Protein AF-0000000084908743 (afdb_homodimer)

Secondary structure (DSSP, 8-state):
----------THHHHHHHHHS----PPB-STT-SSB-HHHHTTS-GGGS-GGGGTTPPPPPP-----TTSHHHHTTS---TTT-EE--HHHH----HHHHHHHHHHHHHHHHSHHIIIIIIHHHHHHHHHHHHHHHTT--GGGEEEES-HHHHHHHHHHHHHTT--TT-EEEEETTS-HHHHHHHHHHHHHH--EEEEEPP-SSBSSTHHHHHHHHHHHHHS-GGGS-SEEEEESB-TTT--B--HHHHHHHHHHH-TT-EEEEEETTTBTTB---HHHHHHHT--EEEEESSSTT-PSS--EEEEE-SHHHHHT---SS--TTTTS-HHHHHH-SSS---HHHHTHHHHHHHHHHH-HHHHHHHHHHHHHHHHHHHHHHHT---SB----HHHHHHH-SSEEEEEPPTTB-HHHHHHHHHHHHHHHTT--------------------------------HHHHHHHHHS-HHHHHHHHHHHTTEE--EEEETTEEEEEEE--TT--GGGGHHHHHHHHTSPBP-/----------THHHHHHHHHS----PPB-STT-SSB-HHHHTTS-GGGS-GGGGTTPPPPPP-----TTSHHHHTTS---TTT-EE--HHHH----HHHHHHHHHHHHHHHHSHHIIIIIIHHHHHHHHHHHHHHHTT--GGGEEEES-HHHHHHHHHHHHHTT--TT-EEEEETTS-HHHHHHHHHHHHHH--EEEEEPP-SSBSSTHHHHHHHHHHHHHS-GGGS-SEEEEESB-TTT--B--HHHHHHHHHHH-TT-EEEEEETTTBTTB---HHHHHHHT--EEEEESSSTT-PSS--EEEEE-SHHHHHT---SS--TTTTS-HHHHHH-SSS---HHHHTHHHHHHHHHHH-HHHHHHHHHHHHHHHHHHHHHHHT---SB----HHHHHHH-SSEEEEEPPTTB-HHHHHHHHHHHHHHHTT--------------------------------HHHHHHHHHS-HHHHHHHHHHHTTEE--EEEETTEEEEEEE--TT--GGGGHHHHHHHHTSPBP-

Sequence (1052 aa):
MKWLVGVARTGSDSAREEEETSRRRLRSGFGSFATPSVEDLVRVPPSEWPAELTKGAPVPPDVCMCVPGSDGMRDQFMIDFERWAFLNHGAFGASLRCVLKHAQAWREKQEEQPLRFFDRQLLPELVRTIHRMASFMQAQPTDMVFVPNATSALNTVLQSMARRFTPRDSILTLDIAYGSVKKMVDHVAQRTGATHVSLRVPLPLSSPADILDLVRNHLSQCAADQLPTLAVFDHITSNTALQLPLTELAELVAQHSPGTRVLVDGAHGLVQAHVDMSELQAAGVHYYAANCHKWMCSAKSVGVLWAGRDEDKAAIEPMIISHGHGQGFTSDFVWDGCRDYAPTLSLCTALDFWDVQGVGRMRAYSRGLLADAAAFLRDAWGTGGIVASKDPASHLALHGCMALVALPAHKDVSHAALAATRRHVLDGSTGTGDGGDEGHEGGRGDGAVDGGRDQSTDKPSQQQQQQQQQEGAGPRVQNWLYSNGIEVPVKTINGELYVRISAHIYNRIEDYRPLADIINALPDRKMKWLVGVARTGSDSAREEEETSRRRLRSGFGSFATPSVEDLVRVPPSEWPAELTKGAPVPPDVCMCVPGSDGMRDQFMIDFERWAFLNHGAFGASLRCVLKHAQAWREKQEEQPLRFFDRQLLPELVRTIHRMASFMQAQPTDMVFVPNATSALNTVLQSMARRFTPRDSILTLDIAYGSVKKMVDHVAQRTGATHVSLRVPLPLSSPADILDLVRNHLSQCAADQLPTLAVFDHITSNTALQLPLTELAELVAQHSPGTRVLVDGAHGLVQAHVDMSELQAAGVHYYAANCHKWMCSAKSVGVLWAGRDEDKAAIEPMIISHGHGQGFTSDFVWDGCRDYAPTLSLCTALDFWDVQGVGRMRAYSRGLLADAAAFLRDAWGTGGIVASKDPASHLALHGCMALVALPAHKDVSHAALAATRRHVLDGSTGTGDGGDEGHEGGRGDGAVDGGRDQSTDKPSQQQQQQQQQEGAGPRVQNWLYSNGIEVPVKTINGELYVRISAHIYNRIEDYRPLADIINALPDRK

InterPro domains:
  IPR000192 Aminotransferase class V domain [PF00266] (132-322)
  IPR015421 Pyridoxal phosphate-dependent transferase, major domain [G3DSA:3.40.640.10] (104-355)
  IPR015424 Pyridoxal phosphate-dependent transferase [SSF53383] (71-522)

Structure (mmCIF, N/CA/C/O backbone):
data_AF-0000000084908743-model_v1
#
loop_
_entity.id
_entity.type
_entity.pdbx_description
1 polymer 'Isopenicillin N-epimerase'
#
loop_
_atom_site.group_PDB
_atom_site.id
_atom_site.type_symbol
_atom_site.label_atom_id
_atom_site.label_alt_id
_atom_site.label_comp_id
_atom_site.label_asym_id
_atom_site.label_entity_id
_atom_site.label_seq_id
_atom_site.pdbx_PDB_ins_code
_atom_site.Cartn_x
_atom_site.Cartn_y
_atom_site.Cartn_z
_atom_site.occupancy
_atom_site.B_iso_or_equiv
_atom_site.auth_seq_id
_atom_site.auth_comp_id
_atom_site.auth_asym_id
_atom_site.auth_atom_id
_atom_site.pdbx_PDB_model_num
ATOM 1 N N . MET A 1 1 ? 49.312 -27.594 60.156 1 23.17 1 MET A N 1
ATOM 2 C CA . MET A 1 1 ? 49.125 -26.281 59.531 1 23.17 1 MET A CA 1
ATOM 3 C C . MET A 1 1 ? 48.281 -26.391 58.281 1 23.17 1 MET A C 1
ATOM 5 O O . MET A 1 1 ? 48.75 -26.828 57.25 1 23.17 1 MET A O 1
ATOM 9 N N . LYS A 1 2 ? 46.969 -26.766 58.5 1 24.67 2 LYS A N 1
ATOM 10 C CA . LYS A 1 2 ? 45.844 -27.172 57.656 1 24.67 2 LYS A CA 1
ATOM 11 C C . LYS A 1 2 ? 45.344 -26.016 56.781 1 24.67 2 LYS A C 1
ATOM 13 O O . LYS A 1 2 ? 45 -24.953 57.281 1 24.67 2 LYS A O 1
ATOM 18 N N . TRP A 1 3 ? 46.031 -25.938 55.562 1 24.58 3 TRP A N 1
ATOM 19 C CA . TRP A 1 3 ? 45.875 -24.875 54.562 1 24.58 3 TRP A CA 1
ATOM 20 C C . TRP A 1 3 ? 44.406 -24.75 54.125 1 24.58 3 TRP A C 1
ATOM 22 O O . TRP A 1 3 ? 43.75 -25.766 53.875 1 24.58 3 TRP A O 1
ATOM 32 N N . LEU A 1 4 ? 43.656 -23.797 54.688 1 26.61 4 LEU A N 1
ATOM 33 C CA . LEU A 1 4 ? 42.281 -23.344 54.438 1 26.61 4 LEU A CA 1
ATOM 34 C C . LEU A 1 4 ? 42.094 -23.062 52.938 1 26.61 4 LEU A C 1
ATOM 36 O O . LEU A 1 4 ? 42.781 -22.203 52.375 1 26.61 4 LEU A O 1
ATOM 40 N N . VAL A 1 5 ? 41.906 -24.125 52.156 1 27.91 5 VAL A N 1
ATOM 41 C CA . VAL A 1 5 ? 41.625 -24.047 50.719 1 27.91 5 VAL A CA 1
ATOM 42 C C . VAL A 1 5 ? 40.406 -23.172 50.469 1 27.91 5 VAL A C 1
ATOM 44 O O . VAL A 1 5 ? 39.312 -23.484 50.938 1 27.91 5 VAL A O 1
ATOM 47 N N . GLY A 1 6 ? 40.594 -21.828 50.469 1 27.77 6 GLY A N 1
ATOM 48 C CA . GLY A 1 6 ? 39.562 -20.844 50.125 1 27.77 6 GLY A CA 1
ATOM 49 C C . GLY A 1 6 ? 38.875 -21.156 48.812 1 27.77 6 GLY A C 1
ATOM 50 O O . GLY A 1 6 ? 39.5 -21.422 47.812 1 27.77 6 GLY A O 1
ATOM 51 N N . VAL A 1 7 ? 37.656 -21.719 48.938 1 30.06 7 VAL A N 1
ATOM 52 C CA . VAL A 1 7 ? 36.719 -22.047 47.844 1 30.06 7 VAL A CA 1
ATOM 53 C C . VAL A 1 7 ? 36.5 -20.812 46.969 1 30.06 7 VAL A C 1
ATOM 55 O O . VAL A 1 7 ? 36 -19.797 47.469 1 30.06 7 VAL A O 1
ATOM 58 N N . ALA A 1 8 ? 37.25 -20.641 45.906 1 28.67 8 ALA A N 1
ATOM 59 C CA . ALA A 1 8 ? 37.094 -19.625 44.844 1 28.67 8 ALA A CA 1
ATOM 60 C C . ALA A 1 8 ? 35.656 -19.688 44.281 1 28.67 8 ALA A C 1
ATOM 62 O O . ALA A 1 8 ? 35.25 -20.719 43.75 1 28.67 8 ALA A O 1
ATOM 63 N N . ARG A 1 9 ? 34.781 -18.922 44.875 1 29.92 9 ARG A N 1
ATOM 64 C CA . ARG A 1 9 ? 33.5 -18.656 44.281 1 29.92 9 ARG A CA 1
ATOM 65 C C . ARG A 1 9 ? 33.625 -18.312 42.812 1 29.92 9 ARG A C 1
ATOM 67 O O . ARG A 1 9 ? 34.344 -17.375 42.438 1 29.92 9 ARG A O 1
ATOM 74 N N . THR A 1 10 ? 33.688 -19.344 41.969 1 31.02 10 THR A N 1
ATOM 75 C CA . THR A 1 10 ? 33.875 -19.203 40.531 1 31.02 10 THR A CA 1
ATOM 76 C C . THR A 1 10 ? 32.875 -18.203 39.938 1 31.02 10 THR A C 1
ATOM 78 O O . THR A 1 10 ? 31.781 -18.016 40.5 1 31.02 10 THR A O 1
ATOM 81 N N . GLY A 1 11 ? 33.375 -17.203 39.125 1 34.09 11 GLY A N 1
ATOM 82 C CA . GLY A 1 11 ? 32.875 -16.141 38.281 1 34.09 11 GLY A CA 1
ATOM 83 C C . GLY A 1 11 ? 31.672 -16.531 37.469 1 34.09 11 GLY A C 1
ATOM 84 O O . GLY A 1 11 ? 31.203 -15.766 36.625 1 34.09 11 GLY A O 1
ATOM 85 N N . SER A 1 12 ? 31.312 -17.828 37.562 1 37.69 12 SER A N 1
ATOM 86 C CA . SER A 1 12 ? 30.234 -18.266 36.688 1 37.69 12 SER A CA 1
ATOM 87 C C . SER A 1 12 ? 28.875 -17.719 37.125 1 37.69 12 SER A C 1
ATOM 89 O O . SER A 1 12 ? 27.938 -17.609 36.344 1 37.69 12 SER A O 1
ATOM 91 N N . ASP A 1 13 ? 28.719 -17.469 38.469 1 37.56 13 ASP A N 1
ATOM 92 C CA . ASP A 1 13 ? 27.391 -17.078 38.906 1 37.56 13 ASP A CA 1
ATOM 93 C C . ASP A 1 13 ? 27.078 -15.648 38.469 1 37.56 13 ASP A C 1
ATOM 95 O O . ASP A 1 13 ? 25.906 -15.266 38.375 1 37.56 13 ASP A O 1
ATOM 99 N N . SER A 1 14 ? 28.172 -14.836 38.469 1 34.06 14 SER A N 1
ATOM 100 C CA . SER A 1 14 ? 27.891 -13.453 38.094 1 34.06 14 SER A CA 1
ATOM 101 C C . SER A 1 14 ? 27.516 -13.344 36.625 1 34.06 14 SER A C 1
ATOM 103 O O . SER A 1 14 ? 26.875 -12.375 36.188 1 34.06 14 SER A O 1
ATOM 105 N N . ALA A 1 15 ? 28.125 -14.195 35.781 1 35.62 15 ALA A N 1
ATOM 106 C CA . ALA A 1 15 ? 27.734 -14.133 34.375 1 35.62 15 ALA A CA 1
ATOM 107 C C . ALA A 1 15 ? 26.281 -14.562 34.188 1 35.62 15 ALA A C 1
ATOM 109 O O . ALA A 1 15 ? 25.562 -14.008 33.344 1 35.62 15 ALA A O 1
ATOM 110 N N . ARG A 1 16 ? 25.844 -15.602 34.969 1 34.84 16 ARG A N 1
ATOM 111 C CA . ARG A 1 16 ? 24.453 -16.016 34.844 1 34.84 16 ARG A CA 1
ATOM 112 C C . ARG A 1 16 ? 23.516 -14.953 35.406 1 34.84 16 ARG A C 1
ATOM 114 O O . ARG A 1 16 ? 22.391 -14.781 34.938 1 34.84 16 ARG A O 1
ATOM 121 N N . GLU A 1 17 ? 23.875 -14.445 36.594 1 32.38 17 GLU A N 1
ATOM 122 C CA . GLU A 1 17 ? 23.016 -13.406 37.156 1 32.38 17 GLU A CA 1
ATOM 123 C C . GLU A 1 17 ? 22.969 -12.18 36.25 1 32.38 17 GLU A C 1
ATOM 125 O O . GLU A 1 17 ? 21.953 -11.508 36.125 1 32.38 17 GLU A O 1
ATOM 130 N N . GLU A 1 18 ? 24.156 -11.781 35.719 1 33.38 18 GLU A N 1
ATOM 131 C CA . GLU A 1 18 ? 24.172 -10.695 34.719 1 33.38 18 GLU A CA 1
ATOM 132 C C . GLU A 1 18 ? 23.438 -11.094 33.438 1 33.38 18 GLU A C 1
ATOM 134 O O . GLU A 1 18 ? 22.953 -10.234 32.719 1 33.38 18 GLU A O 1
ATOM 139 N N . GLU A 1 19 ? 23.516 -12.383 33 1 33.41 19 GLU A N 1
ATOM 140 C CA . GLU A 1 19 ? 22.719 -12.852 31.891 1 33.41 19 GLU A CA 1
ATOM 141 C C . GLU A 1 19 ? 21.234 -12.859 32.219 1 33.41 19 GLU A C 1
ATOM 143 O O . GLU A 1 19 ? 20.391 -12.703 31.328 1 33.41 19 GLU A O 1
ATOM 148 N N . GLU A 1 20 ? 20.797 -13.375 33.406 1 33.62 20 GLU A N 1
ATOM 149 C CA . GLU A 1 20 ? 19.391 -13.555 33.781 1 33.62 20 GLU A CA 1
ATOM 150 C C . GLU A 1 20 ? 18.641 -12.227 33.75 1 33.62 20 GLU A C 1
ATOM 152 O O . GLU A 1 20 ? 17.484 -12.164 33.312 1 33.62 20 GLU A O 1
ATOM 157 N N . THR A 1 21 ? 19.062 -11.305 34.625 1 33.28 21 THR A N 1
ATOM 158 C CA . THR A 1 21 ? 18.344 -10.055 34.812 1 33.28 21 THR A CA 1
ATOM 159 C C . THR A 1 21 ? 18.5 -9.172 33.562 1 33.28 21 THR A C 1
ATOM 161 O O . THR A 1 21 ? 18.344 -7.953 33.625 1 33.28 21 THR A O 1
ATOM 164 N N . SER A 1 22 ? 19.297 -9.508 32.625 1 32.72 22 SER A N 1
ATOM 165 C CA . SER A 1 22 ? 19.453 -8.883 31.312 1 32.72 22 SER A CA 1
ATOM 166 C C . SER A 1 22 ? 18.109 -8.742 30.594 1 32.72 22 SER A C 1
ATOM 168 O O . SER A 1 22 ? 17.766 -9.555 29.734 1 32.72 22 SER A O 1
ATOM 170 N N . ARG A 1 23 ? 17.094 -8.836 31.312 1 35.97 23 ARG A N 1
ATOM 171 C CA . ARG A 1 23 ? 15.906 -8.367 30.609 1 35.97 23 ARG A CA 1
ATOM 172 C C . ARG A 1 23 ? 16.234 -7.16 29.734 1 35.97 23 ARG A C 1
ATOM 174 O O . ARG A 1 23 ? 16.547 -6.082 30.25 1 35.97 23 ARG A O 1
ATOM 181 N N . ARG A 1 24 ? 16.703 -7.398 28.531 1 43.94 24 ARG A N 1
ATOM 182 C CA . ARG A 1 24 ? 17.219 -6.559 27.453 1 43.94 24 ARG A CA 1
ATOM 183 C C . ARG A 1 24 ? 16.406 -5.277 27.328 1 43.94 24 ARG A C 1
ATOM 185 O O . ARG A 1 24 ? 15.188 -5.328 27.125 1 43.94 24 ARG A O 1
ATOM 192 N N . ARG A 1 25 ? 16.719 -4.215 27.891 1 50.72 25 ARG A N 1
ATOM 193 C CA . ARG A 1 25 ? 16.219 -2.852 27.766 1 50.72 25 ARG A CA 1
ATOM 194 C C . ARG A 1 25 ? 15.805 -2.555 26.328 1 50.72 25 ARG A C 1
ATOM 196 O O . ARG A 1 25 ? 16.625 -2.633 25.406 1 50.72 25 ARG A O 1
ATOM 203 N N . LEU A 1 26 ? 14.359 -2.73 26.156 1 60.72 26 LEU A N 1
ATOM 204 C CA . LEU A 1 26 ? 13.906 -2.336 24.828 1 60.72 26 LEU A CA 1
ATOM 205 C C . LEU A 1 26 ? 14.164 -0.854 24.578 1 60.72 26 LEU A C 1
ATOM 207 O O . LEU A 1 26 ? 13.781 -0.008 25.391 1 60.72 26 LEU A O 1
ATOM 211 N N . ARG A 1 27 ? 14.883 -0.508 23.641 1 65.62 27 ARG A N 1
ATOM 212 C CA . ARG A 1 27 ? 15.18 0.868 23.25 1 65.62 27 ARG A CA 1
ATOM 213 C C . ARG A 1 27 ? 13.93 1.569 22.734 1 65.62 27 ARG A C 1
ATOM 215 O O . ARG A 1 27 ? 12.93 0.918 22.422 1 65.62 27 ARG A O 1
ATOM 222 N N . SER A 1 28 ? 14.055 2.854 22.734 1 74.38 28 SER A N 1
ATOM 223 C CA . SER A 1 28 ? 12.977 3.637 22.141 1 74.38 28 SER A CA 1
ATOM 224 C C . SER A 1 28 ? 12.922 3.449 20.625 1 74.38 28 SER A C 1
ATOM 226 O O . SER A 1 28 ? 13.945 3.209 19.984 1 74.38 28 SER A O 1
ATOM 228 N N . GLY A 1 29 ? 11.703 3.465 20.109 1 76.06 29 GLY A N 1
ATOM 229 C CA . GLY A 1 29 ? 11.469 3.312 18.688 1 76.06 29 GLY A CA 1
ATOM 230 C C . GLY A 1 29 ? 11.805 4.559 17.891 1 76.06 29 GLY A C 1
ATOM 231 O O . GLY A 1 29 ? 12.328 5.531 18.438 1 76.06 29 GLY A O 1
ATOM 232 N N . PHE A 1 30 ? 11.609 4.492 16.625 1 74.19 30 PHE A N 1
ATOM 233 C CA . PHE A 1 30 ? 11.859 5.613 15.727 1 74.19 30 PHE A CA 1
ATOM 234 C C . PHE A 1 30 ? 10.648 6.539 15.672 1 74.19 30 PHE A C 1
ATOM 236 O O . PHE A 1 30 ? 9.547 6.148 16.062 1 74.19 30 PHE A O 1
ATOM 243 N N . GLY A 1 31 ? 10.961 7.746 15.234 1 72 31 GLY A N 1
ATOM 244 C CA . GLY A 1 31 ? 9.859 8.688 15.062 1 72 31 GLY A CA 1
ATOM 245 C C . GLY A 1 31 ? 9.211 9.094 16.375 1 72 31 GLY A C 1
ATOM 246 O O . GLY A 1 31 ? 9.883 9.172 17.406 1 72 31 GLY A O 1
ATOM 247 N N . SER A 1 32 ? 7.918 9.414 16.234 1 72.81 32 SER A N 1
ATOM 248 C CA . SER A 1 32 ? 7.184 9.875 17.406 1 72.81 32 SER A CA 1
ATOM 249 C C . SER A 1 32 ? 6.301 8.773 17.984 1 72.81 32 SER A C 1
ATOM 251 O O . SER A 1 32 ? 5.348 9.047 18.719 1 72.81 32 SER A O 1
ATOM 253 N N . PHE A 1 33 ? 6.66 7.574 17.594 1 79.75 33 PHE A N 1
ATOM 254 C CA . PHE A 1 33 ? 5.852 6.465 18.094 1 79.75 33 PHE A CA 1
ATOM 255 C C . PHE A 1 33 ? 6.141 6.195 19.562 1 79.75 33 PHE A C 1
ATOM 257 O O . PHE A 1 33 ? 7.293 6.266 20 1 79.75 33 PHE A O 1
ATOM 264 N N . ALA A 1 34 ? 5.109 5.785 20.25 1 80.56 34 ALA A N 1
ATOM 265 C CA . ALA A 1 34 ? 5.23 5.496 21.688 1 80.56 34 ALA A CA 1
ATOM 266 C C . ALA A 1 34 ? 5.395 3.998 21.922 1 80.56 34 ALA A C 1
ATOM 268 O O . ALA A 1 34 ? 4.676 3.41 22.734 1 80.56 34 ALA A O 1
ATOM 269 N N . THR A 1 35 ? 6.285 3.377 21.172 1 84.5 35 THR A N 1
ATOM 270 C CA . THR A 1 35 ? 6.586 1.956 21.297 1 84.5 35 THR A CA 1
ATOM 271 C C . THR A 1 35 ? 8.094 1.722 21.328 1 84.5 35 THR A C 1
ATOM 273 O O . THR A 1 35 ? 8.867 2.582 20.922 1 84.5 35 THR A O 1
ATOM 276 N N . PRO A 1 36 ? 8.461 0.558 21.891 1 85.69 36 PRO A N 1
ATOM 277 C CA . PRO A 1 36 ? 9.883 0.206 21.812 1 85.69 36 PRO A CA 1
ATOM 278 C C . PRO A 1 36 ? 10.367 -0.012 20.391 1 85.69 36 PRO A C 1
ATOM 280 O O . PRO A 1 36 ? 9.555 -0.08 19.469 1 85.69 36 PRO A O 1
ATOM 283 N N . SER A 1 37 ? 11.633 -0.092 20.312 1 91.12 37 SER A N 1
ATOM 284 C CA . SER A 1 37 ? 12.258 -0.337 19.016 1 91.12 37 SER A CA 1
ATOM 285 C C . SER A 1 37 ? 11.789 -1.66 18.422 1 91.12 37 SER A C 1
ATOM 287 O O . SER A 1 37 ? 11.891 -2.707 19.062 1 91.12 37 SER A O 1
ATOM 289 N N . VAL A 1 38 ? 11.391 -1.633 17.219 1 95 38 VAL A N 1
ATOM 290 C CA . VAL A 1 38 ? 10.945 -2.846 16.531 1 95 38 VAL A CA 1
ATOM 291 C C . VAL A 1 38 ? 12.133 -3.771 16.297 1 95 38 VAL A C 1
ATOM 293 O O . VAL A 1 38 ? 11.969 -4.988 16.172 1 95 38 VAL A O 1
ATOM 296 N N . GLU A 1 39 ? 13.352 -3.158 16.188 1 95.12 39 GLU A N 1
ATOM 297 C CA . GLU A 1 39 ? 14.562 -3.959 16.031 1 95.12 39 GLU A CA 1
ATOM 298 C C . GLU A 1 39 ? 14.812 -4.832 17.25 1 95.12 39 GLU A C 1
ATOM 300 O O . GLU A 1 39 ? 15.383 -5.918 17.141 1 95.12 39 GLU A O 1
ATOM 305 N N . ASP A 1 40 ? 14.383 -4.324 18.375 1 93.88 40 ASP A N 1
ATOM 306 C CA . ASP A 1 40 ? 14.523 -5.102 19.609 1 93.88 40 ASP A CA 1
ATOM 307 C C . ASP A 1 40 ? 13.414 -6.145 19.734 1 93.88 40 ASP A C 1
ATOM 309 O O . ASP A 1 40 ? 13.672 -7.297 20.078 1 93.88 40 ASP A O 1
ATOM 313 N N . LEU A 1 41 ? 12.266 -5.711 19.422 1 94.69 41 LEU A N 1
ATOM 314 C CA . LEU A 1 41 ? 11.102 -6.578 19.578 1 94.69 41 LEU A CA 1
ATOM 315 C C . LEU A 1 41 ? 11.211 -7.797 18.656 1 94.69 41 LEU A C 1
ATOM 317 O O . LEU A 1 41 ? 10.789 -8.898 19.031 1 94.69 41 LEU A O 1
ATOM 321 N N . VAL A 1 42 ? 11.773 -7.648 17.484 1 97.12 42 VAL A N 1
ATOM 322 C CA . VAL A 1 42 ? 11.812 -8.727 16.5 1 97.12 42 VAL A CA 1
ATOM 323 C C . VAL A 1 42 ? 12.844 -9.773 16.922 1 97.12 42 VAL A C 1
ATOM 325 O O . VAL A 1 42 ? 12.797 -10.914 16.469 1 97.12 42 VAL A O 1
ATOM 328 N N . ARG A 1 43 ? 13.711 -9.445 17.844 1 96.12 43 ARG A N 1
ATOM 329 C CA . ARG A 1 43 ? 14.789 -10.336 18.281 1 96.12 43 ARG A CA 1
ATOM 330 C C . ARG A 1 43 ? 14.391 -11.125 19.516 1 96.12 43 ARG A C 1
ATOM 332 O O . ARG A 1 43 ? 15.031 -12.117 19.859 1 96.12 43 ARG A O 1
ATOM 339 N N . VAL A 1 44 ? 13.258 -10.648 20.172 1 94.06 44 VAL A N 1
ATOM 340 C CA . VAL A 1 44 ? 12.812 -11.258 21.422 1 94.06 44 VAL A CA 1
ATOM 341 C C . VAL A 1 44 ? 11.422 -11.859 21.234 1 94.06 44 VAL A C 1
ATOM 343 O O . VAL A 1 44 ? 10.516 -11.188 20.734 1 94.06 44 VAL A O 1
ATOM 346 N N . PRO A 1 45 ? 11.328 -13.086 21.656 1 93.88 45 PRO A N 1
ATOM 347 C CA . PRO A 1 45 ? 10 -13.68 21.516 1 93.88 45 PRO A CA 1
ATOM 348 C C . PRO A 1 45 ? 8.914 -12.891 22.25 1 93.88 45 PRO A C 1
ATOM 350 O O . PRO A 1 45 ? 9.148 -12.375 23.344 1 93.88 45 PRO A O 1
ATOM 353 N N . PRO A 1 46 ? 7.754 -12.836 21.656 1 92 46 PRO A N 1
ATOM 354 C CA . PRO A 1 46 ? 6.676 -12.031 22.25 1 92 46 PRO A CA 1
ATOM 355 C C . PRO A 1 46 ? 6.344 -12.445 23.672 1 92 46 PRO A C 1
ATOM 357 O O . PRO A 1 46 ? 5.859 -11.625 24.469 1 92 46 PRO A O 1
ATOM 360 N N . SER A 1 47 ? 6.547 -13.695 24.047 1 91.12 47 SER A N 1
ATOM 361 C CA . SER A 1 47 ? 6.273 -14.172 25.391 1 91.12 47 SER A CA 1
ATOM 362 C C . SER A 1 47 ? 7.109 -13.422 26.422 1 91.12 47 SER A C 1
ATOM 364 O O . SER A 1 47 ? 6.785 -13.422 27.609 1 91.12 47 SER A O 1
ATOM 366 N N . GLU A 1 48 ? 8.117 -12.727 25.969 1 91.12 48 GLU A N 1
ATOM 367 C CA . GLU A 1 48 ? 9.039 -12.031 26.859 1 91.12 48 GLU A CA 1
ATOM 368 C C . GLU A 1 48 ? 8.805 -10.523 26.828 1 91.12 48 GLU A C 1
ATOM 370 O O . GLU A 1 48 ? 9.484 -9.773 27.531 1 91.12 48 GLU A O 1
ATOM 375 N N . TRP A 1 49 ? 7.793 -10.164 26.016 1 89.94 49 TRP A N 1
ATOM 376 C CA . TRP A 1 49 ? 7.496 -8.734 25.922 1 89.94 49 TRP A CA 1
ATOM 377 C C . TRP A 1 49 ? 6.758 -8.266 27.172 1 89.94 49 TRP A C 1
ATOM 379 O O . TRP A 1 49 ? 6.094 -9.055 27.844 1 89.94 49 TRP A O 1
ATOM 389 N N . PRO A 1 50 ? 6.879 -6.961 27.5 1 83.69 50 PRO A N 1
ATOM 390 C CA . PRO A 1 50 ? 5.941 -6.43 28.5 1 83.69 50 PRO A CA 1
ATOM 391 C C . PRO A 1 50 ? 4.48 -6.684 28.125 1 83.69 50 PRO A C 1
ATOM 393 O O . PRO A 1 50 ? 4.105 -6.559 26.953 1 83.69 50 PRO A O 1
ATOM 396 N N . ALA A 1 51 ? 3.682 -7.055 29.062 1 75.88 51 ALA A N 1
ATOM 397 C CA . ALA A 1 51 ? 2.293 -7.449 28.844 1 75.88 51 ALA A CA 1
ATOM 398 C C . ALA A 1 51 ? 1.498 -6.32 28.188 1 75.88 51 ALA A C 1
ATOM 400 O O . ALA A 1 51 ? 0.544 -6.57 27.453 1 75.88 51 ALA A O 1
ATOM 401 N N . GLU A 1 52 ? 1.899 -5.121 28.391 1 79.31 52 GLU A N 1
ATOM 402 C CA . GLU A 1 52 ? 1.163 -3.957 27.906 1 79.31 52 GLU A CA 1
ATOM 403 C C . GLU A 1 52 ? 1.221 -3.863 26.375 1 79.31 52 GLU A C 1
ATOM 405 O O . GLU A 1 52 ? 0.365 -3.23 25.75 1 79.31 52 GLU A O 1
ATOM 410 N N . LEU A 1 53 ? 2.139 -4.523 25.828 1 80.69 53 LEU A N 1
ATOM 411 C CA . LEU A 1 53 ? 2.316 -4.41 24.375 1 80.69 53 LEU A CA 1
ATOM 412 C C . LEU A 1 53 ? 1.312 -5.289 23.641 1 80.69 53 LEU A C 1
ATOM 414 O O . LEU A 1 53 ? 1.11 -5.125 22.438 1 80.69 53 LEU A O 1
ATOM 418 N N . THR A 1 54 ? 0.62 -6.047 24.375 1 72.56 54 THR A N 1
ATOM 419 C CA . THR A 1 54 ? -0.276 -6.973 23.688 1 72.56 54 THR A CA 1
ATOM 420 C C . THR A 1 54 ? -1.716 -6.777 24.156 1 72.56 54 THR A C 1
ATOM 422 O O . THR A 1 54 ? -2.602 -7.555 23.797 1 72.56 54 THR A O 1
ATOM 425 N N . LYS A 1 55 ? -1.861 -5.77 24.828 1 78.75 55 LYS A N 1
ATOM 426 C CA . LYS A 1 55 ? -3.205 -5.535 25.359 1 78.75 55 LYS A CA 1
ATOM 427 C C . LYS A 1 55 ? -4.059 -4.773 24.344 1 78.75 55 LYS A C 1
ATOM 429 O O . LYS A 1 55 ? -3.551 -3.936 23.594 1 78.75 55 LYS A O 1
ATOM 434 N N . GLY A 1 56 ? -5.273 -5.164 24.25 1 83 56 GLY A N 1
ATOM 435 C CA . GLY A 1 56 ? -6.25 -4.352 23.547 1 83 56 GLY A CA 1
ATOM 436 C C . GLY A 1 56 ? -6.496 -4.824 22.125 1 83 56 GLY A C 1
ATOM 437 O O . GLY A 1 56 ? -7.312 -4.242 21.406 1 83 56 GLY A O 1
ATOM 438 N N . ALA A 1 57 ? -5.793 -5.832 21.703 1 89.44 57 ALA A N 1
ATOM 439 C CA . ALA A 1 57 ? -6.055 -6.371 20.375 1 89.44 57 ALA A CA 1
ATOM 440 C C . ALA A 1 57 ? -7.434 -7.02 20.297 1 89.44 57 ALA A C 1
ATOM 442 O O . ALA A 1 57 ? -7.898 -7.617 21.281 1 89.44 57 ALA A O 1
ATOM 443 N N . PRO A 1 58 ? -8.094 -6.848 19.109 1 93.75 58 PRO A N 1
ATOM 444 C CA . PRO A 1 58 ? -9.359 -7.578 18.984 1 93.75 58 PRO A CA 1
ATOM 445 C C . PRO A 1 58 ? -9.18 -9.094 19.078 1 93.75 58 PRO A C 1
ATOM 447 O O . PRO A 1 58 ? -8.172 -9.625 18.609 1 93.75 58 PRO A O 1
ATOM 450 N N . VAL A 1 59 ? -10.133 -9.703 19.609 1 90.81 59 VAL A N 1
ATOM 451 C CA . VAL A 1 59 ? -10.109 -11.156 19.734 1 90.81 59 VAL A CA 1
ATOM 452 C C . VAL A 1 59 ? -10.297 -11.789 18.359 1 90.81 59 VAL A C 1
ATOM 454 O O . VAL A 1 59 ? -11.281 -11.5 17.672 1 90.81 59 VAL A O 1
ATOM 457 N N . PRO A 1 60 ? -9.414 -12.617 17.984 1 93.31 60 PRO A N 1
ATOM 458 C CA . PRO A 1 60 ? -9.617 -13.312 16.703 1 93.31 60 PRO A CA 1
ATOM 459 C C . PRO A 1 60 ? -10.812 -14.258 16.734 1 93.31 60 PRO A C 1
ATOM 461 O O . PRO A 1 60 ? -11.117 -14.844 17.781 1 93.31 60 PRO A O 1
ATOM 464 N N . PRO A 1 61 ? -11.453 -14.344 15.57 1 93.94 61 PRO A N 1
ATOM 465 C CA . PRO A 1 61 ? -12.547 -15.32 15.516 1 93.94 61 PRO A CA 1
ATOM 466 C C . PRO A 1 61 ? -12.07 -16.766 15.703 1 93.94 61 PRO A C 1
ATOM 468 O O . PRO A 1 61 ? -10.914 -17.062 15.414 1 93.94 61 PRO A O 1
ATOM 471 N N . ASP A 1 62 ? -13 -17.562 16.031 1 91.44 62 ASP A N 1
ATOM 472 C CA . ASP A 1 62 ? -12.688 -18.969 16.172 1 91.44 62 ASP A CA 1
ATOM 473 C C . ASP A 1 62 ? -12.562 -19.641 14.797 1 91.44 62 ASP A C 1
ATOM 475 O O . ASP A 1 62 ? -13.242 -19.234 13.844 1 91.44 62 ASP A O 1
ATOM 479 N N . VAL A 1 63 ? -11.656 -20.578 14.766 1 94.5 63 VAL A N 1
ATOM 480 C CA . VAL A 1 63 ? -11.453 -21.391 13.562 1 94.5 63 VAL A CA 1
ATOM 481 C C . VAL A 1 63 ? -11.773 -22.844 13.867 1 94.5 63 VAL A C 1
ATOM 483 O O . VAL A 1 63 ? -11.43 -23.359 14.938 1 94.5 63 VAL A O 1
ATOM 486 N N . CYS A 1 64 ? -12.531 -23.469 13.008 1 93.25 64 CYS A N 1
ATOM 487 C CA . CYS A 1 64 ? -12.891 -24.859 13.211 1 93.25 64 CYS A CA 1
ATOM 488 C C . CYS A 1 64 ? -12.305 -25.75 12.125 1 93.25 64 CYS A C 1
ATOM 490 O O . CYS A 1 64 ? -12.016 -25.281 11.023 1 93.25 64 CYS A O 1
ATOM 492 N N . MET A 1 65 ? -12.109 -27.016 12.492 1 95.56 65 MET A N 1
ATOM 493 C CA . MET A 1 65 ? -11.664 -27.984 11.5 1 95.56 65 MET A CA 1
ATOM 494 C C . MET A 1 65 ? -12.789 -28.344 10.531 1 95.56 65 MET A C 1
ATOM 496 O O . MET A 1 65 ? -13.938 -28.516 10.945 1 95.56 65 MET A O 1
ATOM 500 N N . CYS A 1 66 ? -12.398 -28.406 9.258 1 96.44 66 CYS A N 1
ATOM 501 C CA . CYS A 1 66 ? -13.359 -28.734 8.211 1 96.44 66 CYS A CA 1
ATOM 502 C C . CYS A 1 66 ? -12.805 -29.812 7.285 1 96.44 66 CYS A C 1
ATOM 504 O O . CYS A 1 66 ? -11.586 -29.906 7.09 1 96.44 66 CYS A O 1
ATOM 506 N N . VAL A 1 67 ? -13.734 -30.625 6.766 1 97.88 67 VAL A N 1
ATOM 507 C CA . VAL A 1 67 ? -13.359 -31.578 5.734 1 97.88 67 VAL A CA 1
ATOM 508 C C . VAL A 1 67 ? -13.18 -30.859 4.398 1 97.88 67 VAL A C 1
ATOM 510 O O . VAL A 1 67 ? -14.078 -30.141 3.947 1 97.88 67 VAL A O 1
ATOM 513 N N . PRO A 1 68 ? -12.023 -31 3.77 1 98.31 68 PRO A N 1
ATOM 514 C CA . PRO A 1 68 ? -11.859 -30.344 2.465 1 98.31 68 PRO A CA 1
ATOM 515 C C . PRO A 1 68 ? -12.898 -30.812 1.444 1 98.31 68 PRO A C 1
ATOM 517 O O . PRO A 1 68 ? -13.297 -31.984 1.458 1 98.31 68 PRO A O 1
ATOM 520 N N . GLY A 1 69 ? -13.32 -29.922 0.589 1 98.12 69 GLY A N 1
ATOM 521 C CA . GLY A 1 69 ? -14.297 -30.219 -0.44 1 98.12 69 GLY A CA 1
ATOM 522 C C . GLY A 1 69 ? -15.719 -30.297 0.091 1 98.12 69 GLY A C 1
ATOM 523 O O . GLY A 1 69 ? -16.656 -30.5 -0.674 1 98.12 69 GLY A O 1
ATOM 524 N N . SER A 1 70 ? -15.906 -30.094 1.399 1 98.19 70 SER A N 1
ATOM 525 C CA . SER A 1 70 ? -17.234 -30.156 2.012 1 98.19 70 SER A CA 1
ATOM 526 C C . SER A 1 70 ? -17.953 -28.812 1.926 1 98.19 70 SER A C 1
ATOM 528 O O . SER A 1 70 ? -17.344 -27.797 1.606 1 98.19 70 SER A O 1
ATOM 530 N N . ASP A 1 71 ? -19.188 -28.875 2.232 1 97.75 71 ASP A N 1
ATOM 531 C CA . ASP A 1 71 ? -19.969 -27.625 2.322 1 97.75 71 ASP A CA 1
ATOM 532 C C . ASP A 1 71 ? -19.484 -26.766 3.479 1 97.75 71 ASP A C 1
ATOM 534 O O . ASP A 1 71 ? -19.484 -25.531 3.385 1 97.75 71 ASP A O 1
ATOM 538 N N . GLY A 1 72 ? -19.109 -27.422 4.508 1 97.75 72 GLY A N 1
ATOM 539 C CA . GLY A 1 72 ? -18.547 -26.688 5.629 1 97.75 72 GLY A CA 1
ATOM 540 C C . GLY A 1 72 ? -17.297 -25.906 5.262 1 97.75 72 GLY A C 1
ATOM 541 O O . GLY A 1 72 ? -17.094 -24.781 5.73 1 97.75 72 GLY A O 1
ATOM 542 N N . MET A 1 73 ? -16.453 -26.516 4.457 1 98.38 73 MET A N 1
ATOM 543 C CA . MET A 1 73 ? -15.25 -25.828 3.996 1 98.38 73 MET A CA 1
ATOM 544 C C . MET A 1 73 ? -15.609 -24.672 3.072 1 98.38 73 MET A C 1
ATOM 546 O O . MET A 1 73 ? -15.031 -23.578 3.168 1 98.38 73 MET A O 1
ATOM 550 N N . ARG A 1 74 ? -16.562 -24.891 2.193 1 98.38 74 ARG A N 1
ATOM 551 C CA . ARG A 1 74 ? -17.016 -23.844 1.279 1 98.38 74 ARG A CA 1
ATOM 552 C C . ARG A 1 74 ? -17.562 -22.656 2.045 1 98.38 74 ARG A C 1
ATOM 554 O O . ARG A 1 74 ? -17.375 -21.5 1.633 1 98.38 74 ARG A O 1
ATOM 561 N N . ASP A 1 75 ? -18.156 -22.875 3.229 1 97.69 75 ASP A N 1
ATOM 562 C CA . ASP A 1 75 ? -18.766 -21.828 4.051 1 97.69 75 ASP A CA 1
ATOM 563 C C . ASP A 1 75 ? -17.703 -20.922 4.668 1 97.69 75 ASP A C 1
ATOM 565 O O . ASP A 1 75 ? -18 -19.859 5.195 1 97.69 75 ASP A O 1
ATOM 569 N N . GLN A 1 76 ? -16.484 -21.375 4.59 1 98.31 76 GLN A N 1
ATOM 570 C CA . GLN A 1 76 ? -15.406 -20.547 5.125 1 98.31 76 GLN A CA 1
ATOM 571 C C . GLN A 1 76 ? -15.031 -19.438 4.152 1 98.31 76 GLN A C 1
ATOM 573 O O . GLN A 1 76 ? -14.273 -18.531 4.504 1 98.31 76 GLN A O 1
ATOM 578 N N . PHE A 1 77 ? -15.539 -19.484 2.943 1 98.44 77 PHE A N 1
ATOM 579 C CA . PHE A 1 77 ? -15.273 -18.5 1.903 1 98.44 77 PHE A CA 1
ATOM 580 C C . PHE A 1 77 ? -16.562 -17.766 1.514 1 98.44 77 PHE A C 1
ATOM 582 O O . PHE A 1 77 ? -17.656 -18.156 1.917 1 98.44 77 PHE A O 1
ATOM 589 N N . MET A 1 78 ? -16.375 -16.656 0.771 1 98.06 78 MET A N 1
ATOM 590 C CA . MET A 1 78 ? -17.547 -15.867 0.35 1 98.06 78 MET A CA 1
ATOM 591 C C . MET A 1 78 ? -17.844 -16.109 -1.124 1 98.06 78 MET A C 1
ATOM 593 O O . MET A 1 78 ? -18.812 -15.547 -1.658 1 98.06 78 MET A O 1
ATOM 597 N N . ILE A 1 79 ? -17.094 -16.938 -1.774 1 98.56 79 ILE A N 1
ATOM 598 C CA . ILE A 1 79 ? -17.266 -17.219 -3.195 1 98.56 79 ILE A CA 1
ATOM 599 C C . ILE A 1 79 ? -18.688 -17.719 -3.451 1 98.56 79 ILE A C 1
ATOM 601 O O . ILE A 1 79 ? -19.219 -18.516 -2.68 1 98.56 79 ILE A O 1
ATOM 605 N N . ASP A 1 80 ? -19.281 -17.266 -4.5 1 98.31 80 ASP A N 1
ATOM 606 C CA . ASP A 1 80 ? -20.609 -17.719 -4.93 1 98.31 80 ASP A CA 1
ATOM 607 C C . ASP A 1 80 ? -20.5 -19.047 -5.691 1 98.31 80 ASP A C 1
ATOM 609 O O . ASP A 1 80 ? -20.547 -19.062 -6.926 1 98.31 80 ASP A O 1
ATOM 613 N N . PHE A 1 81 ? -20.547 -20.109 -4.953 1 97.88 81 PHE A N 1
ATOM 614 C CA . PHE A 1 81 ? -20.344 -21.422 -5.543 1 97.88 81 PHE A CA 1
ATOM 615 C C . PHE A 1 81 ? -21.594 -21.891 -6.273 1 97.88 81 PHE A C 1
ATOM 617 O O . PHE A 1 81 ? -21.547 -22.859 -7.035 1 97.88 81 PHE A O 1
ATOM 624 N N . GLU A 1 82 ? -22.672 -21.234 -6.059 1 97 82 GLU A N 1
ATOM 625 C CA . GLU A 1 82 ? -23.906 -21.578 -6.758 1 97 82 GLU A CA 1
ATOM 626 C C . GLU A 1 82 ? -23.875 -21.109 -8.211 1 97 82 GLU A C 1
ATOM 628 O O . GLU A 1 82 ? -24.359 -21.797 -9.109 1 97 82 GLU A O 1
ATOM 633 N N . ARG A 1 83 ? -23.234 -20.047 -8.336 1 96.94 83 ARG A N 1
ATOM 634 C CA . ARG A 1 83 ? -23.234 -19.438 -9.672 1 96.94 83 ARG A CA 1
ATOM 635 C C . ARG A 1 83 ? -21.984 -19.844 -10.445 1 96.94 83 ARG A C 1
ATOM 637 O O . ARG A 1 83 ? -22 -19.906 -11.68 1 96.94 83 ARG A O 1
ATOM 644 N N . TRP A 1 84 ? -20.953 -20.188 -9.742 1 98.19 84 TRP A N 1
ATOM 645 C CA . TRP A 1 84 ? -19.672 -20.281 -10.445 1 98.19 84 TRP A CA 1
ATOM 646 C C . TRP A 1 84 ? -19.016 -21.625 -10.211 1 98.19 84 TRP A C 1
ATOM 648 O O . TRP A 1 84 ? -18.844 -22.047 -9.062 1 98.19 84 TRP A O 1
ATOM 658 N N . ALA A 1 85 ? -18.625 -22.266 -11.312 1 98.56 85 ALA A N 1
ATOM 659 C CA . ALA A 1 85 ? -17.484 -23.188 -11.234 1 98.56 85 ALA A CA 1
ATOM 660 C C . ALA A 1 85 ? -16.172 -22.406 -11.133 1 98.56 85 ALA A C 1
ATOM 662 O O . ALA A 1 85 ? -15.609 -21.984 -12.148 1 98.56 85 ALA A O 1
ATOM 663 N N . PHE A 1 86 ? -15.75 -22.234 -9.891 1 98.62 86 PHE A N 1
ATOM 664 C CA . PHE A 1 86 ? -14.594 -21.375 -9.648 1 98.62 86 PHE A CA 1
ATOM 665 C C . PHE A 1 86 ? -13.305 -22.188 -9.664 1 98.62 86 PHE A C 1
ATOM 667 O O . PHE A 1 86 ? -12.906 -22.766 -8.648 1 98.62 86 PHE A O 1
ATOM 674 N N . LEU A 1 87 ? -12.562 -22.109 -10.766 1 98.75 87 LEU A N 1
ATOM 675 C CA . LEU A 1 87 ? -11.383 -22.922 -11 1 98.75 87 LEU A CA 1
ATOM 676 C C . LEU A 1 87 ? -10.148 -22.047 -11.219 1 98.75 87 LEU A C 1
ATOM 678 O O . LEU A 1 87 ? -9.219 -22.438 -11.922 1 98.75 87 LEU A O 1
ATOM 682 N N . ASN A 1 88 ? -10.164 -20.844 -10.672 1 98.38 88 ASN A N 1
ATOM 683 C CA . ASN A 1 88 ? -9.117 -19.859 -10.914 1 98.38 88 ASN A CA 1
ATOM 684 C C . ASN A 1 88 ? -8.586 -19.281 -9.609 1 98.38 88 ASN A C 1
ATOM 686 O O . ASN A 1 88 ? -8.344 -18.078 -9.523 1 98.38 88 ASN A O 1
ATOM 690 N N . HIS A 1 89 ? -8.484 -20.141 -8.57 1 98.38 89 HIS A N 1
ATOM 691 C CA . HIS A 1 89 ? -7.953 -19.672 -7.297 1 98.38 89 HIS A CA 1
ATOM 692 C C . HIS A 1 89 ? -6.57 -19.062 -7.469 1 98.38 89 HIS A C 1
ATOM 694 O O . HIS A 1 89 ? -6.188 -18.156 -6.715 1 98.38 89 HIS A O 1
ATOM 700 N N . GLY A 1 90 ? -5.777 -19.5 -8.406 1 97.69 90 GLY A N 1
ATOM 701 C CA . GLY A 1 90 ? -4.402 -19.078 -8.617 1 97.69 90 GLY A CA 1
ATOM 702 C C . GLY A 1 90 ? -4.273 -17.594 -8.961 1 97.69 90 GLY A C 1
ATOM 703 O O . GLY A 1 90 ? -3.219 -17 -8.75 1 97.69 90 GLY A O 1
ATOM 704 N N . ALA A 1 91 ? -5.305 -17.016 -9.508 1 96.5 91 ALA A N 1
ATOM 705 C CA . ALA A 1 91 ? -5.219 -15.625 -9.93 1 96.5 91 ALA A CA 1
ATOM 706 C C . ALA A 1 91 ? -5.121 -14.688 -8.727 1 96.5 91 ALA A C 1
ATOM 708 O O . ALA A 1 91 ? -4.047 -14.164 -8.43 1 96.5 91 ALA A O 1
ATOM 709 N N . PHE A 1 92 ? -6.172 -14.555 -7.906 1 96.94 92 PHE A N 1
ATOM 710 C CA . PHE A 1 92 ? -6.18 -13.594 -6.809 1 96.94 92 PHE A CA 1
ATOM 711 C C . PHE A 1 92 ? -6.516 -14.281 -5.492 1 96.94 92 PHE A C 1
ATOM 713 O O . PHE A 1 92 ? -6.562 -13.641 -4.441 1 96.94 92 PHE A O 1
ATOM 720 N N . GLY A 1 93 ? -6.703 -15.539 -5.57 1 97.06 93 GLY A N 1
ATOM 721 C CA . GLY A 1 93 ? -7.094 -16.266 -4.371 1 97.06 93 GLY A CA 1
ATOM 722 C C . GLY A 1 93 ? -8.484 -15.906 -3.883 1 97.06 93 GLY A C 1
ATOM 723 O O . GLY A 1 93 ? -9.336 -15.484 -4.668 1 97.06 93 GLY A O 1
ATOM 724 N N . ALA A 1 94 ? -8.781 -16.297 -2.695 1 98 94 ALA A N 1
ATOM 725 C CA . ALA A 1 94 ? -9.977 -15.969 -1.924 1 98 94 ALA A CA 1
ATOM 726 C C . ALA A 1 94 ? -9.656 -15.859 -0.435 1 98 94 ALA A C 1
ATOM 728 O O . ALA A 1 94 ? -8.859 -16.641 0.093 1 98 94 ALA A O 1
ATOM 729 N N . SER A 1 95 ? -10.266 -14.891 0.182 1 98.44 95 SER A N 1
ATOM 730 C CA . SER A 1 95 ? -10 -14.68 1.603 1 98.44 95 SER A CA 1
ATOM 731 C C . SER A 1 95 ? -10.953 -15.5 2.467 1 98.44 95 SER A C 1
ATOM 733 O O . SER A 1 95 ? -12.117 -15.695 2.105 1 98.44 95 SER A O 1
ATOM 735 N N . LEU A 1 96 ? -10.477 -15.938 3.6 1 98.56 96 LEU A N 1
ATOM 736 C CA . LEU A 1 96 ? -11.32 -16.625 4.582 1 98.56 96 LEU A CA 1
ATOM 737 C C . LEU A 1 96 ? -12.25 -15.633 5.277 1 98.56 96 LEU A C 1
ATOM 739 O O . LEU A 1 96 ? -11.844 -14.516 5.605 1 98.56 96 LEU A O 1
ATOM 743 N N . ARG A 1 97 ? -13.445 -16.062 5.578 1 98.06 97 ARG A N 1
ATOM 744 C CA . ARG A 1 97 ? -14.422 -15.234 6.277 1 98.06 97 ARG A CA 1
ATOM 745 C C . ARG A 1 97 ? -13.906 -14.82 7.648 1 98.06 97 ARG A C 1
ATOM 747 O O . ARG A 1 97 ? -14.102 -13.672 8.07 1 98.06 97 ARG A O 1
ATOM 754 N N . CYS A 1 98 ? -13.32 -15.742 8.344 1 98.31 98 CYS A N 1
ATOM 755 C CA . CYS A 1 98 ? -12.828 -15.438 9.688 1 98.31 98 CYS A CA 1
ATOM 756 C C . CYS A 1 98 ? -11.727 -14.383 9.641 1 98.31 98 CYS A C 1
ATOM 758 O O . CYS A 1 98 ? -11.641 -13.539 10.531 1 98.31 98 CYS A O 1
ATOM 760 N N . VAL A 1 99 ? -10.898 -14.438 8.648 1 98.56 99 VAL A N 1
ATOM 761 C CA . VAL A 1 99 ? -9.828 -13.453 8.484 1 98.56 99 VAL A CA 1
ATOM 762 C C . VAL A 1 99 ? -10.43 -12.078 8.203 1 98.56 99 VAL A C 1
ATOM 764 O O . VAL A 1 99 ? -9.992 -11.078 8.773 1 98.56 99 VAL A O 1
ATOM 767 N N . LEU A 1 100 ? -11.422 -12.008 7.316 1 98.25 100 LEU A N 1
ATOM 768 C CA . LEU A 1 100 ? -12.07 -10.75 6.973 1 98.25 100 LEU A CA 1
ATOM 769 C C . LEU A 1 100 ? -12.773 -10.148 8.188 1 98.25 100 LEU A C 1
ATOM 771 O O . LEU A 1 100 ? -12.758 -8.93 8.375 1 98.25 100 LEU A O 1
ATOM 775 N N . LYS A 1 101 ? -13.359 -10.992 8.953 1 98 101 LYS A N 1
ATOM 776 C CA . LYS A 1 101 ? -14.008 -10.539 10.18 1 98 101 LYS A CA 1
ATOM 777 C C . LYS A 1 101 ? -12.984 -9.922 11.141 1 98 101 LYS A C 1
ATOM 779 O O . LYS A 1 101 ? -13.25 -8.883 11.75 1 98 101 LYS A O 1
ATOM 784 N N . HIS A 1 102 ? -11.914 -10.586 11.305 1 98.5 102 HIS A N 1
ATOM 785 C CA . HIS A 1 102 ? -10.859 -10.078 12.18 1 98.5 102 HIS A CA 1
ATOM 786 C C . HIS A 1 102 ? -10.305 -8.758 11.656 1 98.5 102 HIS A C 1
ATOM 788 O O . HIS A 1 102 ? -10.047 -7.832 12.43 1 98.5 102 HIS A O 1
ATOM 794 N N . ALA A 1 103 ? -10.055 -8.672 10.352 1 98.44 103 ALA A N 1
ATOM 795 C CA . ALA A 1 103 ? -9.578 -7.434 9.742 1 98.44 103 ALA A CA 1
ATOM 796 C C . ALA A 1 103 ? -10.547 -6.285 10.016 1 98.44 103 ALA A C 1
ATOM 798 O O . ALA A 1 103 ? -10.125 -5.176 10.344 1 98.44 103 ALA A O 1
ATOM 799 N N . GLN A 1 104 ? -11.805 -6.547 9.883 1 97.56 104 GLN A N 1
ATOM 800 C CA . GLN A 1 104 ? -12.812 -5.523 10.148 1 97.56 104 GLN A CA 1
ATOM 801 C C . GLN A 1 104 ? -12.781 -5.086 11.609 1 97.56 104 GLN A C 1
ATOM 803 O O . GLN A 1 104 ? -12.938 -3.9 11.906 1 97.56 104 GLN A O 1
ATOM 808 N N . ALA A 1 105 ? -12.594 -6 12.477 1 97.88 105 ALA A N 1
ATOM 809 C CA . ALA A 1 105 ? -12.5 -5.668 13.898 1 97.88 105 ALA A CA 1
ATOM 810 C C . ALA A 1 105 ? -11.328 -4.73 14.164 1 97.88 105 ALA A C 1
ATOM 812 O O . ALA A 1 105 ? -11.438 -3.801 14.969 1 97.88 105 ALA A O 1
ATOM 813 N N . TRP A 1 106 ? -10.234 -4.984 13.547 1 97.69 106 TRP A N 1
ATOM 814 C CA . TRP A 1 106 ? -9.07 -4.109 13.68 1 97.69 106 TRP A CA 1
ATOM 815 C C . TRP A 1 106 ? -9.383 -2.709 13.164 1 97.69 106 TRP A C 1
ATOM 817 O O . TRP A 1 106 ? -8.969 -1.713 13.766 1 97.69 106 TRP A O 1
ATOM 827 N N . ARG A 1 107 ? -10.055 -2.582 12.016 1 97.75 107 ARG A N 1
ATOM 828 C CA . ARG A 1 107 ? -10.375 -1.284 11.43 1 97.75 107 ARG A CA 1
ATOM 829 C C . ARG A 1 107 ? -11.273 -0.475 12.359 1 97.75 107 ARG A C 1
ATOM 831 O O . ARG A 1 107 ? -11.094 0.736 12.508 1 97.75 107 ARG A O 1
ATOM 838 N N . GLU A 1 108 ? -12.203 -1.146 12.938 1 96.88 108 GLU A N 1
ATOM 839 C CA . GLU A 1 108 ? -13.102 -0.475 13.875 1 96.88 108 GLU A CA 1
ATOM 840 C C . GLU A 1 108 ? -12.352 -0.015 15.125 1 96.88 108 GLU A C 1
ATOM 842 O O . GLU A 1 108 ? -12.539 1.11 15.594 1 96.88 108 GLU A O 1
ATOM 847 N N . LYS A 1 109 ? -11.523 -0.891 15.617 1 96 109 LYS A N 1
ATOM 848 C CA . LYS A 1 109 ? -10.711 -0.539 16.781 1 96 109 LYS A CA 1
ATOM 849 C C . LYS A 1 109 ? -9.836 0.675 16.484 1 96 109 LYS A C 1
ATOM 851 O O . LYS A 1 109 ? -9.711 1.574 17.312 1 96 109 LYS A O 1
ATOM 856 N N . GLN A 1 110 ? -9.242 0.651 15.367 1 97.19 110 GLN A N 1
ATOM 857 C CA . GLN A 1 110 ? -8.391 1.755 14.922 1 97.19 110 GLN A CA 1
ATOM 858 C C . GLN A 1 110 ? -9.148 3.078 14.961 1 97.19 110 GLN A C 1
ATOM 860 O O . GLN A 1 110 ? -8.625 4.086 15.438 1 97.19 110 GLN A O 1
ATOM 865 N N . GLU A 1 111 ? -10.391 3.09 14.531 1 97.62 111 GLU A N 1
ATOM 866 C CA . GLU A 1 111 ? -11.125 4.34 14.352 1 97.62 111 GLU A CA 1
ATOM 867 C C . GLU A 1 111 ? -11.711 4.824 15.672 1 97.62 111 GLU A C 1
ATOM 869 O O . GLU A 1 111 ? -12.062 6 15.812 1 97.62 111 GLU A O 1
ATOM 874 N N . GLU A 1 112 ? -11.781 3.939 16.688 1 97.25 112 GLU A N 1
ATOM 875 C CA . GLU A 1 112 ? -12.219 4.363 18.016 1 97.25 112 GLU A CA 1
ATOM 876 C C . GLU A 1 112 ? -11.242 5.371 18.609 1 97.25 112 GLU A C 1
ATOM 878 O O . GLU A 1 112 ? -11.648 6.258 19.375 1 97.25 112 GLU A O 1
ATOM 883 N N . GLN A 1 113 ? -10.047 5.148 18.391 1 97.19 113 GLN A N 1
ATOM 884 C CA . GLN A 1 113 ? -8.969 6.031 18.812 1 97.19 113 GLN A CA 1
ATOM 885 C C . GLN A 1 113 ? -7.734 5.844 17.938 1 97.19 113 GLN A C 1
ATOM 887 O O . GLN A 1 113 ? -6.816 5.102 18.297 1 97.19 113 GLN A O 1
ATOM 892 N N . PRO A 1 114 ? -7.641 6.582 16.828 1 96.94 114 PRO A N 1
ATOM 893 C CA . PRO A 1 114 ? -6.621 6.352 15.805 1 96.94 114 PRO A CA 1
ATOM 894 C C . PRO A 1 114 ? -5.199 6.438 16.359 1 96.94 114 PRO A C 1
ATOM 896 O O . PRO A 1 114 ? -4.336 5.645 15.969 1 96.94 114 PRO A O 1
ATOM 899 N N . LEU A 1 115 ? -4.879 7.305 17.266 1 95.94 115 LEU A N 1
ATOM 900 C CA . LEU A 1 115 ? -3.523 7.469 17.781 1 95.94 115 LEU A CA 1
ATOM 901 C C . LEU A 1 115 ? -3.146 6.316 18.703 1 95.94 115 LEU A C 1
ATOM 903 O O . LEU A 1 115 ? -1.989 5.895 18.734 1 95.94 115 LEU A O 1
ATOM 907 N N . ARG A 1 116 ? -4.09 5.855 19.5 1 95 116 ARG A N 1
ATOM 908 C CA . ARG A 1 116 ? -3.816 4.648 20.266 1 95 116 ARG A CA 1
ATOM 909 C C . ARG A 1 116 ? -3.363 3.51 19.359 1 95 116 ARG A C 1
ATOM 911 O O . ARG A 1 116 ? -2.383 2.824 19.656 1 95 116 ARG A O 1
ATOM 918 N N . PHE A 1 117 ? -4.07 3.355 18.375 1 96.06 117 PHE A N 1
ATOM 919 C CA . PHE A 1 117 ? -3.773 2.271 17.438 1 96.06 117 PHE A CA 1
ATOM 920 C C . PHE A 1 117 ? -2.428 2.496 16.766 1 96.06 117 PHE A C 1
ATOM 922 O O . PHE A 1 117 ? -1.521 1.668 16.875 1 96.06 117 PHE A O 1
ATOM 929 N N . PHE A 1 118 ? -2.242 3.613 16.078 1 96.06 118 PHE A N 1
ATOM 930 C CA . PHE A 1 118 ? -1.08 3.82 15.227 1 96.06 118 PHE A CA 1
ATOM 931 C C . PHE A 1 118 ? 0.172 4.062 16.062 1 96.06 118 PHE A C 1
ATOM 933 O O . PHE A 1 118 ? 1.253 3.574 15.727 1 96.06 118 PHE A O 1
ATOM 940 N N . ASP A 1 119 ? 0.051 4.766 17.109 1 93 119 ASP A N 1
ATOM 941 C CA . ASP A 1 119 ? 1.229 5.223 17.828 1 93 119 ASP A CA 1
ATOM 942 C C . ASP A 1 119 ? 1.638 4.215 18.906 1 93 119 ASP A C 1
ATOM 944 O O . ASP A 1 119 ? 2.812 4.133 19.266 1 93 119 ASP A O 1
ATOM 948 N N . ARG A 1 120 ? 0.688 3.445 19.375 1 92.06 120 ARG A N 1
ATOM 949 C CA . ARG A 1 120 ? 0.993 2.727 20.594 1 92.06 120 ARG A CA 1
ATOM 950 C C . ARG A 1 120 ? 0.793 1.225 20.422 1 92.06 120 ARG A C 1
ATOM 952 O O . ARG A 1 120 ? 1.381 0.425 21.156 1 92.06 120 ARG A O 1
ATOM 959 N N . GLN A 1 121 ? 0.017 0.814 19.453 1 94.5 121 GLN A N 1
ATOM 960 C CA . GLN A 1 121 ? -0.362 -0.593 19.375 1 94.5 121 GLN A CA 1
ATOM 961 C C . GLN A 1 121 ? 0.177 -1.233 18.109 1 94.5 121 GLN A C 1
ATOM 963 O O . GLN A 1 121 ? 0.562 -2.404 18.109 1 94.5 121 GLN A O 1
ATOM 968 N N . LEU A 1 122 ? 0.259 -0.574 17.047 1 96 122 LEU A N 1
ATOM 969 C CA . LEU A 1 122 ? 0.431 -1.114 15.703 1 96 122 LEU A CA 1
ATOM 970 C C . LEU A 1 122 ? 1.775 -1.821 15.57 1 96 122 LEU A C 1
ATOM 972 O O . LEU A 1 122 ? 1.833 -2.98 15.156 1 96 122 LEU A O 1
ATOM 976 N N . LEU A 1 123 ? 2.854 -1.13 15.906 1 95.62 123 LEU A N 1
ATOM 977 C CA . LEU A 1 123 ? 4.184 -1.641 15.594 1 95.62 123 LEU A CA 1
ATOM 978 C C . LEU A 1 123 ? 4.457 -2.941 16.344 1 95.62 123 LEU A C 1
ATOM 980 O O . LEU A 1 123 ? 4.879 -3.93 15.742 1 95.62 123 LEU A O 1
ATOM 984 N N . PRO A 1 124 ? 4.133 -3.012 17.656 1 94.81 124 PRO A N 1
ATOM 985 C CA . PRO A 1 124 ? 4.293 -4.305 18.328 1 94.81 124 PRO A CA 1
ATOM 986 C C . PRO A 1 124 ? 3.432 -5.402 17.719 1 94.81 124 PRO A C 1
ATOM 988 O O . PRO A 1 124 ? 3.877 -6.543 17.594 1 94.81 124 PRO A O 1
ATOM 991 N N . GLU A 1 125 ? 2.25 -5.094 17.359 1 96.31 125 GLU A N 1
ATOM 992 C CA . GLU A 1 125 ? 1.354 -6.078 16.75 1 96.31 125 GLU A CA 1
ATOM 993 C C . GLU A 1 125 ? 1.889 -6.566 15.406 1 96.31 125 GLU A C 1
ATOM 995 O O . GLU A 1 125 ? 1.753 -7.742 15.07 1 96.31 125 GLU A O 1
ATOM 1000 N N . LEU A 1 126 ? 2.443 -5.672 14.641 1 97.31 126 LEU A N 1
ATOM 1001 C CA . LEU A 1 126 ? 3.061 -6.062 13.375 1 97.31 126 LEU A CA 1
ATOM 1002 C C . LEU A 1 126 ? 4.23 -7.012 13.609 1 97.31 126 LEU A C 1
ATOM 1004 O O . LEU A 1 126 ? 4.379 -8.008 12.906 1 97.31 126 LEU A O 1
ATOM 1008 N N . VAL A 1 127 ? 5.051 -6.68 14.594 1 97.38 127 VAL A N 1
ATOM 1009 C CA . VAL A 1 127 ? 6.215 -7.512 14.891 1 97.38 127 VAL A CA 1
ATOM 1010 C C . VAL A 1 127 ? 5.758 -8.875 15.398 1 97.38 127 VAL A C 1
ATOM 1012 O O . VAL A 1 127 ? 6.355 -9.906 15.062 1 97.38 127 VAL A O 1
ATOM 1015 N N . ARG A 1 128 ? 4.715 -8.852 16.203 1 96.56 128 ARG A N 1
ATOM 1016 C CA . ARG A 1 128 ? 4.148 -10.117 16.656 1 96.56 128 ARG A CA 1
ATOM 1017 C C . ARG A 1 128 ? 3.721 -10.977 15.469 1 96.56 128 ARG A C 1
ATOM 1019 O O . ARG A 1 128 ? 3.949 -12.188 15.453 1 96.56 128 ARG A O 1
ATOM 1026 N N . THR A 1 129 ? 3.121 -10.367 14.516 1 97.62 129 THR A N 1
ATOM 1027 C CA . THR A 1 129 ? 2.699 -11.062 13.305 1 97.62 129 THR A CA 1
ATOM 1028 C C . THR A 1 129 ? 3.908 -11.578 12.531 1 97.62 129 THR A C 1
ATOM 1030 O O . THR A 1 129 ? 3.861 -12.656 11.938 1 97.62 129 THR A O 1
ATOM 1033 N N . ILE A 1 130 ? 5.004 -10.82 12.508 1 98.62 130 ILE A N 1
ATOM 1034 C CA . ILE A 1 130 ? 6.242 -11.25 11.867 1 98.62 130 ILE A CA 1
ATOM 1035 C C . ILE A 1 130 ? 6.734 -12.547 12.516 1 98.62 130 ILE A C 1
ATOM 1037 O O . ILE A 1 130 ? 7.113 -13.492 11.828 1 98.62 130 ILE A O 1
ATOM 1041 N N . HIS A 1 131 ? 6.688 -12.57 13.844 1 98.25 131 HIS A N 1
ATOM 1042 C CA . HIS A 1 131 ? 7.117 -13.773 14.555 1 98.25 131 HIS A CA 1
ATOM 1043 C C . HIS A 1 131 ? 6.309 -14.992 14.125 1 98.25 131 HIS A C 1
ATOM 1045 O O . HIS A 1 131 ? 6.867 -16.062 13.875 1 98.25 131 HIS A O 1
ATOM 1051 N N . ARG A 1 132 ? 5.035 -14.828 13.992 1 97.94 132 ARG A N 1
ATOM 1052 C CA . ARG A 1 132 ? 4.16 -15.93 13.617 1 97.94 132 ARG A CA 1
ATOM 1053 C C . ARG A 1 132 ? 4.426 -16.375 12.188 1 97.94 132 ARG A C 1
ATOM 1055 O O . ARG A 1 132 ? 4.512 -17.578 11.906 1 97.94 132 ARG A O 1
ATOM 1062 N N . MET A 1 133 ? 4.559 -15.438 11.32 1 98.5 133 MET A N 1
ATOM 1063 C CA . MET A 1 133 ? 4.793 -15.75 9.914 1 98.5 133 MET A CA 1
ATOM 1064 C C . MET A 1 133 ? 6.16 -16.406 9.719 1 98.5 133 MET A C 1
ATOM 1066 O O . MET A 1 133 ? 6.309 -17.312 8.906 1 98.5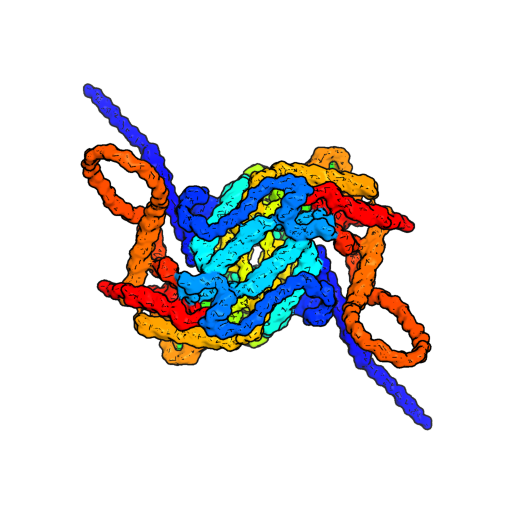 133 MET A O 1
ATOM 1070 N N . ALA A 1 134 ? 7.137 -15.859 10.422 1 98.44 134 ALA A N 1
ATOM 1071 C CA . ALA A 1 134 ? 8.477 -16.438 10.352 1 98.44 134 ALA A CA 1
ATOM 1072 C C . ALA A 1 134 ? 8.453 -17.906 10.758 1 98.44 134 ALA A C 1
ATOM 1074 O O . ALA A 1 134 ? 9.086 -18.75 10.109 1 98.44 134 ALA A O 1
ATOM 1075 N N . SER A 1 135 ? 7.742 -18.188 11.781 1 97.88 135 SER A N 1
ATOM 1076 C CA . SER A 1 135 ? 7.613 -19.562 12.219 1 97.88 135 SER A CA 1
ATOM 1077 C C . SER A 1 135 ? 6.969 -20.422 11.133 1 97.88 135 SER A C 1
ATOM 1079 O O . SER A 1 135 ? 7.426 -21.547 10.867 1 97.88 135 SER A O 1
ATOM 1081 N N . PHE A 1 136 ? 5.992 -19.953 10.516 1 98.06 136 PHE A N 1
ATOM 1082 C CA . PHE A 1 136 ? 5.293 -20.672 9.453 1 98.06 136 PHE A CA 1
ATOM 1083 C C . PHE A 1 136 ? 6.238 -20.984 8.297 1 98.06 136 PHE A C 1
ATOM 1085 O O . PHE A 1 136 ? 6.156 -22.047 7.688 1 98.06 136 PHE A O 1
ATOM 1092 N N . MET A 1 137 ? 7.16 -20.062 8 1 98.19 137 MET A N 1
ATOM 1093 C CA . MET A 1 137 ? 8.07 -20.203 6.863 1 98.19 137 MET A CA 1
ATOM 1094 C C . MET A 1 137 ? 9.375 -20.844 7.289 1 98.19 137 MET A C 1
ATOM 1096 O O . MET A 1 137 ? 10.305 -20.969 6.488 1 98.19 137 MET A O 1
ATOM 1100 N N . GLN A 1 138 ? 9.508 -21.203 8.625 1 97.75 138 GLN A N 1
ATOM 1101 C CA . GLN A 1 138 ? 10.742 -21.734 9.172 1 97.75 138 GLN A CA 1
ATOM 1102 C C . GLN A 1 138 ? 11.914 -20.797 8.93 1 97.75 138 GLN A C 1
ATOM 1104 O O . GLN A 1 138 ? 12.961 -21.203 8.438 1 97.75 138 GLN A O 1
ATOM 1109 N N . ALA A 1 139 ? 11.656 -19.547 9.234 1 97.94 139 ALA A N 1
ATOM 1110 C CA . ALA A 1 139 ? 12.633 -18.453 9.117 1 97.94 139 ALA A CA 1
ATOM 1111 C C . ALA A 1 139 ? 12.836 -17.766 10.461 1 97.94 139 ALA A C 1
ATOM 1113 O O . ALA A 1 139 ? 12.125 -18.031 11.422 1 97.94 139 ALA A O 1
ATOM 1114 N N . GLN A 1 140 ? 13.844 -16.953 10.555 1 97.88 140 GLN A N 1
ATOM 1115 C CA . GLN A 1 140 ? 14 -16.047 11.688 1 97.88 140 GLN A CA 1
ATOM 1116 C C . GLN A 1 140 ? 13.172 -14.781 11.5 1 97.88 140 GLN A C 1
ATOM 1118 O O . GLN A 1 140 ? 13.078 -14.258 10.391 1 97.88 140 GLN A O 1
ATOM 1123 N N . PRO A 1 141 ? 12.57 -14.359 12.586 1 98.12 141 PRO A N 1
ATOM 1124 C CA . PRO A 1 141 ? 11.773 -13.141 12.453 1 98.12 141 PRO A CA 1
ATOM 1125 C C . PRO A 1 141 ? 12.578 -11.961 11.906 1 98.12 141 PRO A C 1
ATOM 1127 O O . PRO A 1 141 ? 12.047 -11.125 11.18 1 98.12 141 PRO A O 1
ATOM 1130 N N . THR A 1 142 ? 13.852 -11.898 12.18 1 98 142 THR A N 1
ATOM 1131 C CA . THR A 1 142 ? 14.711 -10.797 11.773 1 98 142 THR A CA 1
ATOM 1132 C C . THR A 1 142 ? 14.953 -10.828 10.266 1 98 142 THR A C 1
ATOM 1134 O O . THR A 1 142 ? 15.461 -9.867 9.688 1 98 142 THR A O 1
ATOM 1137 N N . ASP A 1 143 ? 14.438 -11.969 9.578 1 97.69 143 ASP A N 1
ATOM 1138 C CA . ASP A 1 143 ? 14.805 -12.188 8.18 1 97.69 143 ASP A CA 1
ATOM 1139 C C . ASP A 1 143 ? 13.656 -11.82 7.25 1 97.69 143 ASP A C 1
ATOM 1141 O O . ASP A 1 143 ? 13.727 -12.047 6.039 1 97.69 143 ASP A O 1
ATOM 1145 N N . MET A 1 144 ? 12.609 -11.328 7.789 1 97.56 144 MET A N 1
ATOM 1146 C CA . MET A 1 144 ? 11.484 -11.102 6.887 1 97.56 144 MET A CA 1
ATOM 1147 C C . MET A 1 144 ? 10.742 -9.82 7.258 1 97.56 144 MET A C 1
ATOM 1149 O O . MET A 1 144 ? 10.797 -9.375 8.406 1 97.56 144 MET A O 1
ATOM 1153 N N . VAL A 1 145 ? 10.117 -9.203 6.293 1 98.62 145 VAL A N 1
ATOM 1154 C CA . VAL A 1 145 ? 9.289 -8.016 6.441 1 98.62 145 VAL A CA 1
ATOM 1155 C C . VAL A 1 145 ? 8.008 -8.172 5.621 1 98.62 145 VAL A C 1
ATOM 1157 O O . VAL A 1 145 ? 7.969 -8.961 4.672 1 98.62 145 VAL A O 1
ATOM 1160 N N . PHE A 1 146 ? 6.992 -7.484 6.07 1 98.56 146 PHE A N 1
ATOM 1161 C CA . PHE A 1 146 ? 5.762 -7.441 5.289 1 98.56 146 PHE A CA 1
ATOM 1162 C C . PHE A 1 146 ? 5.824 -6.336 4.242 1 98.56 146 PHE A C 1
ATOM 1164 O O . PHE A 1 146 ? 6.402 -5.277 4.488 1 98.56 146 PHE A O 1
ATOM 1171 N N . VAL A 1 147 ? 5.32 -6.602 3.09 1 98.12 147 VAL A N 1
ATOM 1172 C CA . VAL A 1 147 ? 5.121 -5.688 1.97 1 98.12 147 VAL A CA 1
ATOM 1173 C C . VAL A 1 147 ? 3.707 -5.855 1.414 1 98.12 147 VAL A C 1
ATOM 1175 O O . VAL A 1 147 ? 2.994 -6.789 1.783 1 98.12 147 VAL A O 1
ATOM 1178 N N . PRO A 1 148 ? 3.27 -5.004 0.571 1 97.12 148 PRO A N 1
ATOM 1179 C CA . PRO A 1 148 ? 1.89 -5.09 0.088 1 97.12 148 PRO A CA 1
ATOM 1180 C C . PRO A 1 148 ? 1.613 -6.383 -0.678 1 97.12 148 PRO A C 1
ATOM 1182 O O . PRO A 1 148 ? 0.513 -6.934 -0.591 1 97.12 148 PRO A O 1
ATOM 1185 N N . ASN A 1 149 ? 2.537 -6.844 -1.441 1 98.06 149 ASN A N 1
ATOM 1186 C CA . ASN A 1 149 ? 2.4 -8.023 -2.283 1 98.06 149 ASN A CA 1
ATOM 1187 C C . ASN A 1 149 ? 3.744 -8.461 -2.857 1 98.06 149 ASN A C 1
ATOM 1189 O O . ASN A 1 149 ? 4.762 -7.801 -2.646 1 98.06 149 ASN A O 1
ATOM 1193 N N . ALA A 1 150 ? 3.736 -9.539 -3.574 1 98.38 150 ALA A N 1
ATOM 1194 C CA . ALA A 1 150 ? 4.965 -10.078 -4.156 1 98.38 150 ALA A CA 1
ATOM 1195 C C . ALA A 1 150 ? 5.551 -9.117 -5.184 1 98.38 150 ALA A C 1
ATOM 1197 O O . ALA A 1 150 ? 6.77 -9.016 -5.324 1 98.38 150 ALA A O 1
ATOM 1198 N N . THR A 1 151 ? 4.684 -8.438 -5.926 1 97.94 151 THR A N 1
ATOM 1199 C CA . THR A 1 151 ? 5.148 -7.461 -6.91 1 97.94 151 THR A CA 1
ATOM 1200 C C . THR A 1 151 ? 5.992 -6.379 -6.242 1 97.94 151 THR A C 1
ATOM 1202 O O . THR A 1 151 ? 7.055 -6.012 -6.75 1 97.94 151 THR A O 1
ATOM 1205 N N . SER A 1 152 ? 5.559 -5.902 -5.117 1 98.06 152 SER A N 1
ATOM 1206 C CA . SER A 1 152 ? 6.316 -4.906 -4.363 1 98.06 152 SER A CA 1
ATOM 1207 C C . SER A 1 152 ? 7.641 -5.477 -3.871 1 98.06 152 SER A C 1
ATOM 1209 O O . SER A 1 152 ? 8.664 -4.789 -3.898 1 98.06 152 SER A O 1
ATOM 1211 N N . ALA A 1 153 ? 7.621 -6.68 -3.42 1 98.69 153 ALA A N 1
ATOM 1212 C CA . ALA A 1 153 ? 8.836 -7.328 -2.932 1 98.69 153 ALA A CA 1
ATOM 1213 C C . ALA A 1 153 ? 9.859 -7.484 -4.051 1 98.69 153 ALA A C 1
ATOM 1215 O O . ALA A 1 153 ? 11.039 -7.18 -3.865 1 98.69 153 ALA A O 1
ATOM 1216 N N . LEU A 1 154 ? 9.391 -7.945 -5.168 1 98.75 154 LEU A N 1
ATOM 1217 C CA . LEU A 1 154 ? 10.273 -8.164 -6.312 1 98.75 154 LEU A CA 1
ATOM 1218 C C . LEU A 1 154 ? 10.859 -6.844 -6.801 1 98.75 154 LEU A C 1
ATOM 1220 O O . LEU A 1 154 ? 12.062 -6.762 -7.082 1 98.75 154 LEU A O 1
ATOM 1224 N N . ASN A 1 155 ? 10.023 -5.812 -6.855 1 98.44 155 ASN A N 1
ATOM 1225 C CA . ASN A 1 155 ? 10.523 -4.488 -7.219 1 98.44 155 ASN A CA 1
ATOM 1226 C C . ASN A 1 155 ? 11.57 -3.994 -6.227 1 98.44 155 ASN A C 1
ATOM 1228 O O . ASN A 1 155 ? 12.562 -3.381 -6.621 1 98.44 155 ASN A O 1
ATOM 1232 N N . THR A 1 156 ? 11.328 -4.215 -4.945 1 98.38 156 THR A N 1
ATOM 1233 C CA . THR A 1 156 ? 12.25 -3.785 -3.904 1 98.38 156 THR A CA 1
ATOM 1234 C C . THR A 1 156 ? 13.648 -4.348 -4.156 1 98.38 156 THR A C 1
ATOM 1236 O O . THR A 1 156 ? 14.633 -3.605 -4.148 1 98.38 156 THR A O 1
ATOM 1239 N N . VAL A 1 157 ? 13.734 -5.613 -4.418 1 98.69 157 VAL A N 1
ATOM 1240 C CA . VAL A 1 157 ? 15.031 -6.262 -4.617 1 98.69 157 VAL A CA 1
ATOM 1241 C C . VAL A 1 157 ? 15.641 -5.785 -5.934 1 98.69 157 VAL A C 1
ATOM 1243 O O . VAL A 1 157 ? 16.797 -5.363 -5.965 1 98.69 157 VAL A O 1
ATOM 1246 N N . LEU A 1 158 ? 14.891 -5.781 -7.012 1 98.44 158 LEU A N 1
ATOM 1247 C CA . LEU A 1 158 ? 15.398 -5.445 -8.336 1 98.44 158 LEU A CA 1
ATOM 1248 C C . LEU A 1 158 ? 15.875 -4 -8.391 1 98.44 158 LEU A C 1
ATOM 1250 O O . LEU A 1 158 ? 16.953 -3.717 -8.898 1 98.44 158 LEU A O 1
ATOM 1254 N N . GLN A 1 159 ? 15.109 -3.092 -7.824 1 96.44 159 GLN A N 1
ATOM 1255 C CA . GLN A 1 159 ? 15.477 -1.68 -7.871 1 96.44 159 GLN A CA 1
ATOM 1256 C C . GLN A 1 159 ? 16.656 -1.389 -6.957 1 96.44 159 GLN A C 1
ATOM 1258 O O . GLN A 1 159 ? 17.484 -0.521 -7.258 1 96.44 159 GLN A O 1
ATOM 1263 N N . SER A 1 160 ? 16.734 -2.064 -5.832 1 96.88 160 SER A N 1
ATOM 1264 C CA . SER A 1 160 ? 17.891 -1.912 -4.957 1 96.88 160 SER A CA 1
ATOM 1265 C C . SER A 1 160 ? 19.172 -2.381 -5.645 1 96.88 160 SER A C 1
ATOM 1267 O O . SER A 1 160 ? 20.203 -1.713 -5.566 1 96.88 160 SER A O 1
ATOM 1269 N N . MET A 1 161 ? 19.078 -3.465 -6.324 1 95.94 161 MET A N 1
ATOM 1270 C CA . MET A 1 161 ? 20.25 -4 -7.016 1 95.94 161 MET A CA 1
ATOM 1271 C C . MET A 1 161 ? 20.625 -3.127 -8.203 1 95.94 161 MET A C 1
ATOM 1273 O O . MET A 1 161 ? 21.797 -2.967 -8.516 1 95.94 161 MET A O 1
ATOM 1277 N N . ALA A 1 162 ? 19.641 -2.584 -8.836 1 95.31 162 ALA A N 1
ATOM 1278 C CA . ALA A 1 162 ? 19.844 -1.762 -10.031 1 95.31 162 ALA A CA 1
ATOM 1279 C C . ALA A 1 162 ? 20.781 -0.587 -9.734 1 95.31 162 ALA A C 1
ATOM 1281 O O . ALA A 1 162 ? 21.469 -0.099 -10.625 1 95.31 162 ALA A O 1
ATOM 1282 N N . ARG A 1 163 ? 20.812 -0.169 -8.516 1 91.38 163 ARG A N 1
ATOM 1283 C CA . ARG A 1 163 ? 21.641 0.973 -8.133 1 91.38 163 ARG A CA 1
ATOM 1284 C C . ARG A 1 163 ? 23.125 0.669 -8.32 1 91.38 163 ARG A C 1
ATOM 1286 O O . ARG A 1 163 ? 23.938 1.585 -8.445 1 91.38 163 ARG A O 1
ATOM 1293 N N . ARG A 1 164 ? 23.422 -0.581 -8.391 1 93.25 164 ARG A N 1
ATOM 1294 C CA . ARG A 1 164 ? 24.828 -0.965 -8.492 1 93.25 164 ARG A CA 1
ATOM 1295 C C . ARG A 1 164 ? 25.125 -1.635 -9.828 1 93.25 164 ARG A C 1
ATOM 1297 O O . ARG A 1 164 ? 26.266 -2.039 -10.094 1 93.25 164 ARG A O 1
ATOM 1304 N N . PHE A 1 165 ? 24.156 -1.838 -10.617 1 96.69 165 PHE A N 1
ATOM 1305 C CA . PHE A 1 165 ? 24.328 -2.527 -11.891 1 96.69 165 PHE A CA 1
ATOM 1306 C C . PHE A 1 165 ? 25.109 -1.663 -12.875 1 96.69 165 PHE A C 1
ATOM 1308 O O . PHE A 1 165 ? 24.984 -0.437 -12.867 1 96.69 165 PHE A O 1
ATOM 1315 N N . THR A 1 166 ? 25.969 -2.225 -13.633 1 96.31 166 THR A N 1
ATOM 1316 C CA . THR A 1 166 ? 26.672 -1.659 -14.773 1 96.31 166 THR A CA 1
ATOM 1317 C C . THR A 1 166 ? 26.328 -2.42 -16.062 1 96.31 166 THR A C 1
ATOM 1319 O O . THR A 1 166 ? 25.672 -3.455 -16.016 1 96.31 166 THR A O 1
ATOM 1322 N N . PRO A 1 167 ? 26.75 -1.911 -17.125 1 96.81 167 PRO A N 1
ATOM 1323 C CA . PRO A 1 167 ? 26.5 -2.613 -18.391 1 96.81 167 PRO A CA 1
ATOM 1324 C C . PRO A 1 167 ? 27.141 -3.998 -18.438 1 96.81 167 PRO A C 1
ATOM 1326 O O . PRO A 1 167 ? 26.844 -4.793 -19.328 1 96.81 167 PRO A O 1
ATOM 1329 N N . ARG A 1 168 ? 27.953 -4.336 -17.516 1 96.75 168 ARG A N 1
ATOM 1330 C CA . ARG A 1 168 ? 28.594 -5.645 -17.469 1 96.75 168 ARG A CA 1
ATOM 1331 C C . ARG A 1 168 ? 27.719 -6.656 -16.734 1 96.75 168 ARG A C 1
ATOM 1333 O O . ARG A 1 168 ? 27.969 -7.863 -16.797 1 96.75 168 ARG A O 1
ATOM 1340 N N . ASP A 1 169 ? 26.703 -6.172 -16.078 1 97.75 169 ASP A N 1
ATOM 1341 C CA . ASP A 1 169 ? 25.844 -7.035 -15.281 1 97.75 169 ASP A CA 1
ATOM 1342 C C . ASP A 1 169 ? 24.719 -7.629 -16.125 1 97.75 169 ASP A C 1
ATOM 1344 O O . ASP A 1 169 ? 24.359 -7.07 -17.172 1 97.75 169 ASP A O 1
ATOM 1348 N N . SER A 1 170 ? 24.234 -8.781 -15.719 1 98.19 170 SER A N 1
ATOM 1349 C CA . SER A 1 170 ? 23.109 -9.398 -16.406 1 98.19 170 SER A CA 1
ATOM 1350 C C . SER A 1 170 ? 22.156 -10.047 -15.406 1 98.19 170 SER A C 1
ATOM 1352 O O . SER A 1 170 ? 22.547 -10.414 -14.305 1 98.19 170 SER A O 1
ATOM 1354 N N . ILE A 1 171 ? 20.891 -10.102 -15.781 1 98.69 171 ILE A N 1
ATOM 1355 C CA . ILE A 1 171 ? 19.844 -10.758 -15.016 1 98.69 171 ILE A CA 1
ATOM 1356 C C . ILE A 1 171 ? 19.312 -11.961 -15.797 1 98.69 171 ILE A C 1
ATOM 1358 O O . ILE A 1 171 ? 18.844 -11.812 -16.922 1 98.69 171 ILE A O 1
ATOM 1362 N N . LEU A 1 172 ? 19.359 -13.141 -15.172 1 98.75 172 LEU A N 1
ATOM 1363 C CA . LEU A 1 172 ? 18.906 -14.383 -15.773 1 98.75 172 LEU A CA 1
ATOM 1364 C C . LEU A 1 172 ? 17.469 -14.688 -15.359 1 98.75 172 LEU A C 1
ATOM 1366 O O . LEU A 1 172 ? 17.141 -14.648 -14.18 1 98.75 172 LEU A O 1
ATOM 1370 N N . THR A 1 173 ? 16.594 -14.914 -16.328 1 98.69 173 THR A N 1
ATOM 1371 C CA . THR A 1 173 ? 15.234 -15.391 -16.094 1 98.69 173 THR A CA 1
ATOM 1372 C C . THR A 1 173 ? 14.898 -16.531 -17.047 1 98.69 173 THR A C 1
ATOM 1374 O O . THR A 1 173 ? 15.703 -16.906 -17.906 1 98.69 173 THR A O 1
ATOM 1377 N N . LEU A 1 174 ? 13.781 -17.172 -16.812 1 98.69 174 LEU A N 1
ATOM 1378 C CA . LEU A 1 174 ? 13.156 -18.078 -17.766 1 98.69 174 LEU A CA 1
ATOM 1379 C C . LEU A 1 174 ? 12.016 -17.375 -18.5 1 98.69 174 LEU A C 1
ATOM 1381 O O . LEU A 1 174 ? 11.359 -16.5 -17.953 1 98.69 174 LEU A O 1
ATOM 1385 N N . ASP A 1 175 ? 11.75 -17.734 -19.766 1 97.75 175 ASP A N 1
ATOM 1386 C CA . ASP A 1 175 ? 10.766 -17.016 -20.562 1 97.75 175 ASP A CA 1
ATOM 1387 C C . ASP A 1 175 ? 9.352 -17.312 -20.078 1 97.75 175 ASP A C 1
ATOM 1389 O O . ASP A 1 175 ? 8.398 -16.625 -20.484 1 97.75 175 ASP A O 1
ATOM 1393 N N . ILE A 1 176 ? 9.195 -18.219 -19.188 1 97.31 176 ILE A N 1
ATOM 1394 C CA . ILE A 1 176 ? 7.875 -18.547 -18.656 1 97.31 176 ILE A CA 1
ATOM 1395 C C . ILE A 1 176 ? 7.617 -17.75 -17.375 1 97.31 176 ILE A C 1
ATOM 1397 O O . ILE A 1 176 ? 6.59 -17.922 -16.719 1 97.31 176 ILE A O 1
ATOM 1401 N N . ALA A 1 177 ? 8.539 -16.859 -17.047 1 97.5 177 ALA A N 1
ATOM 1402 C CA . ALA A 1 177 ? 8.375 -16 -15.875 1 97.5 177 ALA A CA 1
ATOM 1403 C C . ALA A 1 177 ? 7.125 -15.133 -16 1 97.5 177 ALA A C 1
ATOM 1405 O O . ALA A 1 177 ? 6.645 -14.883 -17.109 1 97.5 177 ALA A O 1
ATOM 1406 N N . TYR A 1 178 ? 6.59 -14.773 -14.875 1 95.5 178 TYR A N 1
ATOM 1407 C CA . TYR A 1 178 ? 5.41 -13.906 -14.82 1 95.5 178 TYR A CA 1
ATOM 1408 C C . TYR A 1 178 ? 5.633 -12.625 -15.617 1 95.5 178 TYR A C 1
ATOM 1410 O O . TYR A 1 178 ? 6.73 -12.07 -15.609 1 95.5 178 TYR A O 1
ATOM 1418 N N . GLY A 1 179 ? 4.617 -12.164 -16.297 1 92.06 179 GLY A N 1
ATOM 1419 C CA . GLY A 1 179 ? 4.711 -11.023 -17.203 1 92.06 179 GLY A CA 1
ATOM 1420 C C . GLY A 1 179 ? 5.219 -9.773 -16.516 1 92.06 179 GLY A C 1
ATOM 1421 O O . GLY A 1 179 ? 6.07 -9.062 -17.062 1 92.06 179 GLY A O 1
ATOM 1422 N N . SER A 1 180 ? 4.719 -9.477 -15.406 1 92.94 180 SER A N 1
ATOM 1423 C CA . SER A 1 180 ? 5.129 -8.266 -14.703 1 92.94 180 SER A CA 1
ATOM 1424 C C . SER A 1 180 ? 6.586 -8.352 -14.258 1 92.94 180 SER A C 1
ATOM 1426 O O . SER A 1 180 ? 7.273 -7.336 -14.172 1 92.94 180 SER A O 1
ATOM 1428 N N . VAL A 1 181 ? 7.074 -9.539 -13.961 1 96.88 181 VAL A N 1
ATOM 1429 C CA . VAL A 1 181 ? 8.469 -9.719 -13.586 1 96.88 181 VAL A CA 1
ATOM 1430 C C . VAL A 1 181 ? 9.375 -9.43 -14.781 1 96.88 181 VAL A C 1
ATOM 1432 O O . VAL A 1 181 ? 10.391 -8.742 -14.648 1 96.88 181 VAL A O 1
ATOM 1435 N N . LYS A 1 182 ? 8.969 -9.938 -15.898 1 95.75 182 LYS A N 1
ATOM 1436 C CA . LYS A 1 182 ? 9.734 -9.641 -17.109 1 95.75 182 LYS A CA 1
ATOM 1437 C C . LYS A 1 182 ? 9.797 -8.141 -17.375 1 95.75 182 LYS A C 1
ATOM 1439 O O . LYS A 1 182 ? 10.852 -7.613 -17.734 1 95.75 182 LYS A O 1
ATOM 1444 N N . LYS A 1 183 ? 8.703 -7.523 -17.156 1 94.44 183 LYS A N 1
ATOM 1445 C CA . LYS A 1 183 ? 8.664 -6.078 -17.359 1 94.44 183 LYS A CA 1
ATOM 1446 C C . LYS A 1 183 ? 9.586 -5.359 -16.375 1 94.44 183 LYS A C 1
ATOM 1448 O O . LYS A 1 183 ? 10.273 -4.402 -16.734 1 94.44 183 LYS A O 1
ATOM 1453 N N . MET A 1 184 ? 9.609 -5.746 -15.172 1 96.94 184 MET A N 1
ATOM 1454 C CA . MET A 1 184 ? 10.484 -5.176 -14.156 1 96.94 184 MET A CA 1
ATOM 1455 C C . MET A 1 184 ? 11.953 -5.344 -14.539 1 96.94 184 MET A C 1
ATOM 1457 O O . MET A 1 184 ? 12.742 -4.406 -14.414 1 96.94 184 MET A O 1
ATOM 1461 N N . VAL A 1 185 ? 12.258 -6.551 -14.938 1 98.06 185 VAL A N 1
ATOM 1462 C CA . VAL A 1 185 ? 13.633 -6.867 -15.297 1 98.06 185 VAL A CA 1
ATOM 1463 C C . VAL A 1 185 ?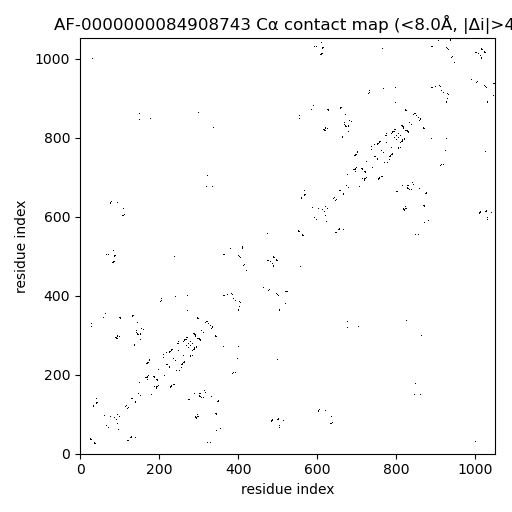 14.047 -6.051 -16.516 1 98.06 185 VAL A C 1
ATOM 1465 O O . VAL A 1 185 ? 15.156 -5.504 -16.562 1 98.06 185 VAL A O 1
ATOM 1468 N N . ASP A 1 186 ? 13.164 -5.957 -17.5 1 97.44 186 ASP A N 1
ATOM 1469 C CA . ASP A 1 186 ? 13.438 -5.152 -18.688 1 97.44 186 ASP A CA 1
ATOM 1470 C C . ASP A 1 186 ? 13.641 -3.686 -18.328 1 97.44 186 ASP A C 1
ATOM 1472 O O . ASP A 1 186 ? 14.523 -3.02 -18.875 1 97.44 186 ASP A O 1
ATOM 1476 N N . HIS A 1 187 ? 12.812 -3.221 -17.453 1 96.31 187 HIS A N 1
ATOM 1477 C CA . HIS A 1 187 ? 12.922 -1.843 -17 1 96.31 187 HIS A CA 1
ATOM 1478 C C . HIS A 1 187 ? 14.289 -1.583 -16.359 1 96.31 187 HIS A C 1
ATOM 1480 O O . HIS A 1 187 ? 14.938 -0.581 -16.672 1 96.31 187 HIS A O 1
ATOM 1486 N N . VAL A 1 188 ? 14.719 -2.443 -15.508 1 97.06 188 VAL A N 1
ATOM 1487 C CA . VAL A 1 188 ? 16 -2.324 -14.828 1 97.06 188 VAL A CA 1
ATOM 1488 C C . VAL A 1 188 ? 17.141 -2.408 -15.844 1 97.06 188 VAL A C 1
ATOM 1490 O O . VAL A 1 188 ? 18.094 -1.632 -15.789 1 97.06 188 VAL A O 1
ATOM 1493 N N . ALA A 1 189 ? 17.016 -3.357 -16.766 1 97.62 189 ALA A N 1
ATOM 1494 C CA . ALA A 1 189 ? 18.047 -3.521 -17.797 1 97.62 189 ALA A CA 1
ATOM 1495 C C . ALA A 1 189 ? 18.172 -2.26 -18.641 1 97.62 189 ALA A C 1
ATOM 1497 O O . ALA A 1 189 ? 19.281 -1.796 -18.906 1 97.62 189 ALA A O 1
ATOM 1498 N N . GLN A 1 190 ? 17.078 -1.735 -19 1 95.75 190 GLN A N 1
ATOM 1499 C CA . GLN A 1 190 ? 17.078 -0.532 -19.828 1 95.75 190 GLN A CA 1
ATOM 1500 C C . GLN A 1 190 ? 17.688 0.65 -19.078 1 95.75 190 GLN A C 1
ATOM 1502 O O . GLN A 1 190 ? 18.469 1.412 -19.656 1 95.75 190 GLN A O 1
ATOM 1507 N N . ARG A 1 191 ? 17.375 0.792 -17.922 1 93.44 191 ARG A N 1
ATOM 1508 C CA . ARG A 1 191 ? 17.797 1.931 -17.109 1 93.44 191 ARG A CA 1
ATOM 1509 C C . ARG A 1 191 ? 19.281 1.859 -16.797 1 93.44 191 ARG A C 1
ATOM 1511 O O . ARG A 1 191 ? 19.953 2.889 -16.719 1 93.44 191 ARG A O 1
ATOM 1518 N N . THR A 1 192 ? 19.797 0.712 -16.625 1 96 192 THR A N 1
ATOM 1519 C CA . THR A 1 192 ? 21.156 0.564 -16.109 1 96 192 THR A CA 1
ATOM 1520 C C . THR A 1 192 ? 22.125 0.187 -17.234 1 96 192 THR A C 1
ATOM 1522 O O . THR A 1 192 ? 23.344 0.278 -17.062 1 96 192 THR A O 1
ATOM 1525 N N . GLY A 1 193 ? 21.562 -0.311 -18.359 1 97.31 193 GLY A N 1
ATOM 1526 C CA . GLY A 1 193 ? 22.391 -0.86 -19.422 1 97.31 193 GLY A CA 1
ATOM 1527 C C . GLY A 1 193 ? 22.703 -2.332 -19.234 1 97.31 193 GLY A C 1
ATOM 1528 O O . GLY A 1 193 ? 23.344 -2.949 -20.094 1 97.31 193 GLY A O 1
ATOM 1529 N N . ALA A 1 194 ? 22.281 -2.961 -18.109 1 98.06 194 ALA A N 1
ATOM 1530 C CA . ALA A 1 194 ? 22.469 -4.391 -17.875 1 98.06 194 ALA A CA 1
ATOM 1531 C C . ALA A 1 194 ? 21.734 -5.211 -18.938 1 98.06 194 ALA A C 1
ATOM 1533 O O . ALA A 1 194 ? 20.922 -4.676 -19.688 1 98.06 194 ALA A O 1
ATOM 1534 N N . THR A 1 195 ? 22.047 -6.488 -18.969 1 98 195 THR A N 1
ATOM 1535 C CA . THR A 1 195 ? 21.422 -7.355 -19.969 1 98 195 THR A CA 1
ATOM 1536 C C . THR A 1 195 ? 20.406 -8.281 -19.328 1 98 195 THR A C 1
ATOM 1538 O O . THR A 1 195 ? 20.672 -8.883 -18.281 1 98 195 THR A O 1
ATOM 1541 N N . HIS A 1 196 ? 19.281 -8.336 -19.906 1 98.31 196 HIS A N 1
ATOM 1542 C CA . HIS A 1 196 ? 18.297 -9.344 -19.547 1 98.31 196 HIS A CA 1
ATOM 1543 C C . HIS A 1 196 ? 18.484 -10.617 -20.359 1 98.31 196 HIS A C 1
ATOM 1545 O O . HIS A 1 196 ? 18.266 -10.625 -21.578 1 98.31 196 HIS A O 1
ATOM 1551 N N . VAL A 1 197 ? 18.922 -11.672 -19.703 1 98.25 197 VAL A N 1
ATOM 1552 C CA . VAL A 1 197 ? 19.094 -12.977 -20.344 1 98.25 197 VAL A CA 1
ATOM 1553 C C . VAL A 1 197 ? 17.891 -13.867 -20.016 1 98.25 197 VAL A C 1
ATOM 1555 O O . VAL A 1 197 ? 17.75 -14.336 -18.875 1 98.25 197 VAL A O 1
ATOM 1558 N N . SER A 1 198 ? 17.109 -14.133 -20.984 1 98.38 198 SER A N 1
ATOM 1559 C CA . SER A 1 198 ? 15.922 -14.977 -20.812 1 98.38 198 SER A CA 1
ATOM 1560 C C . SER A 1 198 ? 16.078 -16.312 -21.547 1 98.38 198 SER A C 1
ATOM 1562 O O . SER A 1 198 ? 16.188 -16.344 -22.766 1 98.38 198 SER A O 1
ATOM 1564 N N . LEU A 1 199 ? 16.062 -17.406 -20.812 1 98.56 199 LEU A N 1
ATOM 1565 C CA . LEU A 1 199 ? 16.219 -18.719 -21.406 1 98.56 199 LEU A CA 1
ATOM 1566 C C . LEU A 1 199 ? 14.875 -19.281 -21.844 1 98.56 199 LEU A C 1
ATOM 1568 O O . LEU A 1 199 ? 13.906 -19.234 -21.094 1 98.56 199 LEU A O 1
ATOM 1572 N N . ARG A 1 200 ? 14.82 -19.828 -23.016 1 97.81 200 ARG A N 1
ATOM 1573 C CA . ARG A 1 200 ? 13.602 -20.422 -23.547 1 97.81 200 ARG A CA 1
ATOM 1574 C C . ARG A 1 200 ? 13.398 -21.828 -22.984 1 97.81 200 ARG A C 1
ATOM 1576 O O . ARG A 1 200 ? 14.219 -22.719 -23.219 1 97.81 200 ARG A O 1
ATOM 1583 N N . VAL A 1 201 ? 12.344 -22.047 -22.312 1 97.75 201 VAL A N 1
ATOM 1584 C CA . VAL A 1 201 ? 12.023 -23.344 -21.75 1 97.75 201 VAL A CA 1
ATOM 1585 C C . VAL A 1 201 ? 11.422 -24.25 -22.828 1 97.75 201 VAL A C 1
ATOM 1587 O O . VAL A 1 201 ? 10.484 -23.859 -23.531 1 97.75 201 VAL A O 1
ATOM 1590 N N . PRO A 1 202 ? 11.914 -25.422 -22.953 1 94.38 202 PRO A N 1
ATOM 1591 C CA . PRO A 1 202 ? 11.453 -26.328 -24 1 94.38 202 PRO A CA 1
ATOM 1592 C C . PRO A 1 202 ? 10.156 -27.047 -23.641 1 94.38 202 PRO A C 1
ATOM 1594 O O . PRO A 1 202 ? 10.18 -28.219 -23.297 1 94.38 202 PRO A O 1
ATOM 1597 N N . LEU A 1 203 ? 9.047 -26.469 -23.891 1 94.19 203 LEU A N 1
ATOM 1598 C CA . LEU A 1 203 ? 7.758 -27.062 -23.578 1 94.19 203 LEU A CA 1
ATOM 1599 C C . LEU A 1 203 ? 7.285 -27.953 -24.719 1 94.19 203 LEU A C 1
ATOM 1601 O O . LEU A 1 203 ? 7.52 -27.656 -25.891 1 94.19 203 LEU A O 1
ATOM 1605 N N . PRO A 1 204 ? 6.574 -29.062 -24.453 1 93.56 204 PRO A N 1
ATOM 1606 C CA . PRO A 1 204 ? 6.266 -29.594 -23.125 1 93.56 204 PRO A CA 1
ATOM 1607 C C . PRO A 1 204 ? 7.48 -30.219 -22.438 1 93.56 204 PRO A C 1
ATOM 1609 O O . PRO A 1 204 ? 8.398 -30.688 -23.125 1 93.56 204 PRO A O 1
ATOM 1612 N N . LEU A 1 205 ? 7.445 -30.297 -21.156 1 95.19 205 LEU A N 1
ATOM 1613 C CA . LEU A 1 205 ? 8.547 -30.844 -20.375 1 95.19 205 LEU A CA 1
ATOM 1614 C C . LEU A 1 205 ? 8.375 -32.344 -20.172 1 95.19 205 LEU A C 1
ATOM 1616 O O . LEU A 1 205 ? 7.25 -32.844 -20.047 1 95.19 205 LEU A O 1
ATOM 1620 N N . SER A 1 206 ? 9.492 -33.031 -20.094 1 92.81 206 SER A N 1
ATOM 1621 C CA . SER A 1 206 ? 9.477 -34.469 -19.766 1 92.81 206 SER A CA 1
ATOM 1622 C C . SER A 1 206 ? 9.703 -34.688 -18.266 1 92.81 206 SER A C 1
ATOM 1624 O O . SER A 1 206 ? 9.195 -35.656 -17.703 1 92.81 206 SER A O 1
ATOM 1626 N N . SER A 1 207 ? 10.5 -33.875 -17.688 1 93.94 207 SER A N 1
ATOM 1627 C CA . SER A 1 207 ? 10.852 -33.938 -16.281 1 93.94 207 SER A CA 1
ATOM 1628 C C . SER A 1 207 ? 11.43 -32.625 -15.781 1 93.94 207 SER A C 1
ATOM 1630 O O . SER A 1 207 ? 11.758 -31.75 -16.578 1 93.94 207 SER A O 1
ATOM 1632 N N . PRO A 1 208 ? 11.602 -32.531 -14.438 1 94.88 208 PRO A N 1
ATOM 1633 C CA . PRO A 1 208 ? 12.273 -31.344 -13.906 1 94.88 208 PRO A CA 1
ATOM 1634 C C . PRO A 1 208 ? 13.695 -31.172 -14.438 1 94.88 208 PRO A C 1
ATOM 1636 O O . PRO A 1 208 ? 14.211 -30.047 -14.5 1 94.88 208 PRO A O 1
ATOM 1639 N N . ALA A 1 209 ? 14.336 -32.219 -14.82 1 95.62 209 ALA A N 1
ATOM 1640 C CA . ALA A 1 209 ? 15.711 -32.219 -15.312 1 95.62 209 ALA A CA 1
ATOM 1641 C C . ALA A 1 209 ? 15.844 -31.344 -16.547 1 95.62 209 ALA A C 1
ATOM 1643 O O . ALA A 1 209 ? 16.906 -30.75 -16.797 1 95.62 209 ALA A O 1
ATOM 1644 N N . ASP A 1 210 ? 14.75 -31.219 -17.312 1 96.81 210 ASP A N 1
ATOM 1645 C CA . ASP A 1 210 ? 14.781 -30.391 -18.516 1 96.81 210 ASP A CA 1
ATOM 1646 C C . ASP A 1 210 ? 15.125 -28.938 -18.172 1 96.81 210 ASP A C 1
ATOM 1648 O O . ASP A 1 210 ? 15.883 -28.297 -18.906 1 96.81 210 ASP A O 1
ATOM 1652 N N . ILE A 1 211 ? 14.57 -28.469 -17.125 1 97.62 211 ILE A N 1
ATOM 1653 C CA . ILE A 1 211 ? 14.82 -27.094 -16.672 1 97.62 211 ILE A CA 1
ATOM 1654 C C . ILE A 1 211 ? 16.234 -26.984 -16.109 1 97.62 211 ILE A C 1
ATOM 1656 O O . ILE A 1 211 ? 16.953 -26.031 -16.406 1 97.62 211 ILE A O 1
ATOM 1660 N N . LEU A 1 212 ? 16.656 -27.953 -15.312 1 98.19 212 LEU A N 1
ATOM 1661 C CA . LEU A 1 212 ? 18 -27.969 -14.719 1 98.19 212 LEU A CA 1
ATOM 1662 C C . LEU A 1 212 ? 19.062 -27.984 -15.797 1 98.19 212 LEU A C 1
ATOM 1664 O O . LEU A 1 212 ? 20.047 -27.25 -15.719 1 98.19 212 LEU A O 1
ATOM 1668 N N . ASP A 1 213 ? 18.844 -28.828 -16.766 1 98.25 213 ASP A N 1
ATOM 1669 C CA . ASP A 1 213 ? 19.812 -28.953 -17.859 1 98.25 213 ASP A CA 1
ATOM 1670 C C . ASP A 1 213 ? 19.906 -27.656 -18.656 1 98.25 213 ASP A C 1
ATOM 1672 O O . ASP A 1 213 ? 21 -27.25 -19.062 1 98.25 213 ASP A O 1
ATOM 1676 N N . LEU A 1 214 ? 18.797 -27.062 -18.859 1 98.44 214 LEU A N 1
ATOM 1677 C CA . LEU A 1 214 ? 18.766 -25.781 -19.578 1 98.44 214 LEU A CA 1
ATOM 1678 C C . LEU A 1 214 ? 19.641 -24.75 -18.875 1 98.44 214 LEU A C 1
ATOM 1680 O O . LEU A 1 214 ? 20.469 -24.109 -19.516 1 98.44 214 LEU A O 1
ATOM 1684 N N . VAL A 1 215 ? 19.484 -24.578 -17.578 1 98.62 215 VAL A N 1
ATOM 1685 C CA . VAL A 1 215 ? 20.219 -23.578 -16.797 1 98.62 215 VAL A CA 1
ATOM 1686 C C . VAL A 1 215 ? 21.672 -23.984 -16.688 1 98.62 215 VAL A C 1
ATOM 1688 O O . VAL A 1 215 ? 22.578 -23.156 -16.844 1 98.62 215 VAL A O 1
ATOM 1691 N N . ARG A 1 216 ? 21.922 -25.266 -16.438 1 98.25 216 ARG A N 1
ATOM 1692 C CA . ARG A 1 216 ? 23.297 -25.781 -16.344 1 98.25 216 ARG A CA 1
ATOM 1693 C C . ARG A 1 216 ? 24.062 -25.5 -17.625 1 98.25 216 ARG A C 1
ATOM 1695 O O . ARG A 1 216 ? 25.203 -25.031 -17.578 1 98.25 216 ARG A O 1
ATOM 1702 N N . ASN A 1 217 ? 23.469 -25.875 -18.719 1 98.06 217 ASN A N 1
ATOM 1703 C CA . ASN A 1 217 ? 24.125 -25.688 -20.016 1 98.06 217 ASN A CA 1
ATOM 1704 C C . ASN A 1 217 ? 24.453 -24.219 -20.25 1 98.06 217 ASN A C 1
ATOM 1706 O O . ASN A 1 217 ? 25.547 -23.891 -20.734 1 98.06 217 ASN A O 1
ATOM 1710 N N . HIS A 1 218 ? 23.531 -23.359 -19.906 1 98 218 HIS A N 1
ATOM 1711 C CA . HIS A 1 218 ? 23.766 -21.938 -20.094 1 98 218 HIS A CA 1
ATOM 1712 C C . HIS A 1 218 ? 24.938 -21.453 -19.234 1 98 218 HIS A C 1
ATOM 1714 O O . HIS A 1 218 ? 25.859 -20.797 -19.734 1 98 218 HIS A O 1
ATOM 1720 N N . LEU A 1 219 ? 24.922 -21.781 -17.969 1 98 219 LEU A N 1
ATOM 1721 C CA . LEU A 1 219 ? 25.953 -21.312 -17.031 1 98 219 LEU A CA 1
ATOM 1722 C C . LEU A 1 219 ? 27.312 -21.891 -17.391 1 98 219 LEU A C 1
ATOM 1724 O O . LEU A 1 219 ? 28.328 -21.203 -17.25 1 98 219 LEU A O 1
ATOM 1728 N N . SER A 1 220 ? 27.312 -23.109 -17.859 1 96.44 220 SER A N 1
ATOM 1729 C CA . SER A 1 220 ? 28.562 -23.781 -18.203 1 96.44 220 SER A CA 1
ATOM 1730 C C . SER A 1 220 ? 29.203 -23.141 -19.438 1 96.44 220 SER A C 1
ATOM 1732 O O . SER A 1 220 ? 30.422 -23.219 -19.625 1 96.44 220 SER A O 1
ATOM 1734 N N . GLN A 1 221 ? 28.438 -22.547 -20.203 1 95.94 221 GLN A N 1
ATOM 1735 C CA . GLN A 1 221 ? 28.922 -21.953 -21.438 1 95.94 221 GLN A CA 1
ATOM 1736 C C . GLN A 1 221 ? 29.359 -20.5 -21.219 1 95.94 221 GLN A C 1
ATOM 1738 O O . GLN A 1 221 ? 30.047 -19.922 -22.062 1 95.94 221 GLN A O 1
ATOM 1743 N N . CYS A 1 222 ? 29 -19.969 -20.141 1 95.12 222 CYS A N 1
ATOM 1744 C CA . CYS A 1 222 ? 29.344 -18.594 -19.828 1 95.12 222 CYS A CA 1
ATOM 1745 C C . CYS A 1 222 ? 30.797 -18.484 -19.375 1 95.12 222 CYS A C 1
ATOM 1747 O O . CYS A 1 222 ? 31.266 -19.297 -18.578 1 95.12 222 CYS A O 1
ATOM 1749 N N . ALA A 1 223 ? 31.453 -17.484 -19.922 1 93.06 223 ALA A N 1
ATOM 1750 C CA . ALA A 1 223 ? 32.719 -17.109 -19.312 1 93.06 223 ALA A CA 1
ATOM 1751 C C . ALA A 1 223 ? 32.531 -16.5 -17.938 1 93.06 223 ALA A C 1
ATOM 1753 O O . ALA A 1 223 ? 31.406 -16.109 -17.578 1 93.06 223 ALA A O 1
ATOM 1754 N N . ALA A 1 224 ? 33.625 -16.391 -17.234 1 89.75 224 ALA A N 1
ATOM 1755 C CA . ALA A 1 224 ? 33.531 -15.922 -15.852 1 89.75 224 ALA A CA 1
ATOM 1756 C C . ALA A 1 224 ? 32.938 -14.523 -15.781 1 89.75 224 ALA A C 1
ATOM 1758 O O . ALA A 1 224 ? 32.188 -14.203 -14.859 1 89.75 224 ALA A O 1
ATOM 1759 N N . ASP A 1 225 ? 33.219 -13.734 -16.719 1 91.06 225 ASP A N 1
ATOM 1760 C CA . ASP A 1 225 ? 32.75 -12.352 -16.703 1 91.06 225 ASP A CA 1
ATOM 1761 C C . ASP A 1 225 ? 31.391 -12.211 -17.359 1 91.06 225 ASP A C 1
ATOM 1763 O O . ASP A 1 225 ? 30.844 -11.109 -17.453 1 91.06 225 ASP A O 1
ATOM 1767 N N . GLN A 1 226 ? 30.781 -13.367 -17.734 1 93.69 226 GLN A N 1
ATOM 1768 C CA . GLN A 1 226 ? 29.484 -13.352 -18.391 1 93.69 226 GLN A CA 1
ATOM 1769 C C . GLN A 1 226 ? 28.406 -14 -17.531 1 93.69 226 GLN A C 1
ATOM 1771 O O . GLN A 1 226 ? 27.234 -14.031 -17.891 1 93.69 226 GLN A O 1
ATOM 1776 N N . LEU A 1 227 ? 28.906 -14.438 -16.391 1 96.75 227 LEU A N 1
ATOM 1777 C CA . LEU A 1 227 ? 27.953 -15.039 -15.469 1 96.75 227 LEU A CA 1
ATOM 1778 C C . LEU A 1 227 ? 26.969 -14.008 -14.961 1 96.75 227 LEU A C 1
ATOM 1780 O O . LEU A 1 227 ? 27.328 -12.852 -14.727 1 96.75 227 LEU A O 1
ATOM 1784 N N . PRO A 1 228 ? 25.703 -14.414 -14.773 1 98.31 228 PRO A N 1
ATOM 1785 C CA . PRO A 1 228 ? 24.703 -13.445 -14.32 1 98.31 228 PRO A CA 1
ATOM 1786 C C . PRO A 1 228 ? 24.984 -12.922 -12.914 1 98.31 228 PRO A C 1
ATOM 1788 O O . PRO A 1 228 ? 25.516 -13.648 -12.078 1 98.31 228 PRO A O 1
ATOM 1791 N N . THR A 1 229 ? 24.609 -11.664 -12.703 1 98.19 229 THR A N 1
ATOM 1792 C CA . THR A 1 229 ? 24.688 -11.062 -11.383 1 98.19 229 THR A CA 1
ATOM 1793 C C . THR A 1 229 ? 23.484 -11.453 -10.531 1 98.19 229 THR A C 1
ATOM 1795 O O . THR A 1 229 ? 23.609 -11.578 -9.312 1 98.19 229 THR A O 1
ATOM 1798 N N . LEU A 1 230 ? 22.375 -11.633 -11.156 1 98.62 230 LEU A N 1
ATOM 1799 C CA . LEU A 1 230 ? 21.109 -11.984 -10.516 1 98.62 230 LEU A CA 1
ATOM 1800 C C . LEU A 1 230 ? 20.344 -13.023 -11.336 1 98.62 230 LEU A C 1
ATOM 1802 O O . LEU A 1 230 ? 20.297 -12.93 -12.562 1 98.62 230 LEU A O 1
ATOM 1806 N N . ALA A 1 231 ? 19.875 -14.055 -10.672 1 98.88 231 ALA A N 1
ATOM 1807 C CA . ALA A 1 231 ? 18.938 -15.023 -11.266 1 98.88 231 ALA A CA 1
ATOM 1808 C C . ALA A 1 231 ? 17.578 -14.945 -10.602 1 98.88 231 ALA A C 1
ATOM 1810 O O . ALA A 1 231 ? 17.469 -15.008 -9.375 1 98.88 231 ALA A O 1
ATOM 1811 N N . VAL A 1 232 ? 16.547 -14.75 -11.414 1 98.88 232 VAL A N 1
ATOM 1812 C CA . VAL A 1 232 ? 15.18 -14.688 -10.93 1 98.88 232 VAL A CA 1
ATOM 1813 C C . VAL A 1 232 ? 14.414 -15.93 -11.367 1 98.88 232 VAL A C 1
ATOM 1815 O O . VAL A 1 232 ? 14.273 -16.188 -12.562 1 98.88 232 VAL A O 1
ATOM 1818 N N . PHE A 1 233 ? 13.93 -16.734 -10.391 1 98.81 233 PHE A N 1
ATOM 1819 C CA . PHE A 1 233 ? 13.164 -17.953 -10.672 1 98.81 233 PHE A CA 1
ATOM 1820 C C . PHE A 1 233 ? 11.805 -17.906 -9.992 1 98.81 233 PHE A C 1
ATOM 1822 O O . PHE A 1 233 ? 11.68 -17.375 -8.875 1 98.81 233 PHE A O 1
ATOM 1829 N N . ASP A 1 234 ? 10.812 -18.422 -10.695 1 98.5 234 ASP A N 1
ATOM 1830 C CA . ASP A 1 234 ? 9.539 -18.688 -10.031 1 98.5 234 ASP A CA 1
ATOM 1831 C C . ASP A 1 234 ? 9.617 -19.922 -9.156 1 98.5 234 ASP A C 1
ATOM 1833 O O . ASP A 1 234 ? 10.305 -20.891 -9.5 1 98.5 234 ASP A O 1
ATOM 1837 N N . HIS A 1 235 ? 8.922 -19.875 -8.047 1 98.69 235 HIS A N 1
ATOM 1838 C CA . HIS A 1 235 ? 8.656 -21.125 -7.359 1 98.69 235 HIS A CA 1
ATOM 1839 C C . HIS A 1 235 ? 7.625 -21.953 -8.109 1 98.69 235 HIS A C 1
ATOM 1841 O O . HIS A 1 235 ? 7.852 -23.141 -8.391 1 98.69 235 HIS A O 1
ATOM 1847 N N . ILE A 1 236 ? 6.57 -21.359 -8.391 1 98.62 236 ILE A N 1
ATOM 1848 C CA . ILE A 1 236 ? 5.516 -21.875 -9.258 1 98.62 236 ILE A CA 1
ATOM 1849 C C . ILE A 1 236 ? 5.121 -20.797 -10.273 1 98.62 236 ILE A C 1
ATOM 1851 O O . ILE A 1 236 ? 4.766 -19.688 -9.898 1 98.62 236 ILE A O 1
ATOM 1855 N N . THR A 1 237 ? 5.211 -21.109 -11.539 1 98.25 237 THR A N 1
ATOM 1856 C CA . THR A 1 237 ? 4.945 -20.125 -12.586 1 98.25 237 THR A CA 1
ATOM 1857 C C . THR A 1 237 ? 3.449 -19.844 -12.695 1 98.25 237 THR A C 1
ATOM 1859 O O . THR A 1 237 ? 2.629 -20.75 -12.539 1 98.25 237 THR A O 1
ATOM 1862 N N . SER A 1 238 ? 3.125 -18.609 -12.977 1 96.88 238 SER A N 1
ATOM 1863 C CA . SER A 1 238 ? 1.734 -18.172 -13.008 1 96.88 238 SER A CA 1
ATOM 1864 C C . SER A 1 238 ? 1.022 -18.672 -14.258 1 96.88 238 SER A C 1
ATOM 1866 O O . SER A 1 238 ? -0.055 -19.266 -14.172 1 96.88 238 SER A O 1
ATOM 1868 N N . ASN A 1 239 ? 1.581 -18.547 -15.43 1 95.56 239 ASN A N 1
ATOM 1869 C CA . ASN A 1 239 ? 0.898 -18.844 -16.688 1 95.56 239 ASN A CA 1
ATOM 1870 C C . ASN A 1 239 ? 0.968 -20.328 -17.031 1 95.56 239 ASN A C 1
ATOM 1872 O O . ASN A 1 239 ? -0.015 -20.906 -17.5 1 95.56 239 ASN A O 1
ATOM 1876 N N . THR A 1 240 ? 2.086 -20.938 -16.734 1 97.06 240 THR A N 1
ATOM 1877 C CA . THR A 1 240 ? 2.275 -22.328 -17.141 1 97.06 240 THR A CA 1
ATOM 1878 C C . THR A 1 240 ? 2.002 -23.281 -15.984 1 97.06 240 THR A C 1
ATOM 1880 O O . THR A 1 240 ? 1.93 -24.5 -16.172 1 97.06 240 THR A O 1
ATOM 1883 N N . ALA A 1 241 ? 1.895 -22.766 -14.82 1 97.62 241 ALA A N 1
ATOM 1884 C CA . ALA A 1 241 ? 1.523 -23.531 -13.633 1 97.62 241 ALA A CA 1
ATOM 1885 C C . ALA A 1 241 ? 2.541 -24.641 -13.359 1 97.62 241 ALA A C 1
ATOM 1887 O O . ALA A 1 241 ? 2.174 -25.75 -12.961 1 97.62 241 ALA A O 1
ATOM 1888 N N . LEU A 1 242 ? 3.807 -24.375 -13.562 1 97.56 242 LEU A N 1
ATOM 1889 C CA . LEU A 1 242 ? 4.863 -25.344 -13.305 1 97.56 242 LEU A CA 1
ATOM 1890 C C . LEU A 1 242 ? 5.543 -25.062 -11.969 1 97.56 242 LEU A C 1
ATOM 1892 O O . LEU A 1 242 ? 5.93 -23.938 -11.688 1 97.56 242 LEU A O 1
ATOM 1896 N N . GLN A 1 243 ? 5.566 -26.031 -11.156 1 97.62 243 GLN A N 1
ATOM 1897 C CA . GLN A 1 243 ? 6.441 -25.969 -9.992 1 97.62 243 GLN A CA 1
ATOM 1898 C C . GLN A 1 243 ? 7.895 -26.234 -10.375 1 97.62 243 GLN A C 1
ATOM 1900 O O . GLN A 1 243 ? 8.242 -27.359 -10.734 1 97.62 243 GLN A O 1
ATOM 1905 N N . LEU A 1 244 ? 8.742 -25.281 -10.266 1 98.06 244 LEU A N 1
ATOM 1906 C CA . LEU A 1 244 ? 10.133 -25.422 -10.664 1 98.06 244 LEU A CA 1
ATOM 1907 C C . LEU A 1 244 ? 10.945 -26.109 -9.578 1 98.06 244 LEU A C 1
ATOM 1909 O O . LEU A 1 244 ? 10.617 -26.016 -8.391 1 98.06 244 LEU A O 1
ATOM 1913 N N . PRO A 1 245 ? 11.945 -26.906 -10.008 1 97.56 245 PRO A N 1
ATOM 1914 C CA . PRO A 1 245 ? 12.828 -27.516 -9.016 1 97.56 245 PRO A CA 1
ATOM 1915 C C . PRO A 1 245 ? 13.75 -26.5 -8.352 1 97.56 245 PRO A C 1
ATOM 1917 O O . PRO A 1 245 ? 14.969 -26.547 -8.539 1 97.56 245 PRO A O 1
ATOM 1920 N N . LEU A 1 246 ? 13.203 -25.703 -7.488 1 98.12 246 LEU A N 1
ATOM 1921 C CA . LEU A 1 246 ? 13.812 -24.484 -6.961 1 98.12 246 LEU A CA 1
ATOM 1922 C C . LEU A 1 246 ? 15.07 -24.797 -6.16 1 98.12 246 LEU A C 1
ATOM 1924 O O . LEU A 1 246 ? 16.094 -24.125 -6.301 1 98.12 246 LEU A O 1
ATOM 1928 N N . THR A 1 247 ? 15 -25.797 -5.258 1 98.06 247 THR A N 1
ATOM 1929 C CA . THR A 1 247 ? 16.156 -26.172 -4.449 1 98.06 247 THR A CA 1
ATOM 1930 C C . THR A 1 247 ? 17.328 -26.562 -5.34 1 98.06 247 THR A C 1
ATOM 1932 O O . THR A 1 247 ? 18.453 -26.062 -5.156 1 98.06 247 THR A O 1
ATOM 1935 N N . GLU A 1 248 ? 17.062 -27.406 -6.301 1 98.31 248 GLU A N 1
ATOM 1936 C CA . GLU A 1 248 ? 18.109 -27.859 -7.211 1 98.31 248 GLU A CA 1
ATOM 1937 C C . GLU A 1 248 ? 18.625 -26.734 -8.094 1 98.31 248 GLU A C 1
ATOM 1939 O O . GLU A 1 248 ? 19.812 -26.656 -8.406 1 98.31 248 GLU A O 1
ATOM 1944 N N . LEU A 1 249 ? 17.719 -25.859 -8.523 1 98.62 249 LEU A N 1
ATOM 1945 C CA . LEU A 1 249 ? 18.109 -24.703 -9.32 1 98.62 249 LEU A CA 1
ATOM 1946 C C . LEU A 1 249 ? 19.062 -23.812 -8.531 1 98.62 249 LEU A C 1
ATOM 1948 O O . LEU A 1 249 ? 20.078 -23.344 -9.062 1 98.62 249 LEU A O 1
ATOM 1952 N N . ALA A 1 250 ? 18.719 -23.516 -7.305 1 98.62 250 ALA A N 1
ATOM 1953 C CA . ALA A 1 250 ? 19.547 -22.656 -6.449 1 98.62 250 ALA A CA 1
ATOM 1954 C C . ALA A 1 250 ? 20.922 -23.281 -6.219 1 98.62 250 ALA A C 1
ATOM 1956 O O . ALA A 1 250 ? 21.938 -22.594 -6.262 1 98.62 250 ALA A O 1
ATOM 1957 N N . GLU A 1 251 ? 20.969 -24.578 -5.98 1 98.56 251 GLU A N 1
ATOM 1958 C CA . GLU A 1 251 ? 22.234 -25.281 -5.805 1 98.56 251 GLU A CA 1
ATOM 1959 C C . GLU A 1 251 ? 23.078 -25.219 -7.066 1 98.56 251 GLU A C 1
ATOM 1961 O O . GLU A 1 251 ? 24.297 -25.031 -6.984 1 98.56 251 GLU A O 1
ATOM 1966 N N . LEU A 1 252 ? 22.406 -25.406 -8.125 1 98.31 252 LEU A N 1
ATOM 1967 C CA . LEU A 1 252 ? 23.094 -25.359 -9.414 1 98.31 252 LEU A CA 1
ATOM 1968 C C . LEU A 1 252 ? 23.734 -24 -9.633 1 98.31 252 LEU A C 1
ATOM 1970 O O . LEU A 1 252 ? 24.891 -23.906 -10.062 1 98.31 252 LEU A O 1
ATOM 1974 N N . VAL A 1 253 ? 23 -22.922 -9.375 1 98.56 253 VAL A N 1
ATOM 1975 C CA . VAL A 1 253 ? 23.531 -21.578 -9.531 1 98.56 253 VAL A CA 1
ATOM 1976 C C . VAL A 1 253 ? 24.703 -21.359 -8.562 1 98.56 253 VAL A C 1
ATOM 1978 O O . VAL A 1 253 ? 25.734 -20.828 -8.945 1 98.56 253 VAL A O 1
ATOM 1981 N N . ALA A 1 254 ? 24.578 -21.781 -7.336 1 97.62 254 ALA A N 1
ATOM 1982 C CA . ALA A 1 254 ? 25.625 -21.625 -6.328 1 97.62 254 ALA A CA 1
ATOM 1983 C C . ALA A 1 254 ? 26.906 -22.344 -6.758 1 97.62 254 ALA A C 1
ATOM 1985 O O . ALA A 1 254 ? 28.016 -21.875 -6.473 1 97.62 254 ALA A O 1
ATOM 1986 N N . GLN A 1 255 ? 26.734 -23.438 -7.41 1 97 255 GLN A N 1
ATOM 1987 C CA . GLN A 1 255 ? 27.875 -24.25 -7.824 1 97 255 GLN A CA 1
ATOM 1988 C C . GLN A 1 255 ? 28.562 -23.656 -9.047 1 97 255 GLN A C 1
ATOM 1990 O O . GLN A 1 255 ? 29.797 -23.594 -9.102 1 97 255 GLN A O 1
ATOM 1995 N N . HIS A 1 256 ? 27.812 -23.219 -10 1 96.69 256 HIS A N 1
ATOM 1996 C CA . HIS A 1 256 ? 28.359 -22.859 -11.305 1 96.69 256 HIS A CA 1
ATOM 1997 C C . HIS A 1 256 ? 28.578 -21.344 -11.414 1 96.69 256 HIS A C 1
ATOM 1999 O O . HIS A 1 256 ? 29.297 -20.875 -12.289 1 96.69 256 HIS A O 1
ATOM 2005 N N . SER A 1 257 ? 27.953 -20.578 -10.547 1 95.94 257 SER A N 1
ATOM 2006 C CA . SER A 1 257 ? 28.016 -19.125 -10.523 1 95.94 257 SER A CA 1
ATOM 2007 C C . SER A 1 257 ? 27.922 -18.594 -9.094 1 95.94 257 SER A C 1
ATOM 2009 O O . SER A 1 257 ? 26.969 -17.906 -8.742 1 95.94 257 SER A O 1
ATOM 2011 N N . PRO A 1 258 ? 28.953 -18.766 -8.305 1 94.19 258 PRO A N 1
ATOM 2012 C CA . PRO A 1 258 ? 28.875 -18.453 -6.875 1 94.19 258 PRO A CA 1
ATOM 2013 C C . PRO A 1 258 ? 28.625 -16.969 -6.598 1 94.19 258 PRO A C 1
ATOM 2015 O O . PRO A 1 258 ? 28.156 -16.609 -5.52 1 94.19 258 PRO A O 1
ATOM 2018 N N . GLY A 1 259 ? 28.828 -16.125 -7.43 1 95.5 259 GLY A N 1
ATOM 2019 C CA . GLY A 1 259 ? 28.594 -14.711 -7.234 1 95.5 259 GLY A CA 1
ATOM 2020 C C . GLY A 1 259 ? 27.188 -14.273 -7.574 1 95.5 259 GLY A C 1
ATOM 2021 O O . GLY A 1 259 ? 26.781 -13.156 -7.25 1 95.5 259 GLY A O 1
ATOM 2022 N N . THR A 1 260 ? 26.438 -15.156 -8.195 1 98 260 THR A N 1
ATOM 2023 C CA . THR A 1 260 ? 25.078 -14.844 -8.625 1 98 260 THR A CA 1
ATOM 2024 C C . THR A 1 260 ? 24.109 -14.883 -7.449 1 98 260 THR A C 1
ATOM 2026 O O . THR A 1 260 ? 24.078 -15.859 -6.707 1 98 260 THR A O 1
ATOM 2029 N N . ARG A 1 261 ? 23.359 -13.812 -7.203 1 98.25 261 ARG A N 1
ATOM 2030 C CA . ARG A 1 261 ? 22.266 -13.828 -6.23 1 98.25 261 ARG A CA 1
ATOM 2031 C C . ARG A 1 261 ? 21.016 -14.445 -6.832 1 98.25 261 ARG A C 1
ATOM 2033 O O . ARG A 1 261 ? 20.734 -14.266 -8.016 1 98.25 261 ARG A O 1
ATOM 2040 N N . VAL A 1 262 ? 20.25 -15.164 -6.012 1 98.88 262 VAL A N 1
ATOM 2041 C CA . VAL A 1 262 ? 19.031 -15.82 -6.465 1 98.88 262 VAL A CA 1
ATOM 2042 C C . VAL A 1 262 ? 17.812 -15.172 -5.812 1 98.88 262 VAL A C 1
ATOM 2044 O O . VAL A 1 262 ? 17.703 -15.141 -4.586 1 98.88 262 VAL A O 1
ATOM 2047 N N . LEU A 1 263 ? 16.969 -14.578 -6.617 1 98.94 263 LEU A N 1
ATOM 2048 C CA . LEU A 1 263 ? 15.672 -14.016 -6.234 1 98.94 263 LEU A CA 1
ATOM 2049 C C . LEU A 1 263 ? 14.531 -14.922 -6.676 1 98.94 263 LEU A C 1
ATOM 2051 O O . LEU A 1 263 ? 14.406 -15.234 -7.863 1 98.94 263 LEU A O 1
ATOM 2055 N N . VAL A 1 264 ? 13.664 -15.297 -5.719 1 98.94 264 VAL A N 1
ATOM 2056 C CA . VAL A 1 264 ? 12.586 -16.219 -6.027 1 98.94 264 VAL A CA 1
ATOM 2057 C C . VAL A 1 264 ? 11.25 -15.484 -6.012 1 98.94 264 VAL A C 1
ATOM 2059 O O . VAL A 1 264 ? 10.906 -14.828 -5.023 1 98.94 264 VAL A O 1
ATOM 2062 N N . ASP A 1 265 ? 10.555 -15.547 -7.148 1 98.88 265 ASP A N 1
ATOM 2063 C CA . ASP A 1 265 ? 9.133 -15.203 -7.168 1 98.88 265 ASP A CA 1
ATOM 2064 C C . ASP A 1 265 ? 8.289 -16.344 -6.578 1 98.88 265 ASP A C 1
ATOM 2066 O O . ASP A 1 265 ? 7.918 -17.281 -7.289 1 98.88 265 ASP A O 1
ATOM 2070 N N . GLY A 1 266 ? 7.992 -16.188 -5.328 1 98.88 266 GLY A N 1
ATOM 2071 C CA . GLY A 1 266 ? 7.203 -17.188 -4.613 1 98.88 266 GLY A CA 1
ATOM 2072 C C . GLY A 1 266 ? 5.75 -16.797 -4.449 1 98.88 266 GLY A C 1
ATOM 2073 O O . GLY A 1 266 ? 5.105 -17.172 -3.467 1 98.88 266 GLY A O 1
ATOM 2074 N N . ALA A 1 267 ? 5.191 -16.016 -5.391 1 98.62 267 ALA A N 1
ATOM 2075 C CA . ALA A 1 267 ? 3.826 -15.5 -5.289 1 98.62 267 ALA A CA 1
ATOM 2076 C C . ALA A 1 267 ? 2.83 -16.641 -5.078 1 98.62 267 ALA A C 1
ATOM 2078 O O . ALA A 1 267 ? 1.806 -16.453 -4.414 1 98.62 267 ALA A O 1
ATOM 2079 N N . HIS A 1 268 ? 3.129 -17.812 -5.621 1 98.62 268 HIS A N 1
ATOM 2080 C CA . HIS A 1 268 ? 2.244 -18.969 -5.516 1 98.62 268 HIS A CA 1
ATOM 2081 C C . HIS A 1 268 ? 2.783 -19.984 -4.516 1 98.62 268 HIS A C 1
ATOM 2083 O O . HIS A 1 268 ? 2.248 -21.094 -4.398 1 98.62 268 HIS A O 1
ATOM 2089 N N . GLY A 1 269 ? 3.805 -19.734 -3.773 1 98.5 269 GLY A N 1
ATOM 2090 C CA . GLY A 1 269 ? 4.539 -20.734 -3.027 1 98.5 269 GLY A CA 1
ATOM 2091 C C . GLY A 1 269 ? 3.889 -21.094 -1.705 1 98.5 269 GLY A C 1
ATOM 2092 O O . GLY A 1 269 ? 3.758 -22.281 -1.369 1 98.5 269 GLY A O 1
ATOM 2093 N N . LEU A 1 270 ? 3.402 -20.109 -0.936 1 98.31 270 LEU A N 1
ATOM 2094 C CA . LEU A 1 270 ? 2.887 -20.344 0.408 1 98.31 270 LEU A CA 1
ATOM 2095 C C . LEU A 1 270 ? 1.653 -21.25 0.366 1 98.31 270 LEU A C 1
ATOM 2097 O O . LEU A 1 270 ? 0.702 -20.969 -0.367 1 98.31 270 LEU A O 1
ATOM 2101 N N . VAL A 1 271 ? 1.636 -22.328 1.099 1 97.94 271 VAL A N 1
ATOM 2102 C CA . VAL A 1 271 ? 0.584 -23.328 1.25 1 97.94 271 VAL A CA 1
ATOM 2103 C C . VAL A 1 271 ? 0.576 -24.266 0.038 1 97.94 271 VAL A C 1
ATOM 2105 O O . VAL A 1 271 ? 0.449 -25.484 0.183 1 97.94 271 VAL A O 1
ATOM 2108 N N . GLN A 1 272 ? 0.775 -23.734 -1.188 1 97.94 272 GLN A N 1
ATOM 2109 C CA . GLN A 1 272 ? 0.757 -24.562 -2.393 1 97.94 272 GLN A CA 1
ATOM 2110 C C . GLN A 1 272 ? 1.988 -25.453 -2.465 1 97.94 272 GLN A C 1
ATOM 2112 O O . GLN A 1 272 ? 1.908 -26.594 -2.938 1 97.94 272 GLN A O 1
ATOM 2117 N N . ALA A 1 273 ? 3.104 -24.922 -2.039 1 96.25 273 ALA A N 1
ATOM 2118 C CA . ALA A 1 273 ? 4.352 -25.672 -1.927 1 96.25 273 ALA A CA 1
ATOM 2119 C C . ALA A 1 273 ? 4.867 -25.672 -0.491 1 96.25 273 ALA A C 1
ATOM 2121 O O . ALA A 1 273 ? 4.367 -24.922 0.353 1 96.25 273 ALA A O 1
ATOM 2122 N N . HIS A 1 274 ? 5.734 -26.609 -0.261 1 92.62 274 HIS A N 1
ATOM 2123 C CA . HIS A 1 274 ? 6.449 -26.562 1.009 1 92.62 274 HIS A CA 1
ATOM 2124 C C . HIS A 1 274 ? 7.523 -25.484 1.006 1 92.62 274 HIS A C 1
ATOM 2126 O O . HIS A 1 274 ? 8.461 -25.531 0.206 1 92.62 274 HIS A O 1
ATOM 2132 N N . VAL A 1 275 ? 7.363 -24.5 1.865 1 97.25 275 VAL A N 1
ATOM 2133 C CA . VAL A 1 275 ? 8.312 -23.391 1.936 1 97.25 275 VAL A CA 1
ATOM 2134 C C . VAL A 1 275 ? 9.055 -23.438 3.268 1 97.25 275 VAL A C 1
ATOM 2136 O O . VAL A 1 275 ? 8.469 -23.172 4.32 1 97.25 275 VAL A O 1
ATOM 2139 N N . ASP A 1 276 ? 10.258 -23.828 3.225 1 98 276 ASP A N 1
ATOM 2140 C CA . ASP A 1 276 ? 11.211 -23.812 4.328 1 98 276 ASP A CA 1
ATOM 2141 C C . ASP A 1 276 ? 12.414 -22.938 4.016 1 98 276 ASP A C 1
ATOM 2143 O O . ASP A 1 276 ? 13.312 -23.344 3.281 1 98 276 ASP A O 1
ATOM 2147 N N . MET A 1 277 ? 12.438 -21.781 4.672 1 98.31 277 MET A N 1
ATOM 2148 C CA . MET A 1 277 ? 13.438 -20.781 4.289 1 98.31 277 MET A CA 1
ATOM 2149 C C . MET A 1 277 ? 14.828 -21.203 4.742 1 98.31 277 MET A C 1
ATOM 2151 O O . MET A 1 277 ? 15.828 -20.828 4.129 1 98.31 277 MET A O 1
ATOM 2155 N N . SER A 1 278 ? 14.93 -22 5.781 1 97.69 278 SER A N 1
ATOM 2156 C CA . SER A 1 278 ? 16.234 -22.531 6.191 1 97.69 278 SER A CA 1
ATOM 2157 C C . SER A 1 278 ? 16.828 -23.422 5.113 1 97.69 278 SER A C 1
ATOM 2159 O O . SER A 1 278 ? 18.016 -23.312 4.793 1 97.69 278 SER A O 1
ATOM 2161 N N . GLU A 1 279 ? 16.016 -24.281 4.57 1 97.94 279 GLU A N 1
ATOM 2162 C CA . GLU A 1 279 ? 16.453 -25.172 3.508 1 97.94 279 GLU A CA 1
ATOM 2163 C C . GLU A 1 279 ? 16.781 -24.406 2.232 1 97.94 279 GLU A C 1
ATOM 2165 O O . GLU A 1 279 ? 17.781 -24.672 1.577 1 97.94 279 GLU A O 1
ATOM 2170 N N . LEU A 1 280 ? 15.945 -23.484 1.889 1 98.5 280 LEU A N 1
ATOM 2171 C CA . LEU A 1 280 ? 16.141 -22.719 0.662 1 98.5 280 LEU A CA 1
ATOM 2172 C C . LEU A 1 280 ? 17.375 -21.828 0.766 1 98.5 280 LEU A C 1
ATOM 2174 O O . LEU A 1 280 ? 18.109 -21.656 -0.216 1 98.5 280 LEU A O 1
ATOM 2178 N N . GLN A 1 281 ? 17.547 -21.297 1.968 1 98.31 281 GLN A N 1
ATOM 2179 C CA . GLN A 1 281 ? 18.766 -20.531 2.18 1 98.31 281 GLN A CA 1
ATOM 2180 C C . GLN A 1 281 ? 20.016 -21.391 1.994 1 98.31 281 GLN A C 1
ATOM 2182 O O . GLN A 1 281 ? 20.984 -20.969 1.35 1 98.31 281 GLN A O 1
ATOM 2187 N N . ALA A 1 282 ? 20 -22.547 2.598 1 98.06 282 ALA A N 1
ATOM 2188 C CA . ALA A 1 282 ? 21.125 -23.484 2.486 1 98.06 282 ALA A CA 1
ATOM 2189 C C . ALA A 1 282 ? 21.391 -23.859 1.031 1 98.06 282 ALA A C 1
ATOM 2191 O O . ALA A 1 282 ? 22.531 -24.062 0.632 1 98.06 282 ALA A O 1
ATOM 2192 N N . ALA A 1 283 ? 20.344 -23.891 0.244 1 98.31 283 ALA A N 1
ATOM 2193 C CA . ALA A 1 283 ? 20.453 -24.266 -1.163 1 98.31 283 ALA A CA 1
ATOM 2194 C C . ALA A 1 283 ? 21 -23.125 -1.999 1 98.31 283 ALA A C 1
ATOM 2196 O O . ALA A 1 283 ? 21.453 -23.328 -3.131 1 98.31 283 ALA A O 1
ATOM 2197 N N . GLY A 1 284 ? 20.891 -21.938 -1.517 1 98.31 284 GLY A N 1
ATOM 2198 C CA . GLY A 1 284 ? 21.5 -20.828 -2.242 1 98.31 284 GLY A CA 1
ATOM 2199 C C . GLY A 1 284 ? 20.531 -19.734 -2.582 1 98.31 284 GLY A C 1
ATOM 2200 O O . GLY A 1 284 ? 20.844 -18.828 -3.367 1 98.31 284 GLY A O 1
ATOM 2201 N N . VAL A 1 285 ? 19.359 -19.734 -1.979 1 98.75 285 VAL A N 1
ATOM 2202 C CA . VAL A 1 285 ? 18.375 -18.672 -2.201 1 98.75 285 VAL A CA 1
ATOM 2203 C C . VAL A 1 285 ? 18.766 -17.438 -1.373 1 98.75 285 VAL A C 1
ATOM 2205 O O . VAL A 1 285 ? 19.125 -17.562 -0.2 1 98.75 285 VAL A O 1
ATOM 2208 N N . HIS A 1 286 ? 18.688 -16.25 -1.986 1 98.81 286 HIS A N 1
ATOM 2209 C CA . HIS A 1 286 ? 19.078 -15.008 -1.315 1 98.81 286 HIS A CA 1
ATOM 2210 C C . HIS A 1 286 ? 17.844 -14.195 -0.912 1 98.81 286 HIS A C 1
ATOM 2212 O O . HIS A 1 286 ? 17.844 -13.562 0.143 1 98.81 286 HIS A O 1
ATOM 2218 N N . TYR A 1 287 ? 16.844 -14.148 -1.764 1 98.94 287 TYR A N 1
ATOM 2219 C CA . TYR A 1 287 ? 15.609 -13.414 -1.54 1 98.94 287 TYR A CA 1
ATOM 2220 C C . TYR A 1 287 ? 14.398 -14.258 -1.934 1 98.94 287 TYR A C 1
ATOM 2222 O O . TYR A 1 287 ? 14.453 -15.016 -2.906 1 98.94 287 TYR A O 1
ATOM 2230 N N . TYR A 1 288 ? 13.297 -14.156 -1.207 1 98.94 288 TYR A N 1
ATOM 2231 C CA . TYR A 1 288 ? 12.039 -14.828 -1.497 1 98.94 288 TYR A CA 1
ATOM 2232 C C . TYR A 1 288 ? 10.859 -13.883 -1.321 1 98.94 288 TYR A C 1
ATOM 2234 O O . TYR A 1 288 ? 10.664 -13.32 -0.241 1 98.94 288 TYR A O 1
ATOM 2242 N N . ALA A 1 289 ? 10.125 -13.648 -2.406 1 98.88 289 ALA A N 1
ATOM 2243 C CA . ALA A 1 289 ? 8.906 -12.844 -2.406 1 98.88 289 ALA A CA 1
ATOM 2244 C C . ALA A 1 289 ? 7.668 -13.734 -2.41 1 98.88 289 ALA A C 1
ATOM 2246 O O . ALA A 1 289 ? 7.566 -14.664 -3.211 1 98.88 289 ALA A O 1
ATOM 2247 N N . ALA A 1 290 ? 6.688 -13.422 -1.555 1 98.62 290 ALA A N 1
ATOM 2248 C CA . ALA A 1 290 ? 5.508 -14.289 -1.498 1 98.62 290 ALA A CA 1
ATOM 2249 C C . ALA A 1 290 ? 4.238 -13.469 -1.287 1 98.62 290 ALA A C 1
ATOM 2251 O O . ALA A 1 290 ? 4.305 -12.297 -0.896 1 98.62 290 ALA A O 1
ATOM 2252 N N . ASN A 1 291 ? 3.102 -14.055 -1.627 1 98.69 291 ASN A N 1
ATOM 2253 C CA . ASN A 1 291 ? 1.778 -13.523 -1.312 1 98.69 291 ASN A CA 1
ATOM 2254 C C . ASN A 1 291 ? 1.085 -14.359 -0.237 1 98.69 291 ASN A C 1
ATOM 2256 O O . ASN A 1 291 ? 0.957 -15.57 -0.375 1 98.69 291 ASN A O 1
ATOM 2260 N N . CYS A 1 292 ? 0.591 -13.648 0.733 1 98.75 292 CYS A N 1
ATOM 2261 C CA . CYS A 1 292 ? -0.231 -14.336 1.725 1 98.75 292 CYS A CA 1
ATOM 2262 C C . CYS A 1 292 ? -1.687 -14.398 1.276 1 98.75 292 CYS A C 1
ATOM 2264 O O . CYS A 1 292 ? -2.438 -15.273 1.713 1 98.75 292 CYS A O 1
ATOM 2266 N N . HIS A 1 293 ? -2.086 -13.523 0.374 1 98.38 293 HIS A N 1
ATOM 2267 C CA . HIS A 1 293 ? -3.492 -13.359 0.023 1 98.38 293 HIS A CA 1
ATOM 2268 C C . HIS A 1 293 ? -3.898 -14.312 -1.094 1 98.38 293 HIS A C 1
ATOM 2270 O O . HIS A 1 293 ? -5.043 -14.297 -1.55 1 98.38 293 HIS A O 1
ATOM 2276 N N . LYS A 1 294 ? -3.018 -15.117 -1.613 1 97.88 294 LYS A N 1
ATOM 2277 C CA . LYS A 1 294 ? -3.387 -16.125 -2.611 1 97.88 294 LYS A CA 1
ATOM 2278 C C . LYS A 1 294 ? -3.762 -17.438 -1.95 1 97.88 294 LYS A C 1
ATOM 2280 O O . LYS A 1 294 ? -4.828 -17.562 -1.344 1 97.88 294 LYS A O 1
ATOM 2285 N N . TRP A 1 295 ? -2.855 -18.406 -1.848 1 98.56 295 TRP A N 1
ATOM 2286 C CA . TRP A 1 295 ? -3.172 -19.766 -1.425 1 98.56 295 TRP A CA 1
ATOM 2287 C C . TRP A 1 295 ? -3.324 -19.844 0.091 1 98.56 295 TRP A C 1
ATOM 2289 O O . TRP A 1 295 ? -3.975 -20.766 0.61 1 98.56 295 TRP A O 1
ATOM 2299 N N . MET A 1 296 ? -2.768 -18.875 0.801 1 98.31 296 MET A N 1
ATOM 2300 C CA . MET A 1 296 ? -2.91 -18.828 2.254 1 98.31 296 MET A CA 1
ATOM 2301 C C . MET A 1 296 ? -4.219 -18.156 2.652 1 98.31 296 MET A C 1
ATOM 2303 O O . MET A 1 296 ? -4.656 -18.266 3.797 1 98.31 296 MET A O 1
ATOM 2307 N N . CYS A 1 297 ? -4.84 -17.453 1.82 1 98.62 297 CYS A N 1
ATOM 2308 C CA . CYS A 1 297 ? -6.203 -16.938 1.948 1 98.62 297 CYS A CA 1
ATOM 2309 C C . CYS A 1 297 ? -6.281 -15.859 3.021 1 98.62 297 CYS A C 1
ATOM 2311 O O . CYS A 1 297 ? -7.262 -15.781 3.762 1 98.62 297 CYS A O 1
ATOM 2313 N N . SER A 1 298 ? -5.254 -15.078 3.189 1 98.62 298 SER A N 1
ATOM 2314 C CA . SER A 1 298 ? -5.332 -13.891 4.039 1 98.62 298 SER A CA 1
ATOM 2315 C C . SER A 1 298 ? -6.207 -12.812 3.41 1 98.62 298 SER A C 1
ATOM 2317 O O . SER A 1 298 ? -6.684 -12.977 2.283 1 98.62 298 SER A O 1
ATOM 2319 N N . ALA A 1 299 ? -6.477 -11.789 4.215 1 98.31 299 ALA A N 1
ATOM 2320 C CA . ALA A 1 299 ? -7.109 -10.609 3.629 1 98.31 299 ALA A CA 1
ATOM 2321 C C . ALA A 1 299 ? -6.203 -9.969 2.58 1 98.31 299 ALA A C 1
ATOM 2323 O O . ALA A 1 299 ? -4.977 -10.062 2.668 1 98.31 299 ALA A O 1
ATOM 2324 N N . LYS A 1 300 ? -6.82 -9.328 1.564 1 97.31 300 LYS A N 1
ATOM 2325 C CA . LYS A 1 300 ? -6.039 -8.664 0.526 1 97.31 300 LYS A CA 1
ATOM 2326 C C . LYS A 1 300 ? -5.617 -7.27 0.967 1 97.31 300 LYS A C 1
ATOM 2328 O O . LYS A 1 300 ? -6.422 -6.516 1.517 1 97.31 300 LYS A O 1
ATOM 2333 N N . SER A 1 301 ? -4.32 -6.82 0.944 1 95 301 SER A N 1
ATOM 2334 C CA . SER A 1 301 ? -3.336 -7.848 0.62 1 95 301 SER A CA 1
ATOM 2335 C C . SER A 1 301 ? -2.145 -7.789 1.57 1 95 301 SER A C 1
ATOM 2337 O O . SER A 1 301 ? -1.968 -6.805 2.293 1 95 301 SER A O 1
ATOM 2339 N N . VAL A 1 302 ? -1.544 -8.852 1.648 1 97.5 302 VAL A N 1
ATOM 2340 C CA . VAL A 1 302 ? -0.303 -8.961 2.408 1 97.5 302 VAL A CA 1
ATOM 2341 C C . VAL A 1 302 ? 0.709 -9.797 1.625 1 97.5 302 VAL A C 1
ATOM 2343 O O . VAL A 1 302 ? 0.374 -10.859 1.104 1 97.5 302 VAL A O 1
ATOM 2346 N N . GLY A 1 303 ? 1.921 -9.266 1.49 1 98.31 303 GLY A N 1
ATOM 2347 C CA . GLY A 1 303 ? 3.061 -10 0.966 1 98.31 303 GLY A CA 1
ATOM 2348 C C . GLY A 1 303 ? 4.223 -10.07 1.938 1 98.31 303 GLY A C 1
ATOM 2349 O O . GLY A 1 303 ? 4.199 -9.43 2.99 1 98.31 303 GLY A O 1
ATOM 2350 N N . VAL A 1 304 ? 5.164 -10.914 1.611 1 98.62 304 VAL A N 1
ATOM 2351 C CA . VAL A 1 304 ? 6.363 -11.102 2.424 1 98.62 304 VAL A CA 1
ATOM 2352 C C . VAL A 1 304 ? 7.605 -10.953 1.55 1 98.62 304 VAL A C 1
ATOM 2354 O O . VAL A 1 304 ? 7.629 -11.414 0.407 1 98.62 304 VAL A O 1
ATOM 2357 N N . LEU A 1 305 ? 8.562 -10.266 2.043 1 98.88 305 LEU A N 1
ATOM 2358 C CA . LEU A 1 305 ? 9.93 -10.281 1.517 1 98.88 305 LEU A CA 1
ATOM 2359 C C . LEU A 1 305 ? 10.891 -10.891 2.529 1 98.88 305 LEU A C 1
ATOM 2361 O O . LEU A 1 305 ? 11 -10.406 3.66 1 98.88 305 LEU A O 1
ATOM 2365 N N . TRP A 1 306 ? 11.531 -11.969 2.186 1 98.88 306 TRP A N 1
ATOM 2366 C CA . TRP A 1 306 ? 12.508 -12.641 3.037 1 98.88 306 TRP A CA 1
ATOM 2367 C C . TRP A 1 306 ? 13.922 -12.43 2.516 1 98.88 306 TRP A C 1
ATOM 2369 O O . TRP A 1 306 ? 14.164 -12.5 1.308 1 98.88 306 TRP A O 1
ATOM 2379 N N . ALA A 1 307 ? 14.852 -12.125 3.32 1 98.62 307 ALA A N 1
ATOM 2380 C CA . ALA A 1 307 ? 16.297 -12.07 3.111 1 98.62 307 ALA A CA 1
ATOM 2381 C C . ALA A 1 307 ? 17.047 -12.602 4.328 1 98.62 307 ALA A C 1
ATOM 2383 O O . ALA A 1 307 ? 17.078 -11.961 5.379 1 98.62 307 ALA A O 1
ATOM 2384 N N . GLY A 1 308 ? 17.797 -13.68 4.215 1 95.44 308 GLY A N 1
ATOM 2385 C CA . GLY A 1 308 ? 18.312 -14.391 5.375 1 95.44 308 GLY A CA 1
ATOM 2386 C C . GLY A 1 308 ? 19.672 -13.906 5.812 1 95.44 308 GLY A C 1
ATOM 2387 O O . GLY A 1 308 ? 20 -13.922 7.004 1 95.44 308 GLY A O 1
ATOM 2388 N N . ARG A 1 309 ? 20.516 -13.477 4.938 1 96.5 309 ARG A N 1
ATOM 2389 C CA . ARG A 1 309 ? 21.891 -13.086 5.266 1 96.5 309 ARG A CA 1
ATOM 2390 C C . ARG A 1 309 ? 21.984 -11.578 5.508 1 96.5 309 ARG A C 1
ATOM 2392 O O . ARG A 1 309 ? 21.297 -10.797 4.852 1 96.5 309 ARG A O 1
ATOM 2399 N N . ASP A 1 310 ? 22.812 -11.18 6.395 1 96.69 310 ASP A N 1
ATOM 2400 C CA . ASP A 1 310 ? 22.984 -9.773 6.734 1 96.69 310 ASP A CA 1
ATOM 2401 C C . ASP A 1 310 ? 23.422 -8.961 5.512 1 96.69 310 ASP A C 1
ATOM 2403 O O . ASP A 1 310 ? 22.969 -7.824 5.332 1 96.69 310 ASP A O 1
ATOM 2407 N N . GLU A 1 311 ? 24.219 -9.555 4.746 1 96.81 311 GLU A N 1
ATOM 2408 C CA . GLU A 1 311 ? 24.688 -8.844 3.557 1 96.81 311 GLU A CA 1
ATOM 2409 C C . GLU A 1 311 ? 23.547 -8.633 2.564 1 96.81 311 GLU A C 1
ATOM 2411 O O . GLU A 1 311 ? 23.516 -7.617 1.86 1 96.81 311 GLU A O 1
ATOM 2416 N N . ASP A 1 312 ? 22.625 -9.641 2.447 1 97.44 312 ASP A N 1
ATOM 2417 C CA . ASP A 1 312 ? 21.469 -9.5 1.572 1 97.44 312 ASP A CA 1
ATOM 2418 C C . ASP A 1 312 ? 20.516 -8.43 2.098 1 97.44 312 ASP A C 1
ATOM 2420 O O . ASP A 1 312 ? 19.969 -7.633 1.323 1 97.44 312 ASP A O 1
ATOM 2424 N N . LYS A 1 313 ? 20.297 -8.391 3.396 1 97.81 313 LYS A N 1
ATOM 2425 C CA . LYS A 1 313 ? 19.453 -7.383 4.023 1 97.81 313 LYS A CA 1
ATOM 2426 C C . LYS A 1 313 ? 20.016 -5.98 3.816 1 97.81 313 LYS A C 1
ATOM 2428 O O . LYS A 1 313 ? 19.281 -5.043 3.52 1 97.81 313 LYS A O 1
ATOM 2433 N N . ALA A 1 314 ? 21.328 -5.848 3.924 1 96.19 314 ALA A N 1
ATOM 2434 C CA . ALA A 1 314 ? 22 -4.555 3.779 1 96.19 314 ALA A CA 1
ATOM 2435 C C . ALA A 1 314 ? 21.938 -4.066 2.334 1 96.19 314 ALA A C 1
ATOM 2437 O O . ALA A 1 314 ? 22.062 -2.867 2.072 1 96.19 314 ALA A O 1
ATOM 2438 N N . ALA A 1 315 ? 21.688 -5.031 1.41 1 95.81 315 ALA A N 1
ATOM 2439 C CA . ALA A 1 315 ? 21.75 -4.711 -0.014 1 95.81 315 ALA A CA 1
ATOM 2440 C C . ALA A 1 315 ? 20.406 -4.207 -0.521 1 95.81 315 ALA A C 1
ATOM 2442 O O . ALA A 1 315 ? 20.297 -3.719 -1.649 1 95.81 315 ALA A O 1
ATOM 2443 N N . ILE A 1 316 ? 19.359 -4.262 0.324 1 96.12 316 ILE A N 1
ATOM 2444 C CA . ILE A 1 316 ? 18.062 -3.85 -0.18 1 96.12 316 ILE A CA 1
ATOM 2445 C C . ILE A 1 316 ? 17.484 -2.748 0.708 1 96.12 316 ILE A C 1
ATOM 2447 O O . ILE A 1 316 ? 17.797 -2.682 1.9 1 96.12 316 ILE A O 1
ATOM 2451 N N . GLU A 1 317 ? 16.734 -1.899 0.122 1 95.06 317 GLU A N 1
ATOM 2452 C CA . GLU A 1 317 ? 16.016 -0.808 0.774 1 95.06 317 GLU A CA 1
ATOM 2453 C C . GLU A 1 317 ? 14.578 -0.726 0.283 1 95.06 317 GLU A C 1
ATOM 2455 O O . GLU A 1 317 ? 14.297 -1.015 -0.881 1 95.06 317 GLU A O 1
ATOM 2460 N N . PRO A 1 318 ? 13.703 -0.324 1.171 1 96.5 318 PRO A N 1
ATOM 2461 C CA . PRO A 1 318 ? 12.32 -0.179 0.724 1 96.5 318 PRO A CA 1
ATOM 2462 C C . PRO A 1 318 ? 12.156 0.88 -0.364 1 96.5 318 PRO A C 1
ATOM 2464 O O . PRO A 1 318 ? 12.945 1.827 -0.431 1 96.5 318 PRO A O 1
ATOM 2467 N N . MET A 1 319 ? 11.078 0.696 -1.115 1 93.81 319 MET A N 1
ATOM 2468 C CA . MET A 1 319 ? 10.758 1.652 -2.172 1 93.81 319 MET A CA 1
ATOM 2469 C C . MET A 1 319 ? 10.297 2.982 -1.581 1 93.81 319 MET A C 1
ATOM 2471 O O . MET A 1 319 ? 10.414 4.023 -2.227 1 93.81 319 MET A O 1
ATOM 2475 N N . ILE A 1 320 ? 9.773 2.918 -0.415 1 95.94 320 ILE A N 1
ATOM 2476 C CA . ILE A 1 320 ? 9.297 4.102 0.294 1 95.94 320 ILE A CA 1
ATOM 2477 C C . ILE A 1 320 ? 10.219 4.402 1.473 1 95.94 320 ILE A C 1
ATOM 2479 O O . ILE A 1 320 ? 10.312 3.611 2.412 1 95.94 320 ILE A O 1
ATOM 2483 N N . ILE A 1 321 ? 10.898 5.48 1.39 1 95.19 321 ILE A N 1
ATOM 2484 C CA . ILE A 1 321 ? 11.727 5.973 2.486 1 95.19 321 ILE A CA 1
ATOM 2485 C C . ILE A 1 321 ? 10.867 6.762 3.469 1 95.19 321 ILE A C 1
ATOM 2487 O O . ILE A 1 321 ? 10.18 7.707 3.082 1 95.19 321 ILE A O 1
ATOM 2491 N N . SER A 1 322 ? 10.859 6.328 4.676 1 94.69 322 SER A N 1
ATOM 2492 C CA . SER A 1 322 ? 10.055 6.961 5.719 1 94.69 322 SER A CA 1
ATOM 2493 C C . SER A 1 322 ? 10.812 7.012 7.043 1 94.69 322 SER A C 1
ATOM 2495 O O . SER A 1 322 ? 12.039 6.996 7.062 1 94.69 322 SER A O 1
ATOM 2497 N N . HIS A 1 323 ? 10.141 7.098 8.156 1 91.25 323 HIS A N 1
ATOM 2498 C CA . HIS A 1 323 ? 10.711 7.422 9.453 1 91.25 323 HIS A CA 1
ATOM 2499 C C . HIS A 1 323 ? 11.703 6.348 9.906 1 91.25 323 HIS A C 1
ATOM 2501 O O . HIS A 1 323 ? 12.688 6.648 10.586 1 91.25 323 HIS A O 1
ATOM 2507 N N . GLY A 1 324 ? 11.547 5.152 9.555 1 91.88 324 GLY A N 1
ATOM 2508 C CA . GLY A 1 324 ? 12.367 4.059 10.047 1 91.88 324 GLY A CA 1
ATOM 2509 C C . GLY A 1 324 ? 13.672 3.895 9.281 1 91.88 324 GLY A C 1
ATOM 2510 O O . GLY A 1 324 ? 14.523 3.084 9.648 1 91.88 324 GLY A O 1
ATOM 2511 N N . HIS A 1 325 ? 13.859 4.723 8.305 1 92.69 325 HIS A N 1
ATOM 2512 C CA . HIS A 1 325 ? 15 4.555 7.41 1 92.69 325 HIS A CA 1
ATOM 2513 C C . HIS A 1 325 ? 16.328 4.664 8.172 1 92.69 325 HIS A C 1
ATOM 2515 O O . HIS A 1 325 ? 16.531 5.625 8.914 1 92.69 325 HIS A O 1
ATOM 2521 N N . GLY A 1 326 ? 17.141 3.721 7.996 1 91.12 326 GLY A N 1
ATOM 2522 C CA . GLY A 1 326 ? 18.469 3.756 8.562 1 91.12 326 GLY A CA 1
ATOM 2523 C C . GLY A 1 326 ? 18.547 3.166 9.961 1 91.12 326 GLY A C 1
ATOM 2524 O O . GLY A 1 326 ? 19.625 3.109 10.555 1 91.12 326 GLY A O 1
ATOM 2525 N N . GLN A 1 327 ? 17.453 2.66 10.438 1 92.88 327 GLN A N 1
ATOM 2526 C CA . GLN A 1 327 ? 17.438 2.193 11.82 1 92.88 327 GLN A CA 1
ATOM 2527 C C . GLN A 1 327 ? 17.469 0.669 11.883 1 92.88 327 GLN A C 1
ATOM 2529 O O . GLN A 1 327 ? 17.375 0.087 12.969 1 92.88 327 GLN A O 1
ATOM 2534 N N . GLY A 1 328 ? 17.594 0.023 10.766 1 95 328 GLY A N 1
ATOM 2535 C CA . GLY A 1 328 ? 17.609 -1.428 10.672 1 95 328 GLY A CA 1
ATOM 2536 C C . GLY A 1 328 ? 16.625 -1.969 9.656 1 95 328 GLY A C 1
ATOM 2537 O O . GLY A 1 328 ? 15.766 -1.23 9.164 1 95 328 GLY A O 1
ATOM 2538 N N . PHE A 1 329 ? 16.734 -3.297 9.398 1 97.25 329 PHE A N 1
ATOM 2539 C CA . PHE A 1 329 ? 15.969 -3.945 8.352 1 97.25 329 PHE A CA 1
ATOM 2540 C C . PHE A 1 329 ? 14.477 -3.873 8.648 1 97.25 329 PHE A C 1
ATOM 2542 O O . PHE A 1 329 ? 13.68 -3.463 7.801 1 97.25 329 PHE A O 1
ATOM 2549 N N . THR A 1 330 ? 14.07 -4.293 9.844 1 96.81 330 THR A N 1
ATOM 2550 C CA . THR A 1 330 ? 12.664 -4.273 10.234 1 96.81 330 THR A CA 1
ATOM 2551 C C . THR A 1 330 ? 12.133 -2.846 10.242 1 96.81 330 THR A C 1
ATOM 2553 O O . THR A 1 330 ? 11.047 -2.578 9.719 1 96.81 330 THR A O 1
ATOM 2556 N N . SER A 1 331 ? 12.891 -1.881 10.766 1 96.31 331 SER A N 1
ATOM 2557 C CA . SER A 1 331 ? 12.5 -0.481 10.891 1 96.31 331 SER A CA 1
ATOM 2558 C C . SER A 1 331 ? 12.312 0.16 9.516 1 96.31 331 SER A C 1
ATOM 2560 O O . SER A 1 331 ? 11.422 0.992 9.336 1 96.31 331 SER A O 1
ATOM 2562 N N . ASP A 1 332 ? 13.086 -0.255 8.57 1 96.31 332 ASP A N 1
ATOM 2563 C CA . ASP A 1 332 ? 13.031 0.322 7.227 1 96.31 332 ASP A CA 1
ATOM 2564 C C . ASP A 1 332 ? 11.695 0.008 6.551 1 96.31 332 ASP A C 1
ATOM 2566 O O . ASP A 1 332 ? 11.195 0.811 5.762 1 96.31 332 ASP A O 1
ATOM 2570 N N . PHE A 1 333 ? 11.164 -1.143 6.898 1 97.56 333 PHE A N 1
ATOM 2571 C CA . PHE A 1 333 ? 10.047 -1.64 6.098 1 97.56 333 PHE A CA 1
ATOM 2572 C C . PHE A 1 333 ? 8.742 -1.54 6.867 1 97.56 333 PHE A C 1
ATOM 2574 O O . PHE A 1 333 ? 7.66 -1.577 6.273 1 97.56 333 PHE A O 1
ATOM 2581 N N . VAL A 1 334 ? 8.766 -1.434 8.156 1 96.69 334 VAL A N 1
ATOM 2582 C CA . VAL A 1 334 ? 7.586 -1.68 8.984 1 96.69 334 VAL A CA 1
ATOM 2583 C C . VAL A 1 334 ? 6.609 -0.515 8.844 1 96.69 334 VAL A C 1
ATOM 2585 O O . VAL A 1 334 ? 5.398 -0.688 9.016 1 96.69 334 VAL A O 1
ATOM 2588 N N . TRP A 1 335 ? 7.121 0.683 8.453 1 95.44 335 TRP A N 1
ATOM 2589 C CA . TRP A 1 335 ? 6.281 1.876 8.367 1 95.44 335 TRP A CA 1
ATOM 2590 C C . TRP A 1 335 ? 6.57 2.658 7.094 1 95.44 335 TRP A C 1
ATOM 2592 O O . TRP A 1 335 ? 7.684 3.152 6.898 1 95.44 335 TRP A O 1
ATOM 2602 N N . ASP A 1 336 ? 5.598 2.727 6.305 1 94.25 336 ASP A N 1
ATOM 2603 C CA . ASP A 1 336 ? 5.734 3.527 5.094 1 94.25 336 ASP A CA 1
ATOM 2604 C C . ASP A 1 336 ? 4.613 4.559 4.984 1 94.25 336 ASP A C 1
ATOM 2606 O O . ASP A 1 336 ? 4.203 4.926 3.883 1 94.25 336 ASP A O 1
ATOM 2610 N N . GLY A 1 337 ? 4.086 4.988 6.176 1 95.06 337 GLY A N 1
ATOM 2611 C CA . GLY A 1 337 ? 2.996 5.949 6.223 1 95.06 337 GLY A CA 1
ATOM 2612 C C . GLY A 1 337 ? 1.673 5.336 6.641 1 95.06 337 GLY A C 1
ATOM 2613 O O . GLY A 1 337 ? 1.562 4.113 6.766 1 95.06 337 GLY A O 1
ATOM 2614 N N . CYS A 1 338 ? 0.727 6.219 6.918 1 95.94 338 CYS A N 1
ATOM 2615 C CA . CYS A 1 338 ? -0.612 5.766 7.273 1 95.94 338 CYS A CA 1
ATOM 2616 C C . CYS A 1 338 ? -1.227 4.941 6.148 1 95.94 338 CYS A C 1
ATOM 2618 O O . CYS A 1 338 ? -1.274 5.387 5.004 1 95.94 338 CYS A O 1
ATOM 2620 N N . ARG A 1 339 ? -1.619 3.732 6.453 1 95.69 339 ARG A N 1
ATOM 2621 C CA . ARG A 1 339 ? -2.379 2.885 5.543 1 95.69 339 ARG A CA 1
ATOM 2622 C C . ARG A 1 339 ? -3.201 1.854 6.309 1 95.69 339 ARG A C 1
ATOM 2624 O O . ARG A 1 339 ? -3.266 1.894 7.539 1 95.69 339 ARG A O 1
ATOM 2631 N N . ASP A 1 340 ? -3.951 1.087 5.621 1 97.31 340 ASP A N 1
ATOM 2632 C CA . ASP A 1 340 ? -4.73 0.03 6.258 1 97.31 340 ASP A CA 1
ATOM 2633 C C . ASP A 1 340 ? -3.854 -1.177 6.586 1 97.31 340 ASP A C 1
ATOM 2635 O O . ASP A 1 340 ? -3.457 -1.924 5.688 1 97.31 340 ASP A O 1
ATOM 2639 N N . TYR A 1 341 ? -3.625 -1.442 7.871 1 97.88 341 TYR A N 1
ATOM 2640 C CA . TYR A 1 341 ? -2.748 -2.529 8.289 1 97.88 341 TYR A CA 1
ATOM 2641 C C . TYR A 1 341 ? -3.557 -3.748 8.719 1 97.88 341 TYR A C 1
ATOM 2643 O O . TYR A 1 341 ? -2.988 -4.77 9.117 1 97.88 341 TYR A O 1
ATOM 2651 N N . ALA A 1 342 ? -4.852 -3.645 8.586 1 98.25 342 ALA A N 1
ATOM 2652 C CA . ALA A 1 342 ? -5.742 -4.695 9.078 1 98.25 342 ALA A CA 1
ATOM 2653 C C . ALA A 1 342 ? -5.461 -6.02 8.375 1 98.25 342 ALA A C 1
ATOM 2655 O O . ALA A 1 342 ? -5.5 -7.082 9.008 1 98.25 342 ALA A O 1
ATOM 2656 N N . PRO A 1 343 ? -5.145 -5.984 7.047 1 98.44 343 PRO A N 1
ATOM 2657 C CA . PRO A 1 343 ? -4.832 -7.266 6.414 1 98.44 343 PRO A CA 1
ATOM 2658 C C . PRO A 1 343 ? -3.619 -7.953 7.035 1 98.44 343 PRO A C 1
ATOM 2660 O O . PRO A 1 343 ? -3.635 -9.164 7.25 1 98.44 343 PRO A O 1
ATOM 2663 N N . THR A 1 344 ? -2.619 -7.211 7.359 1 98.5 344 THR A N 1
ATOM 2664 C CA . THR A 1 344 ? -1.426 -7.789 7.965 1 98.5 344 THR A CA 1
ATOM 2665 C C . THR A 1 344 ? -1.726 -8.289 9.375 1 98.5 344 THR A C 1
ATOM 2667 O O . THR A 1 344 ? -1.301 -9.391 9.75 1 98.5 344 THR A O 1
ATOM 2670 N N . LEU A 1 345 ? -2.502 -7.512 10.102 1 98.06 345 LEU A N 1
ATOM 2671 C CA . LEU A 1 345 ? -2.768 -7.852 11.5 1 98.06 345 LEU A CA 1
ATOM 2672 C C . LEU A 1 345 ? -3.688 -9.062 11.602 1 98.06 345 LEU A C 1
ATOM 2674 O O . LEU A 1 345 ? -3.594 -9.844 12.555 1 98.06 345 LEU A O 1
ATOM 2678 N N . SER A 1 346 ? -4.535 -9.242 10.625 1 98.5 346 SER A N 1
ATOM 2679 C CA . SER A 1 346 ? -5.465 -10.359 10.648 1 98.5 346 SER A CA 1
ATOM 2680 C C . SER A 1 346 ? -4.812 -11.633 10.102 1 98.5 346 SER A C 1
ATOM 2682 O O . SER A 1 346 ? -5.426 -12.703 10.109 1 98.5 346 SER A O 1
ATOM 2684 N N . LEU A 1 347 ? -3.596 -11.539 9.625 1 98.44 347 LEU A N 1
ATOM 2685 C CA . LEU A 1 347 ? -2.863 -12.695 9.109 1 98.44 347 LEU A CA 1
ATOM 2686 C C . LEU A 1 347 ? -2.744 -13.781 10.172 1 98.44 347 LEU A C 1
ATOM 2688 O O . LEU A 1 347 ? -2.713 -14.969 9.852 1 98.44 347 LEU A O 1
ATOM 2692 N N . CYS A 1 348 ? -2.684 -13.398 11.445 1 97 348 CYS A N 1
ATOM 2693 C CA . CYS A 1 348 ? -2.586 -14.375 12.523 1 97 348 CYS A CA 1
ATOM 2694 C C . CYS A 1 348 ? -3.775 -15.328 12.508 1 97 348 CYS A C 1
ATOM 2696 O O . CYS A 1 348 ? -3.635 -16.5 12.828 1 97 348 CYS A O 1
ATOM 2698 N N . THR A 1 349 ? -4.938 -14.828 12.109 1 98.38 349 THR A N 1
ATOM 2699 C CA . THR A 1 349 ? -6.129 -15.664 12.023 1 98.38 349 THR A CA 1
ATOM 2700 C C . THR A 1 349 ? -6.012 -16.656 10.867 1 98.38 349 THR A C 1
ATOM 2702 O O . THR A 1 349 ? -6.457 -17.797 10.977 1 98.38 349 THR A O 1
ATOM 2705 N N . ALA A 1 350 ? -5.43 -16.234 9.742 1 98.5 350 ALA A N 1
ATOM 2706 C CA . ALA A 1 350 ? -5.16 -17.172 8.641 1 98.5 350 ALA A CA 1
ATOM 2707 C C . ALA A 1 350 ? -4.207 -18.281 9.086 1 98.5 350 ALA A C 1
ATOM 2709 O O . ALA A 1 350 ? -4.426 -19.453 8.773 1 98.5 350 ALA A O 1
ATOM 2710 N N . LEU A 1 351 ? -3.182 -17.828 9.781 1 98.31 351 LEU A N 1
ATOM 2711 C CA . LEU A 1 351 ? -2.203 -18.797 10.273 1 98.31 351 LEU A CA 1
ATOM 2712 C C . LEU A 1 351 ? -2.85 -19.781 11.242 1 98.31 351 LEU A C 1
ATOM 2714 O O . LEU A 1 351 ? -2.568 -20.984 11.203 1 98.31 351 LEU A O 1
ATOM 2718 N N . ASP A 1 352 ? -3.74 -19.281 12.109 1 98.19 352 ASP A N 1
ATOM 2719 C CA . ASP A 1 352 ? -4.492 -20.156 13.008 1 98.19 352 ASP A CA 1
ATOM 2720 C C . ASP A 1 352 ? -5.328 -21.156 12.219 1 98.19 352 ASP A C 1
ATOM 2722 O O . ASP A 1 352 ? -5.387 -22.344 12.578 1 98.19 352 ASP A O 1
ATOM 2726 N N . PHE A 1 353 ? -5.973 -20.703 11.188 1 98.56 353 PHE A N 1
ATOM 2727 C CA . PHE A 1 353 ? -6.785 -21.578 10.344 1 98.56 353 PHE A CA 1
ATOM 2728 C C . PHE A 1 353 ? -5.949 -22.719 9.781 1 98.56 353 PHE A C 1
ATOM 2730 O O . PHE A 1 353 ? -6.34 -23.875 9.867 1 98.56 353 PHE A O 1
ATOM 2737 N N . TRP A 1 354 ? -4.805 -22.422 9.258 1 98.31 354 TRP A N 1
ATOM 2738 C CA . TRP A 1 354 ? -3.965 -23.422 8.617 1 98.31 354 TRP A CA 1
ATOM 2739 C C . TRP A 1 354 ? -3.344 -24.359 9.656 1 98.31 354 TRP A C 1
ATOM 2741 O O . TRP A 1 354 ? -3.143 -25.547 9.391 1 98.31 354 TRP A O 1
ATOM 2751 N N . ASP A 1 355 ? -3.088 -23.797 10.836 1 97 355 ASP A N 1
ATOM 2752 C CA . ASP A 1 355 ? -2.607 -24.641 11.922 1 97 355 ASP A CA 1
ATOM 2753 C C . ASP A 1 355 ? -3.654 -25.688 12.305 1 97 355 ASP A C 1
ATOM 2755 O O . ASP A 1 355 ? -3.33 -26.859 12.492 1 97 355 ASP A O 1
ATOM 2759 N N . VAL A 1 356 ? -4.863 -25.25 12.367 1 97.69 356 VAL A N 1
ATOM 2760 C CA . VAL A 1 356 ? -5.965 -26.109 12.773 1 97.69 356 VAL A CA 1
ATOM 2761 C C . VAL A 1 356 ? -6.254 -27.141 11.672 1 97.69 356 VAL A C 1
ATOM 2763 O O . VAL A 1 356 ? -6.473 -28.312 11.953 1 97.69 356 VAL A O 1
ATOM 2766 N N . GLN A 1 357 ? -6.238 -26.734 10.438 1 97.75 357 GLN A N 1
ATOM 2767 C CA . GLN A 1 357 ? -6.574 -27.609 9.328 1 97.75 357 GLN A CA 1
ATOM 2768 C C . GLN A 1 357 ? -5.441 -28.594 9.039 1 97.75 357 GLN A C 1
ATOM 2770 O O . GLN A 1 357 ? -5.68 -29.703 8.555 1 97.75 357 GLN A O 1
ATOM 2775 N N . GLY A 1 358 ? -4.223 -28.203 9.344 1 97.69 358 GLY A N 1
ATOM 2776 C CA . GLY A 1 358 ? -3.055 -28.938 8.891 1 97.69 358 GLY A CA 1
ATOM 2777 C C . GLY A 1 358 ? -2.67 -28.625 7.453 1 97.69 358 GLY A C 1
ATOM 2778 O O . GLY A 1 358 ? -3.264 -29.172 6.516 1 97.69 358 GLY A O 1
ATOM 2779 N N . VAL A 1 359 ? -1.599 -27.969 7.273 1 97.38 359 VAL A N 1
ATOM 2780 C CA . VAL A 1 359 ? -1.187 -27.484 5.961 1 97.38 359 VAL A CA 1
ATOM 2781 C C . VAL A 1 359 ? -0.86 -28.656 5.051 1 97.38 359 VAL A C 1
ATOM 2783 O O . VAL A 1 359 ? -1.262 -28.688 3.883 1 97.38 359 VAL A O 1
ATOM 2786 N N . GLY A 1 360 ? -0.167 -29.625 5.555 1 96.88 360 GLY A N 1
ATOM 2787 C CA . GLY A 1 360 ? 0.212 -30.781 4.77 1 96.88 360 GLY A CA 1
ATOM 2788 C C . GLY A 1 360 ? -0.979 -31.578 4.277 1 96.88 360 GLY A C 1
ATOM 2789 O O . GLY A 1 360 ? -1.025 -31.984 3.113 1 96.88 360 GLY A O 1
ATOM 2790 N N . ARG A 1 361 ? -1.915 -31.766 5.141 1 96.94 361 ARG A N 1
ATOM 2791 C CA . ARG A 1 361 ? -3.125 -32.5 4.809 1 96.94 361 ARG A CA 1
ATOM 2792 C C . ARG A 1 361 ? -3.928 -31.797 3.727 1 96.94 361 ARG A C 1
ATOM 2794 O O . ARG A 1 361 ? -4.395 -32.438 2.775 1 96.94 361 ARG A O 1
ATOM 2801 N N . MET A 1 362 ? -4.09 -30.594 3.896 1 98.12 362 MET A N 1
ATOM 2802 C CA . MET A 1 362 ? -4.871 -29.797 2.959 1 98.12 362 MET A CA 1
ATOM 2803 C C . MET A 1 362 ? -4.172 -29.703 1.606 1 98.12 362 MET A C 1
ATOM 2805 O O . MET A 1 362 ? -4.824 -29.75 0.562 1 98.12 362 MET A O 1
ATOM 2809 N N . ARG A 1 363 ? -2.904 -29.547 1.644 1 97.44 363 ARG A N 1
ATOM 2810 C CA . ARG A 1 363 ? -2.133 -29.516 0.405 1 97.44 363 ARG A CA 1
ATOM 2811 C C . ARG A 1 363 ? -2.25 -30.844 -0.336 1 97.44 363 ARG A C 1
ATOM 2813 O O . ARG A 1 363 ? -2.404 -30.875 -1.559 1 97.44 363 ARG A O 1
ATOM 2820 N N . ALA A 1 364 ? -2.15 -31.922 0.375 1 97.12 364 ALA A N 1
ATOM 2821 C CA . ALA A 1 364 ? -2.291 -33.25 -0.228 1 97.12 364 ALA A CA 1
ATOM 2822 C C . ALA A 1 364 ? -3.654 -33.406 -0.896 1 97.12 364 ALA A C 1
ATOM 2824 O O . ALA A 1 364 ? -3.756 -33.969 -1.988 1 97.12 364 ALA A O 1
ATOM 2825 N N . TYR A 1 365 ? -4.66 -32.938 -0.227 1 98.38 365 TYR A N 1
ATOM 2826 C CA . TYR A 1 365 ? -5.992 -32.969 -0.812 1 98.38 365 TYR A CA 1
ATOM 2827 C C . TYR A 1 365 ? -6.047 -32.219 -2.121 1 98.38 365 TYR A C 1
ATOM 2829 O O . TYR A 1 365 ? -6.523 -32.719 -3.137 1 98.38 365 TYR A O 1
ATOM 2837 N N . SER A 1 366 ? -5.578 -30.984 -2.082 1 98.31 366 SER A N 1
ATOM 2838 C CA . SER A 1 366 ? -5.641 -30.125 -3.254 1 98.31 366 SER A CA 1
ATOM 2839 C C . SER A 1 366 ? -4.844 -30.703 -4.414 1 98.31 366 SER A C 1
ATOM 2841 O O . SER A 1 366 ? -5.293 -30.656 -5.562 1 98.31 366 SER A O 1
ATOM 2843 N N . ARG A 1 367 ? -3.711 -31.203 -4.125 1 97.19 367 ARG A N 1
ATOM 2844 C CA . ARG A 1 367 ? -2.869 -31.797 -5.156 1 97.19 367 ARG A CA 1
ATOM 2845 C C . ARG A 1 367 ? -3.514 -33.062 -5.734 1 97.19 367 ARG A C 1
ATOM 2847 O O . ARG A 1 367 ? -3.457 -33.281 -6.941 1 97.19 367 ARG A O 1
ATOM 2854 N N . GLY A 1 368 ? -4.02 -33.844 -4.859 1 97.12 368 GLY A N 1
ATOM 2855 C CA . GLY A 1 368 ? -4.738 -35.031 -5.328 1 97.12 368 GLY A CA 1
ATOM 2856 C C . GLY A 1 368 ? -5.93 -34.688 -6.203 1 97.12 368 GLY A C 1
ATOM 2857 O O . GLY A 1 368 ? -6.125 -35.281 -7.258 1 97.12 368 GLY A O 1
ATOM 2858 N N . LEU A 1 369 ? -6.688 -33.719 -5.754 1 98.25 369 LEU A N 1
ATOM 2859 C CA . LEU A 1 369 ? -7.84 -33.281 -6.527 1 98.25 369 LEU A CA 1
ATOM 2860 C C . LEU A 1 369 ? -7.41 -32.719 -7.883 1 98.25 369 LEU A C 1
ATOM 2862 O O . LEU A 1 369 ? -8.07 -32.969 -8.898 1 98.25 369 LEU A O 1
ATOM 2866 N N . LEU A 1 370 ? -6.336 -31.984 -7.891 1 97.69 370 LEU A N 1
ATOM 2867 C CA . LEU A 1 370 ? -5.828 -31.422 -9.141 1 97.69 370 LEU A CA 1
ATOM 2868 C C . LEU A 1 370 ? -5.488 -32.531 -10.125 1 97.69 370 LEU A C 1
ATOM 2870 O O . LEU A 1 370 ? -5.809 -32.438 -11.312 1 97.69 370 LEU A O 1
ATOM 2874 N N . ALA A 1 371 ? -4.785 -33.531 -9.656 1 95.5 371 ALA A N 1
ATOM 2875 C CA . ALA A 1 371 ? -4.41 -34.656 -10.508 1 95.5 371 ALA A CA 1
ATOM 2876 C C . ALA A 1 371 ? -5.645 -35.344 -11.094 1 95.5 371 ALA A C 1
ATOM 2878 O O . ALA A 1 371 ? -5.691 -35.625 -12.289 1 95.5 371 ALA A O 1
ATOM 2879 N N . ASP A 1 372 ? -6.621 -35.562 -10.25 1 97 372 ASP A N 1
ATOM 2880 C CA . ASP A 1 372 ? -7.863 -36.188 -10.68 1 97 372 ASP A CA 1
ATOM 2881 C C . ASP A 1 372 ? -8.594 -35.344 -11.703 1 97 372 ASP A C 1
ATOM 2883 O O . ASP A 1 372 ? -9.078 -35.844 -12.719 1 97 372 ASP A O 1
ATOM 2887 N N . ALA A 1 373 ? -8.688 -34.062 -11.391 1 97.94 373 ALA A N 1
ATOM 2888 C CA . ALA A 1 373 ? -9.406 -33.125 -12.25 1 97.94 373 ALA A CA 1
ATOM 2889 C C . ALA A 1 373 ? -8.727 -33 -13.602 1 97.94 373 ALA A C 1
ATOM 2891 O O . ALA A 1 373 ? -9.391 -32.969 -14.641 1 97.94 373 ALA A O 1
ATOM 2892 N N . ALA A 1 374 ? -7.418 -32.844 -13.617 1 96.5 374 ALA A N 1
ATOM 2893 C CA . ALA A 1 374 ? -6.668 -32.75 -14.875 1 96.5 374 ALA A CA 1
ATOM 2894 C C . ALA A 1 374 ? -6.852 -34.031 -15.711 1 96.5 374 ALA A C 1
ATOM 2896 O O . ALA A 1 374 ? -7.055 -33.938 -16.922 1 96.5 374 ALA A O 1
ATOM 2897 N N . ALA A 1 375 ? -6.766 -35.156 -15.086 1 94.81 375 ALA A N 1
ATOM 2898 C CA . ALA A 1 375 ? -6.977 -36.406 -15.781 1 94.81 375 ALA A CA 1
ATOM 2899 C C . ALA A 1 375 ? -8.391 -36.5 -16.359 1 94.81 375 ALA A C 1
ATOM 2901 O O . ALA A 1 375 ? -8.578 -36.938 -17.5 1 94.81 375 ALA A O 1
ATOM 2902 N N . PHE A 1 376 ? -9.32 -36.156 -15.562 1 97.44 376 PHE A N 1
ATOM 2903 C CA . PHE A 1 376 ? -10.719 -36.156 -15.961 1 97.44 376 PHE A CA 1
ATOM 2904 C C . PHE A 1 376 ? -10.93 -35.312 -17.219 1 97.44 376 PHE A C 1
ATOM 2906 O O . PHE A 1 376 ? -11.562 -35.75 -18.172 1 97.44 376 PHE A O 1
ATOM 2913 N N . LEU A 1 377 ? -10.398 -34.094 -17.266 1 97.69 377 LEU A N 1
ATOM 2914 C CA . LEU A 1 377 ? -10.555 -33.188 -18.391 1 97.69 377 LEU A CA 1
ATOM 2915 C C . LEU A 1 377 ? -9.789 -33.688 -19.609 1 97.69 377 LEU A C 1
ATOM 2917 O O . LEU A 1 377 ? -10.289 -33.625 -20.734 1 97.69 377 LEU A O 1
ATOM 2921 N N . ARG A 1 378 ? -8.594 -34.188 -19.406 1 95.38 378 ARG A N 1
ATOM 2922 C CA . ARG A 1 378 ? -7.812 -34.75 -20.516 1 95.38 378 ARG A CA 1
ATOM 2923 C C . ARG A 1 378 ? -8.547 -35.906 -21.172 1 95.38 378 ARG A C 1
ATOM 2925 O O . ARG A 1 378 ? -8.555 -36.031 -22.391 1 95.38 378 ARG A O 1
ATOM 2932 N N . ASP A 1 379 ? -9.102 -36.688 -20.375 1 96 379 ASP A N 1
ATOM 2933 C CA . ASP A 1 379 ? -9.859 -37.844 -20.891 1 96 379 ASP A CA 1
ATOM 2934 C C . ASP A 1 379 ? -11.109 -37.375 -21.641 1 96 379 ASP A C 1
ATOM 2936 O O . ASP A 1 379 ? -11.422 -37.906 -22.703 1 96 379 ASP A O 1
ATOM 2940 N N . ALA A 1 380 ? -11.758 -36.5 -21.078 1 96.31 380 ALA A N 1
ATOM 2941 C CA . ALA A 1 380 ? -12.992 -35.969 -21.672 1 96.31 380 ALA A CA 1
ATOM 2942 C C . ALA A 1 380 ? -12.711 -35.344 -23.031 1 96.31 380 ALA A C 1
ATOM 2944 O O . ALA A 1 380 ? -13.547 -35.406 -23.938 1 96.31 380 ALA A O 1
ATOM 2945 N N . TRP A 1 381 ? -11.516 -34.719 -23.188 1 95.56 381 TRP A N 1
ATOM 2946 C CA . TRP A 1 381 ? -11.234 -33.906 -24.375 1 95.56 381 TRP A CA 1
ATOM 2947 C C . TRP A 1 381 ? -10.281 -34.656 -25.312 1 95.56 381 TRP A C 1
ATOM 2949 O O . TRP A 1 381 ? -10.117 -34.25 -26.469 1 95.56 381 TRP A O 1
ATOM 2959 N N . GLY A 1 382 ? -9.68 -35.719 -24.812 1 93.5 382 GLY A N 1
ATOM 2960 C CA . GLY A 1 382 ? -8.664 -36.406 -25.594 1 93.5 382 GLY A CA 1
ATOM 2961 C C . GLY A 1 382 ? -7.418 -35.594 -25.828 1 93.5 382 GLY A C 1
ATOM 2962 O O . GLY A 1 382 ? -6.879 -35.562 -26.938 1 93.5 382 GLY A O 1
ATOM 2963 N N . THR A 1 383 ? -7.02 -34.844 -24.812 1 93.38 383 THR A N 1
ATOM 2964 C CA . THR A 1 383 ? -5.887 -33.938 -24.969 1 93.38 383 THR A CA 1
ATOM 2965 C C . THR A 1 383 ? -4.855 -34.188 -23.859 1 93.38 383 THR A C 1
ATOM 2967 O O . THR A 1 383 ? -4.922 -35.188 -23.141 1 93.38 383 THR A O 1
ATOM 2970 N N . GLY A 1 384 ? -3.83 -33.344 -23.812 1 90.31 384 GLY A N 1
ATOM 2971 C CA . GLY A 1 384 ? -2.773 -33.438 -22.828 1 90.31 384 GLY A CA 1
ATOM 2972 C C . GLY A 1 384 ? -2.502 -32.125 -22.125 1 90.31 384 GLY A C 1
ATOM 2973 O O . GLY A 1 384 ? -3.361 -31.234 -22.094 1 90.31 384 GLY A O 1
ATOM 2974 N N . GLY A 1 385 ? -1.366 -32.188 -21.484 1 90.81 385 GLY A N 1
ATOM 2975 C CA . GLY A 1 385 ? -0.88 -30.984 -20.828 1 90.81 385 GLY A CA 1
ATOM 2976 C C . GLY A 1 385 ? 0.501 -30.562 -21.297 1 90.81 385 GLY A C 1
ATOM 2977 O O . GLY A 1 385 ? 0.94 -30.953 -22.375 1 90.81 385 GLY A O 1
ATOM 2978 N N . ILE A 1 386 ? 1.112 -29.641 -20.484 1 89.94 386 ILE A N 1
ATOM 2979 C CA . ILE A 1 386 ? 2.414 -29.109 -20.875 1 89.94 386 ILE A CA 1
ATOM 2980 C C . ILE A 1 386 ? 3.523 -29.969 -20.266 1 89.94 386 ILE A C 1
ATOM 2982 O O . ILE A 1 386 ? 4.707 -29.656 -20.406 1 89.94 386 ILE A O 1
ATOM 2986 N N . VAL A 1 387 ? 3.137 -31 -19.562 1 87.62 387 VAL A N 1
ATOM 2987 C CA . VAL A 1 387 ? 4.039 -32.062 -19.125 1 87.62 387 VAL A CA 1
ATOM 2988 C C . VAL A 1 387 ? 3.76 -33.344 -19.906 1 87.62 387 VAL A C 1
ATOM 2990 O O . VAL A 1 387 ? 2.691 -33.938 -19.75 1 87.62 387 VAL A O 1
ATOM 2993 N N . ALA A 1 388 ? 4.691 -33.75 -20.672 1 82.19 388 ALA A N 1
ATOM 2994 C CA . ALA A 1 388 ? 4.492 -34.844 -21.625 1 82.19 388 ALA A CA 1
ATOM 2995 C C . ALA A 1 388 ? 4.832 -36.188 -20.984 1 82.19 388 ALA A C 1
ATOM 2997 O O . ALA A 1 388 ? 4.457 -37.25 -21.516 1 82.19 388 ALA A O 1
ATOM 2998 N N . SER A 1 389 ? 5.395 -36.156 -19.875 1 80.81 389 SER A N 1
ATOM 2999 C CA . SER A 1 389 ? 5.859 -37.375 -19.266 1 80.81 389 SER A CA 1
ATOM 3000 C C . SER A 1 389 ? 4.691 -38.281 -18.859 1 80.81 389 SER A C 1
ATOM 3002 O O . SER A 1 389 ? 3.621 -37.781 -18.5 1 80.81 389 SER A O 1
ATOM 3004 N N . LYS A 1 390 ? 4.945 -39.5 -19.047 1 79.12 390 LYS A N 1
ATOM 3005 C CA . LYS A 1 390 ? 3.977 -40.469 -18.547 1 79.12 390 LYS A CA 1
ATOM 3006 C C . LYS A 1 390 ? 4.32 -40.938 -17.125 1 79.12 390 LYS A C 1
ATOM 3008 O O . LYS A 1 390 ? 3.545 -41.656 -16.484 1 79.12 390 LYS A O 1
ATOM 3013 N N . ASP A 1 391 ? 5.414 -40.406 -16.641 1 82.31 391 ASP A N 1
ATOM 3014 C CA . ASP A 1 391 ? 5.855 -40.719 -15.281 1 82.31 391 ASP A CA 1
ATOM 3015 C C . ASP A 1 391 ? 5.074 -39.906 -14.25 1 82.31 391 ASP A C 1
ATOM 3017 O O . ASP A 1 391 ? 5.168 -38.688 -14.203 1 82.31 391 ASP A O 1
ATOM 3021 N N . PRO A 1 392 ? 4.363 -40.625 -13.406 1 79.25 392 PRO A N 1
ATOM 3022 C CA . PRO A 1 392 ? 3.586 -39.906 -12.375 1 79.25 392 PRO A CA 1
ATOM 3023 C C . PRO A 1 392 ? 4.453 -39.062 -11.461 1 79.25 392 PRO A C 1
ATOM 3025 O O . PRO A 1 392 ? 4.008 -38 -10.992 1 79.25 392 PRO A O 1
ATOM 3028 N N . ALA A 1 393 ? 5.605 -39.5 -11.258 1 80 393 ALA A N 1
ATOM 3029 C CA . ALA A 1 393 ? 6.512 -38.75 -10.398 1 80 393 ALA A CA 1
ATOM 3030 C C . ALA A 1 393 ? 6.844 -37.375 -10.992 1 80 393 ALA A C 1
ATOM 3032 O O . ALA A 1 393 ? 6.957 -36.375 -10.273 1 80 393 ALA A O 1
ATOM 3033 N N . SER A 1 394 ? 7.02 -37.375 -12.234 1 80.5 394 SER A N 1
ATOM 3034 C CA . SER A 1 394 ? 7.309 -36.125 -12.914 1 80.5 394 SER A CA 1
ATOM 3035 C C . SER A 1 394 ? 6.117 -35.156 -12.844 1 80.5 394 SER A C 1
ATOM 3037 O O . SER A 1 394 ? 6.289 -33.969 -12.648 1 80.5 394 SER A O 1
ATOM 3039 N N . HIS A 1 395 ? 4.996 -35.688 -13.078 1 82.88 395 HIS A N 1
ATOM 3040 C CA . HIS A 1 395 ? 3.791 -34.875 -12.977 1 82.88 395 HIS A CA 1
ATOM 3041 C C . HIS A 1 395 ? 3.643 -34.281 -11.586 1 82.88 395 HIS A C 1
ATOM 3043 O O . HIS A 1 395 ? 3.326 -33.094 -11.438 1 82.88 395 HIS A O 1
ATOM 3049 N N . LEU A 1 396 ? 3.918 -35.094 -10.672 1 80.81 396 LEU A N 1
ATOM 3050 C CA . LEU A 1 396 ? 3.82 -34.688 -9.281 1 80.81 396 LEU A CA 1
ATOM 3051 C C . LEU A 1 396 ? 4.859 -33.594 -8.969 1 80.81 396 LEU A C 1
ATOM 3053 O O . LEU A 1 396 ? 4.594 -32.688 -8.203 1 80.81 396 LEU A O 1
ATOM 3057 N N . ALA A 1 397 ? 5.965 -33.781 -9.531 1 83.62 397 ALA A N 1
ATOM 3058 C CA . ALA A 1 397 ? 7.066 -32.875 -9.234 1 83.62 397 ALA A CA 1
ATOM 3059 C C . ALA A 1 397 ? 6.859 -31.516 -9.914 1 83.62 397 ALA A C 1
ATOM 3061 O O . ALA A 1 397 ? 7.297 -30.484 -9.406 1 83.62 397 ALA A O 1
ATOM 3062 N N . LEU A 1 398 ? 6.168 -31.531 -10.969 1 91.69 398 LEU A N 1
ATOM 3063 C CA . LEU A 1 398 ? 6.102 -30.328 -11.797 1 91.69 398 LEU A CA 1
ATOM 3064 C C . LEU A 1 398 ? 4.789 -29.594 -11.562 1 91.69 398 LEU A C 1
ATOM 3066 O O . LEU A 1 398 ? 4.578 -28.516 -12.125 1 91.69 398 LEU A O 1
ATOM 3070 N N . HIS A 1 399 ? 3.965 -30.172 -10.727 1 93.56 399 HIS A N 1
ATOM 3071 C CA . HIS A 1 399 ? 2.691 -29.5 -10.484 1 93.56 399 HIS A CA 1
ATOM 3072 C C . HIS A 1 399 ? 2.453 -29.297 -8.992 1 93.56 399 HIS A C 1
ATOM 3074 O O . HIS A 1 399 ? 2.773 -30.172 -8.18 1 93.56 399 HIS A O 1
ATOM 3080 N N . GLY A 1 400 ? 1.98 -28.062 -8.656 1 96.12 400 GLY A N 1
ATOM 3081 C CA . GLY A 1 400 ? 1.382 -27.828 -7.355 1 96.12 400 GLY A CA 1
ATOM 3082 C C . GLY A 1 400 ? -0.121 -28.031 -7.344 1 96.12 400 GLY A C 1
ATOM 3083 O O . GLY A 1 400 ? -0.603 -29.141 -7.602 1 96.12 400 GLY A O 1
ATOM 3084 N N . CYS A 1 401 ? -0.842 -26.938 -7.223 1 98.25 401 CYS A N 1
ATOM 3085 C CA . CYS A 1 401 ? -2.299 -27 -7.172 1 98.25 401 CYS A CA 1
ATOM 3086 C C . CYS A 1 401 ? -2.914 -26.359 -8.414 1 98.25 401 CYS A C 1
ATOM 3088 O O . CYS A 1 401 ? -4.098 -26.016 -8.414 1 98.25 401 CYS A O 1
ATOM 3090 N N . MET A 1 402 ? -2.072 -26.156 -9.438 1 98.31 402 MET A N 1
ATOM 3091 C CA . MET A 1 402 ? -2.5 -25.672 -10.75 1 98.31 402 MET A CA 1
ATOM 3092 C C . MET A 1 402 ? -1.96 -26.562 -11.867 1 98.31 402 MET A C 1
ATOM 3094 O O . MET A 1 402 ? -0.911 -27.188 -11.711 1 98.31 402 MET A O 1
ATOM 3098 N N . ALA A 1 403 ? -2.695 -26.578 -12.977 1 97.31 403 ALA A N 1
ATOM 3099 C CA . ALA A 1 403 ? -2.229 -27.328 -14.141 1 97.31 403 ALA A CA 1
ATOM 3100 C C . ALA A 1 403 ? -2.85 -26.781 -15.422 1 97.31 403 ALA A C 1
ATOM 3102 O O . ALA A 1 403 ? -3.959 -26.25 -15.406 1 97.31 403 ALA A O 1
ATOM 3103 N N . LEU A 1 404 ? -2.121 -26.906 -16.484 1 97.38 404 LEU A N 1
ATOM 3104 C CA . LEU A 1 404 ? -2.648 -26.625 -17.812 1 97.38 404 LEU A CA 1
ATOM 3105 C C . LEU A 1 404 ? -3.248 -27.875 -18.438 1 97.38 404 LEU A C 1
ATOM 3107 O O . LEU A 1 404 ? -2.65 -28.953 -18.375 1 97.38 404 LEU A O 1
ATOM 3111 N N . VAL A 1 405 ? -4.395 -27.75 -18.984 1 97.19 405 VAL A N 1
ATOM 3112 C CA . VAL A 1 405 ? -5.027 -28.781 -19.797 1 97.19 405 VAL A CA 1
ATOM 3113 C C . VAL A 1 405 ? -5.383 -28.219 -21.156 1 97.19 405 VAL A C 1
ATOM 3115 O O . VAL A 1 405 ? -6.07 -27.203 -21.266 1 97.19 405 VAL A O 1
ATOM 3118 N N . ALA A 1 406 ? -4.918 -28.844 -22.203 1 96.56 406 ALA A N 1
ATOM 3119 C CA . ALA A 1 406 ? -5.137 -28.359 -23.547 1 96.56 406 ALA A CA 1
ATOM 3120 C C . ALA A 1 406 ? -6.609 -28.438 -23.938 1 96.56 406 ALA A C 1
ATOM 3122 O O . ALA A 1 406 ? -7.285 -29.422 -23.625 1 96.56 406 ALA A O 1
ATOM 3123 N N . LEU A 1 407 ? -7.074 -27.391 -24.562 1 95.69 407 LEU A N 1
ATOM 3124 C CA . LEU A 1 407 ? -8.391 -27.438 -25.188 1 95.69 407 LEU A CA 1
ATOM 3125 C C . LEU A 1 407 ? -8.344 -28.25 -26.484 1 95.69 407 LEU A C 1
ATOM 3127 O O . LEU A 1 407 ? -7.332 -28.234 -27.188 1 95.69 407 LEU A O 1
ATOM 3131 N N . PRO A 1 408 ? -9.422 -28.938 -26.75 1 92.94 408 PRO A N 1
ATOM 3132 C CA . PRO A 1 408 ? -9.383 -29.75 -27.969 1 92.94 408 PRO A CA 1
ATOM 3133 C C . PRO A 1 408 ? -9.367 -28.906 -29.234 1 92.94 408 PRO A C 1
ATOM 3135 O O . PRO A 1 408 ? -10.242 -28.078 -29.438 1 92.94 408 PRO A O 1
ATOM 3138 N N . ALA A 1 409 ? -8.445 -29.203 -30.078 1 86.38 409 ALA A N 1
ATOM 3139 C CA . ALA A 1 409 ? -8.25 -28.438 -31.312 1 86.38 409 ALA A CA 1
ATOM 3140 C C . ALA A 1 409 ? -9.383 -28.703 -32.312 1 86.38 409 ALA A C 1
ATOM 3142 O O . ALA A 1 409 ? -9.664 -27.875 -33.156 1 86.38 409 ALA A O 1
ATOM 3143 N N . HIS A 1 410 ? -9.984 -29.844 -32.219 1 83.5 410 HIS A N 1
ATOM 3144 C CA . HIS A 1 410 ? -11 -30.25 -33.188 1 83.5 410 HIS A CA 1
ATOM 3145 C C . HIS A 1 410 ? -12.336 -29.578 -32.875 1 83.5 410 HIS A C 1
ATOM 3147 O O . HIS A 1 410 ? -13.25 -29.609 -33.719 1 83.5 410 HIS A O 1
ATOM 3153 N N . LYS A 1 411 ? -12.461 -29 -31.734 1 84.25 411 LYS A N 1
ATOM 3154 C CA . LYS A 1 411 ? -13.68 -28.281 -31.375 1 84.25 411 LYS A CA 1
ATOM 3155 C C . LYS A 1 411 ? -13.617 -26.828 -31.797 1 84.25 411 LYS A C 1
ATOM 3157 O O . LYS A 1 411 ? -12.547 -26.203 -31.766 1 84.25 411 LYS A O 1
ATOM 3162 N N . ASP A 1 412 ? -14.695 -26.266 -32.156 1 81.94 412 ASP A N 1
ATOM 3163 C CA . ASP A 1 412 ? -14.766 -24.875 -32.562 1 81.94 412 ASP A CA 1
ATOM 3164 C C . ASP A 1 412 ? -14.898 -23.922 -31.375 1 81.94 412 ASP A C 1
ATOM 3166 O O . ASP A 1 412 ? -15.828 -23.125 -31.312 1 81.94 412 ASP A O 1
ATOM 3170 N N . VAL A 1 413 ? -13.961 -24.016 -30.656 1 77.19 413 VAL A N 1
ATOM 3171 C CA . VAL A 1 413 ? -14.016 -23.297 -29.391 1 77.19 413 VAL A CA 1
ATOM 3172 C C . VAL A 1 413 ? -13.992 -21.781 -29.641 1 77.19 413 VAL A C 1
ATOM 3174 O O . VAL A 1 413 ? -14.766 -21.031 -29.047 1 77.19 413 VAL A O 1
ATOM 3177 N N . SER A 1 414 ? -13.203 -21.328 -30.484 1 75.5 414 SER A N 1
ATOM 3178 C CA . SER A 1 414 ? -13.039 -19.906 -30.766 1 75.5 414 SER A CA 1
ATOM 3179 C C . SER A 1 414 ? -14.281 -19.344 -31.453 1 75.5 414 SER A C 1
ATOM 3181 O O . SER A 1 414 ? -14.688 -18.219 -31.172 1 75.5 414 SER A O 1
ATOM 3183 N N . HIS A 1 415 ? -14.836 -20.156 -32.281 1 74.56 415 HIS A N 1
ATOM 3184 C CA . HIS A 1 415 ? -16.031 -19.703 -33 1 74.56 415 HIS A CA 1
ATOM 3185 C C . HIS A 1 415 ? -17.219 -19.562 -32.062 1 74.56 415 HIS A C 1
ATOM 3187 O O . HIS A 1 415 ? -18.016 -18.641 -32.188 1 74.56 415 HIS A O 1
ATOM 3193 N N . ALA A 1 416 ? -17.297 -20.516 -31.219 1 70.81 416 ALA A N 1
ATOM 3194 C CA . ALA A 1 416 ? -18.359 -20.453 -30.219 1 70.81 416 ALA A CA 1
ATOM 3195 C C . ALA A 1 416 ? -18.219 -19.203 -29.344 1 70.81 416 ALA A C 1
ATOM 3197 O O . ALA A 1 416 ? -19.219 -18.531 -29.047 1 70.81 416 ALA A O 1
ATOM 3198 N N . ALA A 1 417 ? -17.078 -18.922 -29.031 1 74.25 417 ALA A N 1
ATOM 3199 C CA . ALA A 1 417 ? -16.797 -17.734 -28.234 1 74.25 417 ALA A CA 1
ATOM 3200 C C . ALA A 1 417 ? -17.156 -16.453 -28.984 1 74.25 417 ALA A C 1
ATOM 3202 O O . ALA A 1 417 ? -17.672 -15.516 -28.391 1 74.25 417 ALA A O 1
ATOM 3203 N N . LEU A 1 418 ? -16.906 -16.5 -30.172 1 68 418 LEU A N 1
ATOM 3204 C CA . LEU A 1 418 ? -17.234 -15.344 -31 1 68 418 LEU A CA 1
ATOM 3205 C C . LEU A 1 418 ? -18.75 -15.141 -31.094 1 68 418 LEU A C 1
ATOM 3207 O O . LEU A 1 418 ? -19.234 -14.008 -31.031 1 68 418 LEU A O 1
ATOM 3211 N N . ALA A 1 419 ? -19.391 -16.203 -31.172 1 69.38 419 ALA A N 1
ATOM 3212 C CA . ALA A 1 419 ? -20.844 -16.156 -31.281 1 69.38 419 ALA A CA 1
ATOM 3213 C C . ALA A 1 419 ? -21.469 -15.617 -30 1 69.38 419 ALA A C 1
ATOM 3215 O O . ALA A 1 419 ? -22.438 -14.852 -30.047 1 69.38 419 ALA A O 1
ATOM 3216 N N . ALA A 1 420 ? -20.891 -15.953 -28.969 1 65.69 420 ALA A N 1
ATOM 3217 C CA . ALA A 1 420 ? -21.406 -15.516 -27.672 1 65.69 420 ALA A CA 1
ATOM 3218 C C . ALA A 1 420 ? -21.156 -14.023 -27.469 1 65.69 420 ALA A C 1
ATOM 3220 O O . ALA A 1 420 ? -22.031 -13.32 -26.938 1 65.69 420 ALA A O 1
ATOM 3221 N N . THR A 1 421 ? -20.062 -13.625 -27.75 1 62.19 421 THR A N 1
ATOM 3222 C CA . THR A 1 421 ? -19.703 -12.219 -27.625 1 62.19 421 THR A CA 1
ATOM 3223 C C . THR A 1 421 ? -20.641 -11.344 -28.453 1 62.19 421 THR A C 1
ATOM 3225 O O . THR A 1 421 ? -21.078 -10.281 -28 1 62.19 421 THR A O 1
ATOM 3228 N N . ARG A 1 422 ? -21.031 -11.883 -29.547 1 54.91 422 ARG A N 1
ATOM 3229 C CA . ARG A 1 422 ? -21.938 -11.164 -30.422 1 54.91 422 ARG A CA 1
ATOM 3230 C C . ARG A 1 422 ? -23.328 -11.062 -29.812 1 54.91 422 ARG A C 1
ATOM 3232 O O . ARG A 1 422 ? -24 -10.031 -29.938 1 54.91 422 ARG A O 1
ATOM 3239 N N . ARG A 1 423 ? -23.703 -12.039 -29.141 1 50.25 423 ARG A N 1
ATOM 3240 C CA . ARG A 1 423 ? -25.016 -12.047 -28.516 1 50.25 423 ARG A CA 1
ATOM 3241 C C . ARG A 1 423 ? -25.078 -11.047 -27.359 1 50.25 423 ARG A C 1
ATOM 3243 O O . ARG A 1 423 ? -26.094 -10.367 -27.172 1 50.25 423 ARG A O 1
ATOM 3250 N N . HIS A 1 424 ? -24.062 -10.961 -26.609 1 52.34 424 HIS A N 1
ATOM 3251 C CA . HIS A 1 424 ? -24.031 -10.062 -25.453 1 52.34 424 HIS A CA 1
ATOM 3252 C C . HIS A 1 424 ? -24.094 -8.602 -25.906 1 52.34 424 HIS A C 1
ATOM 3254 O O . HIS A 1 424 ? -24.719 -7.773 -25.25 1 52.34 424 HIS A O 1
ATOM 3260 N N . VAL A 1 425 ? -23.484 -8.32 -26.828 1 45.84 425 VAL A N 1
ATOM 3261 C CA . VAL A 1 425 ? -23.516 -6.977 -27.406 1 45.84 425 VAL A CA 1
ATOM 3262 C C . VAL A 1 425 ? -24.922 -6.664 -27.906 1 45.84 425 VAL A C 1
ATOM 3264 O O . VAL A 1 425 ? -25.422 -5.551 -27.719 1 45.84 425 VAL A O 1
ATOM 3267 N N . LEU A 1 426 ? -25.578 -7.672 -28.422 1 41.16 426 LEU A N 1
ATOM 3268 C CA . LEU A 1 426 ? -26.938 -7.496 -28.938 1 41.16 426 LEU A CA 1
ATOM 3269 C C . LEU A 1 426 ? -27.938 -7.391 -27.797 1 41.16 426 LEU A C 1
ATOM 3271 O O . LEU A 1 426 ? -28.875 -6.586 -27.859 1 41.16 426 LEU A O 1
ATOM 3275 N N . ASP A 1 427 ? -27.812 -8.227 -26.828 1 42.22 427 ASP A N 1
ATOM 3276 C CA . ASP A 1 427 ? -28.75 -8.227 -25.719 1 42.22 427 ASP A CA 1
ATOM 3277 C C . ASP A 1 427 ? -28.578 -6.98 -24.844 1 42.22 427 ASP A C 1
ATOM 3279 O O . ASP A 1 427 ? -29.5 -6.562 -24.156 1 42.22 427 ASP A O 1
ATOM 3283 N N . GLY A 1 428 ? -27.484 -6.539 -24.703 1 38.53 428 GLY A N 1
ATOM 3284 C CA . GLY A 1 428 ? -27.281 -5.316 -23.938 1 38.53 428 GLY A CA 1
ATOM 3285 C C . GLY A 1 428 ? -27.953 -4.109 -24.562 1 38.53 428 GLY A C 1
ATOM 3286 O O . GLY A 1 428 ? -28.016 -3.039 -23.953 1 38.53 428 GLY A O 1
ATOM 3287 N N . SER A 1 429 ? -28.281 -4.18 -25.797 1 33.97 429 SER A N 1
ATOM 3288 C CA . SER A 1 429 ? -29.031 -3.109 -26.469 1 33.97 429 SER A CA 1
ATOM 3289 C C . SER A 1 429 ? -30.516 -3.197 -26.156 1 33.97 429 SER A C 1
ATOM 3291 O O . SER A 1 429 ? -31.266 -2.254 -26.422 1 33.97 429 SER A O 1
ATOM 3293 N N . THR A 1 430 ? -30.938 -4.418 -25.844 1 32.66 430 THR A N 1
ATOM 3294 C CA . THR A 1 430 ? -32.375 -4.539 -25.844 1 32.66 430 THR A CA 1
ATOM 3295 C C . THR A 1 430 ? -32.938 -4.23 -24.453 1 32.66 430 THR A C 1
ATOM 3297 O O . THR A 1 430 ? -34.156 -4.402 -24.219 1 32.66 430 THR A O 1
ATOM 3300 N N . GLY A 1 431 ? -32.125 -3.939 -23.438 1 29.41 431 GLY A N 1
ATOM 3301 C CA . GLY A 1 431 ? -32.812 -3.867 -22.156 1 29.41 431 GLY A CA 1
ATOM 3302 C C . GLY A 1 431 ? -33.75 -2.693 -22.047 1 29.41 431 GLY A C 1
ATOM 3303 O O . GLY A 1 431 ? -33.438 -1.688 -21.406 1 29.41 431 GLY A O 1
ATOM 3304 N N . THR A 1 432 ? -34.344 -2.299 -23.062 1 28.33 432 THR A N 1
ATOM 3305 C CA . THR A 1 432 ? -35.406 -1.322 -22.828 1 28.33 432 THR A CA 1
ATOM 3306 C C . THR A 1 432 ? -36.406 -1.864 -21.844 1 28.33 432 THR A C 1
ATOM 3308 O O . THR A 1 432 ? -36.875 -3.006 -21.953 1 28.33 432 THR A O 1
ATOM 3311 N N . GLY A 1 433 ? -36.25 -1.608 -20.562 1 24.11 433 GLY A N 1
ATOM 3312 C CA . GLY A 1 433 ? -37.219 -1.822 -19.516 1 24.11 433 GLY A CA 1
ATOM 3313 C C . GLY A 1 433 ? -38.656 -1.603 -19.969 1 24.11 433 GLY A C 1
ATOM 3314 O O . GLY A 1 433 ? -38.938 -0.604 -20.625 1 24.11 433 GLY A O 1
ATOM 3315 N N . ASP A 1 434 ? -39.312 -2.668 -20.109 1 25.12 434 ASP A N 1
ATOM 3316 C CA . ASP A 1 434 ? -40.75 -2.77 -20.375 1 25.12 434 ASP A CA 1
ATOM 3317 C C . ASP A 1 434 ? -41.562 -2.043 -19.297 1 25.12 434 ASP A C 1
ATOM 3319 O O . ASP A 1 434 ? -41.594 -2.469 -18.141 1 25.12 434 ASP A O 1
ATOM 3323 N N . GLY A 1 435 ? -41.219 -0.762 -18.969 1 23.42 435 GLY A N 1
ATOM 3324 C CA . GLY A 1 435 ? -42.219 -0.11 -18.109 1 23.42 435 GLY A CA 1
ATOM 3325 C C . GLY A 1 435 ? -43.656 -0.364 -18.547 1 23.42 435 GLY A C 1
ATOM 3326 O O . GLY A 1 435 ? -44 -0.056 -19.688 1 23.42 435 GLY A O 1
ATOM 3327 N N . GLY A 1 436 ? -44.156 -1.493 -18.047 1 22.61 436 GLY A N 1
ATOM 3328 C CA . GLY A 1 436 ? -45.562 -1.928 -18.203 1 22.61 436 GLY A CA 1
ATOM 3329 C C . GLY A 1 436 ? -46.562 -0.838 -17.891 1 22.61 436 GLY A C 1
ATOM 3330 O O . GLY A 1 436 ? -46.875 -0.597 -16.719 1 22.61 436 GLY A O 1
ATOM 3331 N N . ASP A 1 437 ? -46.344 0.423 -18.406 1 22.33 437 ASP A N 1
ATOM 3332 C CA . ASP A 1 437 ? -47.469 1.321 -18.172 1 22.33 437 ASP A CA 1
ATOM 3333 C C . ASP A 1 437 ? -48.75 0.724 -18.703 1 22.33 437 ASP A C 1
ATOM 3335 O O . ASP A 1 437 ? -48.844 0.375 -19.875 1 22.33 437 ASP 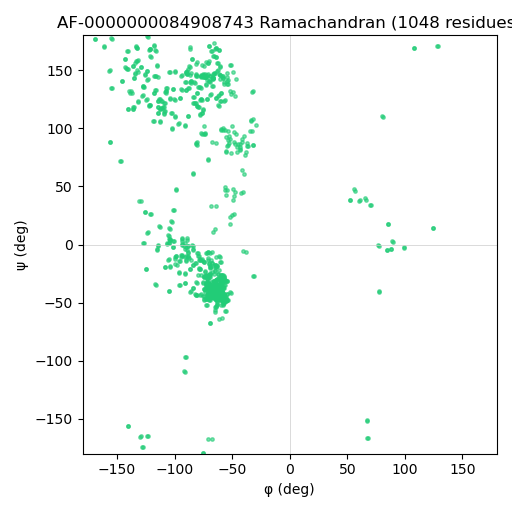A O 1
ATOM 3339 N N . GLU A 1 438 ? -49.375 -0.111 -17.859 1 22.38 438 GLU A N 1
ATOM 3340 C CA . GLU A 1 438 ? -50.719 -0.672 -18.094 1 22.38 438 GLU A CA 1
ATOM 3341 C C . GLU A 1 438 ? -51.719 0.415 -18.5 1 22.38 438 GLU A C 1
ATOM 3343 O O . GLU A 1 438 ? -52.188 1.156 -17.641 1 22.38 438 GLU A O 1
ATOM 3348 N N . GLY A 1 439 ? -51.344 1.398 -19.375 1 20.2 439 GLY A N 1
ATOM 3349 C CA . GLY A 1 439 ? -52.375 2.348 -19.719 1 20.2 439 GLY A CA 1
ATOM 3350 C C . GLY A 1 439 ? -53.625 1.682 -20.25 1 20.2 439 GLY A C 1
ATOM 3351 O O . GLY A 1 439 ? -53.594 0.522 -20.672 1 20.2 439 GLY A O 1
ATOM 3352 N N . HIS A 1 440 ? -54.844 2.363 -19.844 1 22.42 440 HIS A N 1
ATOM 3353 C CA . HIS A 1 440 ? -56.25 2.174 -20.125 1 22.42 440 HIS A CA 1
ATOM 3354 C C . HIS A 1 440 ? -56.5 1.962 -21.609 1 22.42 440 HIS A C 1
ATOM 3356 O O . HIS A 1 440 ? -55.719 2.406 -22.438 1 22.42 440 HIS A O 1
ATOM 3362 N N . GLU A 1 441 ? -57.531 1.004 -21.953 1 20.83 441 GLU A N 1
ATOM 3363 C CA . GLU A 1 441 ? -58.031 0.229 -23.078 1 20.83 441 GLU A CA 1
ATOM 3364 C C . GLU A 1 441 ? -58.594 1.142 -24.172 1 20.83 441 GLU A C 1
ATOM 3366 O O . GLU A 1 441 ? -59.188 0.667 -25.141 1 20.83 441 GLU A O 1
ATOM 3371 N N . GLY A 1 442 ? -58.344 2.539 -24.172 1 20.41 442 GLY A N 1
ATOM 3372 C CA . GLY A 1 442 ? -59.344 3.051 -25.109 1 20.41 442 GLY A CA 1
ATOM 3373 C C . GLY A 1 442 ? -59.188 2.479 -26.5 1 20.41 442 GLY A C 1
ATOM 3374 O O . GLY A 1 442 ? -58.125 1.985 -26.875 1 20.41 442 GLY A O 1
ATOM 3375 N N . GLY A 1 443 ? -60.344 2.188 -27.234 1 19.69 443 GLY A N 1
ATOM 3376 C CA . GLY A 1 443 ? -60.812 1.408 -28.375 1 19.69 443 GLY A CA 1
ATOM 3377 C C . GLY A 1 443 ? -60.188 1.85 -29.688 1 19.69 443 GLY A C 1
ATOM 3378 O O . GLY A 1 443 ? -60.5 1.277 -30.734 1 19.69 443 GLY A O 1
ATOM 3379 N N . ARG A 1 444 ? -59.469 2.992 -29.766 1 18.48 444 ARG A N 1
ATOM 3380 C CA . ARG A 1 444 ? -59.719 3.475 -31.125 1 18.48 444 ARG A CA 1
ATOM 3381 C C . ARG A 1 444 ? -59.156 2.5 -32.156 1 18.48 444 ARG A C 1
ATOM 3383 O O . ARG A 1 444 ? -58.281 1.69 -31.844 1 18.48 444 ARG A O 1
ATOM 3390 N N . GLY A 1 445 ? -59.562 2.725 -33.438 1 18.94 445 GLY A N 1
ATOM 3391 C CA . GLY A 1 445 ? -59.781 2.066 -34.719 1 18.94 445 GLY A CA 1
ATOM 3392 C C . GLY A 1 445 ? -58.469 1.602 -35.344 1 18.94 445 GLY A C 1
ATOM 3393 O O . GLY A 1 445 ? -57.375 1.977 -34.906 1 18.94 445 GLY A O 1
ATOM 3394 N N . ASP A 1 446 ? -58.562 1.224 -36.688 1 19.11 446 ASP A N 1
ATOM 3395 C CA . ASP A 1 446 ? -58.219 0.161 -37.625 1 19.11 446 ASP A CA 1
ATOM 3396 C C . ASP A 1 446 ? -56.812 0.347 -38.188 1 19.11 446 ASP A C 1
ATOM 3398 O O . ASP A 1 446 ? -56.25 -0.579 -38.75 1 19.11 446 ASP A O 1
ATOM 3402 N N . GLY A 1 447 ? -56.438 1.557 -38.5 1 19.58 447 GLY A N 1
ATOM 3403 C CA . GLY A 1 447 ? -55.75 1.507 -39.781 1 19.58 447 GLY A CA 1
ATOM 3404 C C . GLY A 1 447 ? -54.375 0.908 -39.688 1 19.58 447 GLY A C 1
ATOM 3405 O O . GLY A 1 447 ? -53.594 1.294 -38.844 1 19.58 447 GLY A O 1
ATOM 3406 N N . ALA A 1 448 ? -54.312 -0.336 -39.969 1 20.27 448 ALA A N 1
ATOM 3407 C CA . ALA A 1 448 ? -53.156 -1.24 -39.938 1 20.27 448 ALA A CA 1
ATOM 3408 C C . ALA A 1 448 ? -52.031 -0.71 -40.812 1 20.27 448 ALA A C 1
ATOM 3410 O O . ALA A 1 448 ? -52.094 -0.766 -42.031 1 20.27 448 ALA A O 1
ATOM 3411 N N . VAL A 1 449 ? -51.656 0.616 -40.719 1 21.36 449 VAL A N 1
ATOM 3412 C CA . VAL A 1 449 ? -50.594 0.84 -41.719 1 21.36 449 VAL A CA 1
ATOM 3413 C C . VAL A 1 449 ? -49.438 -0.121 -41.438 1 21.36 449 VAL A C 1
ATOM 3415 O O . VAL A 1 449 ? -49 -0.287 -40.312 1 21.36 449 VAL A O 1
ATOM 3418 N N . ASP A 1 450 ? -49.406 -1.175 -42.188 1 21.17 450 ASP A N 1
ATOM 3419 C CA . ASP A 1 450 ? -48.438 -2.262 -42.344 1 21.17 450 ASP A CA 1
ATOM 3420 C C . ASP A 1 450 ? -47 -1.719 -42.5 1 21.17 450 ASP A C 1
ATOM 3422 O O . ASP A 1 450 ? -46.625 -1.281 -43.562 1 21.17 450 ASP A O 1
ATOM 3426 N N . GLY A 1 451 ? -46.719 -0.491 -41.938 1 23.09 451 GLY A N 1
ATOM 3427 C CA . GLY A 1 451 ? -45.375 -0.154 -42.344 1 23.09 451 GLY A CA 1
ATOM 3428 C C . GLY A 1 451 ? -44.344 -1.17 -41.875 1 23.09 451 GLY A C 1
ATOM 3429 O O . GLY A 1 451 ? -44.375 -1.602 -40.719 1 23.09 451 GLY A O 1
ATOM 3430 N N . GLY A 1 452 ? -43.969 -2.039 -42.781 1 22.34 452 GLY A N 1
ATOM 3431 C CA . GLY A 1 452 ? -42.875 -2.994 -42.688 1 22.34 452 GLY A CA 1
ATOM 3432 C C . GLY A 1 452 ? -41.656 -2.439 -42 1 22.34 452 GLY A C 1
ATOM 3433 O O . GLY A 1 452 ? -41.062 -1.43 -42.406 1 22.34 452 GLY A O 1
ATOM 3434 N N . ARG A 1 453 ? -41.75 -2.367 -40.656 1 25.59 453 ARG A N 1
ATOM 3435 C CA . ARG A 1 453 ? -40.531 -2.074 -39.906 1 25.59 453 ARG A CA 1
ATOM 3436 C C . ARG A 1 453 ? -39.375 -2.949 -40.344 1 25.59 453 ARG A C 1
ATOM 3438 O O . ARG A 1 453 ? -39.469 -4.176 -40.375 1 25.59 453 ARG A O 1
ATOM 3445 N N . ASP A 1 454 ? -38.688 -2.436 -41.344 1 25.75 454 ASP A N 1
ATOM 3446 C CA . ASP A 1 454 ? -37.375 -3 -41.719 1 25.75 454 ASP A CA 1
ATOM 3447 C C . ASP A 1 454 ? -36.594 -3.426 -40.5 1 25.75 454 ASP A C 1
ATOM 3449 O O . ASP A 1 454 ? -36.406 -2.637 -39.562 1 25.75 454 ASP A O 1
ATOM 3453 N N . GLN A 1 455 ? -36.812 -4.672 -40.062 1 27.16 455 GLN A N 1
ATOM 3454 C CA . GLN A 1 455 ? -35.969 -5.387 -39.094 1 27.16 455 GLN A CA 1
ATOM 3455 C C . GLN A 1 455 ? -34.5 -5.148 -39.406 1 27.16 455 GLN A C 1
ATOM 3457 O O . GLN A 1 455 ? -33.906 -5.879 -40.188 1 27.16 455 GLN A O 1
ATOM 3462 N N . SER A 1 456 ? -34.125 -3.914 -39.688 1 28.81 456 SER A N 1
ATOM 3463 C CA . SER A 1 456 ? -32.656 -3.793 -39.719 1 28.81 456 SER A CA 1
ATOM 3464 C C . SER A 1 456 ? -32.031 -4.543 -38.562 1 28.81 456 SER A C 1
ATOM 3466 O O . SER A 1 456 ? -32.312 -4.258 -37.375 1 28.81 456 SER A O 1
ATOM 3468 N N . THR A 1 457 ? -31.891 -5.859 -38.75 1 33.19 457 THR A N 1
ATOM 3469 C CA . THR A 1 457 ? -31.016 -6.676 -37.906 1 33.19 457 THR A CA 1
ATOM 3470 C C . THR A 1 457 ? -29.812 -5.855 -37.438 1 33.19 457 THR A C 1
ATOM 3472 O O . THR A 1 457 ? -29.078 -5.293 -38.25 1 33.19 457 THR A O 1
ATOM 3475 N N . ASP A 1 458 ? -30.031 -5.238 -36.469 1 34.41 458 ASP A N 1
ATOM 3476 C CA . ASP A 1 458 ? -29.031 -4.426 -35.75 1 34.41 458 ASP A CA 1
ATOM 3477 C C . ASP A 1 458 ? -27.688 -5.133 -35.719 1 34.41 458 ASP A C 1
ATOM 3479 O O . ASP A 1 458 ? -27.5 -6.086 -34.969 1 34.41 458 ASP A O 1
ATOM 3483 N N . LYS A 1 459 ? -27.078 -5.414 -36.875 1 36.62 459 LYS A N 1
ATOM 3484 C CA . LYS A 1 459 ? -25.672 -5.805 -37.031 1 36.62 459 LYS A CA 1
ATOM 3485 C C . LYS A 1 459 ? -24.812 -5.141 -35.969 1 36.62 459 LYS A C 1
ATOM 3487 O O . LYS A 1 459 ? -24.891 -3.93 -35.75 1 36.62 459 LYS A O 1
ATOM 3492 N N . PRO A 1 460 ? -24.406 -6.078 -35.031 1 39.72 460 PRO A N 1
ATOM 3493 C CA . PRO A 1 460 ? -23.438 -5.41 -34.156 1 39.72 460 PRO A CA 1
ATOM 3494 C C . PRO A 1 460 ? -22.609 -4.355 -34.906 1 39.72 460 PRO A C 1
ATOM 3496 O O . PRO A 1 460 ? -22.391 -4.477 -36.094 1 39.72 460 PRO A O 1
ATOM 3499 N N . SER A 1 461 ? -22.531 -3.246 -34.344 1 38.81 461 SER A N 1
ATOM 3500 C CA . SER A 1 461 ? -21.781 -2.201 -35.031 1 38.81 461 SER A CA 1
ATOM 3501 C C . SER A 1 461 ? -20.391 -2.699 -35.438 1 38.81 461 SER A C 1
ATOM 3503 O O . SER A 1 461 ? -19.875 -3.65 -34.875 1 38.81 461 SER A O 1
ATOM 3505 N N . GLN A 1 462 ? -19.984 -2.477 -36.688 1 38.12 462 GLN A N 1
ATOM 3506 C CA . GLN A 1 462 ? -18.641 -2.748 -37.188 1 38.12 462 GLN A CA 1
ATOM 3507 C C . GLN A 1 462 ? -17.594 -2.564 -36.094 1 38.12 462 GLN A C 1
ATOM 3509 O O . GLN A 1 462 ? -16.547 -3.209 -36.094 1 38.12 462 GLN A O 1
ATOM 3514 N N . GLN A 1 463 ? -17.922 -1.726 -35.156 1 38.47 463 GLN A N 1
ATOM 3515 C CA . GLN A 1 463 ? -17 -1.419 -34.062 1 38.47 463 GLN A CA 1
ATOM 3516 C C . GLN A 1 463 ? -16.891 -2.584 -33.094 1 38.47 463 GLN A C 1
ATOM 3518 O O . GLN A 1 463 ? -15.797 -2.934 -32.625 1 38.47 463 GLN A O 1
ATOM 3523 N N . GLN A 1 464 ? -18 -3.123 -32.719 1 42.28 464 GLN A N 1
ATOM 3524 C CA . GLN A 1 464 ? -17.984 -4.289 -31.828 1 42.28 464 GLN A CA 1
ATOM 3525 C C . GLN A 1 464 ? -17.328 -5.484 -32.531 1 42.28 464 GLN A C 1
ATOM 3527 O O . GLN A 1 464 ? -16.625 -6.266 -31.875 1 42.28 464 GLN A O 1
ATOM 3532 N N . GLN A 1 465 ? -17.625 -5.582 -33.781 1 41.78 465 GLN A N 1
ATOM 3533 C CA . GLN A 1 465 ? -17.016 -6.648 -34.562 1 41.78 465 GLN A CA 1
ATOM 3534 C C . GLN A 1 465 ? -15.5 -6.48 -34.625 1 41.78 465 GLN A C 1
ATOM 3536 O O . GLN A 1 465 ? -14.758 -7.461 -34.562 1 41.78 465 GLN A O 1
ATOM 3541 N N . GLN A 1 466 ? -15 -5.324 -34.812 1 41.12 466 GLN A N 1
ATOM 3542 C CA . GLN A 1 466 ? -13.57 -5.066 -34.906 1 41.12 466 GLN A CA 1
ATOM 3543 C C . GLN A 1 466 ? -12.891 -5.23 -33.562 1 41.12 466 GLN A C 1
ATOM 3545 O O . GLN A 1 466 ? -11.742 -5.676 -33.469 1 41.12 466 GLN A O 1
ATOM 3550 N N . GLN A 1 467 ? -13.469 -4.781 -32.469 1 44.47 467 GLN A N 1
ATOM 3551 C CA . GLN A 1 467 ? -12.906 -5.004 -31.141 1 44.47 467 GLN A CA 1
ATOM 3552 C C . GLN A 1 467 ? -12.781 -6.492 -30.844 1 44.47 467 GLN A C 1
ATOM 3554 O O . GLN A 1 467 ? -11.805 -6.922 -30.219 1 44.47 467 GLN A O 1
ATOM 3559 N N . GLN A 1 468 ? -13.766 -7.262 -31.219 1 44.91 468 GLN A N 1
ATOM 3560 C CA . GLN A 1 468 ? -13.742 -8.711 -31.094 1 44.91 468 GLN A CA 1
ATOM 3561 C C . GLN A 1 468 ? -12.633 -9.32 -31.953 1 44.91 468 GLN A C 1
ATOM 3563 O O . GLN A 1 468 ? -12.023 -10.32 -31.578 1 44.91 468 GLN A O 1
ATOM 3568 N N . GLN A 1 469 ? -12.492 -8.82 -33.094 1 44.69 469 GLN A N 1
ATOM 3569 C CA . GLN A 1 469 ? -11.461 -9.336 -34 1 44.69 469 GLN A CA 1
ATOM 3570 C C . GLN A 1 469 ? -10.062 -9.078 -33.438 1 44.69 469 GLN A C 1
ATOM 3572 O O . GLN A 1 469 ? -9.117 -9.805 -33.75 1 44.69 469 GLN A O 1
ATOM 3577 N N . GLN A 1 470 ? -9.922 -8.102 -32.531 1 48.62 470 GLN A N 1
ATOM 3578 C CA . GLN A 1 470 ? -8.578 -7.777 -32.062 1 48.62 470 GLN A CA 1
ATOM 3579 C C . GLN A 1 470 ? -8.25 -8.531 -30.781 1 48.62 470 GLN A C 1
ATOM 3581 O O . GLN A 1 470 ? -7.086 -8.609 -30.375 1 48.62 470 GLN A O 1
ATOM 3586 N N . GLU A 1 471 ? -9.32 -9.156 -30.266 1 61.06 471 GLU A N 1
ATOM 3587 C CA . GLU A 1 471 ? -9.047 -9.945 -29.062 1 61.06 471 GLU A CA 1
ATOM 3588 C C . GLU A 1 471 ? -8.469 -11.312 -29.422 1 61.06 471 GLU A C 1
ATOM 3590 O O . GLU A 1 471 ? -8.953 -11.977 -30.344 1 61.06 471 GLU A O 1
ATOM 3595 N N . GLY A 1 472 ? -7.344 -11.641 -28.969 1 72.12 472 GLY A N 1
ATOM 3596 C CA . GLY A 1 472 ? -6.766 -12.953 -29.188 1 72.12 472 GLY A CA 1
ATOM 3597 C C . GLY A 1 472 ? -7.699 -14.094 -28.812 1 72.12 472 GLY A C 1
ATOM 3598 O O . GLY A 1 472 ? -8.711 -13.867 -28.141 1 72.12 472 GLY A O 1
ATOM 3599 N N . ALA A 1 473 ? -7.602 -15.266 -29.344 1 80.38 473 ALA A N 1
ATOM 3600 C CA . ALA A 1 473 ? -8.43 -16.438 -29.109 1 80.38 473 ALA A CA 1
ATOM 3601 C C . ALA A 1 473 ? -8.547 -16.75 -27.609 1 80.38 473 ALA A C 1
ATOM 3603 O O . ALA A 1 473 ? -9.625 -17.094 -27.125 1 80.38 473 ALA A O 1
ATOM 3604 N N . GLY A 1 474 ? -7.477 -16.641 -26.844 1 88 474 GLY A N 1
ATOM 3605 C CA . GLY A 1 474 ? -7.457 -16.922 -25.422 1 88 474 GLY A CA 1
ATOM 3606 C C . GLY A 1 474 ? -8.477 -16.125 -24.641 1 88 474 GLY A C 1
ATOM 3607 O O . GLY A 1 474 ? -9.406 -16.703 -24.047 1 88 474 GLY A O 1
ATOM 3608 N N . PRO A 1 475 ? -8.391 -14.836 -24.75 1 87.88 475 PRO A N 1
ATOM 3609 C CA . PRO A 1 475 ? -9.344 -13.984 -24.031 1 87.88 475 PRO A CA 1
ATOM 3610 C C . PRO A 1 475 ? -10.781 -14.203 -24.5 1 87.88 475 PRO A C 1
ATOM 3612 O O . PRO A 1 475 ? -11.711 -14.133 -23.688 1 87.88 475 PRO A O 1
ATOM 3615 N N . ARG A 1 476 ? -11 -14.477 -25.734 1 87.69 476 ARG A N 1
ATOM 3616 C CA . ARG A 1 476 ? -12.344 -14.711 -26.25 1 87.69 476 ARG A CA 1
ATOM 3617 C C . ARG A 1 476 ? -12.969 -15.953 -25.625 1 87.69 476 ARG A C 1
ATOM 3619 O O . ARG A 1 476 ? -14.133 -15.922 -25.203 1 87.69 476 ARG A O 1
ATOM 3626 N N . VAL A 1 477 ? -12.211 -17 -25.609 1 92.25 477 VAL A N 1
ATOM 3627 C CA . VAL A 1 477 ? -12.695 -18.234 -25.016 1 92.25 477 VAL A CA 1
ATOM 3628 C C . VAL A 1 477 ? -12.93 -18.047 -23.516 1 92.25 477 VAL A C 1
ATOM 3630 O O . VAL A 1 477 ? -13.938 -18.516 -22.984 1 92.25 477 VAL A O 1
ATOM 3633 N N . GLN A 1 478 ? -12.008 -17.406 -22.859 1 94 478 GLN A N 1
ATOM 3634 C CA . GLN A 1 478 ? -12.141 -17.156 -21.422 1 94 478 GLN A CA 1
ATOM 3635 C C . GLN A 1 478 ? -13.414 -16.375 -21.125 1 94 478 GLN A C 1
ATOM 3637 O O . GLN A 1 478 ? -14.117 -16.672 -20.156 1 94 478 GLN A O 1
ATOM 3642 N N . ASN A 1 479 ? -13.68 -15.352 -21.891 1 91.19 479 ASN A N 1
ATOM 3643 C CA . ASN A 1 479 ? -14.875 -14.539 -21.703 1 91.19 479 ASN A CA 1
ATOM 3644 C C . ASN A 1 479 ? -16.141 -15.352 -21.922 1 91.19 479 ASN A C 1
ATOM 3646 O O . ASN A 1 479 ? -17.141 -15.164 -21.219 1 91.19 479 ASN A O 1
ATOM 3650 N N . TRP A 1 480 ? -16.094 -16.172 -22.969 1 92.12 480 TRP A N 1
ATOM 3651 C CA . TRP A 1 480 ? -17.234 -17.047 -23.234 1 92.12 480 TRP A CA 1
ATOM 3652 C C . TRP A 1 480 ? -17.484 -17.984 -22.047 1 92.12 480 TRP A C 1
ATOM 3654 O O . TRP A 1 480 ? -18.625 -18.141 -21.625 1 92.12 480 TRP A O 1
ATOM 3664 N N . LEU A 1 481 ? -16.484 -18.594 -21.516 1 96.12 481 LEU A N 1
ATOM 3665 C CA . LEU A 1 481 ? -16.609 -19.453 -20.344 1 96.12 481 LEU A CA 1
ATOM 3666 C C . LEU A 1 481 ? -17.172 -18.672 -19.156 1 96.12 481 LEU A C 1
ATOM 3668 O O . LEU A 1 481 ? -18.062 -19.141 -18.453 1 96.12 481 LEU A O 1
ATOM 3672 N N . TYR A 1 482 ? -16.625 -17.469 -18.938 1 94.75 482 TYR A N 1
ATOM 3673 C CA . TYR A 1 482 ? -17.078 -16.594 -17.875 1 94.75 482 TYR A CA 1
ATOM 3674 C C . TYR A 1 482 ? -18.578 -16.328 -17.984 1 94.75 482 TYR A C 1
ATOM 3676 O O . TYR A 1 482 ? -19.312 -16.391 -17 1 94.75 482 TYR A O 1
ATOM 3684 N N . SER A 1 483 ? -19.047 -16.031 -19.156 1 93.06 483 SER A N 1
ATOM 3685 C CA . SER A 1 483 ? -20.453 -15.727 -19.391 1 93.06 483 SER A CA 1
ATOM 3686 C C . SER A 1 483 ? -21.344 -16.938 -19.125 1 93.06 483 SER A C 1
ATOM 3688 O O . SER A 1 483 ? -22.547 -16.797 -18.938 1 93.06 483 SER A O 1
ATOM 3690 N N . ASN A 1 484 ? -20.734 -18.094 -19.094 1 95.94 484 ASN A N 1
ATOM 3691 C CA . ASN A 1 484 ? -21.469 -19.328 -18.828 1 95.94 484 ASN A CA 1
ATOM 3692 C C . ASN A 1 484 ? -21.234 -19.828 -17.406 1 95.94 484 ASN A C 1
ATOM 3694 O O . ASN A 1 484 ? -21.469 -21 -17.109 1 95.94 484 ASN A O 1
ATOM 3698 N N . GLY A 1 485 ? -20.672 -19.031 -16.516 1 97.12 485 GLY A N 1
ATOM 3699 C CA . GLY A 1 485 ? -20.547 -19.328 -15.102 1 97.12 485 GLY A CA 1
ATOM 3700 C C . GLY A 1 485 ? -19.312 -20.156 -14.773 1 97.12 485 GLY A C 1
ATOM 3701 O O . GLY A 1 485 ? -19.25 -20.812 -13.727 1 97.12 485 GLY A O 1
ATOM 3702 N N . ILE A 1 486 ? -18.359 -20.203 -15.664 1 98.25 486 ILE A N 1
ATOM 3703 C CA . ILE A 1 486 ? -17.109 -20.938 -15.453 1 98.25 486 ILE A CA 1
ATOM 3704 C C . ILE A 1 486 ? -15.938 -19.969 -15.383 1 98.25 486 ILE A C 1
ATOM 3706 O O . ILE A 1 486 ? -15.617 -19.312 -16.375 1 98.25 486 ILE A O 1
ATOM 3710 N N . GLU A 1 487 ? -15.375 -19.906 -14.203 1 98.19 487 GLU A N 1
ATOM 3711 C CA . GLU A 1 487 ? -14.211 -19.047 -14.008 1 98.19 487 GLU A CA 1
ATOM 3712 C C . GLU A 1 487 ? -12.914 -19.844 -14.125 1 98.19 487 GLU A C 1
ATOM 3714 O O . GLU A 1 487 ? -12.516 -20.531 -13.188 1 98.19 487 GLU A O 1
ATOM 3719 N N . VAL A 1 488 ? -12.25 -19.703 -15.219 1 98.31 488 VAL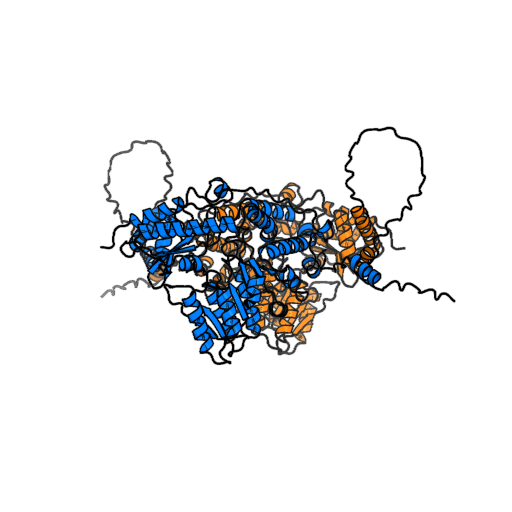 A N 1
ATOM 3720 C CA . VAL A 1 488 ? -10.992 -20.391 -15.5 1 98.31 488 VAL A CA 1
ATOM 3721 C C . VAL A 1 488 ? -10.18 -19.578 -16.516 1 98.31 488 VAL A C 1
ATOM 3723 O O . VAL A 1 488 ? -10.734 -19.016 -17.453 1 98.31 488 VAL A O 1
ATOM 3726 N N . PRO A 1 489 ? -8.906 -19.406 -16.266 1 97.12 489 PRO A N 1
ATOM 3727 C CA . PRO A 1 489 ? -8.109 -18.672 -17.266 1 97.12 489 PRO A CA 1
ATOM 3728 C C . PRO A 1 489 ? -7.766 -19.531 -18.484 1 97.12 489 PRO A C 1
ATOM 3730 O O . PRO A 1 489 ? -7.578 -20.75 -18.359 1 97.12 489 PRO A O 1
ATOM 3733 N N . VAL A 1 490 ? -7.723 -18.922 -19.609 1 95.81 490 VAL A N 1
ATOM 3734 C CA . VAL A 1 490 ? -7.289 -19.547 -20.844 1 95.81 490 VAL A CA 1
ATOM 3735 C C . VAL A 1 490 ? -5.957 -18.953 -21.297 1 95.81 490 VAL A C 1
ATOM 3737 O O . VAL A 1 490 ? -5.824 -17.734 -21.422 1 95.81 490 VAL A O 1
ATOM 3740 N N . LYS A 1 491 ? -5.008 -19.797 -21.469 1 95.06 491 LYS A N 1
ATOM 3741 C CA . LYS A 1 491 ? -3.654 -19.406 -21.844 1 95.06 491 LYS A CA 1
ATOM 3742 C C . LYS A 1 491 ? -3.285 -19.922 -23.219 1 95.06 491 LYS A C 1
ATOM 3744 O O . LYS A 1 491 ? -3.732 -21 -23.625 1 95.06 491 LYS A O 1
ATOM 3749 N N . THR A 1 492 ? -2.523 -19.125 -23.938 1 92.69 492 THR A N 1
ATOM 3750 C CA . THR A 1 492 ? -1.956 -19.547 -25.219 1 92.69 492 THR A CA 1
ATOM 3751 C C . THR A 1 492 ? -0.478 -19.891 -25.047 1 92.69 492 THR A C 1
ATOM 3753 O O . THR A 1 492 ? 0.337 -19.031 -24.734 1 92.69 492 THR A O 1
ATOM 3756 N N . ILE A 1 493 ? -0.188 -21.141 -25.219 1 93.25 493 ILE A N 1
ATOM 3757 C CA . ILE A 1 493 ? 1.188 -21.609 -25.141 1 93.25 493 ILE A CA 1
ATOM 3758 C C . ILE A 1 493 ? 1.572 -22.297 -26.453 1 93.25 493 ILE A C 1
ATOM 3760 O O . ILE A 1 493 ? 0.941 -23.281 -26.844 1 93.25 493 ILE A O 1
ATOM 3764 N N . ASN A 1 494 ? 2.568 -21.766 -27.094 1 90.75 494 ASN A N 1
ATOM 3765 C CA . ASN A 1 494 ? 3.027 -22.312 -28.375 1 90.75 494 ASN A CA 1
ATOM 3766 C C . ASN A 1 494 ? 1.878 -22.453 -29.359 1 90.75 494 ASN A C 1
ATOM 3768 O O . ASN A 1 494 ? 1.737 -23.484 -30.016 1 90.75 494 ASN A O 1
ATOM 3772 N N . GLY A 1 495 ? 1.002 -21.5 -29.344 1 88.38 495 GLY A N 1
ATOM 3773 C CA . GLY A 1 495 ? -0.071 -21.438 -30.328 1 88.38 495 GLY A CA 1
ATOM 3774 C C . GLY A 1 495 ? -1.276 -22.281 -29.953 1 88.38 495 GLY A C 1
ATOM 3775 O O . GLY A 1 495 ? -2.283 -22.281 -30.656 1 88.38 495 GLY A O 1
ATOM 3776 N N . GLU A 1 496 ? -1.183 -22.984 -28.922 1 91.75 496 GLU A N 1
ATOM 3777 C CA . GLU A 1 496 ? -2.281 -23.828 -28.469 1 91.75 496 GLU A CA 1
ATOM 3778 C C . GLU A 1 496 ? -2.982 -23.203 -27.25 1 91.75 496 GLU A C 1
ATOM 3780 O O . GLU A 1 496 ? -2.35 -22.531 -26.453 1 91.75 496 GLU A O 1
ATOM 3785 N N . LEU A 1 497 ? -4.281 -23.5 -27.203 1 94.19 497 LEU A N 1
ATOM 3786 C CA . LEU A 1 497 ? -5.062 -22.953 -26.094 1 94.19 497 LEU A CA 1
ATOM 3787 C C . LEU A 1 497 ? -5.145 -23.969 -24.938 1 94.19 497 LEU A C 1
ATOM 3789 O O . LEU A 1 497 ? -5.348 -25.156 -25.172 1 94.19 497 LEU A O 1
ATOM 3793 N N . TYR A 1 498 ? -4.926 -23.516 -23.781 1 96.62 498 TYR A N 1
ATOM 3794 C CA . TYR A 1 498 ? -5.039 -24.297 -22.562 1 96.62 498 TYR A CA 1
ATOM 3795 C C . TYR A 1 498 ? -5.961 -23.625 -21.562 1 96.62 498 TYR A C 1
ATOM 3797 O O . TYR A 1 498 ? -6.031 -22.391 -21.516 1 96.62 498 TYR A O 1
ATOM 3805 N N . VAL A 1 499 ? -6.656 -24.406 -20.812 1 97.69 499 VAL A N 1
ATOM 3806 C CA . VAL A 1 499 ? -7.172 -23.875 -19.547 1 97.69 499 VAL A CA 1
ATOM 3807 C C . VAL A 1 499 ? -6.16 -24.125 -18.438 1 97.69 499 VAL A C 1
ATOM 3809 O O . VAL A 1 499 ? -5.484 -25.156 -18.406 1 97.69 499 VAL A O 1
ATOM 3812 N N . ARG A 1 500 ? -5.973 -23.188 -17.562 1 98.12 500 ARG A N 1
ATOM 3813 C CA . ARG A 1 500 ? -5.191 -23.359 -16.344 1 98.12 500 ARG A CA 1
ATOM 3814 C C . ARG A 1 500 ? -6.102 -23.547 -15.141 1 98.12 500 ARG A C 1
ATOM 3816 O O . ARG A 1 500 ? -6.543 -22.562 -14.539 1 98.12 500 ARG A O 1
ATOM 3823 N N . ILE A 1 501 ? -6.297 -24.75 -14.719 1 98.5 501 ILE A N 1
ATOM 3824 C CA . ILE A 1 501 ? -7.219 -25.016 -13.625 1 98.5 501 ILE A CA 1
ATOM 3825 C C . ILE A 1 501 ? -6.477 -24.922 -12.297 1 98.5 501 ILE A C 1
ATOM 3827 O O . ILE A 1 501 ? -5.27 -25.156 -12.234 1 98.5 501 ILE A O 1
ATOM 3831 N N . SER A 1 502 ? -7.195 -24.562 -11.305 1 98.75 502 SER A N 1
ATOM 3832 C CA . SER A 1 502 ? -6.746 -24.562 -9.922 1 98.75 502 SER A CA 1
ATOM 3833 C C . SER A 1 502 ? -7.59 -25.516 -9.07 1 98.75 502 SER A C 1
ATOM 3835 O O . SER A 1 502 ? -8.781 -25.688 -9.328 1 98.75 502 SER A O 1
ATOM 3837 N N . ALA A 1 503 ? -7.004 -26.172 -8.102 1 98.75 503 ALA A N 1
ATOM 3838 C CA . ALA A 1 503 ? -7.691 -26.953 -7.082 1 98.75 503 ALA A CA 1
ATOM 3839 C C . ALA A 1 503 ? -7.352 -26.438 -5.684 1 98.75 503 ALA A C 1
ATOM 3841 O O . ALA A 1 503 ? -6.18 -26.422 -5.293 1 98.75 503 ALA A O 1
ATOM 3842 N N . HIS A 1 504 ? -8.336 -26.016 -4.965 1 98.75 504 HIS A N 1
ATOM 3843 C CA . HIS A 1 504 ? -8.164 -25.562 -3.59 1 98.75 504 HIS A CA 1
ATOM 3844 C C . HIS A 1 504 ? -9.062 -26.344 -2.635 1 98.75 504 HIS A C 1
ATOM 3846 O O . HIS A 1 504 ? -9.797 -27.234 -3.059 1 98.75 504 HIS A O 1
ATOM 3852 N N . ILE A 1 505 ? -9.031 -26.078 -1.415 1 98.75 505 ILE A N 1
ATOM 3853 C CA . ILE A 1 505 ? -9.602 -26.891 -0.34 1 98.75 505 ILE A CA 1
ATOM 3854 C C . ILE A 1 505 ? -11.125 -26.844 -0.404 1 98.75 505 ILE A C 1
ATOM 3856 O O . ILE A 1 505 ? -11.805 -27.672 0.202 1 98.75 505 ILE A O 1
ATOM 3860 N N . TYR A 1 506 ? -11.711 -25.859 -1.135 1 98.69 506 TYR A N 1
ATOM 3861 C CA . TYR A 1 506 ? -13.164 -25.797 -1.252 1 98.69 506 TYR A CA 1
ATOM 3862 C C . TYR A 1 506 ? -13.641 -26.516 -2.504 1 98.69 506 TYR A C 1
ATOM 3864 O O . TYR A 1 506 ? -14.844 -26.734 -2.684 1 98.69 506 TYR A O 1
ATOM 3872 N N . ASN A 1 507 ? -12.758 -26.922 -3.412 1 98.81 507 ASN A N 1
ATOM 3873 C CA . ASN A 1 507 ? -13.133 -27.578 -4.66 1 98.81 507 ASN A CA 1
ATOM 3874 C C . ASN A 1 507 ? -13.398 -29.062 -4.461 1 98.81 507 ASN A C 1
ATOM 3876 O O . ASN A 1 507 ? -12.875 -29.672 -3.523 1 98.81 507 ASN A O 1
ATOM 3880 N N . ARG A 1 508 ? -14.141 -29.578 -5.293 1 98.56 508 ARG A N 1
ATOM 3881 C CA . ARG A 1 508 ? -14.391 -31 -5.441 1 98.56 508 ARG A CA 1
ATOM 3882 C C . ARG A 1 508 ? -14.477 -31.391 -6.914 1 98.56 508 ARG A C 1
ATOM 3884 O O . ARG A 1 508 ? -14.523 -30.531 -7.789 1 98.56 508 ARG A O 1
ATOM 3891 N N . ILE A 1 509 ? -14.43 -32.656 -7.172 1 98.5 509 ILE A N 1
ATOM 3892 C CA . ILE A 1 509 ? -14.289 -33.156 -8.539 1 98.5 509 ILE A CA 1
ATOM 3893 C C . ILE A 1 509 ? -15.484 -32.688 -9.375 1 98.5 509 ILE A C 1
ATOM 3895 O O . ILE A 1 509 ? -15.344 -32.406 -10.57 1 98.5 509 ILE A O 1
ATOM 3899 N N . GLU A 1 510 ? -16.656 -32.5 -8.773 1 98.25 510 GLU A N 1
ATOM 3900 C CA . GLU A 1 510 ? -17.891 -32.094 -9.453 1 98.25 510 GLU A CA 1
ATOM 3901 C C . GLU A 1 510 ? -17.781 -30.688 -10.023 1 98.25 510 GLU A C 1
ATOM 3903 O O . GLU A 1 510 ? -18.484 -30.359 -10.977 1 98.25 510 GLU A O 1
ATOM 3908 N N . ASP A 1 511 ? -16.922 -29.922 -9.43 1 98.62 511 ASP A N 1
ATOM 3909 C CA . ASP A 1 511 ? -16.797 -28.531 -9.859 1 98.62 511 ASP A CA 1
ATOM 3910 C C . ASP A 1 511 ? -16.219 -28.453 -11.266 1 98.62 511 ASP A C 1
ATOM 3912 O O . ASP A 1 511 ? -16.344 -27.422 -11.93 1 98.62 511 ASP A O 1
ATOM 3916 N N . TYR A 1 512 ? -15.641 -29.453 -11.805 1 98.69 512 TYR A N 1
ATOM 3917 C CA . TYR A 1 512 ? -14.938 -29.422 -13.078 1 98.69 512 TYR A CA 1
ATOM 3918 C C . TYR A 1 512 ? -15.82 -29.953 -14.203 1 98.69 512 TYR A C 1
ATOM 3920 O O . TYR A 1 512 ? -15.492 -29.797 -15.383 1 98.69 512 TYR A O 1
ATOM 3928 N N . ARG A 1 513 ? -16.922 -30.516 -13.914 1 98.38 513 ARG A N 1
ATOM 3929 C CA . ARG A 1 513 ? -17.812 -31.141 -14.875 1 98.38 513 ARG A CA 1
ATOM 3930 C C . ARG A 1 513 ? -18.406 -30.125 -15.828 1 98.38 513 ARG A C 1
ATOM 3932 O O . ARG A 1 513 ? -18.469 -30.344 -17.047 1 98.38 513 ARG A O 1
ATOM 3939 N N . PRO A 1 514 ? -18.859 -28.953 -15.25 1 98.38 514 PRO A N 1
ATOM 3940 C CA . PRO A 1 514 ? -19.406 -27.969 -16.172 1 98.38 514 PRO A CA 1
ATOM 3941 C C . PRO A 1 514 ? -18.406 -27.547 -17.25 1 98.38 514 PRO A C 1
ATOM 3943 O O . PRO A 1 514 ? -18.812 -27.297 -18.391 1 98.38 514 PRO A O 1
ATOM 3946 N N . LEU A 1 515 ? -17.156 -27.453 -16.891 1 98.44 515 LEU A N 1
ATOM 3947 C CA . LEU A 1 515 ? -16.125 -27.109 -17.844 1 98.44 515 LEU A CA 1
ATOM 3948 C C . LEU A 1 515 ? -15.977 -28.188 -18.922 1 98.44 515 LEU A C 1
ATOM 3950 O O . LEU A 1 515 ? -15.898 -27.875 -20.109 1 98.44 515 LEU A O 1
ATOM 3954 N N . ALA A 1 516 ? -15.945 -29.422 -18.516 1 98 516 ALA A N 1
ATOM 3955 C CA . ALA A 1 516 ? -15.867 -30.531 -19.469 1 98 516 ALA A CA 1
ATOM 3956 C C . ALA A 1 516 ? -17.078 -30.531 -20.391 1 98 516 ALA A C 1
ATOM 3958 O O . ALA A 1 516 ? -16.938 -30.672 -21.609 1 98 516 ALA A O 1
ATOM 3959 N N . ASP A 1 517 ? -18.234 -30.359 -19.812 1 97.12 517 ASP A N 1
ATOM 3960 C CA . ASP A 1 517 ? -19.5 -30.5 -20.531 1 97.12 517 ASP A CA 1
ATOM 3961 C C . ASP A 1 517 ? -19.656 -29.406 -21.594 1 97.12 517 ASP A C 1
ATOM 3963 O O . ASP A 1 517 ? -20.078 -29.688 -22.719 1 97.12 517 ASP A O 1
ATOM 3967 N N . ILE A 1 518 ? -19.359 -28.188 -21.266 1 95.94 518 ILE A N 1
ATOM 3968 C CA . ILE A 1 518 ? -19.609 -27.078 -22.172 1 95.94 518 ILE A CA 1
ATOM 3969 C C . ILE A 1 518 ? -18.672 -27.188 -23.391 1 95.94 518 ILE A C 1
ATOM 3971 O O . ILE A 1 518 ? -19.062 -26.828 -24.5 1 95.94 518 ILE A O 1
ATOM 3975 N N . ILE A 1 519 ? -17.453 -27.625 -23.219 1 94.94 519 ILE A N 1
ATOM 3976 C CA . ILE A 1 519 ? -16.516 -27.797 -24.312 1 94.94 519 ILE A CA 1
ATOM 3977 C C . ILE A 1 519 ? -16.938 -28.984 -25.172 1 94.94 519 ILE A C 1
ATOM 3979 O O . ILE A 1 519 ? -16.906 -28.891 -26.406 1 94.94 519 ILE A O 1
ATOM 3983 N N . ASN A 1 520 ? -17.297 -30.031 -24.547 1 93.25 520 ASN A N 1
ATOM 3984 C CA . ASN A 1 520 ? -17.734 -31.219 -25.266 1 93.25 520 ASN A CA 1
ATOM 3985 C C . ASN A 1 520 ? -18.984 -30.953 -26.109 1 93.25 520 ASN A C 1
ATOM 3987 O O . ASN A 1 520 ? -19.188 -31.578 -27.156 1 93.25 520 ASN A O 1
ATOM 3991 N N . ALA A 1 521 ? -19.75 -30.047 -25.656 1 91.88 521 ALA A N 1
ATOM 3992 C CA . ALA A 1 521 ? -21.016 -29.734 -26.328 1 91.88 521 ALA A CA 1
ATOM 3993 C C . ALA A 1 521 ? -20.766 -28.938 -27.609 1 91.88 521 ALA A C 1
ATOM 3995 O O . ALA A 1 521 ? -21.656 -28.812 -28.453 1 91.88 521 ALA A O 1
ATOM 3996 N N . LEU A 1 522 ? -19.625 -28.422 -27.781 1 89.94 522 LEU A N 1
ATOM 3997 C CA . LEU A 1 522 ? -19.312 -27.656 -28.969 1 89.94 522 LEU A CA 1
ATOM 3998 C C . LEU A 1 522 ? -19.188 -28.562 -30.188 1 89.94 522 LEU A C 1
ATOM 4000 O O . LEU A 1 522 ? -18.734 -29.703 -30.078 1 89.94 522 LEU A O 1
ATOM 4004 N N . PRO A 1 523 ? -19.594 -28.047 -31.328 1 86.25 523 PRO A N 1
ATOM 4005 C CA . PRO A 1 523 ? -19.438 -28.859 -32.531 1 86.25 523 PRO A CA 1
ATOM 4006 C C . PRO A 1 523 ? -17.969 -29.016 -32.938 1 86.25 523 PRO A C 1
ATOM 4008 O O . PRO A 1 523 ? -17.141 -28.172 -32.625 1 86.25 523 PRO A O 1
ATOM 4011 N N . ASP A 1 524 ? -17.766 -30.078 -33.688 1 86.62 524 ASP A N 1
ATOM 4012 C CA . ASP A 1 524 ? -16.453 -30.281 -34.281 1 86.62 524 ASP A CA 1
ATOM 4013 C C . ASP A 1 524 ? -16.188 -29.281 -35.406 1 86.62 524 ASP A C 1
ATOM 4015 O O . ASP A 1 524 ? -17.125 -28.844 -36.094 1 86.62 524 ASP A O 1
ATOM 4019 N N . ARG A 1 525 ? -14.875 -28.844 -35.406 1 77.25 525 ARG A N 1
ATOM 4020 C CA . ARG A 1 525 ? -14.516 -27.984 -36.5 1 77.25 525 ARG A CA 1
ATOM 4021 C C . ARG A 1 525 ? -14.781 -28.672 -37.844 1 77.25 525 ARG A C 1
ATOM 4023 O O . ARG A 1 525 ? -14.547 -29.875 -38 1 77.25 525 ARG A O 1
ATOM 4030 N N . LYS A 1 526 ? -15.648 -28.047 -38.844 1 66.5 526 LYS A N 1
ATOM 4031 C CA . LYS A 1 526 ? -15.898 -28.547 -40.188 1 66.5 526 LYS A CA 1
ATOM 4032 C C . LYS A 1 526 ? -14.633 -28.516 -41.031 1 66.5 526 LYS A C 1
ATOM 4034 O O . LYS A 1 526 ? -13.844 -27.578 -40.938 1 66.5 526 LYS A O 1
ATOM 4039 N N . MET B 1 1 ? -26.969 33.188 -70.25 1 22.44 1 MET B N 1
ATOM 4040 C CA . MET B 1 1 ? -25.969 32.219 -69.875 1 22.44 1 MET B CA 1
ATOM 4041 C C . MET B 1 1 ? -25.688 32.25 -68.375 1 22.44 1 MET B C 1
ATOM 4043 O O . MET B 1 1 ? -24.828 33 -67.938 1 22.44 1 MET B O 1
ATOM 4047 N N . LYS B 1 2 ? -26.781 32.219 -67.562 1 25.17 2 LYS B N 1
ATOM 4048 C CA . LYS B 1 2 ? -26.938 32.375 -66.125 1 25.17 2 LYS B CA 1
ATOM 4049 C C . LYS B 1 2 ? -26.234 31.25 -65.375 1 25.17 2 LYS B C 1
ATOM 4051 O O . LYS B 1 2 ? -26.531 30.078 -65.625 1 25.17 2 LYS B O 1
ATOM 4056 N N . TRP B 1 3 ? -24.906 31.516 -65.125 1 24.47 3 TRP B N 1
ATOM 4057 C CA . TRP B 1 3 ? -23.969 30.594 -64.5 1 24.47 3 TRP B CA 1
ATOM 4058 C C . TRP B 1 3 ? -24.516 30.078 -63.156 1 24.47 3 TRP B C 1
ATOM 4060 O O . TRP B 1 3 ? -25.062 30.859 -62.344 1 24.47 3 TRP B O 1
ATOM 4070 N N . LEU B 1 4 ? -25.125 28.875 -63.125 1 27.23 4 LEU B N 1
ATOM 4071 C CA . LEU B 1 4 ? -25.562 28.031 -62 1 27.23 4 LEU B CA 1
ATOM 4072 C C . LEU B 1 4 ? -24.484 27.922 -60.938 1 27.23 4 LEU B C 1
ATOM 4074 O O . LEU B 1 4 ? -23.391 27.438 -61.219 1 27.23 4 LEU B O 1
ATOM 4078 N N . VAL B 1 5 ? -24.391 28.984 -60.094 1 28.28 5 VAL B N 1
ATOM 4079 C CA . VAL B 1 5 ? -23.469 29 -58.969 1 28.28 5 VAL B CA 1
ATOM 4080 C C . VAL B 1 5 ? -23.719 27.781 -58.062 1 28.28 5 VAL B C 1
ATOM 4082 O O . VAL B 1 5 ? -24.812 27.609 -57.531 1 28.28 5 VAL B O 1
ATOM 4085 N N . GLY B 1 6 ? -23.203 26.578 -58.438 1 28.08 6 GLY B N 1
ATOM 4086 C CA . GLY B 1 6 ? -23.188 25.375 -57.656 1 28.08 6 GLY B CA 1
ATOM 4087 C C . GLY B 1 6 ? -22.719 25.594 -56.219 1 28.08 6 GLY B C 1
ATOM 4088 O O . GLY B 1 6 ? -21.656 26.203 -56 1 28.08 6 GLY B O 1
ATOM 4089 N N . VAL B 1 7 ? -23.672 25.781 -55.344 1 30.83 7 VAL B N 1
ATOM 4090 C CA . VAL B 1 7 ? -23.438 25.906 -53.906 1 30.83 7 VAL B CA 1
ATOM 4091 C C . VAL B 1 7 ? -22.531 24.766 -53.438 1 30.83 7 VAL B C 1
ATOM 4093 O O . VAL B 1 7 ? -22.875 23.594 -53.562 1 30.83 7 VAL B O 1
ATOM 4096 N N . ALA B 1 8 ? -21.203 24.984 -53.312 1 28.86 8 ALA B N 1
ATOM 4097 C CA . ALA B 1 8 ? -20.203 24.125 -52.688 1 28.86 8 ALA B CA 1
ATOM 4098 C C . ALA B 1 8 ? -20.625 23.734 -51.281 1 28.86 8 ALA B C 1
ATOM 4100 O O . ALA B 1 8 ? -20.812 24.609 -50.406 1 28.86 8 ALA B O 1
ATOM 4101 N N . ARG B 1 9 ? -21.328 22.625 -51.188 1 30.62 9 ARG B N 1
ATOM 4102 C CA . ARG B 1 9 ? -21.531 21.984 -49.875 1 30.62 9 ARG B CA 1
ATOM 4103 C C . ARG B 1 9 ? -20.219 21.938 -49.094 1 30.62 9 ARG B C 1
ATOM 4105 O O . ARG B 1 9 ? -19.219 21.391 -49.562 1 30.62 9 ARG B O 1
ATOM 4112 N N . THR B 1 10 ? -19.938 23 -48.375 1 31.52 10 THR B N 1
ATOM 4113 C CA . THR B 1 10 ? -18.734 23.141 -47.562 1 31.52 10 THR B CA 1
ATOM 4114 C C . THR B 1 10 ? -18.5 21.906 -46.719 1 31.52 10 THR B C 1
ATOM 4116 O O . THR B 1 10 ? -19.453 21.203 -46.344 1 31.52 10 THR B O 1
ATOM 4119 N N . GLY B 1 11 ? -17.25 21.297 -46.781 1 35.06 11 GLY B N 1
ATOM 4120 C CA . GLY B 1 11 ? -16.5 20.25 -46.094 1 35.06 11 GLY B CA 1
ATOM 4121 C C . GLY B 1 11 ? -16.734 20.234 -44.594 1 35.06 11 GLY B C 1
ATOM 4122 O O . GLY B 1 11 ? -16.094 19.453 -43.875 1 35.06 11 GLY B O 1
ATOM 4123 N N . SER B 1 12 ? -17.469 21.25 -44.125 1 38 12 SER B N 1
ATOM 4124 C CA . SER B 1 12 ? -17.594 21.359 -42.656 1 38 12 SER B CA 1
ATOM 4125 C C . SER B 1 12 ? -18.5 20.266 -42.125 1 38 12 SER B C 1
ATOM 4127 O O . SER B 1 12 ? -18.375 19.891 -40.938 1 38 12 SER B O 1
ATOM 4129 N N . ASP B 1 13 ? -19.531 19.844 -42.906 1 38.03 13 ASP B N 1
ATOM 4130 C CA . ASP B 1 13 ? -20.469 18.906 -42.281 1 38.03 13 ASP B CA 1
ATOM 4131 C C . ASP B 1 13 ? -19.828 17.531 -42.094 1 38.03 13 ASP B C 1
ATOM 4133 O O . ASP B 1 13 ? -20.297 16.734 -41.281 1 38.03 13 ASP B O 1
ATOM 4137 N N . SER B 1 14 ? -18.984 17.188 -43.094 1 33.97 14 SER B N 1
ATOM 4138 C CA . SER B 1 14 ? -18.391 15.859 -42.938 1 33.97 14 SER B CA 1
ATOM 4139 C C . SER B 1 14 ? -17.422 15.812 -41.75 1 33.97 14 SER B C 1
ATOM 4141 O O . SER B 1 14 ? -17.078 14.727 -41.281 1 33.97 14 SER B O 1
ATOM 4143 N N . ALA B 1 15 ? -16.75 16.906 -41.469 1 36.66 15 ALA B N 1
ATOM 4144 C CA . ALA B 1 15 ? -15.891 16.906 -40.281 1 36.66 15 ALA B CA 1
ATOM 4145 C C . ALA B 1 15 ? -16.719 16.781 -39 1 36.66 15 ALA B C 1
ATOM 4147 O O . ALA B 1 15 ? -16.297 16.109 -38.062 1 36.66 15 ALA B O 1
ATOM 4148 N N . ARG B 1 16 ? -17.906 17.438 -39 1 35.47 16 ARG B N 1
ATOM 4149 C CA . ARG B 1 16 ? -18.75 17.312 -37.812 1 35.47 16 ARG B CA 1
ATOM 4150 C C . ARG B 1 16 ? -19.328 15.898 -37.688 1 35.47 16 ARG B C 1
ATOM 4152 O O . ARG B 1 16 ? -19.516 15.383 -36.594 1 35.47 16 ARG B O 1
ATOM 4159 N N . GLU B 1 17 ? -19.859 15.398 -38.812 1 32.91 17 GLU B N 1
ATOM 4160 C CA . GLU B 1 17 ? -20.406 14.047 -38.75 1 32.91 17 GLU B CA 1
ATOM 4161 C C . GLU B 1 17 ? -19.312 13.031 -38.406 1 32.91 17 GLU B C 1
ATOM 4163 O O . GLU B 1 17 ? -19.562 12.039 -37.719 1 32.91 17 GLU B O 1
ATOM 4168 N N . GLU B 1 18 ? -18.141 13.141 -39.031 1 33.56 18 GLU B N 1
ATOM 4169 C CA . GLU B 1 18 ? -17.016 12.289 -38.656 1 33.56 18 GLU B CA 1
ATOM 4170 C C . GLU B 1 18 ? -16.578 12.555 -37.219 1 33.56 18 GLU B C 1
ATOM 4172 O O . GLU B 1 18 ? -16 11.68 -36.562 1 33.56 18 GLU B O 1
ATOM 4177 N N . GLU B 1 19 ? -16.625 13.82 -36.75 1 33.66 19 GLU B N 1
ATOM 4178 C CA . GLU B 1 19 ? -16.359 14.125 -35.344 1 33.66 19 GLU B CA 1
ATOM 4179 C C . GLU B 1 19 ? -17.422 13.531 -34.438 1 33.66 19 GLU B C 1
ATOM 4181 O O . GLU B 1 19 ? -17.156 13.195 -33.281 1 33.66 19 GLU B O 1
ATOM 4186 N N . GLU B 1 20 ? -18.75 13.672 -34.781 1 33.78 20 GLU B N 1
ATOM 4187 C CA . GLU B 1 20 ? -19.859 13.289 -33.906 1 33.78 20 GLU B CA 1
ATOM 4188 C C . GLU B 1 20 ? -19.844 11.789 -33.594 1 33.78 20 GLU B C 1
ATOM 4190 O O . GLU B 1 20 ? -20.125 11.367 -32.5 1 33.78 20 GLU B O 1
ATOM 4195 N N . THR B 1 21 ? -20.031 10.984 -34.656 1 33.75 21 THR B N 1
ATOM 4196 C CA . THR B 1 21 ? -20.156 9.539 -34.469 1 33.75 21 THR B CA 1
ATOM 4197 C C . THR B 1 21 ? -18.828 8.945 -34 1 33.75 21 THR B C 1
ATOM 4199 O O . THR B 1 21 ? -18.594 7.75 -34.156 1 33.75 21 THR B O 1
ATOM 4202 N N . SER B 1 22 ? -17.766 9.641 -33.938 1 32.22 22 SER B N 1
ATOM 4203 C CA . SER B 1 22 ? -16.469 9.297 -33.375 1 32.22 22 SER B CA 1
ATOM 4204 C C . SER B 1 22 ? -16.625 8.781 -31.938 1 32.22 22 SER B C 1
ATOM 4206 O O . SER B 1 22 ? -16.422 9.531 -30.984 1 32.22 22 SER B O 1
ATOM 4208 N N . ARG B 1 23 ? -17.734 8.305 -31.625 1 35.91 23 ARG B N 1
ATOM 4209 C CA . ARG B 1 23 ? -17.688 7.535 -30.391 1 35.91 23 ARG B CA 1
ATOM 4210 C C . ARG B 1 23 ? -16.375 6.766 -30.266 1 35.91 23 ARG B C 1
ATOM 4212 O O . ARG B 1 23 ? -16.109 5.844 -31.047 1 35.91 23 ARG B O 1
ATOM 4219 N N . ARG B 1 24 ? -15.352 7.375 -29.766 1 44.03 24 ARG B N 1
ATOM 4220 C CA . ARG B 1 24 ? -13.938 7.074 -29.594 1 44.03 24 ARG B CA 1
ATOM 4221 C C . ARG B 1 24 ? -13.727 5.625 -29.156 1 44.03 24 ARG B C 1
ATOM 4223 O O . ARG B 1 24 ? -14.25 5.199 -28.125 1 44.03 24 ARG B O 1
ATOM 4230 N N . ARG B 1 25 ? -13.555 4.691 -29.984 1 51.03 25 ARG B N 1
ATOM 4231 C CA . ARG B 1 25 ? -13.156 3.299 -29.812 1 51.03 25 ARG B CA 1
ATOM 4232 C C . ARG B 1 25 ? -12.188 3.15 -28.641 1 51.03 25 ARG B C 1
ATOM 4234 O O . ARG B 1 25 ? -11.117 3.75 -28.625 1 51.03 25 ARG B O 1
ATOM 4241 N N . LEU B 1 26 ? -12.906 2.727 -27.438 1 61.28 26 LEU B N 1
ATOM 4242 C CA . LEU B 1 26 ? -12.008 2.453 -26.312 1 61.28 26 LEU B CA 1
ATOM 4243 C C . LEU B 1 26 ? -11.055 1.31 -26.656 1 61.28 26 LEU B C 1
ATOM 4245 O O . LEU B 1 26 ? -11.492 0.237 -27.078 1 61.28 26 LEU B O 1
ATOM 4249 N N . ARG B 1 27 ? -9.836 1.525 -26.656 1 67 27 ARG B N 1
ATOM 4250 C CA . ARG B 1 27 ? -8.812 0.516 -26.906 1 67 27 ARG B CA 1
ATOM 4251 C C . ARG B 1 27 ? -8.797 -0.53 -25.797 1 67 27 ARG B C 1
ATOM 4253 O O . ARG B 1 27 ? -9.375 -0.321 -24.719 1 67 27 ARG B O 1
ATOM 4260 N N . SER B 1 28 ? -8.18 -1.622 -26.156 1 74.44 28 SER B N 1
ATOM 4261 C CA . SER B 1 28 ? -7.984 -2.654 -25.141 1 74.44 28 SER B CA 1
ATOM 4262 C C . SER B 1 28 ? -6.984 -2.205 -24.078 1 74.44 28 SER B C 1
ATOM 4264 O O . SER B 1 28 ? -6.078 -1.422 -24.375 1 74.44 28 SER B O 1
ATOM 4266 N N . GLY B 1 29 ? -7.242 -2.635 -22.859 1 75.75 29 GLY B N 1
ATOM 4267 C CA . GLY B 1 29 ? -6.387 -2.309 -21.734 1 75.75 29 GLY B CA 1
ATOM 4268 C C . GLY B 1 29 ? -5.094 -3.105 -21.719 1 75.75 29 GLY B C 1
ATOM 4269 O O . GLY B 1 29 ? -4.812 -3.859 -22.641 1 75.75 29 GLY B O 1
ATOM 4270 N N . PHE B 1 30 ? -4.305 -2.869 -20.75 1 74.62 30 PHE B N 1
ATOM 4271 C CA . PHE B 1 30 ? -3.039 -3.572 -20.562 1 74.62 30 PHE B CA 1
ATOM 4272 C C . PHE B 1 30 ? -3.248 -4.887 -19.828 1 74.62 30 PHE B C 1
ATOM 4274 O O . PHE B 1 30 ? -4.281 -5.086 -19.188 1 74.62 30 PHE B O 1
ATOM 4281 N N . GLY B 1 31 ? -2.242 -5.746 -20.016 1 72.31 31 GLY B N 1
ATOM 4282 C CA . GLY B 1 31 ? -2.301 -7.004 -19.281 1 72.31 31 GLY B CA 1
ATOM 4283 C C . GLY B 1 31 ? -3.438 -7.902 -19.734 1 72.31 31 GLY B C 1
ATOM 4284 O O . GLY B 1 31 ? -3.805 -7.902 -20.906 1 72.31 31 GLY B O 1
ATOM 4285 N N . SER B 1 32 ? -3.883 -8.703 -18.766 1 73.25 32 SER B N 1
ATOM 4286 C CA . SER B 1 32 ? -4.938 -9.664 -19.078 1 73.25 32 SER B CA 1
ATOM 4287 C C . SER B 1 32 ? -6.289 -9.188 -18.562 1 73.25 32 SER B C 1
ATOM 4289 O O . SER B 1 32 ? -7.211 -9.984 -18.391 1 73.25 32 SER B O 1
ATOM 4291 N N . PHE B 1 33 ? -6.332 -7.898 -18.344 1 79.62 33 PHE B N 1
ATOM 4292 C CA . PHE B 1 33 ? -7.594 -7.367 -17.844 1 79.62 33 PHE B CA 1
ATOM 4293 C C . PHE B 1 33 ? -8.641 -7.305 -18.953 1 79.62 33 PHE B C 1
ATOM 4295 O O . PHE B 1 33 ? -8.32 -6.961 -20.094 1 79.62 33 PHE B O 1
ATOM 4302 N N . ALA B 1 34 ? -9.867 -7.523 -18.562 1 80.81 34 ALA B N 1
ATOM 4303 C CA . ALA B 1 34 ? -10.977 -7.5 -19.5 1 80.81 34 ALA B CA 1
ATOM 4304 C C . ALA B 1 34 ? -11.703 -6.16 -19.469 1 80.81 34 ALA B C 1
ATOM 4306 O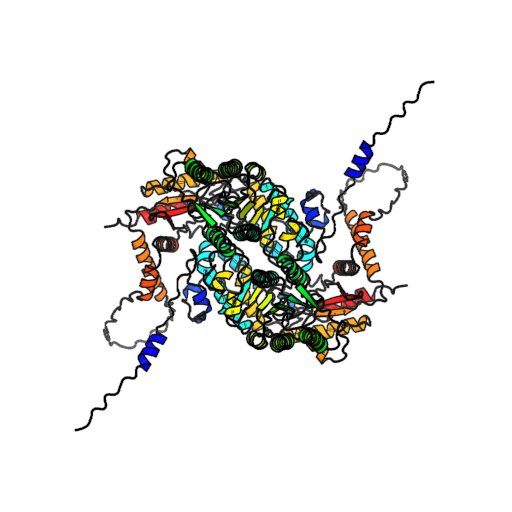 O . ALA B 1 34 ? -12.922 -6.109 -19.328 1 80.81 34 ALA B O 1
ATOM 4307 N N . THR B 1 35 ? -10.93 -5.078 -19.5 1 84.94 35 THR B N 1
ATOM 4308 C CA . THR B 1 35 ? -11.469 -3.723 -19.516 1 84.94 35 THR B CA 1
ATOM 4309 C C . THR B 1 35 ? -10.805 -2.889 -20.609 1 84.94 35 THR B C 1
ATOM 4311 O O . THR B 1 35 ? -9.719 -3.236 -21.094 1 84.94 35 THR B O 1
ATOM 4314 N N . PRO B 1 36 ? -11.5 -1.81 -21.016 1 86 36 PRO B N 1
ATOM 4315 C CA . PRO B 1 36 ? -10.844 -0.884 -21.938 1 86 36 PRO B CA 1
ATOM 4316 C C . PRO B 1 36 ? -9.633 -0.198 -21.328 1 86 36 PRO B C 1
ATOM 4318 O O . PRO B 1 36 ? -9.406 -0.294 -20.109 1 86 36 PRO B O 1
ATOM 4321 N N . SER B 1 37 ? -8.938 0.423 -22.188 1 91.38 37 SER B N 1
ATOM 4322 C CA . SER B 1 37 ? -7.762 1.168 -21.766 1 91.38 37 SER B CA 1
ATOM 4323 C C . SER B 1 37 ? -8.125 2.258 -20.766 1 91.38 37 SER B C 1
ATOM 4325 O O . SER B 1 37 ? -8.992 3.094 -21.031 1 91.38 37 SER B O 1
ATOM 4327 N N . VAL B 1 38 ? -7.43 2.303 -19.688 1 95.12 38 VAL B N 1
ATOM 4328 C CA . VAL B 1 38 ? -7.684 3.32 -18.688 1 95.12 38 VAL B CA 1
ATOM 4329 C C . VAL B 1 38 ? -7.262 4.691 -19.203 1 95.12 38 VAL B C 1
ATOM 4331 O O . VAL B 1 38 ? -7.777 5.719 -18.766 1 95.12 38 VAL B O 1
ATOM 4334 N N . GLU B 1 39 ? -6.285 4.691 -20.156 1 95.19 39 GLU B N 1
ATOM 4335 C CA . GLU B 1 39 ? -5.863 5.945 -20.781 1 95.19 39 GLU B CA 1
ATOM 4336 C C . GLU B 1 39 ? -7 6.574 -21.578 1 95.19 39 GLU B C 1
ATOM 4338 O O . GLU B 1 39 ? -7.074 7.801 -21.703 1 95.19 39 GLU B O 1
ATOM 4343 N N . ASP B 1 40 ? -7.844 5.719 -22.094 1 94 40 ASP B N 1
ATOM 4344 C CA . ASP B 1 40 ? -9 6.219 -22.844 1 94 40 ASP B CA 1
ATOM 4345 C C . ASP B 1 40 ? -10.117 6.641 -21.891 1 94 40 ASP B C 1
ATOM 4347 O O . ASP B 1 40 ? -10.727 7.699 -22.062 1 94 40 ASP B O 1
ATOM 4351 N N . LEU B 1 41 ? -10.328 5.836 -20.922 1 94.81 41 LEU B N 1
ATOM 4352 C CA . LEU B 1 41 ? -11.414 6.078 -19.984 1 94.81 41 LEU B CA 1
ATOM 4353 C C . LEU B 1 41 ? -11.203 7.383 -19.234 1 94.81 41 LEU B C 1
ATOM 4355 O O . LEU B 1 41 ? -12.164 8.094 -18.922 1 94.81 41 LEU B O 1
ATOM 4359 N N . VAL B 1 42 ? -9.984 7.727 -18.922 1 97.12 42 VAL B N 1
ATOM 4360 C CA . VAL B 1 42 ? -9.695 8.891 -18.094 1 97.12 42 VAL B CA 1
ATOM 4361 C C . VAL B 1 42 ? -9.898 10.172 -18.922 1 97.12 42 VAL B C 1
ATOM 4363 O O . VAL B 1 42 ? -10.078 11.25 -18.359 1 97.12 42 VAL B O 1
ATOM 4366 N N . ARG B 1 43 ? -9.984 10.062 -20.203 1 96.12 43 ARG B N 1
ATOM 4367 C CA . ARG B 1 43 ? -10.102 11.211 -21.094 1 96.12 43 ARG B CA 1
ATOM 4368 C C . ARG B 1 43 ? -11.562 11.484 -21.453 1 96.12 43 ARG B C 1
ATOM 4370 O O . ARG B 1 43 ? -11.898 12.562 -21.938 1 96.12 43 ARG B O 1
ATOM 4377 N N . VAL B 1 44 ? -12.445 10.453 -21.141 1 94.06 44 VAL B N 1
ATOM 4378 C CA . VAL B 1 44 ? -13.859 10.539 -21.5 1 94.06 44 VAL B CA 1
ATOM 4379 C C . VAL B 1 44 ? -14.711 10.523 -20.234 1 94.06 44 VAL B C 1
ATOM 4381 O O . VAL B 1 44 ? -14.539 9.656 -19.375 1 94.06 44 VAL B O 1
ATOM 4384 N N . PRO B 1 45 ? -15.594 11.484 -20.188 1 93.81 45 PRO B N 1
ATOM 4385 C CA . PRO B 1 45 ? -16.438 11.477 -19 1 93.81 45 PRO B CA 1
ATOM 4386 C C . PRO B 1 45 ? -17.219 10.172 -18.828 1 93.81 45 PRO B C 1
ATOM 4388 O O . PRO B 1 45 ? -17.672 9.594 -19.812 1 93.81 45 PRO B O 1
ATOM 4391 N N . PRO B 1 46 ? -17.375 9.75 -17.609 1 91.94 46 PRO B N 1
ATOM 4392 C CA . PRO B 1 46 ? -18.031 8.469 -17.359 1 91.94 46 PRO B CA 1
ATOM 4393 C C . PRO B 1 46 ? -19.438 8.398 -17.953 1 91.94 46 PRO B C 1
ATOM 4395 O O . PRO B 1 46 ? -19.922 7.312 -18.281 1 91.94 46 PRO B O 1
ATOM 4398 N N . SER B 1 47 ? -20.125 9.516 -18.078 1 91.12 47 SER B N 1
ATOM 4399 C CA . SER B 1 47 ? -21.469 9.555 -18.656 1 91.12 47 SER B CA 1
ATOM 4400 C C . SER B 1 47 ? -21.469 9.039 -20.094 1 91.12 47 SER B C 1
ATOM 4402 O O . SER B 1 47 ? -22.516 8.656 -20.625 1 91.12 47 SER B O 1
ATOM 4404 N N . GLU B 1 48 ? -20.297 8.945 -20.672 1 91.19 48 GLU B N 1
ATOM 4405 C CA . GLU B 1 48 ? -20.172 8.539 -22.078 1 91.19 48 GLU B CA 1
ATOM 4406 C C . GLU B 1 48 ? -19.641 7.113 -22.188 1 91.19 48 GLU B C 1
ATOM 4408 O O . GLU B 1 48 ? -19.484 6.59 -23.297 1 91.19 48 GLU B O 1
ATOM 4413 N N . TRP B 1 49 ? -19.406 6.531 -21 1 89.88 49 TRP B N 1
ATOM 4414 C CA . TRP B 1 49 ? -18.922 5.16 -21.016 1 89.88 49 TRP B CA 1
ATOM 4415 C C . TRP B 1 49 ? -20.031 4.18 -21.375 1 89.88 49 TRP B C 1
ATOM 4417 O O . TRP B 1 49 ? -21.203 4.465 -21.141 1 89.88 49 TRP B O 1
ATOM 4427 N N . PRO B 1 50 ? -19.656 3.021 -21.938 1 83.69 50 PRO B N 1
ATOM 4428 C CA . PRO B 1 50 ? -20.656 1.956 -22 1 83.69 50 PRO B CA 1
ATOM 4429 C C . PRO B 1 50 ? -21.266 1.64 -20.625 1 83.69 50 PRO B C 1
ATOM 4431 O O . PRO B 1 50 ? -20.547 1.604 -19.625 1 83.69 50 PRO B O 1
ATOM 4434 N N . ALA B 1 51 ? -22.531 1.442 -20.547 1 75.88 51 ALA B N 1
ATOM 4435 C CA . ALA B 1 51 ? -23.266 1.251 -19.297 1 75.88 51 ALA B CA 1
ATOM 4436 C C . ALA B 1 51 ? -22.734 0.046 -18.531 1 75.88 51 ALA B C 1
ATOM 4438 O O . ALA B 1 51 ? -22.781 0.013 -17.297 1 75.88 51 ALA B O 1
ATOM 4439 N N . GLU B 1 52 ? -22.172 -0.887 -19.203 1 79.25 52 GLU B N 1
ATOM 4440 C CA . GLU B 1 52 ? -21.703 -2.131 -18.594 1 79.25 52 GLU B CA 1
ATOM 4441 C C . GLU B 1 52 ? -20.516 -1.887 -17.672 1 79.25 52 GLU B C 1
ATOM 4443 O O . GLU B 1 52 ? -20.234 -2.684 -16.781 1 79.25 52 GLU B O 1
ATOM 4448 N N . LEU B 1 53 ? -19.891 -0.809 -17.859 1 81.44 53 LEU B N 1
ATOM 4449 C CA . LEU B 1 53 ? -18.688 -0.545 -17.078 1 81.44 53 LEU B CA 1
ATOM 4450 C C . LEU B 1 53 ? -19.031 -0.054 -15.68 1 81.44 53 LEU B C 1
ATOM 4452 O O . LEU B 1 53 ? -18.172 -0.046 -14.797 1 81.44 53 LEU B O 1
ATOM 4456 N N . THR B 1 54 ? -20.25 0.181 -15.477 1 72.94 54 THR B N 1
ATOM 4457 C CA . THR B 1 54 ? -20.594 0.744 -14.18 1 72.94 54 THR B CA 1
ATOM 4458 C C . THR B 1 54 ? -21.625 -0.136 -13.469 1 72.94 54 THR B C 1
ATOM 4460 O O . THR B 1 54 ? -22.141 0.232 -12.406 1 72.94 54 THR B O 1
ATOM 4463 N N . LYS B 1 55 ? -21.797 -1.212 -14.023 1 78.75 55 LYS B N 1
ATOM 4464 C CA . LYS B 1 55 ? -22.797 -2.096 -13.422 1 78.75 55 LYS B CA 1
ATOM 4465 C C . LYS B 1 55 ? -22.188 -2.932 -12.305 1 78.75 55 LYS B C 1
ATOM 4467 O O . LYS B 1 55 ? -21.016 -3.316 -12.375 1 78.75 55 LYS B O 1
ATOM 4472 N N . GLY B 1 56 ? -22.922 -3.078 -11.266 1 82.81 56 GLY B N 1
ATOM 4473 C CA . GLY B 1 56 ? -22.562 -4.059 -10.25 1 82.81 56 GLY B CA 1
ATOM 4474 C C . GLY B 1 56 ? -21.859 -3.453 -9.055 1 82.81 56 GLY B C 1
ATOM 4475 O O . GLY B 1 56 ? -21.531 -4.16 -8.102 1 82.81 56 GLY B O 1
ATOM 4476 N N . ALA B 1 57 ? -21.609 -2.182 -9.109 1 89.56 57 ALA B N 1
ATOM 4477 C CA . ALA B 1 57 ? -21 -1.535 -7.949 1 89.56 57 ALA B CA 1
ATOM 4478 C C . ALA B 1 57 ? -21.953 -1.533 -6.762 1 89.56 57 ALA B C 1
ATOM 4480 O O . ALA B 1 57 ? -23.172 -1.394 -6.934 1 89.56 57 ALA B O 1
ATOM 4481 N N . PRO B 1 58 ? -21.375 -1.721 -5.551 1 93.81 58 PRO B N 1
ATOM 4482 C CA . PRO B 1 58 ? -22.25 -1.583 -4.387 1 93.81 58 PRO B CA 1
ATOM 4483 C C . PRO B 1 58 ? -22.875 -0.192 -4.277 1 93.81 58 PRO B C 1
ATOM 4485 O O . PRO B 1 58 ? -22.219 0.805 -4.609 1 93.81 58 PRO B O 1
ATOM 4488 N N . VAL B 1 59 ? -24.031 -0.168 -3.799 1 90.94 59 VAL B N 1
ATOM 4489 C CA . VAL B 1 59 ? -24.719 1.104 -3.602 1 90.94 59 VAL B CA 1
ATOM 4490 C C . VAL B 1 59 ? -24.078 1.862 -2.441 1 90.94 59 VAL B C 1
ATOM 4492 O O . VAL B 1 59 ? -23.953 1.332 -1.334 1 90.94 59 VAL B O 1
ATOM 4495 N N . PRO B 1 60 ? -23.672 3.041 -2.682 1 93.44 60 PRO B N 1
ATOM 4496 C CA . PRO B 1 60 ? -23.141 3.826 -1.567 1 93.44 60 PRO B CA 1
ATOM 4497 C C . PRO B 1 60 ? -24.188 4.152 -0.512 1 93.44 60 PRO B C 1
ATOM 4499 O O . PRO B 1 60 ? -25.375 4.332 -0.842 1 93.44 60 PRO B O 1
ATOM 4502 N N . PRO B 1 61 ? -23.719 4.203 0.725 1 94 61 PRO B N 1
ATOM 4503 C CA . PRO B 1 61 ? -24.672 4.613 1.766 1 94 61 PRO B CA 1
ATOM 4504 C C . PRO B 1 61 ? -25.156 6.047 1.584 1 94 61 PRO B C 1
ATOM 4506 O O . PRO B 1 61 ? -24.453 6.871 0.986 1 94 61 PRO B O 1
ATOM 4509 N N . ASP B 1 62 ? -26.219 6.289 2.217 1 91.5 62 ASP B N 1
ATOM 4510 C CA . ASP B 1 62 ? -26.75 7.648 2.193 1 91.5 62 ASP B CA 1
ATOM 4511 C C . ASP B 1 62 ? -25.969 8.562 3.121 1 91.5 62 ASP B C 1
ATOM 4513 O O . ASP B 1 62 ? -25.453 8.125 4.156 1 91.5 62 ASP B O 1
ATOM 4517 N N . VAL B 1 63 ? -25.844 9.789 2.66 1 94.56 63 VAL B N 1
ATOM 4518 C CA . VAL B 1 63 ? -25.203 10.828 3.449 1 94.56 63 VAL B CA 1
ATOM 4519 C C . VAL B 1 63 ? -26.219 11.93 3.779 1 94.56 63 VAL B C 1
ATOM 4521 O O . VAL B 1 63 ? -27.047 12.297 2.939 1 94.56 63 VAL B O 1
ATOM 4524 N N . CYS B 1 64 ? -26.25 12.328 5.016 1 93.31 64 CYS B N 1
ATOM 4525 C CA . CYS B 1 64 ? -27.188 13.367 5.43 1 93.31 64 CYS B CA 1
ATOM 4526 C C . CYS B 1 64 ? -26.453 14.617 5.891 1 93.31 64 CYS B C 1
ATOM 4528 O O . CYS B 1 64 ? -25.281 14.547 6.305 1 93.31 64 CYS B O 1
ATOM 4530 N N . MET B 1 65 ? -27.141 15.742 5.773 1 95.56 65 MET B N 1
ATOM 4531 C CA . MET B 1 65 ? -26.594 16.984 6.285 1 95.56 65 MET B CA 1
ATOM 4532 C C . MET B 1 65 ? -26.625 17.016 7.809 1 95.56 65 MET B C 1
ATOM 4534 O O . MET B 1 65 ? -27.609 16.594 8.422 1 95.56 65 MET B O 1
ATOM 4538 N N . CYS B 1 66 ? -25.516 17.516 8.367 1 96.44 66 CYS B N 1
ATOM 4539 C CA . CYS B 1 66 ? -25.406 17.609 9.812 1 96.44 66 CYS B CA 1
ATOM 4540 C C . CYS B 1 66 ? -24.891 18.984 10.227 1 96.44 66 CYS B C 1
ATOM 4542 O O . CYS B 1 66 ? -24.141 19.625 9.477 1 96.44 66 CYS B O 1
ATOM 4544 N N . VAL B 1 67 ? -25.328 19.391 11.422 1 97.88 67 VAL B N 1
ATOM 4545 C CA . VAL B 1 67 ? -24.781 20.609 12.008 1 97.88 67 VAL B CA 1
ATOM 4546 C C . VAL B 1 67 ? -23.406 20.312 12.594 1 97.88 67 VAL B C 1
ATOM 4548 O O . VAL B 1 67 ? -23.234 19.391 13.398 1 97.88 67 VAL B O 1
ATOM 4551 N N . PRO B 1 68 ? -22.391 21.047 12.172 1 98.31 68 PRO B N 1
ATOM 4552 C CA . PRO B 1 68 ? -21.078 20.812 12.766 1 98.31 68 PRO B CA 1
ATOM 4553 C C . PRO B 1 68 ? -21.062 20.984 14.281 1 98.31 68 PRO B C 1
ATOM 4555 O O . PRO B 1 68 ? -21.781 21.844 14.812 1 98.31 68 PRO B O 1
ATOM 4558 N N . GLY B 1 69 ? -20.281 20.203 14.961 1 98.06 69 GLY B N 1
ATOM 4559 C CA . GLY B 1 69 ? -20.172 20.266 16.406 1 98.06 69 GLY B CA 1
ATOM 4560 C C . GLY B 1 69 ? -21.344 19.609 17.125 1 98.06 69 GLY B C 1
ATOM 4561 O O . GLY B 1 69 ? -21.375 19.547 18.359 1 98.06 69 GLY B O 1
ATOM 4562 N N . SER B 1 70 ? -22.328 19.078 16.375 1 98.19 70 SER B N 1
ATOM 4563 C CA . SER B 1 70 ? -23.5 18.453 16.969 1 98.19 70 SER B CA 1
ATOM 4564 C C . SER B 1 70 ? -23.25 16.984 17.281 1 98.19 70 SER B C 1
ATOM 4566 O O . SER B 1 70 ? -22.266 16.406 16.828 1 98.19 70 SER B O 1
ATOM 4568 N N . ASP B 1 71 ? -24.172 16.453 17.984 1 97.75 71 ASP B N 1
ATOM 4569 C CA . ASP B 1 71 ? -24.109 15.016 18.25 1 97.75 71 ASP B CA 1
ATOM 4570 C C . ASP B 1 71 ? -24.344 14.219 16.969 1 97.75 71 ASP B C 1
ATOM 4572 O O . ASP B 1 71 ? -23.75 13.156 16.781 1 97.75 71 ASP B O 1
ATOM 4576 N N . GLY B 1 72 ? -25.188 14.75 16.172 1 97.75 72 GLY B N 1
ATOM 4577 C CA . GLY B 1 72 ? -25.391 14.125 14.875 1 97.75 72 GLY B CA 1
ATOM 4578 C C . GLY B 1 72 ? -24.125 14.039 14.039 1 97.75 72 GLY B C 1
ATOM 4579 O O . GLY B 1 72 ? -23.891 13.031 13.359 1 97.75 72 GLY B O 1
ATOM 4580 N N . MET B 1 73 ? -23.344 15.094 14.062 1 98.38 73 MET B N 1
ATOM 4581 C CA . MET B 1 73 ? -22.078 15.086 13.344 1 98.38 73 MET B CA 1
ATOM 4582 C C . MET B 1 73 ? -21.094 14.094 13.969 1 98.38 73 MET B C 1
ATOM 4584 O O . MET B 1 73 ? -20.406 13.367 13.258 1 98.38 73 MET B O 1
ATOM 4588 N N . ARG B 1 74 ? -21.047 14.078 15.273 1 98.31 74 ARG B N 1
ATOM 4589 C CA . ARG B 1 74 ? -20.172 13.148 15.992 1 98.31 74 ARG B CA 1
ATOM 4590 C C . ARG B 1 74 ? -20.531 11.703 15.656 1 98.31 74 ARG B C 1
ATOM 4592 O O . ARG B 1 74 ? -19.641 10.852 15.555 1 98.31 74 ARG B O 1
ATOM 4599 N N . ASP B 1 75 ? -21.812 11.406 15.375 1 97.69 75 ASP B N 1
ATOM 4600 C CA . ASP B 1 75 ? -22.281 10.062 15.07 1 97.69 75 ASP B CA 1
ATOM 4601 C C . ASP B 1 75 ? -21.797 9.594 13.703 1 97.69 75 ASP B C 1
ATOM 4603 O O . ASP B 1 75 ? -21.891 8.414 13.375 1 97.69 75 ASP B O 1
ATOM 4607 N N . GLN B 1 76 ? -21.281 10.508 12.961 1 98.31 76 GLN B N 1
ATOM 4608 C CA . GLN B 1 76 ? -20.766 10.133 11.648 1 98.31 76 GLN B CA 1
ATOM 4609 C C . GLN B 1 76 ? -19.375 9.5 11.773 1 98.31 76 GLN B C 1
ATOM 4611 O O . GLN B 1 76 ? -18.844 8.953 10.805 1 98.31 76 GLN B O 1
ATOM 4616 N N . PHE B 1 77 ? -18.781 9.562 12.945 1 98.38 77 PHE B N 1
ATOM 4617 C CA . PHE B 1 77 ? -17.453 9.016 13.227 1 98.38 77 PHE B CA 1
ATOM 4618 C C . PHE B 1 77 ? -17.547 7.906 14.266 1 98.38 77 PHE B C 1
ATOM 4620 O O . PHE B 1 77 ? -18.594 7.707 14.883 1 98.38 77 PHE B O 1
ATOM 4627 N N . MET B 1 78 ? -16.422 7.16 14.391 1 98 78 MET B N 1
ATOM 4628 C CA . MET B 1 78 ? -16.406 6.066 15.359 1 98 78 MET B CA 1
ATOM 4629 C C . MET B 1 78 ? -15.578 6.441 16.594 1 98 78 MET B C 1
ATOM 4631 O O . MET B 1 78 ? -15.461 5.652 17.531 1 98 78 MET B O 1
ATOM 4635 N N . ILE B 1 79 ? -15.055 7.629 16.625 1 98.56 79 ILE B N 1
ATOM 4636 C CA . ILE B 1 79 ? -14.219 8.078 17.734 1 98.56 79 ILE B CA 1
ATOM 4637 C C . ILE B 1 79 ? -15 7.969 19.047 1 98.56 79 ILE B C 1
ATOM 4639 O O . ILE B 1 79 ? -16.188 8.297 19.094 1 98.56 79 ILE B O 1
ATOM 4643 N N . ASP B 1 80 ? -14.352 7.547 20.062 1 98.31 80 ASP B N 1
ATOM 4644 C CA . ASP B 1 80 ? -14.93 7.484 21.406 1 98.31 80 ASP B CA 1
ATOM 4645 C C . ASP B 1 80 ? -14.875 8.844 22.094 1 98.31 80 ASP B C 1
ATOM 4647 O O . ASP B 1 80 ? -14.008 9.086 22.938 1 98.31 80 ASP B O 1
ATOM 4651 N N . PHE B 1 81 ? -15.883 9.609 21.859 1 97.88 81 PHE B N 1
ATOM 4652 C CA . PHE B 1 81 ? -15.898 10.984 22.359 1 97.88 81 PHE B CA 1
ATOM 4653 C C . PHE B 1 81 ? -16.219 11.008 23.859 1 97.88 81 PHE B C 1
ATOM 4655 O O . PHE B 1 81 ? -16.047 12.031 24.516 1 97.88 81 PHE B O 1
ATOM 4662 N N . GLU B 1 82 ? -16.672 9.93 24.375 1 97 82 GLU B N 1
ATOM 4663 C CA . GLU B 1 82 ? -16.969 9.859 25.797 1 97 82 GLU B CA 1
ATOM 4664 C C . GLU B 1 82 ? -15.688 9.75 26.625 1 97 82 GLU B C 1
ATOM 4666 O O . GLU B 1 82 ? -15.578 10.344 27.703 1 97 82 GLU B O 1
ATOM 4671 N N . ARG B 1 83 ? -14.797 9.117 26.016 1 96.88 83 ARG B N 1
ATOM 4672 C CA . ARG B 1 83 ? -13.562 8.859 26.75 1 96.88 83 ARG B CA 1
ATOM 4673 C C . ARG B 1 83 ? -12.5 9.898 26.422 1 96.88 83 ARG B C 1
ATOM 4675 O O . ARG B 1 83 ? -11.633 10.188 27.25 1 96.88 83 ARG B O 1
ATOM 4682 N N . TRP B 1 84 ? -12.625 10.5 25.281 1 98.19 84 TRP B N 1
ATOM 4683 C CA . TRP B 1 84 ? -11.461 11.25 24.812 1 98.19 84 TRP B CA 1
ATOM 4684 C C . TRP B 1 84 ? -11.852 12.68 24.438 1 98.19 84 TRP B C 1
ATOM 4686 O O . TRP B 1 84 ? -12.781 12.891 23.672 1 98.19 84 TRP B O 1
ATOM 4696 N N . ALA B 1 85 ? -11.102 13.641 25.016 1 98.5 85 ALA B N 1
ATOM 4697 C CA . ALA B 1 85 ? -10.945 14.914 24.312 1 98.5 85 ALA B CA 1
ATOM 4698 C C . ALA B 1 85 ? -10 14.766 23.125 1 98.5 85 ALA B C 1
ATOM 4700 O O . ALA B 1 85 ? -8.781 14.844 23.266 1 98.5 85 ALA B O 1
ATOM 4701 N N . PHE B 1 86 ? -10.617 14.531 21.969 1 98.62 86 PHE B N 1
ATOM 4702 C CA . PHE B 1 86 ? -9.828 14.211 20.797 1 98.62 86 PHE B CA 1
ATOM 4703 C C . PHE B 1 86 ? -9.461 15.469 20.016 1 98.62 86 PHE B C 1
ATOM 4705 O O . PHE B 1 86 ? -10.25 15.945 19.188 1 98.62 86 PHE B O 1
ATOM 4712 N N . LEU B 1 87 ? -8.234 15.938 20.172 1 98.75 87 LEU B N 1
ATOM 4713 C CA . LEU B 1 87 ? -7.773 17.219 19.625 1 98.75 87 LEU B CA 1
ATOM 4714 C C . LEU B 1 87 ? -6.594 17 18.672 1 98.75 87 LEU B C 1
ATOM 4716 O O . LEU B 1 87 ? -5.746 17.891 18.531 1 98.75 87 LEU B O 1
ATOM 4720 N N . ASN B 1 88 ? -6.504 15.828 18.078 1 98.38 88 ASN B N 1
ATOM 4721 C CA . ASN B 1 88 ? -5.352 15.461 17.266 1 98.38 88 ASN B CA 1
ATOM 4722 C C . ASN B 1 88 ? -5.777 14.891 15.914 1 98.38 88 ASN B C 1
ATOM 4724 O O . ASN B 1 88 ? -5.191 13.922 15.43 1 98.38 88 ASN B O 1
ATOM 4728 N N . HIS B 1 89 ? -6.852 15.484 15.352 1 98.38 89 HIS B N 1
ATOM 4729 C CA . HIS B 1 89 ? -7.305 15.039 14.039 1 98.38 89 HIS B CA 1
ATOM 4730 C C . HIS B 1 89 ? -6.184 15.109 13.008 1 98.38 89 HIS B C 1
ATOM 4732 O O . HIS B 1 89 ? -6.152 14.328 12.062 1 98.38 89 HIS B O 1
ATOM 4738 N N . GLY B 1 90 ? -5.266 16.031 13.125 1 97.69 90 GLY B N 1
ATOM 4739 C CA . GLY B 1 90 ? -4.199 16.281 12.172 1 97.69 90 GLY B CA 1
ATOM 4740 C C . GLY B 1 90 ? -3.26 15.109 12 1 97.69 90 GLY B C 1
ATOM 4741 O O . GLY B 1 90 ? -2.594 14.984 10.969 1 97.69 90 GLY B O 1
ATOM 4742 N N . ALA B 1 91 ? -3.158 14.266 12.992 1 96.44 91 ALA B N 1
ATOM 4743 C CA . ALA B 1 91 ? -2.207 13.156 12.922 1 96.44 91 ALA B CA 1
ATOM 4744 C C . ALA B 1 91 ? -2.637 12.133 11.883 1 96.44 91 ALA B C 1
ATOM 4746 O O . ALA B 1 91 ? -2.043 12.047 10.805 1 96.44 91 ALA B O 1
ATOM 4747 N N . PHE B 1 92 ? -3.752 11.406 12.086 1 96.94 92 PHE B N 1
ATOM 4748 C CA . PHE B 1 92 ? -4.152 10.328 11.188 1 96.94 92 PHE B CA 1
ATOM 4749 C C . PHE B 1 92 ? -5.59 10.523 10.719 1 96.94 92 PHE B C 1
ATOM 4751 O O . PHE B 1 92 ? -6.109 9.719 9.945 1 96.94 92 PHE B O 1
ATOM 4758 N N . GLY B 1 93 ? -6.168 11.57 11.156 1 97.12 93 GLY B N 1
ATOM 4759 C CA . GLY B 1 93 ? -7.562 11.797 10.812 1 97.12 93 GLY B CA 1
ATOM 4760 C C . GLY B 1 93 ? -8.508 10.797 11.453 1 97.12 93 GLY B C 1
ATOM 4761 O O . GLY B 1 93 ? -8.195 10.219 12.5 1 97.12 93 GLY B O 1
ATOM 4762 N N . ALA B 1 94 ? -9.703 10.781 10.984 1 98 94 ALA B N 1
ATOM 4763 C CA . ALA B 1 94 ? -10.758 9.82 11.297 1 98 94 ALA B CA 1
ATOM 4764 C C . ALA B 1 94 ? -11.633 9.562 10.07 1 98 94 ALA B C 1
ATOM 4766 O O . ALA B 1 94 ? -11.93 10.477 9.305 1 98 94 ALA B O 1
ATOM 4767 N N . SER B 1 95 ? -12.008 8.32 9.922 1 98.44 95 SER B N 1
ATOM 4768 C CA . SER B 1 95 ? -12.82 7.953 8.773 1 98.44 95 SER B CA 1
ATOM 4769 C C . SER B 1 95 ? -14.305 8.102 9.078 1 98.44 95 SER B C 1
ATOM 4771 O O . SER B 1 95 ? -14.742 7.852 10.203 1 98.44 95 SER B O 1
ATOM 4773 N N . LEU B 1 96 ? -15.078 8.461 8.078 1 98.56 96 LEU B N 1
ATOM 4774 C CA . LEU B 1 96 ? -16.531 8.508 8.203 1 98.56 96 LEU B CA 1
ATOM 4775 C C . LEU B 1 96 ? -17.109 7.102 8.242 1 98.56 96 LEU B C 1
ATOM 4777 O O . LEU B 1 96 ? -16.672 6.219 7.504 1 98.56 96 LEU B O 1
ATOM 4781 N N . ARG B 1 97 ? -18.156 6.914 9.016 1 98.06 97 ARG B N 1
ATOM 4782 C CA . ARG B 1 97 ? -18.844 5.625 9.109 1 98.06 97 ARG B CA 1
ATOM 4783 C C . ARG B 1 97 ? -19.391 5.195 7.758 1 98.06 97 ARG B C 1
ATOM 4785 O O . ARG B 1 97 ? -19.328 4.016 7.398 1 98.06 97 ARG B O 1
ATOM 4792 N N . CYS B 1 98 ? -19.984 6.113 7.059 1 98.31 98 CYS B N 1
ATOM 4793 C CA . CYS B 1 98 ? -20.578 5.785 5.77 1 98.31 98 CYS B CA 1
ATOM 4794 C C . CYS B 1 98 ? -19.516 5.328 4.777 1 98.31 98 CYS B C 1
ATOM 4796 O O . CYS B 1 98 ? -19.766 4.438 3.961 1 98.31 98 CYS B O 1
ATOM 4798 N N . VAL B 1 99 ? -18.375 5.926 4.824 1 98.56 99 VAL B N 1
ATOM 4799 C CA . VAL B 1 99 ? -17.266 5.547 3.943 1 98.56 99 VAL B CA 1
ATOM 4800 C C . VAL B 1 99 ? -16.797 4.137 4.289 1 98.56 99 VAL B C 1
ATOM 4802 O O . VAL B 1 99 ? -16.562 3.32 3.395 1 98.56 99 VAL B O 1
ATOM 4805 N N . LEU B 1 100 ? -16.641 3.834 5.57 1 98.25 100 LEU B N 1
ATOM 4806 C CA . LEU B 1 100 ? -16.188 2.518 6.016 1 98.25 100 LEU B CA 1
ATOM 4807 C C . LEU B 1 100 ? -17.203 1.44 5.621 1 98.25 100 LEU B C 1
ATOM 4809 O O . LEU B 1 100 ? -16.812 0.334 5.238 1 98.25 100 LEU B O 1
ATOM 4813 N N . LYS B 1 101 ? -18.438 1.784 5.73 1 98.06 101 LYS B N 1
ATOM 4814 C CA . LYS B 1 101 ? -19.484 0.855 5.316 1 98.06 101 LYS B CA 1
ATOM 4815 C C . LYS B 1 101 ? -19.391 0.551 3.824 1 98.06 101 LYS B C 1
ATOM 4817 O O . LYS B 1 101 ? -19.531 -0.602 3.41 1 98.06 101 LYS B O 1
ATOM 4822 N N . HIS B 1 102 ? -19.234 1.562 3.055 1 98.5 102 HIS B N 1
ATOM 4823 C CA . HIS B 1 102 ? -19.094 1.378 1.614 1 98.5 102 HIS B CA 1
ATOM 4824 C C . HIS B 1 102 ? -17.859 0.552 1.277 1 98.5 102 HIS B C 1
ATOM 4826 O O . HIS B 1 102 ? -17.906 -0.313 0.4 1 98.5 102 HIS B O 1
ATOM 4832 N N . ALA B 1 103 ? -16.734 0.849 1.922 1 98.5 103 ALA B N 1
ATOM 4833 C CA . ALA B 1 103 ? -15.508 0.078 1.713 1 98.5 103 ALA B CA 1
ATOM 4834 C C . ALA B 1 103 ? -15.734 -1.401 2.016 1 98.5 103 ALA B C 1
ATOM 4836 O O . ALA B 1 103 ? -15.281 -2.27 1.268 1 98.5 103 ALA B O 1
ATOM 4837 N N . GLN B 1 104 ? -16.422 -1.665 3.082 1 97.56 104 GLN B N 1
ATOM 4838 C CA . GLN B 1 104 ? -16.703 -3.049 3.443 1 97.56 104 GLN B CA 1
ATOM 4839 C C . GLN B 1 104 ? -17.578 -3.721 2.389 1 97.56 104 GLN B C 1
ATOM 4841 O O . GLN B 1 104 ? -17.375 -4.895 2.068 1 97.56 104 GLN B O 1
ATOM 4846 N N . ALA B 1 105 ? -18.516 -3.016 1.872 1 97.88 105 ALA B N 1
ATOM 4847 C CA . ALA B 1 105 ? -19.359 -3.557 0.816 1 97.88 105 ALA B CA 1
ATOM 4848 C C . ALA B 1 105 ? -18.547 -3.943 -0.409 1 97.88 105 ALA B C 1
ATOM 4850 O O . ALA B 1 105 ? -18.797 -4.977 -1.034 1 97.88 105 ALA B O 1
ATOM 4851 N N . TRP B 1 106 ? -17.609 -3.133 -0.76 1 97.69 106 TRP B N 1
ATOM 4852 C CA . TRP B 1 106 ? -16.734 -3.443 -1.88 1 97.69 106 TRP B CA 1
ATOM 4853 C C . TRP B 1 106 ? -15.914 -4.703 -1.601 1 97.69 106 TRP B C 1
ATOM 4855 O O . TRP B 1 106 ? -15.711 -5.531 -2.494 1 97.69 106 TRP B O 1
ATOM 4865 N N . ARG B 1 107 ? -15.367 -4.867 -0.389 1 97.75 107 ARG B N 1
ATOM 4866 C CA . ARG B 1 107 ? -14.562 -6.031 -0.035 1 97.75 107 ARG B CA 1
ATOM 4867 C C . ARG B 1 107 ? -15.383 -7.316 -0.14 1 97.75 107 ARG B C 1
ATOM 4869 O O . ARG B 1 107 ? -14.883 -8.336 -0.611 1 97.75 107 ARG B O 1
ATOM 4876 N N . GLU B 1 108 ? -16.594 -7.223 0.306 1 96.94 108 GLU B N 1
ATOM 4877 C CA . GLU B 1 108 ? -17.469 -8.383 0.222 1 96.94 108 GLU B CA 1
ATOM 4878 C C . GLU B 1 108 ? -17.797 -8.734 -1.229 1 96.94 108 GLU B C 1
ATOM 4880 O O . GLU B 1 108 ? -17.75 -9.898 -1.617 1 96.94 108 GLU B O 1
ATOM 4885 N N . LYS B 1 109 ? -18.094 -7.711 -1.98 1 96.06 109 LYS B N 1
ATOM 4886 C CA . LYS B 1 109 ? -18.359 -7.914 -3.4 1 96.06 109 LYS B CA 1
ATOM 4887 C C . LYS B 1 109 ? -17.172 -8.555 -4.102 1 96.06 109 LYS B C 1
ATOM 4889 O O . LYS B 1 109 ? -17.344 -9.469 -4.91 1 96.06 109 LYS B O 1
ATOM 4894 N N . GLN B 1 110 ? -16.047 -8.062 -3.811 1 97.25 110 GLN B N 1
ATOM 4895 C CA . GLN B 1 110 ? -14.797 -8.594 -4.367 1 97.25 110 GLN B CA 1
ATOM 4896 C C . GLN B 1 110 ? -14.672 -10.094 -4.102 1 97.25 110 GLN B C 1
ATOM 4898 O O . GLN B 1 110 ? -14.312 -10.859 -5 1 97.25 110 GLN B O 1
ATOM 4903 N N . GLU B 1 111 ? -15 -10.539 -2.914 1 97.62 111 GLU B N 1
ATOM 4904 C CA . GLU B 1 111 ? -14.734 -11.914 -2.51 1 97.62 111 GLU B CA 1
ATOM 4905 C C . GLU B 1 111 ? -15.812 -12.859 -3.035 1 97.62 111 GLU B C 1
ATOM 4907 O O . GLU B 1 111 ? -15.602 -14.07 -3.1 1 97.62 111 GLU B O 1
ATOM 4912 N N . GLU B 1 112 ? -16.969 -12.305 -3.467 1 97.25 112 GLU B N 1
ATOM 4913 C CA . GLU B 1 112 ? -17.984 -13.141 -4.09 1 97.25 112 GLU B CA 1
ATOM 4914 C C . GLU B 1 112 ? -17.5 -13.742 -5.398 1 97.25 112 GLU B C 1
ATOM 4916 O O . GLU B 1 112 ? -17.891 -14.844 -5.773 1 97.25 112 GLU B O 1
ATOM 4921 N N . GLN B 1 113 ? -16.797 -12.992 -6.082 1 97.25 113 GLN B N 1
ATOM 4922 C CA . GLN B 1 113 ? -16.156 -13.398 -7.328 1 97.25 113 GLN B CA 1
ATOM 4923 C C . GLN B 1 113 ? -14.938 -12.539 -7.629 1 97.25 113 GLN B C 1
ATOM 4925 O O . GLN B 1 113 ? -15.031 -11.57 -8.391 1 97.25 113 GLN B O 1
ATOM 4930 N N . PRO B 1 114 ? -13.758 -12.922 -7.129 1 97 114 PRO B N 1
ATOM 4931 C CA . PRO B 1 114 ? -12.562 -12.078 -7.168 1 97 114 PRO B CA 1
ATOM 4932 C C . PRO B 1 114 ? -12.18 -11.664 -8.586 1 97 114 PRO B C 1
ATOM 4934 O O . PRO B 1 114 ? -11.773 -10.523 -8.812 1 97 114 PRO B O 1
ATOM 4937 N N . LEU B 1 115 ? -12.32 -12.477 -9.586 1 96.12 115 LEU B N 1
ATOM 4938 C CA . LEU B 1 115 ? -11.906 -12.148 -10.945 1 96.12 115 LEU B CA 1
ATOM 4939 C C . LEU B 1 115 ? -12.867 -11.164 -11.594 1 96.12 115 LEU B C 1
ATOM 4941 O O . LEU B 1 115 ? -12.461 -10.312 -12.383 1 96.12 115 LEU B O 1
ATOM 4945 N N . ARG B 1 116 ? -14.148 -11.328 -11.32 1 95.06 116 ARG B N 1
ATOM 4946 C CA . ARG B 1 116 ? -15.078 -10.305 -11.781 1 95.06 116 ARG B CA 1
ATOM 4947 C C . ARG B 1 116 ? -14.656 -8.922 -11.297 1 95.06 116 ARG B C 1
ATOM 4949 O O . ARG B 1 116 ? -14.648 -7.961 -12.078 1 95.06 116 ARG B O 1
ATOM 4956 N N . PHE B 1 117 ? -14.367 -8.875 -10.102 1 96.19 117 PHE B N 1
ATOM 4957 C CA . PHE B 1 117 ? -13.984 -7.602 -9.5 1 96.19 117 PHE B CA 1
ATOM 4958 C C . PHE B 1 117 ? -12.68 -7.09 -10.094 1 96.19 117 PHE B C 1
ATOM 4960 O O . PHE B 1 117 ? -12.633 -5.996 -10.656 1 96.19 117 PHE B O 1
ATOM 4967 N N . PHE B 1 118 ? -11.609 -7.867 -10.031 1 96.12 118 PHE B N 1
ATOM 4968 C CA . PHE B 1 118 ? -10.273 -7.387 -10.367 1 96.12 118 PHE B CA 1
ATOM 4969 C C . PHE B 1 118 ? -10.125 -7.242 -11.883 1 96.12 118 PHE B C 1
ATOM 4971 O O . PHE B 1 118 ? -9.508 -6.285 -12.359 1 96.12 118 PHE B O 1
ATOM 4978 N N . ASP B 1 119 ? -10.664 -8.117 -12.609 1 93.19 119 ASP B N 1
ATOM 4979 C CA . ASP B 1 119 ? -10.375 -8.164 -14.039 1 93.19 119 ASP B CA 1
ATOM 4980 C C . ASP B 1 119 ? -11.383 -7.324 -14.828 1 93.19 119 ASP B C 1
ATOM 4982 O O . ASP B 1 119 ? -11.062 -6.832 -15.914 1 93.19 119 ASP B O 1
ATOM 4986 N N . ARG B 1 120 ? -12.547 -7.141 -14.266 1 92.25 120 ARG B N 1
ATOM 4987 C CA . ARG B 1 120 ? -13.602 -6.633 -15.141 1 92.25 120 ARG B CA 1
ATOM 4988 C C . ARG B 1 120 ? -14.211 -5.355 -14.578 1 92.25 120 ARG B C 1
ATOM 4990 O O . ARG B 1 120 ? -14.789 -4.555 -15.32 1 92.25 120 ARG B O 1
ATOM 4997 N N . GLN B 1 121 ? -14.07 -5.121 -13.297 1 94.56 121 GLN B N 1
ATOM 4998 C CA . GLN B 1 121 ? -14.805 -4.023 -12.68 1 94.56 121 GLN B CA 1
ATOM 4999 C C . GLN B 1 121 ? -13.859 -2.971 -12.117 1 94.56 121 GLN B C 1
ATOM 5001 O O . GLN B 1 121 ? -14.148 -1.774 -12.164 1 94.56 121 GLN B O 1
ATOM 5006 N N . LEU B 1 122 ? -12.766 -3.305 -11.633 1 96 122 LEU B N 1
ATOM 5007 C CA . LEU B 1 122 ? -11.914 -2.48 -10.773 1 96 122 LEU B CA 1
ATOM 5008 C C . LEU B 1 122 ? -11.398 -1.26 -11.531 1 96 122 LEU B C 1
ATOM 5010 O O . LEU B 1 122 ? -11.555 -0.127 -11.07 1 96 122 LEU B O 1
ATOM 5014 N N . LEU B 1 123 ? -10.781 -1.483 -12.68 1 95.69 123 LEU B N 1
ATOM 5015 C CA . LEU B 1 123 ? -10.062 -0.405 -13.352 1 95.69 123 LEU B CA 1
ATOM 5016 C C . LEU B 1 123 ? -11.016 0.708 -13.773 1 95.69 123 LEU B C 1
ATOM 5018 O O . LEU B 1 123 ? -10.766 1.883 -13.484 1 95.69 123 LEU B O 1
ATOM 5022 N N . PRO B 1 124 ? -12.18 0.371 -14.375 1 94.81 124 PRO B N 1
ATOM 5023 C CA . PRO B 1 124 ? -13.133 1.443 -14.664 1 94.81 124 PRO B CA 1
ATOM 5024 C C . PRO B 1 124 ? -13.602 2.174 -13.406 1 94.81 124 PRO B C 1
ATOM 5026 O O . PRO B 1 124 ? -13.758 3.398 -13.422 1 94.81 124 PRO B O 1
ATOM 5029 N N . GLU B 1 125 ? -13.836 1.472 -12.367 1 96.38 125 GLU B N 1
ATOM 5030 C CA . GLU B 1 125 ? -14.289 2.086 -11.125 1 96.38 125 GLU B CA 1
ATOM 5031 C C . GLU B 1 125 ? -13.227 3.012 -10.547 1 96.38 125 GLU B C 1
ATOM 5033 O O . GLU B 1 125 ? -13.547 4.062 -9.984 1 96.38 125 GLU B O 1
ATOM 5038 N N . LEU B 1 126 ? -11.984 2.611 -10.641 1 97.31 126 LEU B N 1
ATOM 5039 C CA . LEU B 1 126 ? -10.898 3.475 -10.195 1 97.31 126 LEU B CA 1
ATOM 5040 C C . LEU B 1 126 ? -10.852 4.758 -11.016 1 97.31 126 LEU B C 1
ATOM 5042 O O . LEU B 1 126 ? -10.672 5.848 -10.461 1 97.31 126 LEU B O 1
ATOM 5046 N N . VAL B 1 127 ? -11 4.617 -12.312 1 97.44 127 VAL B N 1
ATOM 5047 C CA . VAL B 1 127 ? -10.961 5.781 -13.188 1 97.44 127 VAL B CA 1
ATOM 5048 C C . VAL B 1 127 ? -12.148 6.691 -12.906 1 97.44 127 VAL B C 1
ATOM 5050 O O . VAL B 1 127 ? -12.023 7.918 -12.914 1 97.44 127 VAL B O 1
ATOM 5053 N N . ARG B 1 128 ? -13.289 6.066 -12.672 1 96.62 128 ARG B N 1
ATOM 5054 C CA . ARG B 1 128 ? -14.453 6.855 -12.281 1 96.62 128 ARG B CA 1
ATOM 5055 C C . ARG B 1 128 ? -14.172 7.672 -11.031 1 96.62 128 ARG B C 1
ATOM 5057 O O . ARG B 1 128 ? -14.555 8.844 -10.938 1 96.62 128 ARG B O 1
ATOM 5064 N N . THR B 1 129 ? -13.531 7.07 -10.109 1 97.62 129 THR B N 1
ATOM 5065 C CA . THR B 1 129 ? -13.156 7.754 -8.875 1 97.62 129 THR B CA 1
ATOM 5066 C C . THR B 1 129 ? -12.164 8.875 -9.156 1 97.62 129 THR B C 1
ATOM 5068 O O . THR B 1 129 ? -12.211 9.93 -8.516 1 97.62 129 THR B O 1
ATOM 5071 N N . ILE B 1 130 ? -11.25 8.68 -10.094 1 98.62 130 ILE B N 1
ATOM 5072 C CA . ILE B 1 130 ? -10.305 9.711 -10.508 1 98.62 130 ILE B CA 1
ATOM 5073 C C . ILE B 1 130 ? -11.062 10.93 -11.031 1 98.62 130 ILE B C 1
ATOM 5075 O O . ILE B 1 130 ? -10.75 12.062 -10.664 1 98.62 130 ILE B O 1
ATOM 5079 N N . HIS B 1 131 ? -12.078 10.664 -11.836 1 98.25 131 HIS B N 1
ATOM 5080 C CA . HIS B 1 131 ? -12.883 11.758 -12.367 1 98.25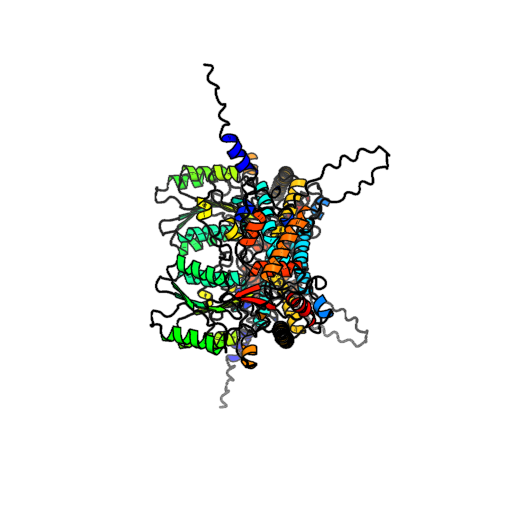 131 HIS B CA 1
ATOM 5081 C C . HIS B 1 131 ? -13.508 12.578 -11.242 1 98.25 131 HIS B C 1
ATOM 5083 O O . HIS B 1 131 ? -13.477 13.812 -11.281 1 98.25 131 HIS B O 1
ATOM 5089 N N . ARG B 1 132 ? -14.023 11.93 -10.258 1 97.94 132 ARG B N 1
ATOM 5090 C CA . ARG B 1 132 ? -14.672 12.609 -9.141 1 97.94 132 ARG B CA 1
ATOM 5091 C C . ARG B 1 132 ? -13.672 13.406 -8.32 1 97.94 132 ARG B C 1
ATOM 5093 O O . ARG B 1 132 ? -13.93 14.555 -7.961 1 97.94 132 ARG B O 1
ATOM 5100 N N . MET B 1 133 ? -12.555 12.812 -8.062 1 98.5 133 MET B N 1
ATOM 5101 C CA . MET B 1 133 ? -11.531 13.469 -7.258 1 98.5 133 MET B CA 1
ATOM 5102 C C . MET B 1 133 ? -10.938 14.664 -8 1 98.5 133 MET B C 1
ATOM 5104 O O . MET B 1 133 ? -10.648 15.695 -7.398 1 98.5 133 MET B O 1
ATOM 5108 N N . ALA B 1 134 ? -10.711 14.453 -9.281 1 98.44 134 ALA B N 1
ATOM 5109 C CA . ALA B 1 134 ? -10.195 15.547 -10.109 1 98.44 134 ALA B CA 1
ATOM 5110 C C . ALA B 1 134 ? -11.125 16.75 -10.055 1 98.44 134 ALA B C 1
ATOM 5112 O O . ALA B 1 134 ? -10.672 17.891 -9.93 1 98.44 134 ALA B O 1
ATOM 5113 N N . SER B 1 135 ? -12.383 16.484 -10.133 1 97.88 135 SER B N 1
ATOM 5114 C CA . SER B 1 135 ? -13.352 17.562 -10.031 1 97.88 135 SER B CA 1
ATOM 5115 C C . SER B 1 135 ? -13.258 18.266 -8.688 1 97.88 135 SER B C 1
ATOM 5117 O O . SER B 1 135 ? -13.297 19.5 -8.625 1 97.88 135 SER B O 1
ATOM 5119 N N . PHE B 1 136 ? -13.125 17.562 -7.664 1 98.06 136 PHE B N 1
ATOM 5120 C CA . PHE B 1 136 ? -13.016 18.109 -6.32 1 98.06 136 PHE B CA 1
ATOM 5121 C C . PHE B 1 136 ? -11.797 19.016 -6.199 1 98.06 136 PHE B C 1
ATOM 5123 O O . PHE B 1 136 ? -11.844 20.047 -5.527 1 98.06 136 PHE B O 1
ATOM 5130 N N . MET B 1 137 ? -10.711 18.656 -6.879 1 98.19 137 MET B N 1
ATOM 5131 C CA . MET B 1 137 ? -9.453 19.391 -6.789 1 98.19 137 MET B CA 1
ATOM 5132 C C . MET B 1 137 ? -9.344 20.438 -7.895 1 98.19 137 MET B C 1
ATOM 5134 O O . MET B 1 137 ? -8.312 21.094 -8.031 1 98.19 137 MET B O 1
ATOM 5138 N N . GLN B 1 138 ? -10.406 20.531 -8.781 1 97.75 138 GLN B N 1
ATOM 5139 C CA . GLN B 1 138 ? -10.383 21.422 -9.938 1 97.75 138 GLN B CA 1
ATOM 5140 C C . GLN B 1 138 ? -9.18 21.125 -10.836 1 97.75 138 GLN B C 1
ATOM 5142 O O . GLN B 1 138 ? -8.438 22.047 -11.203 1 97.75 138 GLN B O 1
ATOM 5147 N N . ALA B 1 139 ? -9 19.844 -11.086 1 98 139 ALA B N 1
ATOM 5148 C CA . ALA B 1 139 ? -7.941 19.328 -11.953 1 98 139 ALA B CA 1
ATOM 5149 C C . ALA B 1 139 ? -8.523 18.531 -13.109 1 98 139 ALA B C 1
ATOM 5151 O O . ALA B 1 139 ? -9.727 18.266 -13.156 1 98 139 ALA B O 1
ATOM 5152 N N . GLN B 1 140 ? -7.719 18.219 -14.078 1 97.88 140 GLN B N 1
ATOM 5153 C CA . GLN B 1 140 ? -8.086 17.266 -15.109 1 97.88 140 GLN B CA 1
ATOM 5154 C C . GLN B 1 140 ? -7.848 15.828 -14.633 1 97.88 140 GLN B C 1
ATOM 5156 O O . GLN B 1 140 ? -6.859 15.547 -13.953 1 97.88 140 GLN B O 1
ATOM 5161 N N . PRO B 1 141 ? -8.789 14.977 -14.984 1 98.19 141 PRO B N 1
ATOM 5162 C CA . PRO B 1 141 ? -8.602 13.586 -14.562 1 98.19 141 PRO B CA 1
ATOM 5163 C C . PRO B 1 141 ? -7.273 13 -15.039 1 98.19 141 PRO B C 1
ATOM 5165 O O . PRO B 1 141 ? -6.668 12.18 -14.344 1 98.19 141 PRO B O 1
ATOM 5168 N N . THR B 1 142 ? -6.777 13.43 -16.172 1 98.06 142 THR B N 1
ATOM 5169 C CA . THR B 1 142 ? -5.551 12.898 -16.75 1 98.06 142 THR B CA 1
ATOM 5170 C C . THR B 1 142 ? -4.332 13.336 -15.945 1 98.06 142 THR B C 1
ATOM 5172 O O . THR B 1 142 ? -3.23 12.828 -16.141 1 98.06 142 THR B O 1
ATOM 5175 N N . ASP B 1 143 ? -4.578 14.273 -14.898 1 97.75 143 ASP B N 1
ATOM 5176 C CA . ASP B 1 143 ? -3.451 14.898 -14.219 1 97.75 143 ASP B CA 1
ATOM 5177 C C . ASP B 1 143 ? -3.225 14.281 -12.844 1 97.75 143 ASP B C 1
ATOM 5179 O O . ASP B 1 143 ? -2.389 14.758 -12.07 1 97.75 143 ASP B O 1
ATOM 5183 N N . MET B 1 144 ? -3.967 13.305 -12.523 1 97.69 144 MET B N 1
ATOM 5184 C CA . MET B 1 144 ? -3.803 12.805 -11.156 1 97.69 144 MET B CA 1
ATOM 5185 C C . MET B 1 144 ? -3.924 11.289 -11.109 1 97.69 144 MET B C 1
ATOM 5187 O O . MET B 1 144 ? -4.543 10.688 -11.992 1 97.69 144 MET B O 1
ATOM 5191 N N . VAL B 1 145 ? -3.285 10.672 -10.156 1 98.62 145 VAL B N 1
ATOM 5192 C CA . VAL B 1 145 ? -3.334 9.242 -9.883 1 98.62 145 VAL B CA 1
ATOM 5193 C C . VAL B 1 145 ? -3.471 9.008 -8.383 1 98.62 145 VAL B C 1
ATOM 5195 O O . VAL B 1 145 ? -3.127 9.883 -7.578 1 98.62 145 VAL B O 1
ATOM 5198 N N . PHE B 1 146 ? -4.055 7.879 -8.07 1 98.56 146 PHE B N 1
ATOM 5199 C CA . PHE B 1 146 ? -4.113 7.477 -6.664 1 98.56 146 PHE B CA 1
ATOM 5200 C C . PHE B 1 146 ? -2.842 6.738 -6.262 1 98.56 146 PHE B C 1
ATOM 5202 O O . PHE B 1 146 ? -2.27 5.992 -7.059 1 98.56 146 PHE B O 1
ATOM 5209 N N . VAL B 1 147 ? -2.369 6.996 -5.098 1 98.12 147 VAL B N 1
ATOM 5210 C CA . VAL B 1 147 ? -1.266 6.332 -4.41 1 98.12 147 VAL B CA 1
ATOM 5211 C C . VAL B 1 147 ? -1.674 5.996 -2.979 1 98.12 147 VAL B C 1
ATOM 5213 O O . VAL B 1 147 ? -2.719 6.445 -2.502 1 98.12 147 VAL B O 1
ATOM 5216 N N . PRO B 1 148 ? -0.92 5.234 -2.285 1 97.19 148 PRO B N 1
ATOM 5217 C CA . PRO B 1 148 ? -1.334 4.824 -0.94 1 97.19 148 PRO B CA 1
ATOM 5218 C C . PRO B 1 148 ? -1.464 6.004 0.021 1 97.19 148 PRO B C 1
ATOM 5220 O O . PRO B 1 148 ? -2.344 6.004 0.886 1 97.19 148 PRO B O 1
ATOM 5223 N N . ASN B 1 149 ? -0.607 6.961 -0.068 1 98.06 149 ASN B N 1
ATOM 5224 C CA . ASN B 1 149 ? -0.563 8.117 0.817 1 98.06 149 ASN B CA 1
ATOM 5225 C C . ASN B 1 149 ? 0.386 9.188 0.291 1 98.06 149 ASN B C 1
ATOM 5227 O O . ASN B 1 149 ? 1.054 8.992 -0.726 1 98.06 149 ASN B O 1
ATOM 5231 N N . ALA B 1 150 ? 0.449 10.281 0.978 1 98.38 150 ALA B N 1
ATOM 5232 C CA . ALA B 1 150 ? 1.3 11.398 0.564 1 98.38 150 ALA B CA 1
ATOM 5233 C C . ALA B 1 150 ? 2.773 11 0.606 1 98.38 150 ALA B C 1
ATOM 5235 O O . ALA B 1 150 ? 3.568 11.461 -0.22 1 98.38 150 ALA B O 1
ATOM 5236 N N . THR B 1 151 ? 3.145 10.188 1.585 1 97.94 151 THR B N 1
ATOM 5237 C CA . THR B 1 151 ? 4.523 9.727 1.683 1 97.94 151 THR B CA 1
ATOM 5238 C C . THR B 1 151 ? 4.941 8.992 0.411 1 97.94 151 THR B C 1
ATOM 5240 O O . THR B 1 151 ? 6.031 9.219 -0.115 1 97.94 151 THR B O 1
ATOM 5243 N N . SER B 1 152 ? 4.086 8.156 -0.097 1 98.06 152 SER B N 1
ATOM 5244 C CA . SER B 1 152 ? 4.355 7.445 -1.341 1 98.06 152 SER B CA 1
ATOM 5245 C C . SER B 1 152 ? 4.457 8.406 -2.52 1 98.06 152 SER B C 1
ATOM 5247 O O . SER B 1 152 ? 5.309 8.242 -3.395 1 98.06 152 SER B O 1
ATOM 5249 N N . ALA B 1 153 ? 3.598 9.367 -2.553 1 98.69 153 ALA B N 1
ATOM 5250 C CA . ALA B 1 153 ? 3.607 10.352 -3.631 1 98.69 153 ALA B CA 1
ATOM 5251 C C . ALA B 1 153 ? 4.906 11.148 -3.631 1 98.69 153 ALA B C 1
ATOM 5253 O O . ALA B 1 153 ? 5.527 11.344 -4.68 1 98.69 153 ALA B O 1
ATOM 5254 N N . LEU B 1 154 ? 5.293 11.594 -2.473 1 98.75 154 LEU B N 1
ATOM 5255 C CA . LEU B 1 154 ? 6.508 12.391 -2.34 1 98.75 154 LEU B CA 1
ATOM 5256 C C . LEU B 1 154 ? 7.734 11.57 -2.723 1 98.75 154 LEU B C 1
ATOM 5258 O O . LEU B 1 154 ? 8.609 12.062 -3.439 1 98.75 154 LEU B O 1
ATOM 5262 N N . ASN B 1 155 ? 7.77 10.32 -2.273 1 98.44 155 ASN B N 1
ATOM 5263 C CA . ASN B 1 155 ? 8.859 9.43 -2.672 1 98.44 155 ASN B CA 1
ATOM 5264 C C . ASN B 1 155 ? 8.891 9.234 -4.184 1 98.44 155 ASN B C 1
ATOM 5266 O O . ASN B 1 155 ? 9.969 9.188 -4.785 1 98.44 155 ASN B O 1
ATOM 5270 N N . THR B 1 156 ? 7.727 9.062 -4.785 1 98.38 156 THR B N 1
ATOM 5271 C CA . THR B 1 156 ? 7.633 8.859 -6.223 1 98.38 156 THR B CA 1
ATOM 5272 C C . THR B 1 156 ? 8.32 9.992 -6.977 1 98.38 156 THR B C 1
ATOM 5274 O O . THR B 1 156 ? 9.148 9.75 -7.859 1 98.38 156 THR B O 1
ATOM 5277 N N . VAL B 1 157 ? 8.023 11.203 -6.621 1 98.69 157 VAL B N 1
ATOM 5278 C CA . VAL B 1 157 ? 8.586 12.359 -7.312 1 98.69 157 VAL B CA 1
ATOM 5279 C C . VAL B 1 157 ? 10.078 12.469 -7.016 1 98.69 157 VAL B C 1
ATOM 5281 O O . VAL B 1 157 ? 10.891 12.586 -7.93 1 98.69 157 VAL B O 1
ATOM 5284 N N . LEU B 1 158 ? 10.477 12.367 -5.766 1 98.44 158 LEU B N 1
ATOM 5285 C CA . LEU B 1 158 ? 11.867 12.555 -5.348 1 98.44 158 LEU B CA 1
ATOM 5286 C C . LEU B 1 158 ? 12.766 11.484 -5.953 1 98.44 158 LEU B C 1
ATOM 5288 O O . LEU B 1 158 ? 13.836 11.797 -6.48 1 98.44 158 LEU B O 1
ATOM 5292 N N . GLN B 1 159 ? 12.328 10.258 -5.949 1 96.38 159 GLN B N 1
ATOM 5293 C CA . GLN B 1 159 ? 13.156 9.172 -6.473 1 96.38 159 GLN B CA 1
ATOM 5294 C C . GLN B 1 159 ? 13.234 9.227 -7.996 1 96.38 159 GLN B C 1
ATOM 5296 O O . GLN B 1 159 ? 14.258 8.875 -8.578 1 96.38 159 GLN B O 1
ATOM 5301 N N . SER B 1 160 ? 12.156 9.617 -8.633 1 96.88 160 SER B N 1
ATOM 5302 C CA . SER B 1 160 ? 12.188 9.797 -10.078 1 96.88 160 SER B CA 1
ATOM 5303 C C . SER B 1 160 ? 13.172 10.891 -10.477 1 96.88 160 SER B C 1
ATOM 5305 O O . SER B 1 160 ? 13.945 10.719 -11.422 1 96.88 160 SER B O 1
ATOM 5307 N N . MET B 1 161 ? 13.164 11.953 -9.75 1 95.88 161 MET B N 1
ATOM 5308 C CA . MET B 1 161 ? 14.07 13.055 -10.055 1 95.88 161 MET B CA 1
ATOM 5309 C C . MET B 1 161 ? 15.508 12.688 -9.734 1 95.88 161 MET B C 1
ATOM 5311 O O . MET B 1 161 ? 16.438 13.102 -10.438 1 95.88 161 MET B O 1
ATOM 5315 N N . ALA B 1 162 ? 15.695 11.914 -8.727 1 95.31 162 ALA B N 1
ATOM 5316 C CA . ALA B 1 162 ? 17.031 11.516 -8.273 1 95.31 162 ALA B CA 1
ATOM 5317 C C . ALA B 1 162 ? 17.797 10.812 -9.383 1 95.31 162 ALA B C 1
ATOM 5319 O O . ALA B 1 162 ? 19.031 10.859 -9.422 1 95.31 162 ALA B O 1
ATOM 5320 N N . ARG B 1 163 ? 17.094 10.219 -10.289 1 91.38 163 ARG B N 1
ATOM 5321 C CA . ARG B 1 163 ? 17.719 9.484 -11.383 1 91.38 163 ARG B CA 1
ATOM 5322 C C . ARG B 1 163 ? 18.516 10.422 -12.281 1 91.38 163 ARG B C 1
ATOM 5324 O O . ARG B 1 163 ? 19.422 9.984 -12.992 1 91.38 163 ARG B O 1
ATOM 5331 N N . ARG B 1 164 ? 18.203 11.672 -12.195 1 93.25 164 ARG B N 1
ATOM 5332 C CA . ARG B 1 164 ? 18.859 12.633 -13.086 1 93.25 164 ARG B CA 1
ATOM 5333 C C . ARG B 1 164 ? 19.719 13.617 -12.305 1 93.25 164 ARG B C 1
ATOM 5335 O O . ARG B 1 164 ? 20.344 14.5 -12.883 1 93.25 164 ARG B O 1
ATOM 5342 N N . PHE B 1 165 ? 19.688 13.555 -11.047 1 96.69 165 PHE B N 1
ATOM 5343 C CA . PHE B 1 165 ? 20.422 14.492 -10.203 1 96.69 165 PHE B CA 1
ATOM 5344 C C . PHE B 1 165 ? 21.938 14.258 -10.312 1 96.69 165 PHE B C 1
ATOM 5346 O O . PHE B 1 165 ? 22.375 13.117 -10.484 1 96.69 165 PHE B O 1
ATOM 5353 N N . THR B 1 166 ? 22.703 15.273 -10.344 1 96.31 166 THR B N 1
ATOM 5354 C CA . THR B 1 166 ? 24.156 15.305 -10.242 1 96.31 166 THR B CA 1
ATOM 5355 C C . THR B 1 166 ? 24.609 16.094 -9.008 1 96.31 166 THR B C 1
ATOM 5357 O O . THR B 1 166 ? 23.781 16.703 -8.336 1 96.31 166 THR B O 1
ATOM 5360 N N . PRO B 1 167 ? 25.828 16.031 -8.727 1 96.81 167 PRO B N 1
ATOM 5361 C CA . PRO B 1 167 ? 26.328 16.797 -7.582 1 96.81 167 PRO B CA 1
ATOM 5362 C C . PRO B 1 167 ? 26.109 18.297 -7.742 1 96.81 167 PRO B C 1
ATOM 5364 O O . PRO B 1 167 ? 26.281 19.062 -6.777 1 96.81 167 PRO B O 1
ATOM 5367 N N . ARG B 1 168 ? 25.734 18.766 -8.859 1 96.75 168 ARG B N 1
ATOM 5368 C CA . ARG B 1 168 ? 25.469 20.172 -9.094 1 96.75 168 ARG B CA 1
ATOM 5369 C C . ARG B 1 168 ? 24.047 20.547 -8.711 1 96.75 168 ARG B C 1
ATOM 5371 O O . ARG B 1 168 ? 23.719 21.734 -8.602 1 96.75 168 ARG B O 1
ATOM 5378 N N . ASP B 1 169 ? 23.219 19.562 -8.5 1 97.75 169 ASP B N 1
ATOM 5379 C CA . ASP B 1 169 ? 21.812 19.797 -8.203 1 97.75 169 ASP B CA 1
ATOM 5380 C C . ASP B 1 169 ? 21.594 20.016 -6.707 1 97.75 169 ASP B C 1
ATOM 5382 O O . ASP B 1 169 ? 22.406 19.578 -5.883 1 97.75 169 ASP B O 1
ATOM 5386 N N . SER B 1 170 ? 20.562 20.75 -6.383 1 98.12 170 SER B N 1
ATOM 5387 C CA . SER B 1 170 ? 20.203 20.953 -4.984 1 98.12 170 SER B CA 1
ATOM 5388 C C . SER B 1 170 ? 18.688 20.922 -4.797 1 98.12 170 SER B C 1
ATOM 5390 O O . SER B 1 170 ? 17.938 21.188 -5.734 1 98.12 170 SER B O 1
ATOM 5392 N N . ILE B 1 171 ? 18.281 20.516 -3.627 1 98.69 171 ILE B N 1
ATOM 5393 C CA . ILE B 1 171 ? 16.875 20.5 -3.215 1 98.69 171 ILE B CA 1
ATOM 5394 C C . ILE B 1 171 ? 16.656 21.484 -2.072 1 98.69 171 ILE B C 1
ATOM 5396 O O . ILE B 1 171 ? 17.297 21.391 -1.026 1 98.69 171 ILE B O 1
ATOM 5400 N N . LEU B 1 172 ? 15.734 22.422 -2.273 1 98.75 172 LEU B N 1
ATOM 5401 C CA . LEU B 1 172 ? 15.406 23.453 -1.289 1 98.75 172 LEU B CA 1
ATOM 5402 C C . LEU B 1 172 ? 14.211 23.031 -0.439 1 98.75 172 LEU B C 1
ATOM 5404 O O . LEU B 1 172 ? 13.18 22.609 -0.971 1 98.75 172 LEU B O 1
ATOM 5408 N N . THR B 1 173 ? 14.375 23.062 0.878 1 98.69 173 THR B N 1
ATOM 5409 C CA . THR B 1 173 ? 13.281 22.859 1.821 1 98.69 173 THR B CA 1
ATOM 5410 C C . THR B 1 173 ? 13.305 23.922 2.916 1 98.69 173 THR B C 1
ATOM 5412 O O . THR B 1 173 ? 14.211 24.75 2.955 1 98.69 173 THR B O 1
ATOM 5415 N N . LEU B 1 174 ? 12.266 23.969 3.707 1 98.69 174 LEU B N 1
ATOM 5416 C CA . LEU B 1 174 ? 12.258 24.703 4.973 1 98.69 174 LEU B CA 1
ATOM 5417 C C . LEU B 1 174 ? 12.484 23.75 6.145 1 98.69 174 LEU B C 1
ATOM 5419 O O . LEU B 1 174 ? 12.094 22.578 6.086 1 98.69 174 LEU B O 1
ATOM 5423 N N . ASP B 1 175 ? 13.109 24.203 7.23 1 97.75 175 ASP B N 1
ATOM 5424 C CA . ASP B 1 175 ? 13.484 23.312 8.32 1 97.75 175 ASP B CA 1
ATOM 5425 C C . ASP B 1 175 ? 12.25 22.875 9.109 1 97.75 175 ASP B C 1
ATOM 5427 O O . ASP B 1 175 ? 12.336 21.953 9.93 1 97.75 175 ASP B O 1
ATOM 5431 N N . ILE B 1 176 ? 11.125 23.422 8.828 1 97.38 176 ILE B N 1
ATOM 5432 C CA . ILE B 1 176 ? 9.898 23.047 9.516 1 97.38 176 ILE B CA 1
ATOM 5433 C C . ILE B 1 176 ? 9.164 21.969 8.719 1 97.38 176 ILE B C 1
ATOM 5435 O O . ILE B 1 176 ? 8.07 21.562 9.094 1 97.38 176 ILE B O 1
ATOM 5439 N N . ALA B 1 177 ? 9.789 21.516 7.652 1 97.56 177 ALA B N 1
ATOM 5440 C CA . ALA B 1 177 ? 9.203 20.453 6.844 1 97.56 177 ALA B CA 1
ATOM 5441 C C . ALA B 1 177 ? 9 19.172 7.668 1 97.56 177 ALA B C 1
ATOM 5443 O O . ALA B 1 177 ? 9.672 18.984 8.688 1 97.56 177 ALA B O 1
ATOM 5444 N N . TYR B 1 178 ? 8.039 18.391 7.25 1 95.56 178 TYR B N 1
ATOM 5445 C CA . TYR B 1 178 ? 7.742 17.125 7.902 1 95.56 178 TYR B CA 1
ATOM 5446 C C . TYR B 1 178 ? 8.984 16.25 7.988 1 95.56 178 TYR B C 1
ATOM 5448 O O . TYR B 1 178 ? 9.797 16.219 7.059 1 95.56 178 TYR B O 1
ATOM 5456 N N . GLY B 1 179 ? 9.164 15.562 9.094 1 92.25 179 GLY B N 1
ATOM 5457 C CA . GLY B 1 179 ? 10.359 14.773 9.367 1 92.25 179 GLY B CA 1
ATOM 5458 C C . GLY B 1 179 ? 10.656 13.742 8.297 1 92.25 179 GLY B C 1
ATOM 5459 O O . GLY B 1 179 ? 11.805 13.586 7.883 1 92.25 179 GLY B O 1
ATOM 5460 N N . SER B 1 180 ? 9.711 13.039 7.895 1 93 180 SER B N 1
ATOM 5461 C CA . SER B 1 180 ? 9.922 12 6.887 1 93 180 SER B CA 1
ATOM 5462 C C . SER B 1 180 ? 10.32 12.609 5.547 1 93 180 SER B C 1
ATOM 5464 O O . SER B 1 180 ? 11.055 11.984 4.773 1 93 180 SER B O 1
ATOM 5466 N N . VAL B 1 181 ? 9.852 13.797 5.238 1 96.94 181 VAL B N 1
ATOM 5467 C CA . VAL B 1 181 ? 10.234 14.477 4.004 1 96.94 181 VAL B CA 1
ATOM 5468 C C . VAL B 1 181 ? 11.719 14.844 4.055 1 96.94 181 VAL B C 1
ATOM 5470 O O . VAL B 1 181 ? 12.445 14.648 3.082 1 96.94 181 VAL B O 1
ATOM 5473 N N . LYS B 1 182 ? 12.117 15.359 5.18 1 95.75 182 LYS B N 1
ATOM 5474 C CA . LYS B 1 182 ? 13.531 15.672 5.336 1 95.75 182 LYS B CA 1
ATOM 5475 C C . LYS B 1 182 ? 14.391 14.422 5.156 1 95.75 182 LYS B C 1
ATOM 5477 O O . LYS B 1 182 ? 15.438 14.477 4.508 1 95.75 182 LYS B O 1
ATOM 5482 N N . LYS B 1 183 ? 13.914 13.367 5.695 1 94.56 183 LYS B N 1
ATOM 5483 C CA . LYS B 1 183 ? 14.656 12.117 5.559 1 94.56 183 LYS B CA 1
ATOM 5484 C C . LYS B 1 183 ? 14.727 11.672 4.102 1 94.56 183 LYS B C 1
ATOM 5486 O O . LYS B 1 183 ? 15.758 11.188 3.645 1 94.56 183 LYS B O 1
ATOM 5491 N N . MET B 1 184 ? 13.695 11.773 3.393 1 97 184 MET B N 1
ATOM 5492 C CA . MET B 1 184 ? 13.648 11.43 1.974 1 97 184 MET B CA 1
ATOM 5493 C C . MET B 1 184 ? 14.641 12.273 1.18 1 97 184 MET B C 1
ATOM 5495 O O . MET B 1 184 ? 15.359 11.758 0.326 1 97 184 MET B O 1
ATOM 5499 N N . VAL B 1 185 ? 14.578 13.562 1.453 1 98.06 185 VAL B N 1
ATOM 5500 C CA . VAL B 1 185 ? 15.438 14.492 0.734 1 98.06 185 VAL B CA 1
ATOM 5501 C C . VAL B 1 185 ? 16.906 14.195 1.057 1 98.06 185 VAL B C 1
ATOM 5503 O O . VAL B 1 185 ? 17.75 14.188 0.163 1 98.06 185 VAL B O 1
ATOM 5506 N N . ASP B 1 186 ? 17.203 13.93 2.322 1 97.5 186 ASP B N 1
ATOM 5507 C CA . ASP B 1 186 ? 18.562 13.578 2.725 1 97.5 186 ASP B CA 1
ATOM 5508 C C . ASP B 1 186 ? 19.016 12.297 2.041 1 97.5 186 ASP B C 1
ATOM 5510 O O . ASP B 1 186 ? 20.172 12.188 1.615 1 97.5 186 ASP B O 1
ATOM 5514 N N . HIS B 1 187 ? 18.125 11.359 1.99 1 96.38 187 HIS B N 1
ATOM 5515 C CA . HIS B 1 187 ? 18.422 10.094 1.328 1 96.38 187 HIS B CA 1
ATOM 5516 C C . HIS B 1 187 ? 18.797 10.312 -0.136 1 96.38 187 HIS B C 1
ATOM 5518 O O . HIS B 1 187 ? 19.781 9.758 -0.621 1 96.38 187 HIS B O 1
ATOM 5524 N N . VAL B 1 188 ? 18.031 11.078 -0.828 1 97.06 188 VAL B N 1
ATOM 5525 C CA . VAL B 1 188 ? 18.266 11.383 -2.238 1 97.06 188 VAL B CA 1
ATOM 5526 C C . VAL B 1 188 ? 19.578 12.141 -2.398 1 97.06 188 VAL B C 1
ATOM 5528 O O . VAL B 1 188 ? 20.375 11.844 -3.299 1 97.06 188 VAL B O 1
ATOM 5531 N N . ALA B 1 189 ? 19.781 13.117 -1.525 1 97.62 189 ALA B N 1
ATOM 5532 C CA . ALA B 1 189 ? 21.016 13.898 -1.575 1 97.62 189 ALA B CA 1
ATOM 5533 C C . ALA B 1 189 ? 22.234 13.008 -1.377 1 97.62 189 ALA B C 1
ATOM 5535 O O . ALA B 1 189 ? 23.234 13.125 -2.109 1 97.62 189 ALA B O 1
ATOM 5536 N N . GLN B 1 190 ? 22.156 12.156 -0.455 1 95.75 190 GLN B N 1
ATOM 5537 C CA . GLN B 1 190 ? 23.266 11.25 -0.163 1 95.75 190 GLN B CA 1
ATOM 5538 C C . GLN B 1 190 ? 23.547 10.32 -1.337 1 95.75 190 GLN B C 1
ATOM 5540 O O . GLN B 1 190 ? 24.688 10.094 -1.701 1 95.75 190 GLN B O 1
ATOM 5545 N N . ARG B 1 191 ? 22.578 9.828 -1.889 1 93.44 191 ARG B N 1
ATOM 5546 C CA . ARG B 1 191 ? 22.672 8.836 -2.955 1 93.44 191 ARG B CA 1
ATOM 5547 C C . ARG B 1 191 ? 23.203 9.469 -4.238 1 93.44 191 ARG B C 1
ATOM 5549 O O . ARG B 1 191 ? 23.938 8.828 -4.996 1 93.44 191 ARG B O 1
ATOM 5556 N N . THR B 1 192 ? 22.875 10.672 -4.488 1 96 192 THR B N 1
ATOM 5557 C CA . THR B 1 192 ? 23.156 11.273 -5.785 1 96 192 THR B CA 1
ATOM 5558 C C . THR B 1 192 ? 24.344 12.234 -5.695 1 96 192 THR B C 1
ATOM 5560 O O . THR B 1 192 ? 24.891 12.641 -6.719 1 96 192 THR B O 1
ATOM 5563 N N . GLY B 1 193 ? 24.656 12.672 -4.465 1 97.31 193 GLY B N 1
ATOM 5564 C CA . GLY B 1 193 ? 25.641 13.727 -4.262 1 97.31 193 GLY B CA 1
ATOM 5565 C C . GLY B 1 193 ? 25.047 15.117 -4.316 1 97.31 193 GLY B C 1
ATOM 5566 O O . GLY B 1 193 ? 25.75 16.109 -4.094 1 97.31 193 GLY B O 1
ATOM 5567 N N . ALA B 1 194 ? 23.734 15.273 -4.609 1 98.06 194 ALA B N 1
ATOM 5568 C CA . ALA B 1 194 ? 23.062 16.562 -4.598 1 98.06 194 ALA B CA 1
ATOM 5569 C C . ALA B 1 194 ? 23.094 17.188 -3.201 1 98.06 194 ALA B C 1
ATOM 5571 O O . ALA B 1 194 ? 23.453 16.516 -2.227 1 98.06 194 ALA B O 1
ATOM 5572 N N . THR B 1 195 ? 22.75 18.453 -3.139 1 98 195 THR B N 1
ATOM 5573 C CA . THR B 1 195 ? 22.797 19.156 -1.861 1 98 195 THR B CA 1
ATOM 5574 C C . THR B 1 195 ? 21.375 19.406 -1.337 1 98 195 THR B C 1
ATOM 5576 O O . THR B 1 195 ? 20.5 19.828 -2.086 1 98 195 THR B O 1
ATOM 5579 N N . HIS B 1 196 ? 21.203 19.094 -0.133 1 98.31 196 HIS B N 1
ATOM 5580 C CA . HIS B 1 196 ? 19.984 19.5 0.573 1 98.31 196 HIS B CA 1
ATOM 5581 C C . HIS B 1 196 ? 20.156 20.875 1.212 1 98.31 196 HIS B C 1
ATOM 5583 O O . HIS B 1 196 ? 20.922 21.031 2.156 1 98.31 196 HIS B O 1
ATOM 5589 N N . VAL B 1 197 ? 19.453 21.859 0.682 1 98.19 197 VAL B N 1
ATOM 5590 C CA . VAL B 1 197 ? 19.453 23.219 1.234 1 98.19 197 VAL B CA 1
ATOM 5591 C C . VAL B 1 197 ? 18.203 23.438 2.082 1 98.19 197 VAL B C 1
ATOM 5593 O O . VAL B 1 197 ? 17.094 23.547 1.55 1 98.19 197 VAL B O 1
ATOM 5596 N N . SER B 1 198 ? 18.375 23.531 3.344 1 98.38 198 SER B N 1
ATOM 5597 C CA . SER B 1 198 ? 17.281 23.734 4.273 1 98.38 198 SER B CA 1
ATOM 5598 C C . SER B 1 198 ? 17.344 25.125 4.898 1 98.38 198 SER B C 1
ATOM 5600 O O . SER B 1 198 ? 18.281 25.453 5.617 1 98.38 198 SER B O 1
ATOM 5602 N N . LEU B 1 199 ? 16.328 25.938 4.66 1 98.56 199 LEU B N 1
ATOM 5603 C CA . LEU B 1 199 ? 16.297 27.297 5.207 1 98.56 199 LEU B CA 1
ATOM 5604 C C . LEU B 1 199 ? 15.664 27.312 6.594 1 98.56 199 LEU B C 1
ATOM 5606 O O . LEU B 1 199 ? 14.609 26.703 6.809 1 98.56 199 LEU B O 1
ATOM 5610 N N . ARG B 1 200 ? 16.266 28 7.496 1 97.81 200 ARG B N 1
ATOM 5611 C CA . ARG B 1 200 ? 15.75 28.125 8.859 1 97.81 200 ARG B CA 1
ATOM 5612 C C . ARG B 1 200 ? 14.641 29.172 8.93 1 97.81 200 ARG B C 1
ATOM 5614 O O . ARG B 1 200 ? 14.867 30.344 8.648 1 97.81 200 ARG B O 1
ATOM 5621 N N . VAL B 1 201 ? 13.5 28.766 9.312 1 97.75 201 VAL B N 1
ATOM 5622 C CA . VAL B 1 201 ? 12.359 29.672 9.445 1 97.75 201 VAL B CA 1
ATOM 5623 C C . VAL B 1 201 ? 12.453 30.438 10.773 1 97.75 201 VAL B C 1
ATOM 5625 O O . VAL B 1 201 ? 12.625 29.828 11.828 1 97.75 201 VAL B O 1
ATOM 5628 N N . PRO B 1 202 ? 12.32 31.703 10.734 1 94.31 202 PRO B N 1
ATOM 5629 C CA . PRO B 1 202 ? 12.461 32.531 11.938 1 94.31 202 PRO B CA 1
ATOM 5630 C C . PRO B 1 202 ? 11.203 32.531 12.797 1 94.31 202 PRO B C 1
ATOM 5632 O O . PRO B 1 202 ? 10.438 33.5 12.781 1 94.31 202 PRO B O 1
ATOM 5635 N N . LEU B 1 203 ? 11.031 31.594 13.656 1 94.19 203 LEU B N 1
ATOM 5636 C CA . LEU B 1 203 ? 9.867 31.516 14.523 1 94.19 203 LEU B CA 1
ATOM 5637 C C . LEU B 1 203 ? 10.07 32.344 15.789 1 94.19 203 LEU B C 1
ATOM 5639 O O . LEU B 1 203 ? 11.188 32.406 16.312 1 94.19 203 LEU B O 1
ATOM 5643 N N . PRO B 1 204 ? 9.039 32.938 16.359 1 93.69 204 PRO B N 1
ATOM 5644 C CA . PRO B 1 204 ? 7.668 33.031 15.836 1 93.69 204 PRO B CA 1
ATOM 5645 C C . PRO B 1 204 ? 7.543 33.969 14.633 1 93.69 204 PRO B C 1
ATOM 5647 O O . PRO B 1 204 ? 8.336 34.906 14.484 1 93.69 204 PRO B O 1
ATOM 5650 N N . LEU B 1 205 ? 6.543 33.75 13.836 1 95.31 205 LEU B N 1
ATOM 5651 C CA . LEU B 1 205 ? 6.32 34.531 12.641 1 95.31 205 LEU B CA 1
ATOM 5652 C C . LEU B 1 205 ? 5.441 35.75 12.945 1 95.31 205 LEU B C 1
ATOM 5654 O O . LEU B 1 205 ? 4.547 35.656 13.789 1 95.31 205 LEU B O 1
ATOM 5658 N N . SER B 1 206 ? 5.672 36.812 12.211 1 92.94 206 SER B N 1
ATOM 5659 C CA . SER B 1 206 ? 4.812 38 12.305 1 92.94 206 SER B CA 1
ATOM 5660 C C . SER B 1 206 ? 3.742 38 11.219 1 92.94 206 SER B C 1
ATOM 5662 O O . SER B 1 206 ? 2.641 38.5 11.422 1 92.94 206 SER B O 1
ATOM 5664 N N . SER B 1 207 ? 4.09 37.5 10.078 1 94 207 SER B N 1
ATOM 5665 C CA . SER B 1 207 ? 3.205 37.406 8.922 1 94 207 SER B CA 1
ATOM 5666 C C . SER B 1 207 ? 3.707 36.406 7.906 1 94 207 SER B C 1
ATOM 5668 O O . SER B 1 207 ? 4.84 35.906 8 1 94 207 SER B O 1
ATOM 5670 N N . PRO B 1 208 ? 2.859 36.094 6.895 1 95 208 PRO B N 1
ATOM 5671 C CA . PRO B 1 208 ? 3.324 35.219 5.809 1 95 208 PRO B CA 1
ATOM 5672 C C . PRO B 1 208 ? 4.539 35.812 5.078 1 95 208 PRO B C 1
ATOM 5674 O O . PRO B 1 208 ? 5.336 35.031 4.516 1 95 208 PRO B O 1
ATOM 5677 N N . ALA B 1 209 ? 4.707 37.094 5.07 1 95.62 209 ALA B N 1
ATOM 5678 C CA . ALA B 1 209 ? 5.801 37.75 4.379 1 95.62 209 ALA B CA 1
ATOM 5679 C C . ALA B 1 209 ? 7.156 37.281 4.906 1 95.62 209 ALA B C 1
ATOM 5681 O O . ALA B 1 209 ? 8.141 37.281 4.168 1 95.62 209 ALA B O 1
ATOM 5682 N N . ASP B 1 210 ? 7.184 36.875 6.176 1 96.81 210 ASP B N 1
ATOM 5683 C CA . ASP B 1 210 ? 8.438 36.406 6.762 1 96.81 210 ASP B CA 1
ATOM 5684 C C . ASP B 1 210 ? 8.984 35.188 6 1 96.81 210 ASP B C 1
ATOM 5686 O O . ASP B 1 210 ? 10.195 35.094 5.785 1 96.81 210 ASP B O 1
ATOM 5690 N N . ILE B 1 211 ? 8.117 34.312 5.625 1 97.62 211 ILE B N 1
ATOM 5691 C CA . ILE B 1 211 ? 8.516 33.125 4.875 1 97.62 211 ILE B CA 1
ATOM 5692 C C . ILE B 1 211 ? 8.898 33.531 3.449 1 97.62 211 ILE B C 1
ATOM 5694 O O . ILE B 1 211 ? 9.898 33.031 2.914 1 97.62 211 ILE B O 1
ATOM 5698 N N . LEU B 1 212 ? 8.117 34.406 2.807 1 98.25 212 LEU B N 1
ATOM 5699 C CA . LEU B 1 212 ? 8.383 34.844 1.445 1 98.25 212 LEU B CA 1
ATOM 5700 C C . LEU B 1 212 ? 9.742 35.531 1.362 1 98.25 212 LEU B C 1
ATOM 5702 O O . LEU B 1 212 ? 10.523 35.281 0.443 1 98.25 212 LEU B O 1
ATOM 5706 N N . ASP B 1 213 ? 9.984 36.406 2.322 1 98.25 213 ASP B N 1
ATOM 5707 C CA . ASP B 1 213 ? 11.25 37.125 2.35 1 98.25 213 ASP B CA 1
ATOM 5708 C C . ASP B 1 213 ? 12.43 36.188 2.527 1 98.25 213 ASP B C 1
ATOM 5710 O O . ASP B 1 213 ? 13.484 36.375 1.911 1 98.25 213 ASP B O 1
ATOM 5714 N N . LEU B 1 214 ? 12.242 35.219 3.363 1 98.44 214 LEU B N 1
ATOM 5715 C CA . LEU B 1 214 ? 13.289 34.25 3.59 1 98.44 214 LEU B CA 1
ATOM 5716 C C . LEU B 1 214 ? 13.68 33.562 2.285 1 98.44 214 LEU B C 1
ATOM 5718 O O . LEU B 1 214 ? 14.867 33.469 1.954 1 98.44 214 LEU B O 1
ATOM 5722 N N . VAL B 1 215 ? 12.711 33.062 1.521 1 98.62 215 VAL B N 1
ATOM 5723 C CA . VAL B 1 215 ? 12.953 32.344 0.28 1 98.62 215 VAL B CA 1
ATOM 5724 C C . VAL B 1 215 ? 13.477 33.281 -0.79 1 98.62 215 VAL B C 1
ATOM 5726 O O . VAL B 1 215 ? 14.414 32.969 -1.515 1 98.62 215 VAL B O 1
ATOM 5729 N N . ARG B 1 216 ? 12.883 34.469 -0.87 1 98.25 216 ARG B N 1
ATOM 5730 C CA . ARG B 1 216 ? 13.32 35.5 -1.827 1 98.25 216 ARG B CA 1
ATOM 5731 C C . ARG B 1 216 ? 14.789 35.844 -1.623 1 98.25 216 ARG B C 1
ATOM 5733 O O . ARG B 1 216 ? 15.562 35.875 -2.584 1 98.25 216 ARG B O 1
ATOM 5740 N N . ASN B 1 217 ? 15.125 36.125 -0.399 1 98 217 ASN B N 1
ATOM 5741 C CA . ASN B 1 217 ? 16.5 36.5 -0.08 1 98 217 ASN B CA 1
ATOM 5742 C C . ASN B 1 217 ? 17.469 35.406 -0.459 1 98 217 ASN B C 1
ATOM 5744 O O . ASN B 1 217 ? 18.547 35.656 -1.014 1 98 217 ASN B O 1
ATOM 5748 N N . HIS B 1 218 ? 17.094 34.188 -0.183 1 98 218 HIS B N 1
ATOM 5749 C CA . HIS B 1 218 ? 17.969 33.062 -0.528 1 98 218 HIS B CA 1
ATOM 5750 C C . HIS B 1 218 ? 18.156 32.969 -2.037 1 98 218 HIS B C 1
ATOM 5752 O O . HIS B 1 218 ? 19.281 32.875 -2.523 1 98 218 HIS B O 1
ATOM 5758 N N . LEU B 1 219 ? 17.078 32.969 -2.789 1 98 219 LEU B N 1
ATOM 5759 C CA . LEU B 1 219 ? 17.141 32.812 -4.238 1 98 219 LEU B CA 1
ATOM 5760 C C . LEU B 1 219 ? 17.875 33.969 -4.895 1 98 219 LEU B C 1
ATOM 5762 O O . LEU B 1 219 ? 18.609 33.75 -5.871 1 98 219 LEU B O 1
ATOM 5766 N N . SER B 1 220 ? 17.703 35.156 -4.34 1 96.38 220 SER B N 1
ATOM 5767 C CA . SER B 1 220 ? 18.344 36.344 -4.906 1 96.38 220 SER B CA 1
ATOM 5768 C C . SER B 1 220 ? 19.844 36.281 -4.707 1 96.38 220 SER B C 1
ATOM 5770 O O . SER B 1 220 ? 20.594 36.906 -5.461 1 96.38 220 SER B O 1
ATOM 5772 N N . GLN B 1 221 ? 20.266 35.594 -3.762 1 95.94 221 GLN B N 1
ATOM 5773 C CA . GLN B 1 221 ? 21.688 35.531 -3.445 1 95.94 221 GLN B CA 1
ATOM 5774 C C . GLN B 1 221 ? 22.359 34.406 -4.199 1 95.94 221 GLN B C 1
ATOM 5776 O O . GLN B 1 221 ? 23.594 34.344 -4.277 1 95.94 221 GLN B O 1
ATOM 5781 N N . CYS B 1 222 ? 21.594 33.562 -4.746 1 95.12 222 CYS B N 1
ATOM 5782 C CA . CYS B 1 222 ? 22.141 32.406 -5.48 1 95.12 222 CYS B CA 1
ATOM 5783 C C . CYS B 1 222 ? 22.625 32.844 -6.863 1 95.12 222 CYS B C 1
ATOM 5785 O O . CYS B 1 222 ? 21.953 33.594 -7.551 1 95.12 222 CYS B O 1
ATOM 5787 N N . ALA B 1 223 ? 23.797 32.344 -7.203 1 93.06 223 ALA B N 1
ATOM 5788 C CA . ALA B 1 223 ? 24.188 32.406 -8.609 1 93.06 223 ALA B CA 1
ATOM 5789 C C . ALA B 1 223 ? 23.312 31.516 -9.477 1 93.06 223 ALA B C 1
ATOM 5791 O O . ALA B 1 223 ? 22.641 30.625 -8.961 1 93.06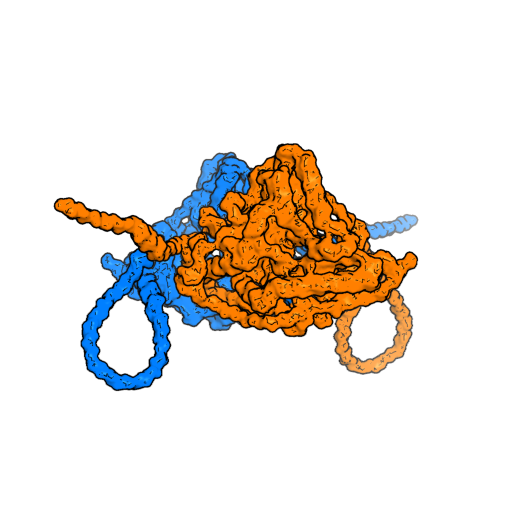 223 ALA B O 1
ATOM 5792 N N . ALA B 1 224 ? 23.422 31.734 -10.742 1 89.69 224 ALA B N 1
ATOM 5793 C CA . ALA B 1 224 ? 22.562 31 -11.672 1 89.69 224 ALA B CA 1
ATOM 5794 C C . ALA B 1 224 ? 22.781 29.5 -11.555 1 89.69 224 ALA B C 1
ATOM 5796 O O . ALA B 1 224 ? 21.828 28.719 -11.656 1 89.69 224 ALA B O 1
ATOM 5797 N N . ASP B 1 225 ? 23.953 29.125 -11.305 1 91.06 225 ASP B N 1
ATOM 5798 C CA . ASP B 1 225 ? 24.297 27.703 -11.258 1 91.06 225 ASP B CA 1
ATOM 5799 C C . ASP B 1 225 ? 24.094 27.141 -9.859 1 91.06 225 ASP B C 1
ATOM 5801 O O . ASP B 1 225 ? 24.344 25.953 -9.617 1 91.06 225 ASP B O 1
ATOM 5805 N N . GLN B 1 226 ? 23.562 27.984 -8.945 1 93.56 226 GLN B N 1
ATOM 5806 C CA . GLN B 1 226 ? 23.375 27.562 -7.566 1 93.56 226 GLN B CA 1
ATOM 5807 C C . GLN B 1 226 ? 21.891 27.5 -7.211 1 93.56 226 GLN B C 1
ATOM 5809 O O . GLN B 1 226 ? 21.531 27.109 -6.102 1 93.56 226 GLN B O 1
ATOM 5814 N N . LEU B 1 227 ? 21.141 27.859 -8.227 1 96.69 227 LEU B N 1
ATOM 5815 C CA . LEU B 1 227 ? 19.703 27.812 -8 1 96.69 227 LEU B CA 1
ATOM 5816 C C . LEU B 1 227 ? 19.234 26.359 -7.812 1 96.69 227 LEU B C 1
ATOM 5818 O O . LEU B 1 227 ? 19.75 25.453 -8.469 1 96.69 227 LEU B O 1
ATOM 5822 N N . PRO B 1 228 ? 18.266 26.156 -6.934 1 98.31 228 PRO B N 1
ATOM 5823 C CA . PRO B 1 228 ? 17.812 24.781 -6.691 1 98.31 228 PRO B CA 1
ATOM 5824 C C . PRO B 1 228 ? 17.141 24.156 -7.914 1 98.31 228 PRO B C 1
ATOM 5826 O O . PRO B 1 228 ? 16.5 24.859 -8.695 1 98.31 228 PRO B O 1
ATOM 5829 N N . THR B 1 229 ? 17.328 22.844 -8.031 1 98.19 229 THR B N 1
ATOM 5830 C CA . THR B 1 229 ? 16.656 22.078 -9.07 1 98.19 229 THR B CA 1
ATOM 5831 C C . THR B 1 229 ? 15.219 21.75 -8.656 1 98.19 229 THR B C 1
ATOM 5833 O O . THR B 1 229 ? 14.328 21.656 -9.5 1 98.19 229 THR B O 1
ATOM 5836 N N . LEU B 1 230 ? 15.008 21.547 -7.395 1 98.62 230 LEU B N 1
ATOM 5837 C CA . LEU B 1 230 ? 13.719 21.188 -6.809 1 98.62 230 LEU B CA 1
ATOM 5838 C C . LEU B 1 230 ? 13.484 21.953 -5.512 1 98.62 230 LEU B C 1
ATOM 5840 O O . LEU B 1 230 ? 14.398 22.109 -4.695 1 98.62 230 LEU B O 1
ATOM 5844 N N . ALA B 1 231 ? 12.305 22.531 -5.371 1 98.88 231 ALA B N 1
ATOM 5845 C CA . ALA B 1 231 ? 11.844 23.109 -4.113 1 98.88 231 ALA B CA 1
ATOM 5846 C C . ALA B 1 231 ? 10.664 22.328 -3.549 1 98.88 231 ALA B C 1
ATOM 5848 O O . ALA B 1 231 ? 9.672 22.094 -4.25 1 98.88 231 ALA B O 1
ATOM 5849 N N . VAL B 1 232 ? 10.797 21.891 -2.311 1 98.88 232 VAL B N 1
ATOM 5850 C CA . VAL B 1 232 ? 9.734 21.141 -1.632 1 98.88 232 VAL B CA 1
ATOM 5851 C C . VAL B 1 232 ? 9.125 22.016 -0.534 1 98.88 232 VAL B C 1
ATOM 5853 O O . VAL B 1 232 ? 9.82 22.422 0.399 1 98.88 232 VAL B O 1
ATOM 5856 N N . PHE B 1 233 ? 7.809 22.328 -0.633 1 98.81 233 PHE B N 1
ATOM 5857 C CA . PHE B 1 233 ? 7.102 23.125 0.357 1 98.81 233 PHE B CA 1
ATOM 5858 C C . PHE B 1 233 ? 5.895 22.375 0.904 1 98.81 233 PHE B C 1
ATOM 5860 O O . PHE B 1 233 ? 5.23 21.641 0.169 1 98.81 233 PHE B O 1
ATOM 5867 N N . ASP B 1 234 ? 5.676 22.547 2.191 1 98.5 234 ASP B N 1
ATOM 5868 C CA . ASP B 1 234 ? 4.402 22.109 2.754 1 98.5 234 ASP B CA 1
ATOM 5869 C C . ASP B 1 234 ? 3.273 23.062 2.377 1 98.5 234 ASP B C 1
ATOM 5871 O O . ASP B 1 234 ? 3.482 24.281 2.293 1 98.5 234 ASP B O 1
ATOM 5875 N N . HIS B 1 235 ? 2.113 22.5 2.15 1 98.69 235 HIS B N 1
ATOM 5876 C CA . HIS B 1 235 ? 0.938 23.359 2.158 1 98.69 235 HIS B CA 1
ATOM 5877 C C . HIS B 1 235 ? 0.593 23.812 3.572 1 98.69 235 HIS B C 1
ATOM 5879 O O . HIS B 1 235 ? 0.417 25 3.824 1 98.69 235 HIS B O 1
ATOM 5885 N N . ILE B 1 236 ? 0.486 22.891 4.414 1 98.62 236 ILE B N 1
ATOM 5886 C CA . ILE B 1 236 ? 0.348 23.078 5.855 1 98.62 236 ILE B CA 1
ATOM 5887 C C . ILE B 1 236 ? 1.335 22.172 6.586 1 98.62 236 ILE B C 1
ATOM 5889 O O . ILE B 1 236 ? 1.343 20.953 6.379 1 98.62 236 ILE B O 1
ATOM 5893 N N . THR B 1 237 ? 2.186 22.734 7.398 1 98.25 237 THR B N 1
ATOM 5894 C CA . THR B 1 237 ? 3.227 21.969 8.07 1 98.25 237 THR B CA 1
ATOM 5895 C C . THR B 1 237 ? 2.631 21.109 9.188 1 98.25 237 THR B C 1
ATOM 5897 O O . THR B 1 237 ? 1.698 21.531 9.875 1 98.25 237 THR B O 1
ATOM 5900 N N . SER B 1 238 ? 3.191 19.938 9.359 1 96.88 238 SER B N 1
ATOM 5901 C CA . SER B 1 238 ? 2.668 18.969 10.312 1 96.88 238 SER B CA 1
ATOM 5902 C C . SER B 1 238 ? 2.998 19.359 11.742 1 96.88 238 SER B C 1
ATOM 5904 O O . SER B 1 238 ? 2.111 19.422 12.602 1 96.88 238 SER B O 1
ATOM 5906 N N . ASN B 1 239 ? 4.203 19.719 12.07 1 95.56 239 ASN B N 1
ATOM 5907 C CA . ASN B 1 239 ? 4.641 19.953 13.445 1 95.56 239 ASN B CA 1
ATOM 5908 C C . ASN B 1 239 ? 4.305 21.359 13.914 1 95.56 239 ASN B C 1
ATOM 5910 O O . ASN B 1 239 ? 3.877 21.547 15.055 1 95.56 239 ASN B O 1
ATOM 5914 N N . THR B 1 240 ? 4.422 22.328 13.031 1 97.12 240 THR B N 1
ATOM 5915 C CA . THR B 1 240 ? 4.238 23.703 13.438 1 97.12 240 THR B CA 1
ATOM 5916 C C . THR B 1 240 ? 2.836 24.203 13.078 1 97.12 240 THR B C 1
ATOM 5918 O O . THR B 1 240 ? 2.422 25.281 13.508 1 97.12 240 THR B O 1
ATOM 5921 N N . ALA B 1 241 ? 2.135 23.453 12.305 1 97.69 241 ALA B N 1
ATOM 5922 C CA . ALA B 1 241 ? 0.741 23.734 11.969 1 97.69 241 ALA B CA 1
ATOM 5923 C C . ALA B 1 241 ? 0.611 25.078 11.266 1 97.69 241 ALA B C 1
ATOM 5925 O O . ALA B 1 241 ? -0.345 25.828 11.508 1 97.69 241 ALA B O 1
ATOM 5926 N N . LEU B 1 242 ? 1.544 25.438 10.414 1 97.62 242 LEU B N 1
ATOM 5927 C CA . LEU B 1 242 ? 1.504 26.688 9.664 1 97.62 242 LEU B CA 1
ATOM 5928 C C . LEU B 1 242 ? 1.003 26.453 8.242 1 97.62 242 LEU B C 1
ATOM 5930 O O . LEU B 1 242 ? 1.482 25.562 7.547 1 97.62 242 LEU B O 1
ATOM 5934 N N . GLN B 1 243 ? 0.006 27.141 7.895 1 97.69 243 GLN B N 1
ATOM 5935 C CA . GLN B 1 243 ? -0.357 27.219 6.484 1 97.69 243 GLN B CA 1
ATOM 5936 C C . GLN B 1 243 ? 0.578 28.156 5.723 1 97.69 243 GLN B C 1
ATOM 5938 O O . GLN B 1 243 ? 0.55 29.375 5.926 1 97.69 243 GLN B O 1
ATOM 5943 N N . LEU B 1 244 ? 1.354 27.656 4.832 1 98.06 244 LEU B N 1
ATOM 5944 C CA . LEU B 1 244 ? 2.326 28.453 4.098 1 98.06 244 LEU B CA 1
ATOM 5945 C C . LEU B 1 244 ? 1.661 29.188 2.936 1 98.06 244 LEU B C 1
ATOM 5947 O O . LEU B 1 244 ? 0.659 28.719 2.393 1 98.06 244 LEU B O 1
ATOM 5951 N N . PRO B 1 245 ? 2.168 30.391 2.641 1 97.62 245 PRO B N 1
ATOM 5952 C CA . PRO B 1 245 ? 1.649 31.109 1.469 1 97.62 245 PRO B CA 1
ATOM 5953 C C . PRO B 1 245 ? 2.078 30.469 0.152 1 97.62 245 PRO B C 1
ATOM 5955 O O . PRO B 1 245 ? 2.846 31.062 -0.608 1 97.62 245 PRO B O 1
ATOM 5958 N N . LEU B 1 246 ? 1.493 29.344 -0.165 1 98.12 246 LEU B N 1
ATOM 5959 C CA . LEU B 1 246 ? 1.943 28.422 -1.196 1 98.12 246 LEU B CA 1
ATOM 5960 C C . LEU B 1 246 ? 1.887 29.062 -2.574 1 98.12 246 LEU B C 1
ATOM 5962 O O . LEU B 1 246 ? 2.816 28.922 -3.371 1 98.12 246 LEU B O 1
ATOM 5966 N N . THR B 1 247 ? 0.764 29.734 -2.91 1 98.06 247 THR B N 1
ATOM 5967 C CA . THR B 1 247 ? 0.626 30.391 -4.207 1 98.06 247 THR B CA 1
ATOM 5968 C C . THR B 1 247 ? 1.74 31.406 -4.418 1 98.06 247 THR B C 1
ATOM 5970 O O . THR B 1 247 ? 2.404 31.406 -5.457 1 98.06 247 THR B O 1
ATOM 5973 N N . GLU B 1 248 ? 1.951 32.25 -3.432 1 98.31 248 GLU B N 1
ATOM 5974 C CA . GLU B 1 248 ? 2.979 33.281 -3.516 1 98.31 248 GLU B CA 1
ATOM 5975 C C . GLU B 1 248 ? 4.375 32.688 -3.549 1 98.31 248 GLU B C 1
ATOM 5977 O O . GLU B 1 248 ? 5.266 33.188 -4.234 1 98.31 248 GLU B O 1
ATOM 5982 N N . LEU B 1 249 ? 4.578 31.609 -2.783 1 98.56 249 LEU B N 1
ATOM 5983 C CA . LEU B 1 249 ? 5.863 30.922 -2.795 1 98.56 249 LEU B CA 1
ATOM 5984 C C . LEU B 1 249 ? 6.168 30.359 -4.184 1 98.56 249 LEU B C 1
ATOM 5986 O O . LEU B 1 249 ? 7.289 30.5 -4.676 1 98.56 249 LEU B O 1
ATOM 5990 N N . ALA B 1 250 ? 5.211 29.703 -4.781 1 98.62 250 ALA B N 1
ATOM 5991 C CA . ALA B 1 250 ? 5.383 29.141 -6.113 1 98.62 250 ALA B CA 1
ATOM 5992 C C . ALA B 1 250 ? 5.676 30.219 -7.145 1 98.62 250 ALA B C 1
ATOM 5994 O O . ALA B 1 250 ? 6.539 30.047 -8.008 1 98.62 250 ALA B O 1
ATOM 5995 N N . GLU B 1 251 ? 4.98 31.328 -7.078 1 98.56 251 GLU B N 1
ATOM 5996 C CA . GLU B 1 251 ? 5.215 32.469 -7.969 1 98.56 251 GLU B CA 1
ATOM 5997 C C . GLU B 1 251 ? 6.629 33 -7.801 1 98.56 251 GLU B C 1
ATOM 5999 O O . GLU B 1 251 ? 7.289 33.344 -8.781 1 98.56 251 GLU B O 1
ATOM 6004 N N . LEU B 1 252 ? 6.969 33.125 -6.582 1 98.31 252 LEU B N 1
ATOM 6005 C CA . LEU B 1 252 ? 8.297 33.625 -6.254 1 98.31 252 LEU B CA 1
ATOM 6006 C C . LEU B 1 252 ? 9.383 32.75 -6.863 1 98.31 252 LEU B C 1
ATOM 6008 O O . LEU B 1 252 ? 10.344 33.25 -7.449 1 98.31 252 LEU B O 1
ATOM 6012 N N . VAL B 1 253 ? 9.25 31.438 -6.711 1 98.56 253 VAL B N 1
ATOM 6013 C CA . VAL B 1 253 ? 10.219 30.5 -7.27 1 98.56 253 VAL B CA 1
ATOM 6014 C C . VAL B 1 253 ? 10.219 30.609 -8.797 1 98.56 253 VAL B C 1
ATOM 6016 O O . VAL B 1 253 ? 11.281 30.641 -9.422 1 98.56 253 VAL B O 1
ATOM 6019 N N . ALA B 1 254 ? 9.078 30.656 -9.414 1 97.62 254 ALA B N 1
ATOM 6020 C CA . ALA B 1 254 ? 8.953 30.766 -10.867 1 97.62 254 ALA B CA 1
ATOM 6021 C C . ALA B 1 254 ? 9.656 32.031 -11.383 1 97.62 254 ALA B C 1
ATOM 6023 O O . ALA B 1 254 ? 10.227 32.031 -12.469 1 97.62 254 ALA B O 1
ATOM 6024 N N . GLN B 1 255 ? 9.578 33.062 -10.625 1 96.94 255 GLN B N 1
ATOM 6025 C CA . GLN B 1 255 ? 10.133 34.344 -11.023 1 96.94 255 GLN B CA 1
ATOM 6026 C C . GLN B 1 255 ? 11.648 34.375 -10.859 1 96.94 255 GLN B C 1
ATOM 6028 O O . GLN B 1 255 ? 12.367 34.844 -11.742 1 96.94 255 GLN B O 1
ATOM 6033 N N . HIS B 1 256 ? 12.148 33.844 -9.773 1 96.62 256 HIS B N 1
ATOM 6034 C CA . HIS B 1 256 ? 13.547 34.031 -9.406 1 96.62 256 HIS B CA 1
ATOM 6035 C C . HIS B 1 256 ? 14.383 32.812 -9.797 1 96.62 256 HIS B C 1
ATOM 6037 O O . HIS B 1 256 ? 15.609 32.875 -9.852 1 96.62 256 HIS B O 1
ATOM 6043 N N . SER B 1 257 ? 13.727 31.703 -10.055 1 95.81 257 SER B N 1
ATOM 6044 C CA . SER B 1 257 ? 14.367 30.438 -10.414 1 95.81 257 SER B CA 1
ATOM 6045 C C . SER B 1 257 ? 13.5 29.641 -11.383 1 95.81 257 SER B C 1
ATOM 6047 O O . SER B 1 257 ? 13.016 28.547 -11.039 1 95.81 257 SER B O 1
ATOM 6049 N N . PRO B 1 258 ? 13.383 30.047 -12.609 1 94.06 258 PRO B N 1
ATOM 6050 C CA . PRO B 1 258 ? 12.422 29.453 -13.539 1 94.06 258 PRO B CA 1
ATOM 6051 C C . PRO B 1 258 ? 12.719 27.984 -13.844 1 94.06 258 PRO B C 1
ATOM 6053 O O . PRO B 1 258 ? 11.828 27.25 -14.266 1 94.06 258 PRO B O 1
ATOM 6056 N N . GLY B 1 259 ? 13.789 27.5 -13.625 1 95.5 259 GLY B N 1
ATOM 6057 C CA . GLY B 1 259 ? 14.125 26.094 -13.875 1 95.5 259 GLY B CA 1
ATOM 6058 C C . GLY B 1 259 ? 13.812 25.188 -12.703 1 95.5 259 GLY B C 1
ATOM 6059 O O . GLY B 1 259 ? 13.836 23.969 -12.836 1 95.5 259 GLY B O 1
ATOM 6060 N N . THR B 1 260 ? 13.492 25.781 -11.578 1 98 260 THR B N 1
ATOM 6061 C CA . THR B 1 260 ? 13.227 25.031 -10.367 1 98 260 THR B CA 1
ATOM 6062 C C . THR B 1 260 ? 11.836 24.406 -10.406 1 98 260 THR B C 1
ATOM 6064 O O . THR B 1 260 ? 10.852 25.109 -10.656 1 98 260 THR B O 1
ATOM 6067 N N . ARG B 1 261 ? 11.703 23.094 -10.227 1 98.25 261 ARG B N 1
ATOM 6068 C CA . ARG B 1 261 ? 10.406 22.453 -10.055 1 98.25 261 ARG B CA 1
ATOM 6069 C C . ARG B 1 261 ? 9.914 22.578 -8.617 1 98.25 261 ARG B C 1
ATOM 6071 O O . ARG B 1 261 ? 10.719 22.531 -7.676 1 98.25 261 ARG B O 1
ATOM 6078 N N . VAL B 1 262 ? 8.609 22.719 -8.438 1 98.88 262 VAL B N 1
ATOM 6079 C CA . VAL B 1 262 ? 8.016 22.875 -7.113 1 98.88 262 VAL B CA 1
ATOM 6080 C C . VAL B 1 262 ? 7.176 21.656 -6.777 1 98.88 262 VAL B C 1
ATOM 6082 O O . VAL B 1 262 ? 6.223 21.328 -7.492 1 98.88 262 VAL B O 1
ATOM 6085 N N . LEU B 1 263 ? 7.562 20.938 -5.754 1 98.94 263 LEU B N 1
ATOM 6086 C CA . LEU B 1 263 ? 6.836 19.812 -5.168 1 98.94 263 LEU B CA 1
ATOM 6087 C C . LEU B 1 263 ? 6.172 20.219 -3.857 1 98.94 263 LEU B C 1
ATOM 6089 O O . LEU B 1 263 ? 6.844 20.688 -2.934 1 98.94 263 LEU B O 1
ATOM 6093 N N . VAL B 1 264 ? 4.848 20 -3.766 1 98.94 264 VAL B N 1
ATOM 6094 C CA . VAL B 1 264 ? 4.109 20.422 -2.582 1 98.94 264 VAL B CA 1
ATOM 6095 C C . VAL B 1 264 ? 3.699 19.203 -1.759 1 98.94 264 VAL B C 1
ATOM 6097 O O . VAL B 1 264 ? 3.07 18.281 -2.277 1 98.94 264 VAL B O 1
ATOM 6100 N N . ASP B 1 265 ? 4.141 19.188 -0.502 1 98.88 265 ASP B N 1
ATOM 6101 C CA . ASP B 1 265 ? 3.547 18.297 0.487 1 98.88 265 ASP B CA 1
ATOM 6102 C C . ASP B 1 265 ? 2.191 18.812 0.955 1 98.88 265 ASP B C 1
ATOM 6104 O O . ASP B 1 265 ? 2.119 19.641 1.874 1 98.88 265 ASP B O 1
ATOM 6108 N N . GLY B 1 266 ? 1.166 18.312 0.337 1 98.88 266 GLY B N 1
ATOM 6109 C CA . GLY B 1 266 ? -0.194 18.719 0.66 1 98.88 266 GLY B CA 1
ATOM 6110 C C . GLY B 1 266 ? -0.917 17.719 1.542 1 98.88 266 GLY B C 1
ATOM 6111 O O . GLY B 1 266 ? -2.139 17.578 1.456 1 98.88 266 GLY B O 1
ATOM 6112 N N . ALA B 1 267 ? -0.192 16.969 2.404 1 98.62 267 ALA B N 1
ATOM 6113 C CA . ALA B 1 267 ? -0.771 15.922 3.24 1 98.62 267 ALA B CA 1
ATOM 6114 C C . ALA B 1 267 ? -1.935 16.469 4.066 1 98.62 267 ALA B C 1
ATOM 6116 O O . ALA B 1 267 ? -2.885 15.734 4.359 1 98.62 267 ALA B O 1
ATOM 6117 N N . HIS B 1 268 ? -1.88 17.75 4.438 1 98.62 268 HIS B N 1
ATOM 6118 C CA . HIS B 1 268 ? -2.914 18.375 5.254 1 98.62 268 HIS B CA 1
ATOM 6119 C C . HIS B 1 268 ? -3.793 19.297 4.414 1 98.62 268 HIS B C 1
ATOM 6121 O O . HIS B 1 268 ? -4.629 20.016 4.957 1 98.62 268 HIS B O 1
ATOM 6127 N N . GLY B 1 269 ? -3.689 19.344 3.131 1 98.5 269 GLY B N 1
ATOM 6128 C CA . GLY B 1 269 ? -4.273 20.391 2.311 1 98.5 269 GLY B CA 1
ATOM 6129 C C . GLY B 1 269 ? -5.742 20.172 2.006 1 98.5 269 GLY B C 1
ATOM 6130 O O . GLY B 1 269 ? -6.555 21.094 2.119 1 98.5 269 GLY B O 1
ATOM 6131 N N . LEU B 1 270 ? -6.145 18.938 1.671 1 98.31 270 LEU B N 1
ATOM 6132 C CA . LEU B 1 270 ? -7.508 18.656 1.229 1 98.31 270 LEU B CA 1
ATOM 6133 C C . LEU B 1 270 ? -8.508 18.938 2.344 1 98.31 270 LEU B C 1
ATOM 6135 O O . LEU B 1 270 ? -8.359 18.438 3.461 1 98.31 270 LEU B O 1
ATOM 6139 N N . VAL B 1 271 ? -9.516 19.734 2.105 1 97.94 271 VAL B N 1
ATOM 6140 C CA . VAL B 1 271 ? -10.609 20.141 2.984 1 97.94 271 VAL B CA 1
ATOM 6141 C C . VAL B 1 271 ? -10.117 21.219 3.963 1 97.94 271 VAL B C 1
ATOM 6143 O O . VAL B 1 271 ? -10.805 22.203 4.211 1 97.94 271 VAL B O 1
ATOM 6146 N N . GLN B 1 272 ? -8.891 21.062 4.504 1 97.94 272 GLN B N 1
ATOM 6147 C CA . GLN B 1 272 ? -8.359 22.031 5.461 1 97.94 272 GLN B CA 1
ATOM 6148 C C . GLN B 1 272 ? -8.031 23.359 4.781 1 97.94 272 GLN B C 1
ATOM 6150 O O . GLN B 1 272 ? -8.203 24.422 5.379 1 97.94 272 GLN B O 1
ATOM 6155 N N . ALA B 1 273 ? -7.539 23.281 3.58 1 96.31 273 ALA B N 1
ATOM 6156 C CA . ALA B 1 273 ? -7.281 24.453 2.742 1 96.31 273 ALA B CA 1
ATOM 6157 C C . ALA B 1 273 ? -8.062 24.375 1.433 1 96.31 273 ALA B C 1
ATOM 6159 O O . ALA B 1 273 ? -8.641 23.328 1.11 1 96.31 273 ALA B O 1
ATOM 6160 N N . HIS B 1 274 ? -8.164 25.516 0.839 1 92.69 274 HIS B N 1
ATOM 6161 C CA . HIS B 1 274 ? -8.703 25.531 -0.516 1 92.69 274 HIS B CA 1
ATOM 6162 C C . HIS B 1 274 ? -7.676 25.031 -1.524 1 92.69 274 HIS B C 1
ATOM 6164 O O . HIS B 1 274 ? -6.613 25.641 -1.685 1 92.69 274 HIS B O 1
ATOM 6170 N N . VAL B 1 275 ? -7.965 23.906 -2.162 1 97.31 275 VAL B N 1
ATOM 6171 C CA . VAL B 1 275 ? -7.043 23.312 -3.129 1 97.31 275 VAL B CA 1
ATOM 6172 C C . VAL B 1 275 ? -7.645 23.391 -4.531 1 97.31 275 VAL B C 1
ATOM 6174 O O . VAL B 1 275 ? -8.609 22.703 -4.84 1 97.31 275 VAL B O 1
ATOM 6177 N N . ASP B 1 276 ? -7.145 24.266 -5.305 1 98 276 ASP B N 1
ATOM 6178 C CA . ASP B 1 276 ? -7.449 24.453 -6.723 1 98 276 ASP B CA 1
ATOM 6179 C C . ASP B 1 276 ? -6.207 24.234 -7.582 1 98 276 ASP B C 1
ATOM 6181 O O . ASP B 1 276 ? -5.359 25.125 -7.688 1 98 276 ASP B O 1
ATOM 6185 N N . MET B 1 277 ? -6.188 23.094 -8.266 1 98.31 277 MET B N 1
ATOM 6186 C CA . MET B 1 277 ? -4.953 22.703 -8.953 1 98.31 277 MET B CA 1
ATOM 6187 C C . MET B 1 277 ? -4.727 23.578 -10.188 1 98.31 277 MET B C 1
ATOM 6189 O O . MET B 1 277 ? -3.588 23.781 -10.602 1 98.31 277 MET B O 1
ATOM 6193 N N . SER B 1 278 ? -5.781 24.109 -10.773 1 97.69 278 SER B N 1
ATOM 6194 C CA . SER B 1 278 ? -5.609 25.031 -11.883 1 97.69 278 SER B CA 1
ATOM 6195 C C . SER B 1 278 ? -4.879 26.297 -11.445 1 97.69 278 SER B C 1
ATOM 6197 O O . SER B 1 278 ? -3.971 26.766 -12.133 1 97.69 278 SER B O 1
ATOM 6199 N N . GLU B 1 279 ? -5.273 26.828 -10.32 1 97.94 279 GLU B N 1
ATOM 6200 C CA . GLU B 1 279 ? -4.637 28.031 -9.781 1 97.94 279 GLU B CA 1
ATOM 6201 C C . GLU B 1 279 ? -3.199 27.734 -9.352 1 97.94 279 GLU B C 1
ATOM 6203 O O . GLU B 1 279 ? -2.297 28.531 -9.609 1 97.94 279 GLU B O 1
ATOM 6208 N N . LEU B 1 280 ? -3.002 26.641 -8.703 1 98.5 280 LEU B N 1
ATOM 6209 C CA . LEU B 1 280 ? -1.673 26.297 -8.211 1 98.5 280 LEU B CA 1
ATOM 6210 C C . LEU B 1 280 ? -0.719 26.016 -9.367 1 98.5 280 LEU B C 1
ATOM 6212 O O . LEU B 1 280 ? 0.462 26.359 -9.297 1 98.5 280 LEU B O 1
ATOM 6216 N N . GLN B 1 281 ? -1.283 25.375 -10.375 1 98.31 281 GLN B N 1
ATOM 6217 C CA . GLN B 1 281 ? -0.465 25.156 -11.562 1 98.31 281 GLN B CA 1
ATOM 6218 C C . GLN B 1 281 ? -0.037 26.484 -12.18 1 98.31 281 GLN B C 1
ATOM 6220 O O . GLN B 1 281 ? 1.125 26.656 -12.555 1 98.31 281 GLN B O 1
ATOM 6225 N N . ALA B 1 282 ? -0.977 27.391 -12.336 1 98.06 282 ALA B N 1
ATOM 6226 C CA . ALA B 1 282 ? -0.693 28.703 -12.906 1 98.06 282 ALA B CA 1
ATOM 6227 C C . ALA B 1 282 ? 0.356 29.438 -12.078 1 98.06 282 ALA B C 1
ATOM 6229 O O . ALA B 1 282 ? 1.17 30.188 -12.617 1 98.06 282 ALA B O 1
ATOM 6230 N N . ALA B 1 283 ? 0.37 29.188 -10.789 1 98.31 283 ALA B N 1
ATOM 6231 C CA . ALA B 1 283 ? 1.302 29.859 -9.883 1 98.31 283 ALA B CA 1
ATOM 6232 C C . ALA B 1 283 ? 2.695 29.25 -9.984 1 98.31 283 ALA B C 1
ATOM 6234 O O . ALA B 1 283 ? 3.678 29.844 -9.539 1 98.31 283 ALA B O 1
ATOM 6235 N N . GLY B 1 284 ? 2.779 28.062 -10.453 1 98.31 284 GLY B N 1
ATOM 6236 C CA . GLY B 1 284 ? 4.102 27.484 -10.656 1 98.31 284 GLY B CA 1
ATOM 6237 C C . GLY B 1 284 ? 4.297 26.172 -9.938 1 98.31 284 GLY B C 1
ATOM 6238 O O . GLY B 1 284 ? 5.422 25.672 -9.828 1 98.31 284 GLY B O 1
ATOM 6239 N N . VAL B 1 285 ? 3.234 25.547 -9.461 1 98.75 285 VAL B N 1
ATOM 6240 C CA . VAL B 1 285 ? 3.334 24.25 -8.82 1 98.75 285 VAL B CA 1
ATOM 6241 C C . VAL B 1 285 ? 3.445 23.156 -9.883 1 98.75 285 VAL B C 1
ATOM 6243 O O . VAL B 1 285 ? 2.719 23.172 -10.875 1 98.75 285 VAL B O 1
ATOM 6246 N N . HIS B 1 286 ? 4.363 22.203 -9.68 1 98.81 286 HIS B N 1
ATOM 6247 C CA . HIS B 1 286 ? 4.598 21.141 -10.648 1 98.81 286 HIS B CA 1
ATOM 6248 C C . HIS B 1 286 ? 3.994 19.812 -10.172 1 98.81 286 HIS B C 1
ATOM 6250 O O . HIS B 1 286 ? 3.486 19.031 -10.977 1 98.81 286 HIS B O 1
ATOM 6256 N N . TYR B 1 287 ? 4.113 19.516 -8.898 1 98.94 287 TYR B N 1
ATOM 6257 C CA . TYR B 1 287 ? 3.6 18.297 -8.281 1 98.94 287 TYR B CA 1
ATOM 6258 C C . TYR B 1 287 ? 2.891 18.609 -6.965 1 98.94 287 TYR B C 1
ATOM 6260 O O . TYR B 1 287 ? 3.309 19.516 -6.227 1 98.94 287 TYR B O 1
ATOM 6268 N N . TYR B 1 288 ? 1.822 17.922 -6.645 1 98.94 288 TYR B N 1
ATOM 6269 C CA . TYR B 1 288 ? 1.083 18.047 -5.395 1 98.94 288 TYR B CA 1
ATOM 6270 C C . TYR B 1 288 ? 0.73 16.672 -4.832 1 98.94 288 TYR B C 1
ATOM 6272 O O . TYR B 1 288 ? 0.074 15.867 -5.5 1 98.94 288 TYR B O 1
ATOM 6280 N N . ALA B 1 289 ? 1.23 16.375 -3.643 1 98.88 289 ALA B N 1
ATOM 6281 C CA . ALA B 1 289 ? 0.922 15.148 -2.906 1 98.88 289 ALA B CA 1
ATOM 6282 C C . ALA B 1 289 ? -0.109 15.406 -1.812 1 98.88 289 ALA B C 1
ATOM 6284 O O . ALA B 1 289 ? 0.033 16.359 -1.031 1 98.88 289 ALA B O 1
ATOM 6285 N N . ALA B 1 290 ? -1.125 14.555 -1.704 1 98.62 290 ALA B N 1
ATOM 6286 C CA . ALA B 1 290 ? -2.152 14.805 -0.697 1 98.62 290 ALA B CA 1
ATOM 6287 C C . ALA B 1 290 ? -2.639 13.5 -0.072 1 98.62 290 ALA B C 1
ATOM 6289 O O . ALA B 1 290 ? -2.41 12.422 -0.62 1 98.62 290 ALA B O 1
ATOM 6290 N N . ASN B 1 291 ? -3.232 13.594 1.106 1 98.69 291 ASN B N 1
ATOM 6291 C CA . ASN B 1 291 ? -3.941 12.508 1.767 1 98.69 291 ASN B CA 1
ATOM 6292 C C . ASN B 1 291 ? -5.449 12.727 1.749 1 98.69 291 ASN B C 1
ATOM 6294 O O . ASN B 1 291 ? -5.934 13.773 2.18 1 98.69 291 ASN B O 1
ATOM 6298 N N . CYS B 1 292 ? -6.129 11.703 1.34 1 98.75 292 CYS B N 1
ATOM 6299 C CA . CYS B 1 292 ? -7.582 11.758 1.441 1 98.75 292 CYS B CA 1
ATOM 6300 C C . CYS B 1 292 ? -8.055 11.289 2.814 1 98.75 292 CYS B C 1
ATOM 6302 O O . CYS B 1 292 ? -9.141 11.656 3.262 1 98.75 292 CYS B O 1
ATOM 6304 N N . HIS B 1 293 ? -7.23 10.531 3.52 1 98.38 293 HIS B N 1
ATOM 6305 C CA . HIS B 1 293 ? -7.648 9.859 4.746 1 98.38 293 HIS B CA 1
ATOM 6306 C C . HIS B 1 293 ? -7.441 10.758 5.961 1 98.38 293 HIS B C 1
ATOM 6308 O O . HIS B 1 293 ? -7.703 10.352 7.094 1 98.38 293 HIS B O 1
ATOM 6314 N N . LYS B 1 294 ? -6.934 11.945 5.816 1 97.88 294 LYS B N 1
ATOM 6315 C CA . LYS B 1 294 ? -6.816 12.875 6.938 1 97.88 294 LYS B CA 1
ATOM 6316 C C . LYS B 1 294 ? -8.062 13.75 7.055 1 97.88 294 LYS B C 1
ATOM 6318 O O . LYS B 1 294 ? -9.125 13.281 7.473 1 97.88 294 LYS B O 1
ATOM 6323 N N . TRP B 1 295 ? -8.07 14.977 6.516 1 98.56 295 TRP B N 1
ATOM 6324 C CA . TRP B 1 295 ? -9.125 15.961 6.754 1 98.56 295 TRP B CA 1
ATOM 6325 C C . TRP B 1 295 ? -10.359 15.648 5.902 1 98.56 295 TRP B C 1
ATOM 6327 O O . TRP B 1 295 ? -11.469 16.078 6.23 1 98.56 295 TRP B O 1
ATOM 6337 N N . MET B 1 296 ? -10.172 14.883 4.828 1 98.31 296 MET B N 1
ATOM 6338 C CA . MET B 1 296 ? -11.289 14.492 3.979 1 98.31 296 MET B CA 1
ATOM 6339 C C . MET B 1 296 ? -11.992 13.258 4.543 1 98.31 296 MET B C 1
ATOM 6341 O O . MET B 1 296 ? -13.117 12.945 4.141 1 98.31 296 MET B O 1
ATOM 6345 N N . CYS B 1 297 ? -11.414 12.531 5.398 1 98.62 297 CYS B N 1
ATOM 6346 C CA . CYS B 1 297 ? -12.016 11.484 6.211 1 98.62 297 CYS B CA 1
ATOM 6347 C C . CYS B 1 297 ? -12.391 10.281 5.352 1 98.62 297 CYS B C 1
ATOM 6349 O O . CYS B 1 297 ? -13.422 9.648 5.578 1 98.62 297 CYS B O 1
ATOM 6351 N N . SER B 1 298 ? -11.633 9.992 4.336 1 98.62 298 SER B N 1
ATOM 6352 C CA . SER B 1 298 ? -11.797 8.742 3.604 1 98.62 298 SER B CA 1
ATOM 6353 C C . SER B 1 298 ? -11.344 7.547 4.438 1 98.62 298 SER B C 1
ATOM 6355 O O . SER B 1 298 ? -10.836 7.715 5.551 1 98.62 298 SER B O 1
ATOM 6357 N N . ALA B 1 299 ? -11.648 6.367 3.896 1 98.31 299 ALA B N 1
ATOM 6358 C CA . ALA B 1 299 ? -11.047 5.176 4.5 1 98.31 299 ALA B CA 1
ATOM 6359 C C . ALA B 1 299 ? -9.531 5.203 4.375 1 98.31 299 ALA B C 1
ATOM 6361 O O . ALA B 1 299 ? -8.984 5.789 3.436 1 98.31 299 ALA B O 1
ATOM 6362 N N . LYS B 1 300 ? -8.844 4.586 5.359 1 97.31 300 LYS B N 1
ATOM 6363 C CA . LYS B 1 300 ? -7.383 4.543 5.324 1 97.31 300 LYS B CA 1
ATOM 6364 C C . LYS B 1 300 ? -6.891 3.389 4.453 1 97.31 300 LYS B C 1
ATOM 6366 O O . LYS B 1 300 ? -7.414 2.275 4.535 1 97.31 300 LYS B O 1
ATOM 6371 N N . SER B 1 301 ? -6 3.537 3.418 1 95.19 301 SER B N 1
ATOM 6372 C CA . SER B 1 301 ? -5.668 4.926 3.113 1 95.19 301 SER B CA 1
ATOM 6373 C C . SER B 1 301 ? -5.723 5.188 1.612 1 95.19 301 SER B C 1
ATOM 6375 O O . SER B 1 301 ? -5.758 4.254 0.812 1 95.19 301 SER B O 1
ATOM 6377 N N . VAL B 1 302 ? -5.887 6.371 1.346 1 97.5 302 VAL B N 1
ATOM 6378 C CA . VAL B 1 302 ? -5.84 6.84 -0.035 1 97.5 302 VAL B CA 1
ATOM 6379 C C . VAL B 1 302 ? -5.082 8.164 -0.106 1 97.5 302 VAL B C 1
ATOM 6381 O O . VAL B 1 302 ? -5.332 9.07 0.69 1 97.5 302 VAL B O 1
ATOM 6384 N N . GLY B 1 303 ? -4.117 8.242 -1.022 1 98.31 303 GLY B N 1
ATOM 6385 C CA . GLY B 1 303 ? -3.436 9.477 -1.373 1 98.31 303 GLY B CA 1
ATOM 6386 C C . GLY B 1 303 ? -3.566 9.836 -2.842 1 98.31 303 GLY B C 1
ATOM 6387 O O . GLY B 1 303 ? -4.082 9.047 -3.635 1 98.31 303 GLY B O 1
ATOM 6388 N N . VAL B 1 304 ? -3.189 11.039 -3.143 1 98.62 304 VAL B N 1
ATOM 6389 C CA . VAL B 1 304 ? -3.229 11.547 -4.512 1 98.62 304 VAL B CA 1
ATOM 6390 C C . VAL B 1 304 ? -1.863 12.117 -4.891 1 98.62 304 VAL B C 1
ATOM 6392 O O . VAL B 1 304 ? -1.206 12.766 -4.074 1 98.62 304 VAL B O 1
ATOM 6395 N N . LEU B 1 305 ? -1.428 11.812 -6.062 1 98.88 305 LEU B N 1
ATOM 6396 C CA . LEU B 1 305 ? -0.329 12.516 -6.719 1 98.88 305 LEU B CA 1
ATOM 6397 C C . LEU B 1 305 ? -0.818 13.25 -7.961 1 98.88 305 LEU B C 1
ATOM 6399 O O . LEU B 1 305 ? -1.393 12.641 -8.867 1 98.88 305 LEU B O 1
ATOM 6403 N N . TRP B 1 306 ? -0.689 14.547 -7.98 1 98.88 306 TRP B N 1
ATOM 6404 C CA . TRP B 1 306 ? -1.084 15.383 -9.109 1 98.88 306 TRP B CA 1
ATOM 6405 C C . TRP B 1 306 ? 0.139 15.898 -9.859 1 98.88 306 TRP B C 1
ATOM 6407 O O . TRP B 1 306 ? 1.126 16.312 -9.242 1 98.88 306 TRP B O 1
ATOM 6417 N N . ALA B 1 307 ? 0.171 15.852 -11.125 1 98.69 307 ALA B N 1
ATOM 6418 C CA . ALA B 1 307 ? 1.113 16.453 -12.062 1 98.69 307 ALA B CA 1
ATOM 6419 C C . ALA B 1 307 ? 0.391 17 -13.297 1 98.69 307 ALA B C 1
ATOM 6421 O O . ALA B 1 307 ? -0.089 16.234 -14.125 1 98.69 307 ALA B O 1
ATOM 6422 N N . GLY B 1 308 ? 0.415 18.281 -13.555 1 95.5 308 GLY B N 1
ATOM 6423 C CA . GLY B 1 308 ? -0.467 18.891 -14.539 1 95.5 308 GLY B CA 1
ATOM 6424 C C . GLY B 1 308 ? 0.138 18.953 -15.93 1 95.5 308 GLY B C 1
ATOM 6425 O O . GLY B 1 308 ? -0.578 18.859 -16.922 1 95.5 308 GLY B O 1
ATOM 6426 N N . ARG B 1 309 ? 1.415 19.125 -16.062 1 96.5 309 ARG B N 1
ATOM 6427 C CA . ARG B 1 309 ? 2.064 19.281 -17.359 1 96.5 309 ARG B CA 1
ATOM 6428 C C . ARG B 1 309 ? 2.57 17.938 -17.891 1 96.5 309 ARG B C 1
ATOM 6430 O O . ARG B 1 309 ? 3.016 17.094 -17.125 1 96.5 309 ARG B O 1
ATOM 6437 N N . ASP B 1 310 ? 2.527 17.766 -19.156 1 96.69 310 ASP B N 1
ATOM 6438 C CA . ASP B 1 310 ? 2.969 16.516 -19.797 1 96.69 310 ASP B CA 1
ATOM 6439 C C . ASP B 1 310 ? 4.434 16.234 -19.469 1 96.69 310 ASP B C 1
ATOM 6441 O O . ASP B 1 310 ? 4.816 15.086 -19.266 1 96.69 310 ASP B O 1
ATOM 6445 N N . GLU B 1 311 ? 5.18 17.25 -19.453 1 96.81 311 GLU B N 1
ATOM 6446 C CA . GLU B 1 311 ? 6.598 17.078 -19.172 1 96.81 311 GLU B CA 1
ATOM 6447 C C . GLU B 1 311 ? 6.816 16.609 -17.734 1 96.81 311 GLU B C 1
ATOM 6449 O O . GLU B 1 311 ? 7.746 15.844 -17.469 1 96.81 311 GLU B O 1
ATOM 6454 N N . ASP B 1 312 ? 5.988 17.125 -16.781 1 97.5 312 ASP B N 1
ATOM 6455 C CA . ASP B 1 312 ? 6.074 16.688 -15.391 1 97.5 312 ASP B CA 1
ATOM 6456 C C . ASP B 1 312 ? 5.633 15.242 -15.242 1 97.5 312 ASP B C 1
ATOM 6458 O O . ASP B 1 312 ? 6.254 14.469 -14.508 1 97.5 312 ASP B O 1
ATOM 6462 N N . LYS B 1 313 ? 4.582 14.852 -15.93 1 97.88 313 LYS B N 1
ATOM 6463 C CA . LYS B 1 313 ? 4.102 13.469 -15.914 1 97.88 313 LYS B CA 1
ATOM 6464 C C . LYS B 1 313 ? 5.148 12.516 -16.484 1 97.88 313 LYS B C 1
ATOM 6466 O O . LYS B 1 313 ? 5.375 11.438 -15.945 1 97.88 313 LYS B O 1
ATOM 6471 N N . ALA B 1 314 ? 5.82 12.938 -17.562 1 96.25 314 ALA B N 1
ATOM 6472 C CA . ALA B 1 314 ? 6.824 12.109 -18.219 1 96.25 314 ALA B CA 1
ATOM 6473 C C . ALA B 1 314 ? 8.062 11.945 -17.344 1 96.25 314 ALA B C 1
ATOM 6475 O O . ALA B 1 314 ? 8.828 10.992 -17.516 1 96.25 314 ALA B O 1
ATOM 6476 N N . ALA B 1 315 ? 8.203 12.875 -16.359 1 95.88 315 ALA B N 1
ATOM 6477 C CA . ALA B 1 315 ? 9.422 12.898 -15.555 1 95.88 315 ALA B CA 1
ATOM 6478 C C . ALA B 1 315 ? 9.289 11.984 -14.336 1 95.88 315 ALA B C 1
ATOM 6480 O O . ALA B 1 315 ? 10.273 11.742 -13.633 1 95.88 315 ALA B O 1
ATOM 6481 N N . ILE B 1 316 ? 8.102 11.438 -14.109 1 96.19 316 ILE B N 1
ATOM 6482 C CA . ILE B 1 316 ? 7.953 10.625 -12.906 1 96.19 316 ILE B CA 1
ATOM 6483 C C . ILE B 1 316 ? 7.461 9.227 -13.281 1 96.19 316 ILE B C 1
ATOM 6485 O O . ILE B 1 316 ? 6.777 9.055 -14.297 1 96.19 316 ILE B O 1
ATOM 6489 N N . GLU B 1 317 ? 7.852 8.281 -12.516 1 95.12 317 GLU B N 1
ATOM 6490 C CA . GLU B 1 317 ? 7.453 6.883 -12.633 1 95.12 317 GLU B CA 1
ATOM 6491 C C . GLU B 1 317 ? 7.086 6.301 -11.266 1 95.12 317 GLU B C 1
ATOM 6493 O O . GLU B 1 317 ? 7.664 6.676 -10.25 1 95.12 317 GLU B O 1
ATOM 6498 N N . PRO B 1 318 ? 6.137 5.387 -11.297 1 96.56 318 PRO B N 1
ATOM 6499 C CA . PRO B 1 318 ? 5.789 4.766 -10.016 1 96.56 318 PRO B CA 1
ATOM 6500 C C . PRO B 1 318 ? 6.949 3.982 -9.406 1 96.56 318 PRO B C 1
ATOM 6502 O O . PRO B 1 318 ? 7.82 3.492 -10.125 1 96.56 318 PRO B O 1
ATOM 6505 N N . MET B 1 319 ? 6.852 3.848 -8.078 1 94 319 MET B N 1
ATOM 6506 C CA . MET B 1 319 ? 7.859 3.082 -7.352 1 94 319 MET B CA 1
ATOM 6507 C C . MET B 1 319 ? 7.742 1.594 -7.664 1 94 319 MET B C 1
ATOM 6509 O O . MET B 1 319 ? 8.719 0.851 -7.543 1 94 319 MET B O 1
ATOM 6513 N N . ILE B 1 320 ? 6.582 1.193 -8.023 1 96.12 320 ILE B N 1
ATOM 6514 C CA . ILE B 1 320 ? 6.309 -0.197 -8.375 1 96.12 320 ILE B CA 1
ATOM 6515 C C . ILE B 1 320 ? 6.062 -0.313 -9.875 1 96.12 320 ILE B C 1
ATOM 6517 O O . ILE B 1 320 ? 5.086 0.237 -10.398 1 96.12 320 ILE B O 1
ATOM 6521 N N . ILE B 1 321 ? 6.949 -0.951 -10.547 1 95.38 321 ILE B N 1
ATOM 6522 C CA . ILE B 1 321 ? 6.793 -1.255 -11.961 1 95.38 321 ILE B CA 1
ATOM 6523 C C . ILE B 1 321 ? 5.953 -2.518 -12.125 1 95.38 321 ILE B C 1
ATOM 6525 O O . ILE B 1 321 ? 6.277 -3.566 -11.562 1 95.38 321 ILE B O 1
ATOM 6529 N N . SER B 1 322 ? 4.871 -2.393 -12.812 1 94.75 322 SER B N 1
ATOM 6530 C CA . SER B 1 322 ? 3.951 -3.504 -13.031 1 94.75 322 SER B CA 1
ATOM 6531 C C . SER B 1 322 ? 3.4 -3.498 -14.453 1 94.75 322 SER B C 1
ATOM 6533 O O . SER B 1 322 ? 4.031 -2.967 -15.367 1 94.75 322 SER B O 1
ATOM 6535 N N . HIS B 1 323 ? 2.264 -4.086 -14.703 1 91.56 323 HIS B N 1
ATOM 6536 C CA . HIS B 1 323 ? 1.744 -4.395 -16.031 1 91.56 323 HIS B CA 1
ATOM 6537 C C . HIS B 1 323 ? 1.482 -3.123 -16.828 1 91.56 323 HIS B C 1
ATOM 6539 O O . HIS B 1 323 ? 1.629 -3.113 -18.047 1 91.56 323 HIS B O 1
ATOM 6545 N N . GLY B 1 324 ? 1.16 -2.066 -16.234 1 92.06 324 GLY B N 1
ATOM 6546 C CA . GLY B 1 324 ? 0.766 -0.854 -16.938 1 92.06 324 GLY B CA 1
ATOM 6547 C C . GLY B 1 324 ? 1.946 -0.001 -17.359 1 92.06 324 GLY B C 1
ATOM 6548 O O . GLY B 1 324 ? 1.774 0.998 -18.062 1 92.06 324 GLY B O 1
ATOM 6549 N N . HIS B 1 325 ? 3.121 -0.445 -17.047 1 92.81 325 HIS B N 1
ATOM 6550 C CA . HIS B 1 325 ? 4.312 0.369 -17.266 1 92.81 325 HIS B CA 1
ATOM 6551 C C . HIS B 1 325 ? 4.496 0.674 -18.75 1 92.81 325 HIS B C 1
ATOM 6553 O O . HIS B 1 325 ? 4.469 -0.235 -19.578 1 92.81 325 HIS B O 1
ATOM 6559 N N . GLY B 1 326 ? 4.648 1.9 -19.047 1 91.12 326 GLY B N 1
ATOM 6560 C CA . GLY B 1 326 ? 4.961 2.32 -20.406 1 91.12 326 GLY B CA 1
ATOM 6561 C C . GLY B 1 326 ? 3.725 2.586 -21.25 1 91.12 326 GLY B C 1
ATOM 6562 O O . GLY B 1 326 ? 3.83 2.973 -22.406 1 91.12 326 GLY B O 1
ATOM 6563 N N . GLN B 1 327 ? 2.572 2.457 -20.656 1 92.94 327 GLN B N 1
ATOM 6564 C CA . GLN B 1 327 ? 1.353 2.582 -21.438 1 92.94 327 GLN B CA 1
ATOM 6565 C C . GLN B 1 327 ? 0.678 3.93 -21.203 1 92.94 327 GLN B C 1
ATOM 6567 O O . GLN B 1 327 ? -0.414 4.184 -21.703 1 92.94 327 GLN B O 1
ATOM 6572 N N . GLY B 1 328 ? 1.306 4.789 -20.438 1 95.06 328 GLY B N 1
ATOM 6573 C CA . GLY B 1 328 ? 0.759 6.09 -20.078 1 95.06 328 GLY B CA 1
ATOM 6574 C C . GLY B 1 328 ? 0.755 6.355 -18.594 1 95.06 328 GLY B C 1
ATOM 6575 O O . GLY B 1 328 ? 0.99 5.445 -17.797 1 95.06 328 GLY B O 1
ATOM 6576 N N . PHE B 1 329 ? 0.442 7.625 -18.234 1 97.25 329 PHE B N 1
ATOM 6577 C CA . PHE B 1 329 ? 0.534 8.086 -16.859 1 97.25 329 PHE B CA 1
ATOM 6578 C C . PHE B 1 329 ? -0.448 7.328 -15.977 1 97.25 329 PHE B C 1
ATOM 6580 O O . PHE B 1 329 ? -0.069 6.805 -14.922 1 97.25 329 PHE B O 1
ATOM 6587 N N . THR B 1 330 ? -1.717 7.297 -16.359 1 96.81 330 THR B N 1
ATOM 6588 C CA . THR B 1 330 ? -2.738 6.605 -15.586 1 96.81 330 THR B CA 1
ATOM 6589 C C . THR B 1 330 ? -2.428 5.113 -15.492 1 96.81 330 THR B C 1
ATOM 6591 O O . THR B 1 330 ? -2.492 4.531 -14.406 1 96.81 330 THR B O 1
ATOM 6594 N N . SER B 1 331 ? -2.008 4.477 -16.578 1 96.38 331 SER B N 1
ATOM 6595 C CA . SER B 1 331 ? -1.711 3.049 -16.656 1 96.38 331 SER B CA 1
ATOM 6596 C C . SER B 1 331 ? -0.531 2.682 -15.758 1 96.38 331 SER B C 1
ATOM 6598 O O . SER B 1 331 ? -0.514 1.608 -15.148 1 96.38 331 SER B O 1
ATOM 6600 N N . ASP B 1 332 ? 0.401 3.568 -15.641 1 96.31 332 ASP B N 1
ATOM 6601 C CA . ASP B 1 332 ? 1.603 3.309 -14.852 1 96.31 332 ASP B CA 1
ATOM 6602 C C . ASP B 1 332 ? 1.267 3.158 -13.367 1 96.31 332 ASP B C 1
ATOM 6604 O O . ASP B 1 332 ? 1.92 2.395 -12.656 1 96.31 332 ASP B O 1
ATOM 6608 N N . PHE B 1 333 ? 0.237 3.875 -12.961 1 97.62 333 PHE B N 1
ATOM 6609 C CA . PHE B 1 333 ? 0.03 4.004 -11.523 1 97.62 333 PHE B CA 1
ATOM 6610 C C . PHE B 1 333 ? -1.188 3.203 -11.078 1 97.62 333 PHE B C 1
ATOM 6612 O O . PHE B 1 333 ? -1.337 2.896 -9.898 1 97.62 333 PHE B O 1
ATOM 6619 N N . VAL B 1 334 ? -2.076 2.861 -11.961 1 96.75 334 VAL B N 1
ATOM 6620 C CA . VAL B 1 334 ? -3.408 2.412 -11.57 1 96.75 334 VAL B CA 1
ATOM 6621 C C . VAL B 1 334 ? -3.332 0.998 -11 1 96.75 334 VAL B C 1
ATOM 6623 O O . VAL B 1 334 ? -4.168 0.604 -10.188 1 96.75 334 VAL B O 1
ATOM 6626 N N . TRP B 1 335 ? -2.271 0.236 -11.367 1 95.5 335 TRP B N 1
ATOM 6627 C CA . TRP B 1 335 ? -2.148 -1.154 -10.945 1 95.5 335 TRP B CA 1
ATOM 6628 C C . TRP B 1 335 ? -0.727 -1.458 -10.484 1 95.5 335 TRP B C 1
ATOM 6630 O O . TRP B 1 335 ? 0.216 -1.387 -11.273 1 95.5 335 TRP B O 1
ATOM 6640 N N . ASP B 1 336 ? -0.645 -1.769 -9.273 1 94.31 336 ASP B N 1
ATOM 6641 C CA . ASP B 1 336 ? 0.657 -2.17 -8.75 1 94.31 336 ASP B CA 1
ATOM 6642 C C . ASP B 1 336 ? 0.576 -3.531 -8.062 1 94.31 336 ASP B C 1
ATOM 6644 O O . ASP B 1 336 ? 1.328 -3.807 -7.125 1 94.31 336 ASP B O 1
ATOM 6648 N N . GLY B 1 337 ? -0.394 -4.379 -8.531 1 95.12 337 GLY B N 1
ATOM 6649 C CA . GLY B 1 337 ? -0.602 -5.699 -7.953 1 95.12 337 GLY B CA 1
ATOM 6650 C C . GLY B 1 337 ? -1.874 -5.801 -7.137 1 95.12 337 GLY B C 1
ATOM 6651 O O . GLY B 1 337 ? -2.547 -4.797 -6.895 1 95.12 337 GLY B O 1
ATOM 6652 N N . CYS B 1 338 ? -2.195 -7.043 -6.789 1 96.06 338 CYS B N 1
ATOM 6653 C CA . CYS B 1 338 ? -3.361 -7.277 -5.945 1 96.06 338 CYS B CA 1
ATOM 6654 C C . CYS B 1 338 ? -3.209 -6.582 -4.598 1 96.06 338 CYS B C 1
ATOM 6656 O O . CYS B 1 338 ? -2.203 -6.762 -3.91 1 96.06 338 CYS B O 1
ATOM 6658 N N . ARG B 1 339 ? -4.148 -5.746 -4.262 1 95.75 339 ARG B N 1
ATOM 6659 C CA . ARG B 1 339 ? -4.238 -5.129 -2.941 1 95.75 339 ARG B CA 1
ATOM 6660 C C . ARG B 1 339 ? -5.676 -4.727 -2.623 1 95.75 339 ARG B C 1
ATOM 6662 O O . ARG B 1 339 ? -6.594 -5.043 -3.379 1 95.75 339 ARG B O 1
ATOM 6669 N N . ASP B 1 340 ? -5.891 -4.234 -1.471 1 97.31 340 ASP B N 1
ATOM 6670 C CA . ASP B 1 340 ? -7.219 -3.756 -1.095 1 97.31 340 ASP B CA 1
ATOM 6671 C C . ASP B 1 340 ? -7.504 -2.387 -1.709 1 97.31 340 ASP B C 1
ATOM 6673 O O . ASP B 1 340 ? -6.938 -1.379 -1.281 1 97.31 340 ASP B O 1
ATOM 6677 N N . TYR B 1 341 ? -8.445 -2.316 -2.656 1 97.88 341 TYR B N 1
ATOM 6678 C CA . TYR B 1 341 ? -8.75 -1.072 -3.354 1 97.88 341 TYR B CA 1
ATOM 6679 C C . TYR B 1 341 ? -10.008 -0.423 -2.793 1 97.88 341 TYR B C 1
ATOM 6681 O O . TYR B 1 341 ? -10.43 0.639 -3.26 1 97.88 341 TYR B O 1
ATOM 6689 N N . ALA B 1 342 ? -10.555 -1.028 -1.773 1 98.25 342 ALA B N 1
ATOM 6690 C CA . ALA B 1 342 ? -11.828 -0.577 -1.226 1 98.25 342 ALA B CA 1
ATOM 6691 C C . ALA B 1 342 ? -11.727 0.854 -0.707 1 98.25 342 ALA B C 1
ATOM 6693 O O . ALA B 1 342 ? -12.656 1.647 -0.87 1 98.25 342 ALA B O 1
ATOM 6694 N N . PRO B 1 343 ? -10.562 1.225 -0.088 1 98.44 343 PRO B N 1
ATOM 6695 C CA . PRO B 1 343 ? -10.477 2.617 0.356 1 98.44 343 PRO B CA 1
ATOM 6696 C C . PRO B 1 343 ? -10.578 3.613 -0.797 1 98.44 343 PRO B C 1
ATOM 6698 O O . PRO B 1 343 ? -11.258 4.637 -0.677 1 98.44 343 PRO B O 1
ATOM 6701 N N . THR B 1 344 ? -9.977 3.316 -1.896 1 98.5 344 THR B N 1
ATOM 6702 C CA . THR B 1 344 ? -10.031 4.207 -3.049 1 98.5 344 THR B CA 1
ATOM 6703 C C . THR B 1 344 ? -11.438 4.242 -3.635 1 98.5 344 THR B C 1
ATOM 6705 O O . THR B 1 344 ? -11.953 5.312 -3.969 1 98.5 344 THR B O 1
ATOM 6708 N N . LEU B 1 345 ? -12.055 3.08 -3.699 1 98.12 345 LEU B N 1
ATOM 6709 C CA . LEU B 1 345 ? -13.367 2.98 -4.336 1 98.12 345 LEU B CA 1
ATOM 6710 C C . LEU B 1 345 ? -14.438 3.645 -3.48 1 98.12 345 LEU B C 1
ATOM 6712 O O . LEU B 1 345 ? -15.414 4.184 -4.008 1 98.12 345 LEU B O 1
ATOM 6716 N N . SER B 1 346 ? -14.242 3.635 -2.189 1 98.5 346 SER B N 1
ATOM 6717 C CA . SER B 1 346 ? -15.227 4.23 -1.291 1 98.5 346 SER B CA 1
ATOM 6718 C C . SER B 1 346 ? -15.016 5.734 -1.157 1 98.5 346 SER B C 1
ATOM 6720 O O . SER B 1 346 ? -15.797 6.418 -0.492 1 98.5 346 SER B O 1
ATOM 6722 N N . LEU B 1 347 ? -13.992 6.266 -1.766 1 98.44 347 LEU B N 1
ATOM 6723 C CA . LEU B 1 347 ? -13.719 7.695 -1.737 1 98.44 347 LEU B CA 1
ATOM 6724 C C . LEU B 1 347 ? -14.891 8.484 -2.295 1 98.44 347 LEU B C 1
ATOM 6726 O O . LEU B 1 347 ? -15.148 9.617 -1.869 1 98.44 347 LEU B O 1
ATOM 6730 N N . CYS B 1 348 ? -15.633 7.914 -3.234 1 97 348 CYS B N 1
ATOM 6731 C CA . CYS B 1 348 ? -16.781 8.594 -3.809 1 97 348 CYS B CA 1
ATOM 6732 C C . CYS B 1 348 ? -17.812 8.938 -2.732 1 97 348 CYS B C 1
ATOM 6734 O O . CYS B 1 348 ? -18.469 9.969 -2.805 1 97 348 CYS B O 1
ATOM 6736 N N . THR B 1 349 ? -17.922 8.086 -1.722 1 98.38 349 THR B N 1
ATOM 6737 C CA . THR B 1 349 ? -18.844 8.344 -0.618 1 98.38 349 THR B CA 1
ATOM 6738 C C . THR B 1 349 ? -18.344 9.5 0.243 1 98.38 349 THR B C 1
ATOM 6740 O O . THR B 1 349 ? -19.141 10.305 0.731 1 98.38 349 THR B O 1
ATOM 6743 N N . ALA B 1 350 ? -17.031 9.617 0.46 1 98.5 350 ALA B N 1
ATOM 6744 C CA . ALA B 1 350 ? -16.469 10.773 1.158 1 98.5 350 ALA B CA 1
ATOM 6745 C C . ALA B 1 350 ? -16.766 12.062 0.398 1 98.5 350 ALA B C 1
ATOM 6747 O O . ALA B 1 350 ? -17.141 13.07 0.997 1 98.5 350 ALA B O 1
ATOM 6748 N N . LEU B 1 351 ? -16.547 11.969 -0.891 1 98.31 351 LEU B N 1
ATOM 6749 C CA . LEU B 1 351 ? -16.812 13.125 -1.735 1 98.31 351 LEU B CA 1
ATOM 6750 C C . LEU B 1 351 ? -18.281 13.523 -1.689 1 98.31 351 LEU B C 1
ATOM 6752 O O . LEU B 1 351 ? -18.609 14.711 -1.627 1 98.31 351 LEU B O 1
ATOM 6756 N N . ASP B 1 352 ? -19.156 12.531 -1.7 1 98.19 352 ASP B N 1
ATOM 6757 C CA . ASP B 1 352 ? -20.594 12.797 -1.551 1 98.19 352 ASP B CA 1
ATOM 6758 C C . ASP B 1 352 ? -20.875 13.492 -0.225 1 98.19 352 ASP B C 1
ATOM 6760 O O . ASP B 1 352 ? -21.672 14.438 -0.174 1 98.19 352 ASP B O 1
ATOM 6764 N N . PHE B 1 353 ? -20.281 13.031 0.824 1 98.56 353 PHE B N 1
ATOM 6765 C CA . PHE B 1 353 ? -20.453 13.625 2.143 1 98.56 353 PHE B CA 1
ATOM 6766 C C . PHE B 1 353 ? -20.078 15.102 2.125 1 98.56 353 PHE B C 1
ATOM 6768 O O . PHE B 1 353 ? -20.844 15.953 2.592 1 98.56 353 PHE B O 1
ATOM 6775 N N . TRP B 1 354 ? -18.969 15.43 1.561 1 98.31 354 TRP B N 1
ATOM 6776 C CA . TRP B 1 354 ? -18.469 16.812 1.562 1 98.31 354 TRP B CA 1
ATOM 6777 C C . TRP B 1 354 ? -19.297 17.688 0.625 1 98.31 354 TRP B C 1
ATOM 6779 O O . TRP B 1 354 ? -19.5 18.875 0.89 1 98.31 354 TRP B O 1
ATOM 6789 N N . ASP B 1 355 ? -19.781 17.047 -0.434 1 97 355 ASP B N 1
ATOM 6790 C CA . ASP B 1 355 ? -20.688 17.781 -1.317 1 97 355 ASP B CA 1
ATOM 6791 C C . ASP B 1 355 ? -21.969 18.172 -0.586 1 97 355 ASP B C 1
ATOM 6793 O O . ASP B 1 355 ? -22.438 19.312 -0.705 1 97 355 ASP B O 1
ATOM 6797 N N . VAL B 1 356 ? -22.469 17.266 0.174 1 97.69 356 VAL B N 1
ATOM 6798 C CA . VAL B 1 356 ? -23.719 17.484 0.895 1 97.69 356 VAL B CA 1
ATOM 6799 C C . VAL B 1 356 ? -23.5 18.5 2.025 1 97.69 356 VAL B C 1
ATOM 6801 O O . VAL B 1 356 ? -24.312 19.391 2.24 1 97.69 356 VAL B O 1
ATOM 6804 N N . GLN B 1 357 ? -22.406 18.375 2.727 1 97.75 357 GLN B N 1
ATOM 6805 C CA . GLN B 1 357 ? -22.141 19.25 3.871 1 97.75 357 GLN B CA 1
ATOM 6806 C C . GLN B 1 357 ? -21.734 20.656 3.42 1 97.75 357 GLN B C 1
ATOM 6808 O O . GLN B 1 357 ? -21.984 21.625 4.133 1 97.75 357 GLN B O 1
ATOM 6813 N N . GLY B 1 358 ? -21.156 20.75 2.258 1 97.69 358 GLY B N 1
ATOM 6814 C CA . GLY B 1 358 ? -20.516 22 1.84 1 97.69 358 GLY B CA 1
ATOM 6815 C C . GLY B 1 358 ? -19.125 22.172 2.422 1 97.69 358 GLY B C 1
ATOM 6816 O O . GLY B 1 358 ? -18.984 22.594 3.574 1 97.69 358 GLY B O 1
ATOM 6817 N N . VAL B 1 359 ? -18.141 22.078 1.622 1 97.38 359 VAL B N 1
ATOM 6818 C CA . VAL B 1 359 ? -16.766 22.094 2.07 1 97.38 359 VAL B CA 1
ATOM 6819 C C . VAL B 1 359 ? -16.422 23.469 2.662 1 97.38 359 VAL B C 1
ATOM 6821 O O . VAL B 1 359 ? -15.789 23.547 3.719 1 97.38 359 VAL B O 1
ATOM 6824 N N . GLY B 1 360 ? -16.828 24.5 2.012 1 96.88 360 GLY B N 1
ATOM 6825 C CA . GLY B 1 360 ? -16.547 25.844 2.48 1 96.88 360 GLY B CA 1
ATOM 6826 C C . GLY B 1 360 ? -17.156 26.141 3.834 1 96.88 360 GLY B C 1
ATOM 6827 O O . GLY B 1 360 ? -16.5 26.719 4.703 1 96.88 360 GLY B O 1
ATOM 6828 N N . ARG B 1 361 ? -18.359 25.734 4.008 1 96.94 361 ARG B N 1
ATOM 6829 C CA . ARG B 1 361 ? -19.078 25.938 5.258 1 96.94 361 ARG B CA 1
ATOM 6830 C C . ARG B 1 361 ? -18.406 25.203 6.406 1 96.94 361 ARG B C 1
ATOM 6832 O O . ARG B 1 361 ? -18.219 25.75 7.492 1 96.94 361 ARG B O 1
ATOM 6839 N N . MET B 1 362 ? -18.109 24.031 6.172 1 98.12 362 MET B N 1
ATOM 6840 C CA . MET B 1 362 ? -17.5 23.188 7.195 1 98.12 362 MET B CA 1
ATOM 6841 C C . MET B 1 362 ? -16.094 23.688 7.539 1 98.12 362 MET B C 1
ATOM 6843 O O . MET B 1 362 ? -15.688 23.656 8.703 1 98.12 362 MET B O 1
ATOM 6847 N N . ARG B 1 363 ? -15.375 24.062 6.551 1 97.44 363 ARG B N 1
ATOM 6848 C CA . ARG B 1 363 ? -14.047 24.625 6.781 1 97.44 363 ARG B CA 1
ATOM 6849 C C . ARG B 1 363 ? -14.125 25.891 7.617 1 97.44 363 ARG B C 1
ATOM 6851 O O . ARG B 1 363 ? -13.32 26.094 8.531 1 97.44 363 ARG B O 1
ATOM 6858 N N . ALA B 1 364 ? -15.047 26.734 7.297 1 97.12 364 ALA B N 1
ATOM 6859 C CA . ALA B 1 364 ? -15.234 27.969 8.055 1 97.12 364 ALA B CA 1
ATOM 6860 C C . ALA B 1 364 ? -15.539 27.672 9.523 1 97.12 364 ALA B C 1
ATOM 6862 O O . ALA B 1 364 ? -15.031 28.359 10.414 1 97.12 364 ALA B O 1
ATOM 6863 N N . TYR B 1 365 ? -16.359 26.703 9.734 1 98.38 365 TYR B N 1
ATOM 6864 C CA . TYR B 1 365 ? -16.656 26.297 11.102 1 98.38 365 TYR B CA 1
ATOM 6865 C C . TYR B 1 365 ? -15.398 25.859 11.828 1 98.38 365 TYR B C 1
ATOM 6867 O O . TYR B 1 365 ? -15.117 26.312 12.945 1 98.38 365 TYR B O 1
ATOM 6875 N N . SER B 1 366 ? -14.664 24.969 11.227 1 98.38 366 SER B N 1
ATOM 6876 C CA . SER B 1 366 ? -13.477 24.406 11.852 1 98.38 366 SER B CA 1
ATOM 6877 C C . SER B 1 366 ? -12.438 25.5 12.133 1 98.38 366 SER B C 1
ATOM 6879 O O . SER B 1 366 ? -11.82 25.516 13.195 1 98.38 366 SER B O 1
ATOM 6881 N N . ARG B 1 367 ? -12.273 26.375 11.219 1 97.19 367 ARG B N 1
ATOM 6882 C CA . ARG B 1 367 ? -11.32 27.469 11.391 1 97.19 367 ARG B CA 1
ATOM 6883 C C . ARG B 1 367 ? -11.766 28.422 12.492 1 97.19 367 ARG B C 1
ATOM 6885 O O . ARG B 1 367 ? -10.953 28.891 13.281 1 97.19 367 ARG B O 1
ATOM 6892 N N . GLY B 1 368 ? -13.016 28.719 12.461 1 97.19 368 GLY B N 1
ATOM 6893 C CA . GLY B 1 368 ? -13.547 29.547 13.531 1 97.19 368 GLY B CA 1
ATOM 6894 C C . GLY B 1 368 ? -13.391 28.922 14.906 1 97.19 368 GLY B C 1
ATOM 6895 O O . GLY B 1 368 ? -12.984 29.594 15.852 1 97.19 368 GLY B O 1
ATOM 6896 N N . LEU B 1 369 ? -13.719 27.672 14.969 1 98.31 369 LEU B N 1
ATOM 6897 C CA . LEU B 1 369 ? -13.57 26.953 16.234 1 98.31 369 LEU B CA 1
ATOM 6898 C C . LEU B 1 369 ? -12.109 26.922 16.672 1 98.31 369 LEU B C 1
ATOM 6900 O O . LEU B 1 369 ? -11.82 27.047 17.859 1 98.31 369 LEU B O 1
ATOM 6904 N N . LEU B 1 370 ? -11.227 26.703 15.742 1 97.75 370 LEU B N 1
ATOM 6905 C CA . LEU B 1 370 ? -9.805 26.703 16.062 1 97.75 370 LEU B CA 1
ATOM 6906 C C . LEU B 1 370 ? -9.375 28.016 16.672 1 97.75 370 LEU B C 1
ATOM 6908 O O . LEU B 1 370 ? -8.633 28.047 17.656 1 97.75 370 LEU B O 1
ATOM 6912 N N . ALA B 1 371 ? -9.758 29.094 16.062 1 95.62 371 ALA B N 1
ATOM 6913 C CA . ALA B 1 371 ? -9.414 30.422 16.562 1 95.62 371 ALA B CA 1
ATOM 6914 C C . ALA B 1 371 ? -9.922 30.609 17.984 1 95.62 371 ALA B C 1
ATOM 6916 O O . ALA B 1 371 ? -9.195 31.094 18.859 1 95.62 371 ALA B O 1
ATOM 6917 N N . ASP B 1 372 ? -11.156 30.234 18.203 1 97.06 372 ASP B N 1
ATOM 6918 C CA . ASP B 1 372 ? -11.766 30.359 19.531 1 97.06 372 ASP B CA 1
ATOM 6919 C C . ASP B 1 372 ? -11.031 29.484 20.547 1 97.06 372 ASP B C 1
ATOM 6921 O O . ASP B 1 372 ? -10.75 29.938 21.672 1 97.06 372 ASP B O 1
ATOM 6925 N N . ALA B 1 373 ? -10.781 28.266 20.156 1 98 373 ALA B N 1
ATOM 6926 C CA . ALA B 1 373 ? -10.133 27.297 21.047 1 98 373 ALA B CA 1
ATOM 6927 C C . ALA B 1 373 ? -8.719 27.75 21.406 1 98 373 ALA B C 1
ATOM 6929 O O . ALA B 1 373 ? -8.305 27.656 22.562 1 98 373 ALA B O 1
ATOM 6930 N N . ALA B 1 374 ? -7.949 28.172 20.422 1 96.56 374 ALA B N 1
ATOM 6931 C CA . ALA B 1 374 ? -6.594 28.672 20.656 1 96.56 374 ALA B CA 1
ATOM 6932 C C . ALA B 1 374 ? -6.613 29.875 21.594 1 96.56 374 ALA B C 1
ATOM 6934 O O . ALA B 1 374 ? -5.793 29.969 22.5 1 96.56 374 ALA B O 1
ATOM 6935 N N . ALA B 1 375 ? -7.512 30.797 21.359 1 94.94 375 ALA B N 1
ATOM 6936 C CA . ALA B 1 375 ? -7.648 31.969 22.219 1 94.94 375 ALA B CA 1
ATOM 6937 C C . ALA B 1 375 ? -8.008 31.562 23.641 1 94.94 375 ALA B C 1
ATOM 6939 O O . ALA B 1 375 ? -7.449 32.094 24.609 1 94.94 375 ALA B O 1
ATOM 6940 N N . PHE B 1 376 ? -8.93 30.688 23.734 1 97.5 376 PHE B N 1
ATOM 6941 C CA . PHE B 1 376 ? -9.383 30.188 25.031 1 97.5 376 PHE B CA 1
ATOM 6942 C C . PHE B 1 376 ? -8.211 29.609 25.812 1 97.5 376 PHE B C 1
ATOM 6944 O O . PHE B 1 376 ? -8.031 29.922 27 1 97.5 376 PHE B O 1
ATOM 6951 N N . LEU B 1 377 ? -7.391 28.781 25.219 1 97.75 377 LEU B N 1
ATOM 6952 C CA . LEU B 1 377 ? -6.258 28.141 25.875 1 97.75 377 LEU B CA 1
ATOM 6953 C C . LEU B 1 377 ? -5.172 29.156 26.203 1 97.75 377 LEU B C 1
ATOM 6955 O O . LEU B 1 377 ? -4.574 29.109 27.281 1 97.75 377 LEU B O 1
ATOM 6959 N N . ARG B 1 378 ? -4.891 30.062 25.297 1 95.44 378 ARG B N 1
ATOM 6960 C CA . ARG B 1 378 ? -3.904 31.109 25.547 1 95.44 378 ARG B CA 1
ATOM 6961 C C . ARG B 1 378 ? -4.305 31.953 26.75 1 95.44 378 ARG B C 1
ATOM 6963 O O . ARG B 1 378 ? -3.457 32.312 27.578 1 95.44 378 ARG B O 1
ATOM 6970 N N . ASP B 1 379 ? -5.512 32.25 26.812 1 96.06 379 ASP B N 1
ATOM 6971 C CA . ASP B 1 379 ? -6.02 33.031 27.922 1 96.06 379 ASP B CA 1
ATOM 6972 C C . ASP B 1 379 ? -5.934 32.281 29.234 1 96.06 379 ASP B C 1
ATOM 6974 O O . ASP B 1 379 ? -5.543 32.812 30.266 1 96.06 379 ASP B O 1
ATOM 6978 N N . ALA B 1 380 ? -6.312 31.078 29.172 1 96.38 380 ALA B N 1
ATOM 6979 C CA . ALA B 1 380 ? -6.305 30.234 30.359 1 96.38 380 ALA B CA 1
ATOM 6980 C C . ALA B 1 380 ? -4.891 30.078 30.906 1 96.38 380 ALA B C 1
ATOM 6982 O O . ALA B 1 380 ? -4.699 29.969 32.125 1 96.38 380 ALA B O 1
ATOM 6983 N N . TRP B 1 381 ? -3.887 30.047 30 1 95.62 381 TRP B N 1
ATOM 6984 C CA . TRP B 1 381 ? -2.527 29.703 30.406 1 95.62 381 TRP B CA 1
ATOM 6985 C C . TRP B 1 381 ? -1.646 30.938 30.453 1 95.62 381 TRP B C 1
ATOM 6987 O O . TRP B 1 381 ? -0.544 30.906 31 1 95.62 381 TRP B O 1
ATOM 6997 N N . GLY B 1 382 ? -2.133 32.031 29.906 1 93.62 382 GLY B N 1
ATOM 6998 C CA . GLY B 1 382 ? -1.322 33.25 29.797 1 93.62 382 GLY B CA 1
ATOM 6999 C C . GLY B 1 382 ? -0.134 33.094 28.875 1 93.62 382 GLY B C 1
ATOM 7000 O O . GLY B 1 382 ? 0.973 33.531 29.188 1 93.62 382 GLY B O 1
ATOM 7001 N N . THR B 1 383 ? -0.362 32.406 27.781 1 93.5 383 THR B N 1
ATOM 7002 C CA . THR B 1 383 ? 0.733 32.125 26.859 1 93.5 383 THR B CA 1
ATOM 7003 C C . THR B 1 383 ? 0.371 32.531 25.438 1 93.5 383 THR B C 1
ATOM 7005 O O . THR B 1 383 ? -0.606 33.25 25.219 1 93.5 383 THR B O 1
ATOM 7008 N N . GLY B 1 384 ? 1.231 32.219 24.484 1 90.62 384 GLY B N 1
ATOM 7009 C CA . GLY B 1 384 ? 1.022 32.531 23.078 1 90.62 384 GLY B CA 1
ATOM 7010 C C . GLY B 1 384 ? 1.211 31.344 22.156 1 90.62 384 GLY B C 1
ATOM 7011 O O . GLY B 1 384 ? 1.093 30.203 22.594 1 90.62 384 GLY B O 1
ATOM 7012 N N . GLY B 1 385 ? 1.336 31.75 20.922 1 90.88 385 GLY B N 1
ATOM 7013 C CA . GLY B 1 385 ? 1.614 30.766 19.891 1 90.88 385 GLY B CA 1
ATOM 7014 C C . GLY B 1 385 ? 2.867 31.062 19.094 1 90.88 385 GLY B C 1
ATOM 7015 O O . GLY B 1 385 ? 3.734 31.812 19.547 1 90.88 385 GLY B O 1
ATOM 7016 N N . ILE B 1 386 ? 2.979 30.359 17.922 1 90.31 386 ILE B N 1
ATOM 7017 C CA . ILE B 1 386 ? 4.184 30.531 17.125 1 90.31 386 ILE B CA 1
ATOM 7018 C C . ILE B 1 386 ? 3.959 31.625 16.078 1 90.31 386 ILE B C 1
ATOM 7020 O O . ILE B 1 386 ? 4.82 31.875 15.234 1 90.31 386 ILE B O 1
ATOM 7024 N N . VAL B 1 387 ? 2.809 32.219 16.125 1 88.06 387 VAL B N 1
ATOM 7025 C CA . VAL B 1 387 ? 2.512 33.438 15.383 1 88.06 387 VAL B CA 1
ATOM 7026 C C . VAL B 1 387 ? 2.391 34.625 16.359 1 88.06 387 VAL B C 1
ATOM 7028 O O . VAL B 1 387 ? 1.465 34.656 17.172 1 88.06 387 VAL B O 1
ATOM 7031 N N . ALA B 1 388 ? 3.258 35.531 16.25 1 82.44 388 ALA B N 1
ATOM 7032 C CA . ALA B 1 388 ? 3.389 36.625 17.234 1 82.44 388 ALA B CA 1
ATOM 7033 C C . ALA B 1 388 ? 2.541 37.812 16.844 1 82.44 388 ALA B C 1
ATOM 7035 O O . ALA B 1 388 ? 2.279 38.688 17.672 1 82.44 388 ALA B O 1
ATOM 7036 N N . SER B 1 389 ? 2.039 37.812 15.719 1 80.94 389 SER B N 1
ATOM 7037 C CA . SER B 1 389 ? 1.313 38.969 15.227 1 80.94 389 SER B CA 1
ATOM 7038 C C . SER B 1 389 ? 0.024 39.188 16.016 1 80.94 389 SER B C 1
ATOM 7040 O O . SER B 1 389 ? -0.601 38.219 16.469 1 80.94 389 SER B O 1
ATOM 7042 N N . LYS B 1 390 ? -0.224 40.406 16.188 1 79.31 390 LYS B N 1
ATOM 7043 C CA . LYS B 1 390 ? -1.514 40.781 16.781 1 79.31 390 LYS B CA 1
ATOM 7044 C C . LYS B 1 390 ? -2.562 41 15.695 1 79.31 390 LYS B C 1
ATOM 7046 O O . LYS B 1 390 ? -3.744 41.188 16 1 79.31 390 LYS B O 1
ATOM 7051 N N . ASP B 1 391 ? -2.137 40.906 14.469 1 82.81 391 ASP B N 1
ATOM 7052 C CA . ASP B 1 391 ? -3.029 41.094 13.328 1 82.81 391 ASP B CA 1
ATOM 7053 C C . ASP B 1 391 ? -3.867 39.844 13.078 1 82.81 391 ASP B C 1
ATOM 7055 O O . ASP B 1 391 ? -3.328 38.812 12.734 1 82.81 391 ASP B O 1
ATOM 7059 N N . PRO B 1 392 ? -5.148 40 13.188 1 79.69 392 PRO B N 1
ATOM 7060 C CA . PRO B 1 392 ? -6.023 38.844 12.953 1 79.69 392 PRO B CA 1
ATOM 7061 C C . PRO B 1 392 ? -5.871 38.281 11.547 1 79.69 392 PRO B C 1
ATOM 7063 O O . PRO B 1 392 ? -6.012 37.062 11.359 1 79.69 392 PRO B O 1
ATOM 7066 N N . ALA B 1 393 ? -5.598 39.094 10.664 1 80.25 393 ALA B N 1
ATOM 7067 C CA . ALA B 1 393 ? -5.434 38.656 9.289 1 80.25 393 ALA B CA 1
ATOM 7068 C C . ALA B 1 393 ? -4.242 37.688 9.156 1 80.25 393 ALA B C 1
ATOM 7070 O O . ALA B 1 393 ? -4.293 36.719 8.406 1 80.25 393 ALA B O 1
ATOM 7071 N N . SER B 1 394 ? -3.24 38.031 9.828 1 80.81 394 SER B N 1
ATOM 7072 C CA . SER B 1 394 ? -2.059 37.156 9.797 1 80.81 394 SER B CA 1
ATOM 7073 C C . SER B 1 394 ? -2.344 35.812 10.438 1 80.81 394 SER B C 1
ATOM 7075 O O . SER B 1 394 ? -1.89 34.781 9.938 1 80.81 394 SER B O 1
ATOM 7077 N N . HIS B 1 395 ? -2.99 35.844 11.523 1 83.12 395 HIS B N 1
ATOM 7078 C CA . HIS B 1 395 ? -3.361 34.594 12.172 1 83.12 395 HIS B CA 1
ATOM 7079 C C . HIS B 1 395 ? -4.215 33.719 11.25 1 83.12 395 HIS B C 1
ATOM 7081 O O . HIS B 1 395 ? -3.992 32.531 11.148 1 83.12 395 HIS B O 1
ATOM 7087 N N . LEU B 1 396 ? -5.074 34.375 10.617 1 80.81 396 LEU B N 1
ATOM 7088 C CA . LEU B 1 396 ? -5.965 33.688 9.703 1 80.81 396 LEU B CA 1
ATOM 7089 C C . LEU B 1 396 ? -5.191 33.094 8.523 1 80.81 396 LEU B C 1
ATOM 7091 O O . LEU B 1 396 ? -5.508 32.031 8.031 1 80.81 396 LEU B O 1
ATOM 7095 N N . ALA B 1 397 ? -4.262 33.844 8.109 1 83.88 397 ALA B N 1
ATOM 7096 C CA . ALA B 1 397 ? -3.512 33.438 6.926 1 83.88 397 ALA B CA 1
ATOM 7097 C C . ALA B 1 397 ? -2.551 32.312 7.246 1 83.88 397 ALA B C 1
ATOM 7099 O O . ALA B 1 397 ? -2.256 31.469 6.387 1 83.88 397 ALA B O 1
ATOM 7100 N N . LEU B 1 398 ? -2.145 32.25 8.445 1 92.06 398 LEU B N 1
ATOM 7101 C CA . LEU B 1 398 ? -1.066 31.312 8.781 1 92.06 398 LEU B CA 1
ATOM 7102 C C . LEU B 1 398 ? -1.617 30.062 9.445 1 92.06 398 LEU B C 1
ATOM 7104 O O . LEU B 1 398 ? -0.864 29.125 9.742 1 92.06 398 LEU B O 1
ATOM 7108 N N . HIS B 1 399 ? -2.914 30.047 9.633 1 93.69 399 HIS B N 1
ATOM 7109 C CA . HIS B 1 399 ? -3.488 28.875 10.273 1 93.69 399 HIS B CA 1
ATOM 7110 C C . HIS B 1 399 ? -4.629 28.281 9.445 1 93.69 399 HIS B C 1
ATOM 7112 O O . HIS B 1 399 ? -5.422 29.031 8.859 1 93.69 399 HIS B O 1
ATOM 7118 N N . GLY B 1 400 ? -4.602 26.938 9.32 1 96.19 400 GLY B N 1
ATOM 7119 C CA . GLY B 1 400 ? -5.77 26.203 8.867 1 96.19 400 GLY B CA 1
ATOM 7120 C C . GLY B 1 400 ? -6.664 25.75 10.008 1 96.19 400 GLY B C 1
ATOM 7121 O O . GLY B 1 400 ? -7.203 26.562 10.75 1 96.19 400 GLY B O 1
ATOM 7122 N N . CYS B 1 401 ? -6.668 24.438 10.242 1 98.31 401 CYS B N 1
ATOM 7123 C CA . CYS B 1 401 ? -7.5 23.875 11.297 1 98.31 401 CYS B CA 1
ATOM 7124 C C . CYS B 1 401 ? -6.645 23.297 12.422 1 98.31 401 CYS B C 1
ATOM 7126 O O . CYS B 1 401 ? -7.125 22.5 13.219 1 98.31 401 CYS B O 1
ATOM 7128 N N . MET B 1 402 ? -5.359 23.688 12.422 1 98.31 402 MET B N 1
ATOM 7129 C CA . MET B 1 402 ? -4.418 23.344 13.484 1 98.31 402 MET B CA 1
ATOM 7130 C C . MET B 1 402 ? -3.689 24.578 13.992 1 98.31 402 MET B C 1
ATOM 7132 O O . MET B 1 402 ? -3.512 25.547 13.25 1 98.31 402 MET B O 1
ATOM 7136 N N . ALA B 1 403 ? -3.264 24.516 15.25 1 97.38 403 ALA B N 1
ATOM 7137 C CA . ALA B 1 403 ? -2.48 25.609 15.812 1 97.38 403 ALA B CA 1
ATOM 7138 C C . ALA B 1 403 ? -1.636 25.141 17 1 97.38 403 ALA B C 1
ATOM 7140 O O . ALA B 1 403 ? -2.01 24.188 17.688 1 97.38 403 ALA B O 1
ATOM 7141 N N . LEU B 1 404 ? -0.524 25.766 17.156 1 97.44 404 LEU B N 1
ATOM 7142 C CA . LEU B 1 404 ? 0.297 25.562 18.344 1 97.44 404 LEU B CA 1
ATOM 7143 C C . LEU B 1 404 ? -0.084 26.547 19.453 1 97.44 404 LEU B C 1
ATOM 7145 O O . LEU B 1 404 ? -0.261 27.734 19.188 1 97.44 404 LEU B O 1
ATOM 7149 N N . VAL B 1 405 ? -0.251 26.062 20.625 1 97.25 405 VAL B N 1
ATOM 7150 C CA . VAL B 1 405 ? -0.428 26.875 21.812 1 97.25 405 VAL B CA 1
ATOM 7151 C C . VAL B 1 405 ? 0.63 26.5 22.859 1 97.25 405 VAL B C 1
ATOM 7153 O O . VAL B 1 405 ? 0.772 25.328 23.219 1 97.25 405 VAL B O 1
ATOM 7156 N N . ALA B 1 406 ? 1.367 27.453 23.312 1 96.62 406 ALA B N 1
ATOM 7157 C CA . ALA B 1 406 ? 2.459 27.203 24.25 1 96.62 406 ALA B CA 1
ATOM 7158 C C . ALA B 1 406 ? 1.925 26.734 25.609 1 96.62 406 ALA B C 1
ATOM 7160 O O . ALA B 1 406 ? 0.918 27.25 26.094 1 96.62 406 ALA B O 1
ATOM 7161 N N . LEU B 1 407 ? 2.582 25.734 26.125 1 95.69 407 LEU B N 1
ATOM 7162 C CA . LEU B 1 407 ? 2.318 25.359 27.5 1 95.69 407 LEU B CA 1
ATOM 7163 C C . LEU B 1 407 ? 2.957 26.359 28.469 1 95.69 407 LEU B C 1
ATOM 7165 O O . LEU B 1 407 ? 4.02 26.922 28.188 1 95.69 407 LEU B O 1
ATOM 7169 N N . PRO B 1 408 ? 2.301 26.562 29.594 1 92.88 408 PRO B N 1
ATOM 7170 C CA . PRO B 1 408 ? 2.871 27.547 30.516 1 92.88 408 PRO B CA 1
ATOM 7171 C C . PRO B 1 408 ? 4.176 27.062 31.156 1 92.88 408 PRO B C 1
ATOM 7173 O O . PRO B 1 408 ? 4.215 25.984 31.75 1 92.88 408 PRO B O 1
ATOM 7176 N N . ALA B 1 409 ? 5.156 27.875 31.078 1 86.31 409 ALA B N 1
ATOM 7177 C CA . ALA B 1 409 ? 6.488 27.547 31.578 1 86.31 409 ALA B CA 1
ATOM 7178 C C . ALA B 1 409 ? 6.504 27.5 33.094 1 86.31 409 ALA B C 1
ATOM 7180 O O . ALA B 1 409 ? 7.344 26.828 33.688 1 86.31 409 ALA B O 1
ATOM 7181 N N . HIS B 1 410 ? 5.637 28.25 33.719 1 83.25 410 HIS B N 1
ATOM 7182 C CA . HIS B 1 410 ? 5.641 28.359 35.156 1 83.25 410 HIS B CA 1
ATOM 7183 C C . HIS B 1 410 ? 4.996 27.141 35.812 1 83.25 410 HIS B C 1
ATOM 7185 O O . HIS B 1 410 ? 5.117 26.938 37.031 1 83.25 410 HIS B O 1
ATOM 7191 N N . LYS B 1 411 ? 4.328 26.344 35.062 1 84.19 411 LYS B N 1
ATOM 7192 C CA . LYS B 1 411 ? 3.717 25.125 35.594 1 84.19 411 LYS B CA 1
ATOM 7193 C C . LYS B 1 411 ? 4.684 23.938 35.5 1 84.19 411 LYS B C 1
ATOM 7195 O O . LYS B 1 411 ? 5.492 23.859 34.562 1 84.19 411 LYS B O 1
ATOM 7200 N N . ASP B 1 412 ? 4.613 23.062 36.406 1 81.69 412 ASP B N 1
ATOM 7201 C CA . ASP B 1 412 ? 5.48 21.891 36.438 1 81.69 412 ASP B CA 1
ATOM 7202 C C . ASP B 1 412 ? 4.934 20.766 35.562 1 81.69 412 ASP B C 1
ATOM 7204 O O . ASP B 1 412 ? 4.723 19.641 36.031 1 81.69 412 ASP B O 1
ATOM 7208 N N . VAL B 1 413 ? 4.855 21.078 34.438 1 76.75 413 VAL B N 1
ATOM 7209 C CA . VAL B 1 413 ? 4.199 20.172 33.5 1 76.75 413 VAL B CA 1
ATOM 7210 C C . VAL B 1 413 ? 5.031 18.906 33.344 1 76.75 413 VAL B C 1
ATOM 7212 O O . VAL B 1 413 ? 4.5 17.797 33.375 1 76.75 413 VAL B O 1
ATOM 7215 N N . SER B 1 414 ? 6.262 19 33.188 1 75.56 414 SER B N 1
ATOM 7216 C CA . SER B 1 414 ? 7.145 17.859 32.969 1 75.56 414 SER B CA 1
ATOM 7217 C C . SER B 1 414 ? 7.254 16.984 34.188 1 75.56 414 SER B C 1
ATOM 7219 O O . SER B 1 414 ? 7.309 15.758 34.094 1 75.56 414 SER B O 1
ATOM 7221 N N . HIS B 1 415 ? 7.238 17.625 35.312 1 73.69 415 HIS B N 1
ATOM 7222 C CA . HIS B 1 415 ? 7.344 16.875 36.562 1 73.69 415 HIS B CA 1
ATOM 7223 C C . HIS B 1 415 ? 6.078 16.078 36.812 1 73.69 415 HIS B C 1
ATOM 7225 O O . HIS B 1 415 ? 6.145 14.945 37.312 1 73.69 415 HIS B O 1
ATOM 7231 N N . ALA B 1 416 ? 5.016 16.719 36.562 1 69.81 416 ALA B N 1
ATOM 7232 C CA . ALA B 1 416 ? 3.746 16.016 36.719 1 69.81 416 ALA B CA 1
ATOM 7233 C C . ALA B 1 416 ? 3.672 14.797 35.812 1 69.81 416 ALA B C 1
ATOM 7235 O O . ALA B 1 416 ? 3.201 13.727 36.219 1 69.81 416 ALA B O 1
ATOM 7236 N N . ALA B 1 417 ? 4.141 14.945 34.688 1 73 417 ALA B N 1
ATOM 7237 C CA . ALA B 1 417 ? 4.184 13.859 33.719 1 73 417 ALA B CA 1
ATOM 7238 C C . ALA B 1 417 ? 5.074 12.719 34.219 1 73 417 ALA B C 1
ATOM 7240 O O . ALA B 1 417 ? 4.75 11.547 34.031 1 73 417 ALA B O 1
ATOM 7241 N N . LEU B 1 418 ? 6.078 13.094 34.781 1 67.38 418 LEU B N 1
ATOM 7242 C CA . LEU B 1 418 ? 7.004 12.102 35.312 1 67.38 418 LEU B CA 1
ATOM 7243 C C . LEU B 1 418 ? 6.355 11.312 36.469 1 67.38 418 LEU B C 1
ATOM 7245 O O . LEU B 1 418 ? 6.523 10.094 36.531 1 67.38 418 LEU B O 1
ATOM 7249 N N . ALA B 1 419 ? 5.637 12 37.219 1 67.31 419 ALA B N 1
ATOM 7250 C CA . ALA B 1 419 ? 4.98 11.375 38.344 1 67.31 419 ALA B CA 1
ATOM 7251 C C . ALA B 1 419 ? 3.91 10.383 37.906 1 67.31 419 ALA B C 1
ATOM 7253 O O . ALA B 1 419 ? 3.752 9.312 38.5 1 67.31 419 ALA B O 1
ATOM 7254 N N . ALA B 1 420 ? 3.303 10.719 36.875 1 63.72 420 ALA B N 1
ATOM 7255 C CA . ALA B 1 420 ? 2.24 9.867 36.344 1 63.72 420 ALA B CA 1
ATOM 7256 C C . ALA B 1 420 ? 2.816 8.602 35.719 1 63.72 420 ALA B C 1
ATOM 7258 O O . ALA B 1 420 ? 2.264 7.512 35.875 1 63.72 420 ALA B O 1
ATOM 7259 N N . THR B 1 421 ? 3.77 8.758 34.969 1 61.31 421 THR B N 1
ATOM 7260 C CA . THR B 1 421 ? 4.43 7.621 34.344 1 61.31 421 THR B CA 1
ATOM 7261 C C . THR B 1 421 ? 4.914 6.621 35.375 1 61.31 421 THR B C 1
ATOM 7263 O O . THR B 1 421 ? 4.789 5.41 35.188 1 61.31 421 THR B O 1
ATOM 7266 N N . ARG B 1 422 ? 5.312 7.164 36.469 1 54.22 422 ARG B N 1
ATOM 7267 C CA . ARG B 1 422 ? 5.789 6.328 37.562 1 54.22 422 ARG B CA 1
ATOM 7268 C C . ARG B 1 422 ? 4.641 5.539 38.188 1 54.22 422 ARG B C 1
ATOM 7270 O O . ARG B 1 422 ? 4.805 4.371 38.531 1 54.22 422 ARG B O 1
ATOM 7277 N N . ARG B 1 423 ? 3.531 6.133 38.188 1 49.97 423 ARG B N 1
ATOM 7278 C CA . ARG B 1 423 ? 2.369 5.473 38.781 1 49.97 423 ARG B CA 1
ATOM 7279 C C . ARG B 1 423 ? 1.873 4.344 37.875 1 49.97 423 ARG B C 1
ATOM 7281 O O . ARG B 1 423 ? 1.479 3.281 38.375 1 49.97 423 ARG B O 1
ATOM 7288 N N . HIS B 1 424 ? 1.855 4.555 36.625 1 51.47 424 HIS B N 1
ATOM 7289 C CA . HIS B 1 424 ? 1.381 3.549 35.688 1 51.47 424 HIS B CA 1
ATOM 7290 C C . HIS B 1 424 ? 2.281 2.318 35.688 1 51.47 424 HIS B C 1
ATOM 7292 O O . HIS B 1 424 ? 1.799 1.19 35.562 1 51.47 424 HIS B O 1
ATOM 7298 N N . VAL B 1 425 ? 3.42 2.498 35.75 1 45.81 425 VAL B N 1
ATOM 7299 C CA . VAL B 1 425 ? 4.375 1.399 35.875 1 45.81 425 VAL B CA 1
ATOM 7300 C C . VAL B 1 425 ? 4.141 0.634 37.156 1 45.81 425 VAL B C 1
ATOM 7302 O O . VAL B 1 425 ? 4.199 -0.598 37.188 1 45.81 425 VAL B O 1
ATOM 7305 N N . LEU B 1 426 ? 3.775 1.37 38.188 1 40.69 426 LEU B N 1
ATOM 7306 C CA . LEU B 1 426 ? 3.512 0.752 39.5 1 40.69 426 LEU B CA 1
ATOM 7307 C C . LEU B 1 426 ? 2.172 0.027 39.469 1 40.69 426 LEU B C 1
ATOM 7309 O O . LEU B 1 426 ? 2.049 -1.066 40.031 1 40.69 426 LEU B O 1
ATOM 7313 N N . ASP B 1 427 ? 1.195 0.656 38.906 1 42 427 ASP B N 1
ATOM 7314 C CA . ASP B 1 427 ? -0.134 0.054 38.906 1 42 427 ASP B CA 1
ATOM 7315 C C . ASP B 1 427 ? -0.181 -1.136 37.938 1 42 427 ASP B C 1
ATOM 7317 O O . ASP B 1 427 ? -1.007 -2.035 38.094 1 42 427 ASP B O 1
ATOM 7321 N N . GLY B 1 428 ? 0.456 -1.06 36.938 1 38.44 428 GLY B N 1
ATOM 7322 C CA . GLY B 1 428 ? 0.511 -2.197 36.031 1 38.44 428 GLY B CA 1
ATOM 7323 C C . GLY B 1 428 ? 1.128 -3.432 36.656 1 38.44 428 GLY B C 1
ATOM 7324 O O . GLY B 1 428 ? 1.064 -4.523 36.094 1 38.44 428 GLY B O 1
ATOM 7325 N N . SER B 1 429 ? 1.897 -3.236 37.688 1 33.62 429 SER B N 1
ATOM 7326 C CA . SER B 1 429 ? 2.432 -4.363 38.438 1 33.62 429 SER B CA 1
ATOM 7327 C C . SER B 1 429 ? 1.371 -4.961 39.344 1 33.62 429 SER B C 1
ATOM 7329 O O . SER B 1 429 ? 1.548 -6.062 39.875 1 33.62 429 SER B O 1
ATOM 7331 N N . THR B 1 430 ? 0.438 -4.066 39.688 1 32.38 430 THR B N 1
ATOM 7332 C CA . THR B 1 430 ? -0.42 -4.57 40.75 1 32.38 430 THR B CA 1
ATOM 7333 C C . THR B 1 430 ? -1.615 -5.324 40.188 1 32.38 430 THR B C 1
ATOM 7335 O O . THR B 1 430 ? -2.523 -5.715 40.906 1 32.38 430 THR B O 1
ATOM 7338 N N . GLY B 1 431 ? -1.759 -5.332 38.844 1 29.16 431 GLY B N 1
ATOM 7339 C CA . GLY B 1 431 ? -3.02 -5.938 38.438 1 29.16 431 GLY B CA 1
ATOM 7340 C C . GLY B 1 431 ? -3.115 -7.406 38.812 1 29.16 431 GLY B C 1
ATOM 7341 O O . GLY B 1 431 ? -2.867 -8.281 37.969 1 29.16 431 GLY B O 1
ATOM 7342 N N . THR B 1 432 ? -2.551 -7.762 39.844 1 28.34 432 THR B N 1
ATOM 7343 C CA . THR B 1 432 ? -2.906 -9.109 40.281 1 28.34 432 THR B CA 1
ATOM 7344 C C . THR B 1 432 ? -4.422 -9.266 40.375 1 28.34 432 THR B C 1
ATOM 7346 O O . THR B 1 432 ? -5.105 -8.414 40.938 1 28.34 432 THR B O 1
ATOM 7349 N N . GLY B 1 433 ? -5.066 -9.633 39.281 1 24.28 433 GLY B N 1
ATOM 7350 C CA . GLY B 1 433 ? -6.449 -10.078 39.25 1 24.28 433 GLY B CA 1
ATOM 7351 C C . GLY B 1 433 ? -6.871 -10.766 40.562 1 24.28 433 GLY B C 1
ATOM 7352 O O . GLY B 1 433 ? -6.168 -11.648 41.062 1 24.28 433 GLY B O 1
ATOM 7353 N N . ASP B 1 434 ? -7.582 -10.008 41.312 1 25.11 434 ASP B N 1
ATOM 7354 C CA . ASP B 1 434 ? -8.273 -10.477 42.531 1 25.11 434 ASP B CA 1
ATOM 7355 C C . ASP B 1 434 ? -9.172 -11.672 42.219 1 25.11 434 ASP B C 1
ATOM 7357 O O . ASP B 1 434 ? -10.188 -11.531 41.531 1 25.11 434 ASP B O 1
ATOM 7361 N N . GLY B 1 435 ? -8.672 -12.695 41.469 1 23.27 435 GLY B N 1
ATOM 7362 C CA . GLY B 1 435 ? -9.547 -13.852 41.469 1 23.27 435 GLY B CA 1
ATOM 7363 C C . GLY B 1 435 ? -10.102 -14.172 42.844 1 23.27 435 GLY B C 1
ATOM 7364 O O . GLY B 1 435 ? -9.352 -14.438 43.781 1 23.27 435 GLY B O 1
ATOM 7365 N N . GLY B 1 436 ? -11.188 -13.461 43.156 1 22.62 436 GLY B N 1
ATOM 7366 C CA . GLY B 1 436 ? -12 -13.656 44.375 1 22.62 436 GLY B CA 1
ATOM 7367 C C . GLY B 1 436 ? -12.359 -15.109 44.594 1 22.62 436 GLY B C 1
ATOM 7368 O O . GLY B 1 436 ? -13.281 -15.633 43.969 1 22.62 436 GLY B O 1
ATOM 7369 N N . ASP B 1 437 ? -11.352 -16.062 44.5 1 21.83 437 ASP B N 1
ATOM 7370 C CA . ASP B 1 437 ? -11.781 -17.375 44.969 1 21.83 437 ASP B CA 1
ATOM 7371 C C . ASP B 1 437 ? -12.367 -17.312 46.375 1 21.83 437 ASP B C 1
ATOM 7373 O O . ASP B 1 437 ? -11.711 -16.828 47.312 1 21.83 437 ASP B O 1
ATOM 7377 N N . GLU B 1 438 ? -13.648 -17.016 46.469 1 22.12 438 GLU B N 1
ATOM 7378 C CA . GLU B 1 438 ? -14.445 -17.062 47.688 1 22.12 438 GLU B CA 1
ATOM 7379 C C . GLU B 1 438 ? -14.242 -18.375 48.406 1 22.12 438 GLU B C 1
ATOM 7381 O O . GLU B 1 438 ? -14.836 -19.406 48.062 1 22.12 438 GLU B O 1
ATOM 7386 N N . GLY B 1 439 ? -13.016 -19 48.469 1 19.84 439 GLY B N 1
ATOM 7387 C CA . GLY B 1 439 ? -12.969 -20.234 49.219 1 19.84 439 GLY B CA 1
ATOM 7388 C C . GLY B 1 439 ? -13.484 -20.094 50.625 1 19.84 439 GLY B C 1
ATOM 7389 O O . GLY B 1 439 ? -13.555 -18.984 51.156 1 19.84 439 GLY B O 1
ATOM 7390 N N . HIS B 1 440 ? -14.125 -21.281 51.094 1 21.77 440 HIS B N 1
ATOM 7391 C CA . HIS B 1 440 ? -14.773 -21.672 52.344 1 21.77 440 HIS B CA 1
ATOM 7392 C C . HIS B 1 440 ? -13.898 -21.344 53.531 1 21.77 440 HIS B C 1
ATOM 7394 O O . HIS B 1 440 ? -12.672 -21.25 53.438 1 21.77 440 HIS B O 1
ATOM 7400 N N . GLU B 1 441 ? -14.57 -21 54.75 1 20.58 441 GLU B N 1
ATOM 7401 C CA . GLU B 1 441 ? -14.391 -20.375 56.062 1 20.58 441 GLU B CA 1
ATOM 7402 C C . GLU B 1 441 ? -13.461 -21.188 56.938 1 20.58 441 GLU B C 1
ATOM 7404 O O . GLU B 1 441 ? -13.266 -20.875 58.125 1 20.58 441 GLU B O 1
ATOM 7409 N N . GLY B 1 442 ? -12.68 -22.266 56.469 1 19.83 442 GLY B N 1
ATOM 7410 C CA . GLY B 1 442 ? -12.336 -23 57.656 1 19.83 442 GLY B CA 1
ATOM 7411 C C . GLY B 1 442 ? -11.523 -22.172 58.656 1 19.83 442 GLY B C 1
ATOM 7412 O O . GLY B 1 442 ? -10.898 -21.188 58.281 1 19.83 442 GLY B O 1
ATOM 7413 N N . GLY B 1 443 ? -11.688 -22.359 60.031 1 19.34 443 GLY B N 1
ATOM 7414 C CA . GLY B 1 443 ? -11.516 -21.703 61.312 1 19.34 443 GLY B CA 1
ATOM 7415 C C . GLY B 1 443 ? -10.062 -21.484 61.688 1 19.34 443 GLY B C 1
ATOM 7416 O O . GLY B 1 443 ? -9.766 -20.906 62.719 1 19.34 443 GLY B O 1
ATOM 7417 N N . ARG B 1 444 ? -9.07 -22.125 61 1 18.3 444 ARG B N 1
ATOM 7418 C CA . ARG B 1 444 ? -8.055 -22.391 62.031 1 18.3 444 ARG B CA 1
ATOM 7419 C C . ARG B 1 444 ? -7.465 -21.078 62.562 1 18.3 444 ARG B C 1
ATOM 7421 O O . ARG B 1 444 ? -7.555 -20.047 61.906 1 18.3 444 ARG B O 1
ATOM 7428 N N . GLY B 1 445 ? -6.605 -21.234 63.625 1 18.91 445 GLY B N 1
ATOM 7429 C CA . GLY B 1 445 ? -6.133 -20.516 64.812 1 18.91 445 GLY B CA 1
ATOM 7430 C C . GLY B 1 445 ? -5.23 -19.344 64.5 1 18.91 445 GLY B C 1
ATOM 7431 O O . GLY B 1 445 ? -4.777 -19.203 63.344 1 18.91 445 GLY B O 1
ATOM 7432 N N . ASP B 1 446 ? -4.547 -18.812 65.562 1 19.41 446 ASP B N 1
ATOM 7433 C CA . ASP B 1 446 ? -4.223 -17.547 66.188 1 19.41 446 ASP B CA 1
ATOM 7434 C C . ASP B 1 446 ? -2.984 -16.906 65.562 1 19.41 446 ASP B C 1
ATOM 7436 O O . ASP B 1 446 ? -2.754 -15.703 65.75 1 19.41 446 ASP B O 1
ATOM 7440 N N . GLY B 1 447 ? -1.985 -17.688 65.25 1 19.64 447 GLY B N 1
ATOM 7441 C CA . GLY B 1 447 ? -0.743 -17.078 65.688 1 19.64 447 GLY B CA 1
ATOM 7442 C C . GLY B 1 447 ? -0.308 -15.906 64.812 1 19.64 447 GLY B C 1
ATOM 7443 O O . GLY B 1 447 ? -0.363 -16 63.594 1 19.64 447 GLY B O 1
ATOM 7444 N N . ALA B 1 448 ? -0.54 -14.758 65.312 1 20.12 448 ALA B N 1
ATOM 7445 C CA . ALA B 1 448 ? -0.338 -13.422 64.75 1 20.12 448 ALA B CA 1
ATOM 7446 C C . ALA B 1 448 ? 1.112 -13.219 64.312 1 20.12 448 ALA B C 1
ATOM 7448 O O . ALA B 1 448 ? 1.993 -13.023 65.188 1 20.12 448 ALA B O 1
ATOM 7449 N N . VAL B 1 449 ? 1.769 -14.219 63.656 1 21.06 449 VAL B N 1
ATOM 7450 C CA . VAL B 1 449 ? 3.15 -13.789 63.469 1 21.06 449 VAL B CA 1
ATOM 7451 C C . VAL B 1 449 ? 3.18 -12.461 62.688 1 21.06 449 VAL B C 1
ATOM 7453 O O . VAL B 1 449 ? 2.5 -12.312 61.688 1 21.06 449 VAL B O 1
ATOM 7456 N N . ASP B 1 450 ? 3.314 -11.375 63.406 1 21.36 450 ASP B N 1
ATOM 7457 C CA . ASP B 1 450 ? 3.461 -9.969 63.062 1 21.36 450 ASP B CA 1
ATOM 7458 C C . ASP B 1 450 ? 4.562 -9.773 62.031 1 21.36 450 ASP B C 1
ATOM 7460 O O . ASP B 1 450 ? 5.75 -9.766 62.375 1 21.36 450 ASP B O 1
ATOM 7464 N N . GLY B 1 451 ? 4.871 -10.828 61.188 1 22.89 451 GLY B N 1
ATOM 7465 C CA . GLY B 1 451 ? 6.043 -10.453 60.406 1 22.89 451 GLY B CA 1
ATOM 7466 C C . GLY B 1 451 ? 5.828 -9.211 59.562 1 22.89 451 GLY B C 1
ATOM 7467 O O . GLY B 1 451 ? 4.809 -9.102 58.875 1 22.89 451 GLY B O 1
ATOM 7468 N N . GLY B 1 452 ? 6.293 -8.094 60.062 1 22.58 452 GLY B N 1
ATOM 7469 C CA . GLY B 1 452 ? 6.402 -6.801 59.375 1 22.58 452 GLY B CA 1
ATOM 7470 C C . GLY B 1 452 ? 6.812 -6.91 57.938 1 22.58 452 GLY B C 1
ATOM 7471 O O . GLY B 1 452 ? 7.855 -7.484 57.625 1 22.58 452 GLY B O 1
ATOM 7472 N N . ARG B 1 453 ? 5.82 -7.242 57.094 1 25.8 453 ARG B N 1
ATOM 7473 C CA . ARG B 1 453 ? 6.039 -7.148 55.656 1 25.8 453 ARG B CA 1
ATOM 7474 C C . ARG B 1 453 ? 6.668 -5.812 55.281 1 25.8 453 ARG B C 1
ATOM 7476 O O . ARG B 1 453 ? 6.121 -4.75 55.594 1 25.8 453 ARG B O 1
ATOM 7483 N N . ASP B 1 454 ? 7.98 -5.793 55.344 1 25.62 454 ASP B N 1
ATOM 7484 C CA . ASP B 1 454 ? 8.727 -4.684 54.781 1 25.62 454 ASP B CA 1
ATOM 7485 C C . ASP B 1 454 ? 8.125 -4.262 53.438 1 25.62 454 ASP B C 1
ATOM 7487 O O . ASP B 1 454 ? 7.934 -5.094 52.531 1 25.62 454 ASP B O 1
ATOM 7491 N N . GLN B 1 455 ? 7.137 -3.35 53.5 1 27.33 455 GLN B N 1
ATOM 7492 C CA . GLN B 1 455 ? 6.621 -2.586 52.375 1 27.33 455 GLN B CA 1
ATOM 7493 C C . GLN B 1 455 ? 7.75 -2.127 51.469 1 27.33 455 GLN B C 1
ATOM 7495 O O . GLN B 1 455 ? 8.336 -1.062 51.656 1 27.33 455 GLN B O 1
ATOM 7500 N N . SER B 1 456 ? 8.68 -3.01 51.156 1 28.83 456 SER B N 1
ATOM 7501 C CA . SER B 1 456 ? 9.57 -2.512 50.094 1 28.83 456 SER B CA 1
ATOM 7502 C C . SER B 1 456 ? 8.781 -1.823 49 1 28.83 456 SER B C 1
ATOM 7504 O O . SER B 1 456 ? 7.922 -2.438 48.344 1 28.83 456 SER B O 1
ATOM 7506 N N . THR B 1 457 ? 8.453 -0.546 49.25 1 33.5 457 THR B N 1
ATOM 7507 C CA . THR B 1 457 ? 8.008 0.359 48.188 1 33.5 457 THR B CA 1
ATOM 7508 C C . THR B 1 457 ? 8.672 0.011 46.875 1 33.5 457 THR B C 1
ATOM 7510 O O . THR B 1 457 ? 9.898 -0.007 46.75 1 33.5 457 THR B O 1
ATOM 7513 N N . ASP B 1 458 ? 8.109 -0.839 46.25 1 34.31 458 ASP B N 1
ATOM 7514 C CA . ASP B 1 458 ? 8.508 -1.292 44.938 1 34.31 458 ASP B CA 1
ATOM 7515 C C . ASP B 1 458 ? 8.922 -0.116 44.062 1 34.31 458 ASP B C 1
ATOM 7517 O O . ASP B 1 458 ? 8.078 0.65 43.594 1 34.31 458 ASP B O 1
ATOM 7521 N N . LYS B 1 459 ? 9.992 0.616 44.406 1 36.34 459 LYS B N 1
ATOM 7522 C CA . LYS B 1 459 ? 10.695 1.562 43.562 1 36.34 459 LYS B CA 1
ATOM 7523 C C . LYS B 1 459 ? 10.68 1.102 42.094 1 36.34 459 LYS B C 1
ATOM 7525 O O . LYS B 1 459 ? 10.969 -0.06 41.812 1 36.34 459 LYS B O 1
ATOM 7530 N N . PRO B 1 460 ? 9.805 1.901 41.344 1 40.19 460 PRO B N 1
ATOM 7531 C CA . PRO B 1 460 ? 9.984 1.512 39.969 1 40.19 460 PRO B CA 1
ATOM 7532 C C . PRO B 1 460 ? 11.406 1.057 39.656 1 40.19 460 PRO B C 1
ATOM 7534 O O . PRO B 1 460 ? 12.359 1.508 40.281 1 40.19 460 PRO B O 1
ATOM 7537 N N . SER B 1 461 ? 11.508 -0.014 39.031 1 39.12 461 SER B N 1
ATOM 7538 C CA . SER B 1 461 ? 12.852 -0.499 38.719 1 39.12 461 SER B CA 1
ATOM 7539 C C . SER B 1 461 ? 13.695 0.594 38.094 1 39.12 461 SER B C 1
ATOM 7541 O O . SER B 1 461 ? 13.164 1.533 37.5 1 39.12 461 SER B O 1
ATOM 7543 N N . GLN B 1 462 ? 14.922 0.822 38.562 1 38.5 462 GLN B N 1
ATOM 7544 C CA . GLN B 1 462 ? 15.898 1.713 37.938 1 38.5 462 GLN B CA 1
ATOM 7545 C C . GLN B 1 462 ? 15.734 1.753 36.406 1 38.5 462 GLN B C 1
ATOM 7547 O O . GLN B 1 462 ? 16.031 2.764 35.781 1 38.5 462 GLN B O 1
ATOM 7552 N N . GLN B 1 463 ? 15.227 0.693 35.875 1 38.88 463 GLN B N 1
ATOM 7553 C CA . GLN B 1 463 ? 15.062 0.573 34.438 1 38.88 463 GLN B CA 1
ATOM 7554 C C . GLN B 1 463 ? 13.922 1.457 33.938 1 38.88 463 GLN B C 1
ATOM 7556 O O . GLN B 1 463 ? 14.055 2.123 32.906 1 38.88 463 GLN B O 1
ATOM 7561 N N . GLN B 1 464 ? 12.828 1.408 34.594 1 42.81 464 GLN B N 1
ATOM 7562 C CA . GLN B 1 464 ? 11.719 2.279 34.219 1 42.81 464 GLN B CA 1
ATOM 7563 C C . GLN B 1 464 ? 12.078 3.748 34.438 1 42.81 464 GLN B C 1
ATOM 7565 O O . GLN B 1 464 ? 11.68 4.605 33.625 1 42.81 464 GLN B O 1
ATOM 7570 N N . GLN B 1 465 ? 12.805 3.965 35.469 1 42.19 465 GLN B N 1
ATOM 7571 C CA . GLN B 1 465 ? 13.258 5.324 35.75 1 42.19 465 GLN B CA 1
ATOM 7572 C C . GLN B 1 465 ? 14.203 5.809 34.625 1 42.19 465 GLN B C 1
ATOM 7574 O O . GLN B 1 465 ? 14.156 6.973 34.25 1 42.19 465 GLN B O 1
ATOM 7579 N N . GLN B 1 466 ? 15.078 5.02 34.188 1 41.53 466 GLN B N 1
ATOM 7580 C CA . GLN B 1 466 ? 16.031 5.398 33.125 1 41.53 466 GLN B CA 1
ATOM 7581 C C . GLN B 1 466 ? 15.344 5.555 31.781 1 41.53 466 GLN B C 1
ATOM 7583 O O . GLN B 1 466 ? 15.727 6.406 30.984 1 41.53 466 GLN B O 1
ATOM 7588 N N . GLN B 1 467 ? 14.445 4.703 31.422 1 44.75 467 GLN B N 1
ATOM 7589 C CA . GLN B 1 467 ? 13.688 4.863 30.172 1 44.75 467 GLN B CA 1
ATOM 7590 C C . GLN B 1 467 ? 12.922 6.18 30.172 1 44.75 467 GLN B C 1
ATOM 7592 O O . GLN B 1 467 ? 12.82 6.844 29.141 1 44.75 467 GLN B O 1
ATOM 7597 N N . GLN B 1 468 ? 12.344 6.531 31.297 1 45.25 468 GLN B N 1
ATOM 7598 C CA . GLN B 1 468 ? 11.656 7.809 31.469 1 45.25 468 GLN B CA 1
ATOM 7599 C C . GLN B 1 468 ? 12.633 8.977 31.344 1 45.25 468 GLN B C 1
ATOM 7601 O O . GLN B 1 468 ? 12.266 10.047 30.844 1 45.25 468 GLN B O 1
ATOM 7606 N N . GLN B 1 469 ? 13.727 8.82 31.875 1 45.06 469 GLN B N 1
ATOM 7607 C CA . GLN B 1 469 ? 14.727 9.883 31.812 1 45.06 469 GLN B CA 1
ATOM 7608 C C . GLN B 1 469 ? 15.188 10.133 30.375 1 45.06 469 GLN B C 1
ATOM 7610 O O . GLN B 1 469 ? 15.633 11.234 30.047 1 45.06 469 GLN B O 1
ATOM 7615 N N . GLN B 1 470 ? 15.031 9.148 29.516 1 48.44 470 GLN B N 1
ATOM 7616 C CA . GLN B 1 470 ? 15.555 9.328 28.156 1 48.44 470 GLN B CA 1
ATOM 7617 C C . GLN B 1 470 ? 14.477 9.867 27.219 1 48.44 470 GLN B C 1
ATOM 7619 O O . GLN B 1 470 ? 14.781 10.344 26.125 1 48.44 470 GLN B O 1
ATOM 7624 N N . GLU B 1 471 ? 13.258 9.867 27.797 1 61.09 471 GLU B N 1
ATOM 7625 C CA . GLU B 1 471 ? 12.195 10.43 26.953 1 61.09 471 GLU B CA 1
ATOM 7626 C C . GLU B 1 471 ? 12.188 11.953 27.031 1 61.09 471 GLU B C 1
ATOM 7628 O O . GLU B 1 471 ? 12.312 12.523 28.125 1 61.09 471 GLU B O 1
ATOM 7633 N N . GLY B 1 472 ? 12.328 12.633 25.984 1 71.88 472 GLY B N 1
ATOM 7634 C CA . GLY B 1 472 ? 12.242 14.078 25.969 1 71.88 472 GLY B CA 1
ATOM 7635 C C . GLY B 1 472 ? 10.984 14.609 26.641 1 71.88 472 GLY B C 1
ATOM 7636 O O . GLY B 1 472 ? 10.047 13.844 26.891 1 71.88 472 GLY B O 1
ATOM 7637 N N . ALA B 1 473 ? 10.93 15.797 27.156 1 80.38 473 ALA B N 1
ATOM 7638 C CA . ALA B 1 473 ? 9.82 16.438 27.859 1 80.38 473 ALA B CA 1
ATOM 7639 C C . ALA B 1 473 ? 8.539 16.344 27.047 1 80.38 473 ALA B C 1
ATOM 7641 O O . ALA B 1 473 ? 7.457 16.109 27.594 1 80.38 473 ALA B O 1
ATOM 7642 N N . GLY B 1 474 ? 8.586 16.547 25.734 1 88 474 GLY B N 1
ATOM 7643 C CA . GLY B 1 474 ? 7.426 16.531 24.859 1 88 474 GLY B CA 1
ATOM 7644 C C . GLY B 1 474 ? 6.645 15.227 24.938 1 88 474 GLY B C 1
ATOM 7645 O O . GLY B 1 474 ? 5.484 15.211 25.344 1 88 474 GLY B O 1
ATOM 7646 N N . PRO B 1 475 ? 7.332 14.141 24.672 1 87.94 475 PRO B N 1
ATOM 7647 C CA . PRO B 1 475 ? 6.66 12.844 24.734 1 87.94 475 PRO B CA 1
ATOM 7648 C C . PRO B 1 475 ? 6.145 12.508 26.125 1 87.94 475 PRO B C 1
ATOM 7650 O O . PRO B 1 475 ? 5.086 11.891 26.266 1 87.94 475 PRO B O 1
ATOM 7653 N N . ARG B 1 476 ? 6.828 12.914 27.156 1 87.56 476 ARG B N 1
ATOM 7654 C CA . ARG B 1 476 ? 6.395 12.656 28.516 1 87.56 476 ARG B CA 1
ATOM 7655 C C . ARG B 1 476 ? 5.074 13.359 28.828 1 87.56 476 ARG B C 1
ATOM 7657 O O . ARG B 1 476 ? 4.164 12.758 29.406 1 87.56 476 ARG B O 1
ATOM 7664 N N . VAL B 1 477 ? 5.023 14.594 28.469 1 92.25 477 VAL B N 1
ATOM 7665 C CA . VAL B 1 477 ? 3.809 15.367 28.703 1 92.25 477 VAL B CA 1
ATOM 7666 C C . VAL B 1 477 ? 2.664 14.797 27.859 1 92.25 477 VAL B C 1
ATOM 7668 O O . VAL B 1 477 ? 1.535 14.68 28.344 1 92.25 477 VAL B O 1
ATOM 7671 N N . GLN B 1 478 ? 2.928 14.492 26.625 1 94 478 GLN B N 1
ATOM 7672 C CA . GLN B 1 478 ? 1.914 13.922 25.734 1 94 478 GLN B CA 1
ATOM 7673 C C . GLN B 1 478 ? 1.347 12.633 26.312 1 94 478 GLN B C 1
ATOM 7675 O O . GLN B 1 478 ? 0.137 12.398 26.266 1 94 478 GLN B O 1
ATOM 7680 N N . ASN B 1 479 ? 2.209 11.766 26.797 1 91.19 479 ASN B N 1
ATOM 7681 C CA . ASN B 1 479 ? 1.783 10.5 27.391 1 91.19 479 ASN B CA 1
ATOM 7682 C C . ASN B 1 479 ? 0.924 10.727 28.641 1 91.19 479 ASN B C 1
ATOM 7684 O O . ASN B 1 479 ? -0.036 9.992 28.875 1 91.19 479 ASN B O 1
ATOM 7688 N N . TRP B 1 480 ? 1.383 11.688 29.438 1 92.06 480 TRP B N 1
ATOM 7689 C CA . TRP B 1 480 ? 0.604 12.031 30.625 1 92.06 480 TRP B CA 1
ATOM 7690 C C . TRP B 1 480 ? -0.795 12.5 30.234 1 92.06 480 TRP B C 1
ATOM 7692 O O . TRP B 1 480 ? -1.787 12.07 30.828 1 92.06 480 TRP B O 1
ATOM 7702 N N . LEU B 1 481 ? -0.917 13.359 29.281 1 96.06 481 LEU B N 1
ATOM 7703 C CA . LEU B 1 481 ? -2.211 13.828 28.797 1 96.06 481 LEU B CA 1
ATOM 7704 C C . LEU B 1 481 ? -3.049 12.664 28.281 1 96.06 481 LEU B C 1
ATOM 7706 O O . LEU B 1 481 ? -4.238 12.562 28.578 1 96.06 481 LEU B O 1
ATOM 7710 N N . TYR B 1 482 ? -2.418 11.789 27.5 1 94.69 482 TYR B N 1
ATOM 7711 C CA . TYR B 1 482 ? -3.076 10.609 26.969 1 94.69 482 TYR B CA 1
ATOM 7712 C C . TYR B 1 482 ? -3.668 9.758 28.078 1 94.69 482 TYR B C 1
ATOM 7714 O O . TYR B 1 482 ? -4.812 9.305 27.984 1 94.69 482 TYR B O 1
ATOM 7722 N N . SER B 1 483 ? -2.92 9.547 29.125 1 93 483 SER B N 1
ATOM 7723 C CA . SER B 1 483 ? -3.361 8.727 30.25 1 93 483 SER B CA 1
ATOM 7724 C C . SER B 1 483 ? -4.547 9.359 30.969 1 93 483 SER B C 1
ATOM 7726 O O . SER B 1 483 ? -5.258 8.688 31.719 1 93 483 SER B O 1
ATOM 7728 N N . ASN B 1 484 ? -4.742 10.641 30.734 1 95.88 484 ASN B N 1
ATOM 7729 C CA . ASN B 1 484 ? -5.852 11.352 31.359 1 95.88 484 ASN B CA 1
ATOM 7730 C C . ASN B 1 484 ? -6.98 11.617 30.375 1 95.88 484 ASN B C 1
ATOM 7732 O O . ASN B 1 484 ? -7.816 12.5 30.594 1 95.88 484 ASN B O 1
ATOM 7736 N N . GLY B 1 485 ? -7.004 10.969 29.219 1 97.12 485 GLY B N 1
ATOM 7737 C CA . GLY B 1 485 ? -8.109 11 28.266 1 97.12 485 GLY B CA 1
ATOM 7738 C C . GLY B 1 485 ? -8.047 12.18 27.312 1 97.12 485 GLY B C 1
ATOM 7739 O O . GLY B 1 485 ? -9.055 12.562 26.734 1 97.12 485 GLY B O 1
ATOM 7740 N N . ILE B 1 486 ? -6.895 12.797 27.203 1 98.19 486 ILE B N 1
ATOM 7741 C CA . ILE B 1 486 ? -6.711 13.938 26.312 1 98.19 486 ILE B CA 1
ATOM 7742 C C . ILE B 1 486 ? -5.727 13.562 25.203 1 98.19 486 ILE B C 1
ATOM 7744 O O . ILE B 1 486 ? -4.547 13.312 25.469 1 98.19 486 ILE B O 1
ATOM 7748 N N . GLU B 1 487 ? -6.262 13.5 24 1 98.19 487 GLU B N 1
ATOM 7749 C CA . GLU B 1 487 ? -5.422 13.203 22.844 1 98.19 487 GLU B CA 1
ATOM 7750 C C . GLU B 1 487 ? -4.984 14.477 22.141 1 98.19 487 GLU B C 1
ATOM 7752 O O . GLU B 1 487 ? -5.762 15.07 21.375 1 98.19 487 GLU B O 1
ATOM 7757 N N . VAL B 1 488 ? -3.771 14.859 22.312 1 98.31 488 VAL B N 1
ATOM 7758 C CA . VAL B 1 488 ? -3.189 16.047 21.719 1 98.31 488 VAL B CA 1
ATOM 7759 C C . VAL B 1 488 ? -1.674 15.891 21.609 1 98.31 488 VAL B C 1
ATOM 7761 O O . VAL B 1 488 ? -1.037 15.344 22.516 1 98.31 488 VAL B O 1
ATOM 7764 N N . PRO B 1 489 ? -1.101 16.234 20.484 1 97.12 489 PRO B N 1
ATOM 7765 C CA . PRO B 1 489 ? 0.359 16.125 20.391 1 97.12 489 PRO B CA 1
ATOM 7766 C C . PRO B 1 489 ? 1.071 17.281 21.109 1 97.12 489 PRO B C 1
ATOM 7768 O O . PRO B 1 489 ? 0.563 18.406 21.141 1 97.12 489 PRO B O 1
ATOM 7771 N N . VAL B 1 490 ? 2.182 16.984 21.672 1 95.81 490 VAL B N 1
ATOM 7772 C CA . VAL B 1 490 ? 3.059 17.969 22.297 1 95.81 490 VAL B CA 1
ATOM 7773 C C . VAL B 1 490 ? 4.344 18.094 21.484 1 95.81 490 VAL B C 1
ATOM 7775 O O . VAL B 1 490 ? 5.023 17.094 21.219 1 95.81 490 VAL B O 1
ATOM 7778 N N . LYS B 1 491 ? 4.613 19.281 21.078 1 95.12 491 LYS B N 1
ATOM 7779 C CA . LYS B 1 491 ? 5.773 19.562 20.234 1 95.12 491 LYS B CA 1
ATOM 7780 C C . LYS B 1 491 ? 6.766 20.469 20.969 1 95.12 491 LYS B C 1
ATOM 7782 O O . LYS B 1 491 ? 6.363 21.328 21.766 1 95.12 491 LYS B O 1
ATOM 7787 N N . THR B 1 492 ? 8.031 20.234 20.719 1 92.69 492 THR B N 1
ATOM 7788 C CA . THR B 1 492 ? 9.086 21.109 21.203 1 92.69 492 THR B CA 1
ATOM 7789 C C . THR B 1 492 ? 9.609 22.016 20.094 1 92.69 492 THR B C 1
ATOM 7791 O O . THR B 1 492 ? 10.172 21.531 19.109 1 92.69 492 THR B O 1
ATOM 7794 N N . ILE B 1 493 ? 9.367 23.25 20.234 1 93.25 493 ILE B N 1
ATOM 7795 C CA . ILE B 1 493 ? 9.828 24.234 19.266 1 93.25 493 ILE B CA 1
ATOM 7796 C C . ILE B 1 493 ? 10.703 25.281 19.969 1 93.25 493 ILE B C 1
ATOM 7798 O O . ILE B 1 493 ? 10.25 25.969 20.891 1 93.25 493 ILE B O 1
ATOM 7802 N N . ASN B 1 494 ? 11.938 25.375 19.547 1 90.75 494 ASN B N 1
ATOM 7803 C CA . ASN B 1 494 ? 12.883 26.297 20.141 1 90.75 494 ASN B CA 1
ATOM 7804 C C . ASN B 1 494 ? 12.945 26.141 21.656 1 90.75 494 ASN B C 1
ATOM 7806 O O . ASN B 1 494 ? 12.906 27.141 22.391 1 90.75 494 ASN B O 1
ATOM 7810 N N . GLY B 1 495 ? 12.867 24.938 22.094 1 88.19 495 GLY B N 1
ATOM 7811 C CA . GLY B 1 495 ? 13.047 24.609 23.5 1 88.19 495 GLY B CA 1
ATOM 7812 C C . GLY B 1 495 ? 11.781 24.766 24.312 1 88.19 495 GLY B C 1
ATOM 7813 O O . GLY B 1 495 ? 11.766 24.484 25.516 1 88.19 495 GLY B O 1
ATOM 7814 N N . GLU B 1 496 ? 10.773 25.234 23.719 1 91.75 496 GLU B N 1
ATOM 7815 C CA . GLU B 1 496 ? 9.492 25.422 24.406 1 91.75 496 GLU B CA 1
ATOM 7816 C C . GLU B 1 496 ? 8.5 24.344 24.016 1 91.75 496 GLU B C 1
ATOM 7818 O O . GLU B 1 496 ? 8.531 23.828 22.891 1 91.75 496 GLU B O 1
ATOM 7823 N N . LEU B 1 497 ? 7.645 24.031 25 1 94.19 497 LEU B N 1
ATOM 7824 C CA . LEU B 1 497 ? 6.645 23 24.75 1 94.19 497 LEU B CA 1
ATOM 7825 C C . LEU B 1 497 ? 5.332 23.609 24.266 1 94.19 497 LEU B C 1
ATOM 7827 O O . LEU B 1 497 ? 4.887 24.625 24.812 1 94.19 497 LEU B O 1
ATOM 7831 N N . TYR B 1 498 ? 4.785 23.078 23.266 1 96.62 498 TYR B N 1
ATOM 7832 C CA . TYR B 1 498 ? 3.494 23.469 22.703 1 96.62 498 TYR B CA 1
ATOM 7833 C C . TYR B 1 498 ? 2.561 22.266 22.609 1 96.62 498 TYR B C 1
ATOM 7835 O O . TYR B 1 498 ? 3.01 21.141 22.375 1 96.62 498 TYR B O 1
ATOM 7843 N N . VAL B 1 499 ? 1.304 22.531 22.797 1 97.69 499 VAL B N 1
ATOM 7844 C CA . VAL B 1 499 ? 0.333 21.578 22.25 1 97.69 499 VAL B CA 1
ATOM 7845 C C . VAL B 1 499 ? -0.052 22 20.828 1 97.69 499 VAL B C 1
ATOM 7847 O O . VAL B 1 499 ? -0.15 23.188 20.531 1 97.69 499 VAL B O 1
ATOM 7850 N N . ARG B 1 500 ? -0.187 21.062 19.938 1 98.12 500 ARG B N 1
ATOM 7851 C CA . ARG B 1 500 ? -0.748 21.312 18.609 1 98.12 500 ARG B CA 1
ATOM 7852 C C . ARG B 1 500 ? -2.195 20.828 18.531 1 98.12 500 ARG B C 1
ATOM 7854 O O . ARG B 1 500 ? -2.453 19.656 18.281 1 98.12 500 ARG B O 1
ATOM 7861 N N . ILE B 1 501 ? -3.117 21.734 18.656 1 98.5 501 ILE B N 1
ATOM 7862 C CA . ILE B 1 501 ? -4.523 21.359 18.688 1 98.5 501 ILE B CA 1
ATOM 7863 C C . ILE B 1 501 ? -5.078 21.328 17.266 1 98.5 501 ILE B C 1
ATOM 7865 O O . ILE B 1 501 ? -4.59 22.031 16.375 1 98.5 501 ILE B O 1
ATOM 7869 N N . SER B 1 502 ? -6.02 20.484 17.078 1 98.75 502 SER B N 1
ATOM 7870 C CA . SER B 1 502 ? -6.809 20.406 15.852 1 98.75 502 SER B CA 1
ATOM 7871 C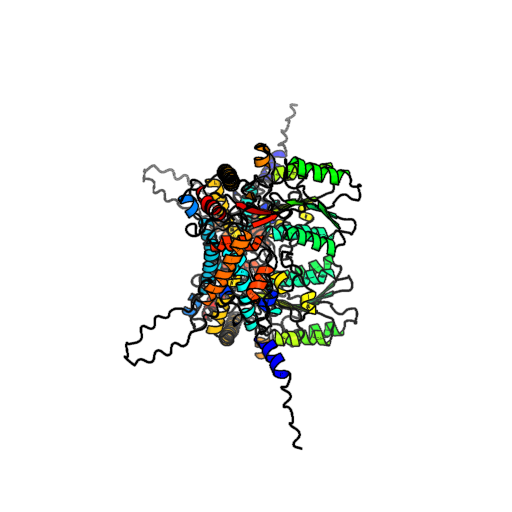 C . SER B 1 502 ? -8.281 20.703 16.109 1 98.75 502 SER B C 1
ATOM 7873 O O . SER B 1 502 ? -8.789 20.422 17.203 1 98.75 502 SER B O 1
ATOM 7875 N N . ALA B 1 503 ? -8.961 21.344 15.188 1 98.75 503 ALA B N 1
ATOM 7876 C CA . ALA B 1 503 ? -10.406 21.531 15.195 1 98.75 503 ALA B CA 1
ATOM 7877 C C . ALA B 1 503 ? -11.039 20.938 13.938 1 98.75 503 ALA B C 1
ATOM 7879 O O . ALA B 1 503 ? -10.695 21.344 12.82 1 98.75 503 ALA B O 1
ATOM 7880 N N . HIS B 1 504 ? -11.906 20 14.102 1 98.75 504 HIS B N 1
ATOM 7881 C CA . HIS B 1 504 ? -12.641 19.391 13 1 98.75 504 HIS B CA 1
ATOM 7882 C C . HIS B 1 504 ? -14.141 19.5 13.195 1 98.75 504 HIS B C 1
ATOM 7884 O O . HIS B 1 504 ? -14.602 20.078 14.188 1 98.75 504 HIS B O 1
ATOM 7890 N N . ILE B 1 505 ? -14.922 19.047 12.336 1 98.75 505 ILE B N 1
ATOM 7891 C CA . ILE B 1 505 ? -16.359 19.297 12.227 1 98.75 505 ILE B CA 1
ATOM 7892 C C . ILE B 1 505 ? -17.094 18.609 13.375 1 98.75 505 ILE B C 1
ATOM 7894 O O . ILE B 1 505 ? -18.25 18.938 13.656 1 98.75 505 ILE B O 1
ATOM 7898 N N . TYR B 1 506 ? -16.438 17.656 14.078 1 98.75 506 TYR B N 1
ATOM 7899 C CA . TYR B 1 506 ? -17.094 17 15.203 1 98.75 506 TYR B CA 1
ATOM 7900 C C . TYR B 1 506 ? -16.734 17.703 16.516 1 98.75 506 TYR B C 1
ATOM 7902 O O . TYR B 1 506 ? -17.344 17.422 17.562 1 98.75 506 TYR B O 1
ATOM 7910 N N . ASN B 1 507 ? -15.766 18.609 16.531 1 98.81 507 ASN B N 1
ATOM 7911 C CA . ASN B 1 507 ? -15.328 19.281 17.75 1 98.81 507 ASN B CA 1
ATOM 7912 C C . ASN B 1 507 ? -16.25 20.438 18.125 1 98.81 507 ASN B C 1
ATOM 7914 O O . ASN B 1 507 ? -16.906 21 17.25 1 98.81 507 ASN B O 1
ATOM 7918 N N . ARG B 1 508 ? -16.234 20.75 19.297 1 98.62 508 ARG B N 1
ATOM 7919 C CA . ARG B 1 508 ? -16.875 21.938 19.875 1 98.62 508 ARG B CA 1
ATOM 7920 C C . ARG B 1 508 ? -15.992 22.547 20.969 1 98.62 508 ARG B C 1
ATOM 7922 O O . ARG B 1 508 ? -15.008 21.938 21.391 1 98.62 508 ARG B O 1
ATOM 7929 N N . ILE B 1 509 ? -16.328 23.734 21.359 1 98.5 509 ILE B N 1
ATOM 7930 C CA . ILE B 1 509 ? -15.445 24.5 22.234 1 98.5 509 ILE B CA 1
ATOM 7931 C C . ILE B 1 509 ? -15.273 23.75 23.562 1 98.5 509 ILE B C 1
ATOM 7933 O O . ILE B 1 509 ? -14.203 23.812 24.172 1 98.5 509 ILE B O 1
ATOM 7937 N N . GLU B 1 510 ? -16.25 22.969 24 1 98.25 510 GLU B N 1
ATOM 7938 C CA . GLU B 1 510 ? -16.234 22.25 25.266 1 98.25 510 GLU B CA 1
ATOM 7939 C C . GLU B 1 510 ? -15.172 21.156 25.266 1 98.25 510 GLU B C 1
ATOM 7941 O O . GLU B 1 510 ? -14.688 20.766 26.328 1 98.25 510 GLU B O 1
ATOM 7946 N N . ASP B 1 511 ? -14.828 20.734 24.109 1 98.62 511 ASP B N 1
ATOM 7947 C CA . ASP B 1 511 ? -13.859 19.641 24 1 98.62 511 ASP B CA 1
ATOM 7948 C C . ASP B 1 511 ? -12.477 20.094 24.469 1 98.62 511 ASP B C 1
ATOM 7950 O O . ASP B 1 511 ? -11.625 19.266 24.781 1 98.62 511 ASP B O 1
ATOM 7954 N N . TYR B 1 512 ? -12.211 21.344 24.594 1 98.69 512 TYR B N 1
ATOM 7955 C CA . TYR B 1 512 ? -10.883 21.875 24.891 1 98.69 512 TYR B CA 1
ATOM 7956 C C . TYR B 1 512 ? -10.75 22.203 26.375 1 98.69 512 TYR B C 1
ATOM 7958 O O . TYR B 1 512 ? -9.641 22.438 26.859 1 98.69 512 TYR B O 1
ATOM 7966 N N . ARG B 1 513 ? -11.781 22.172 27.109 1 98.38 513 ARG B N 1
ATOM 7967 C CA . ARG B 1 513 ? -11.812 22.547 28.516 1 98.38 513 ARG B CA 1
ATOM 7968 C C . ARG B 1 513 ? -10.992 21.578 29.359 1 98.38 513 ARG B C 1
ATOM 7970 O O . ARG B 1 513 ? -10.234 22 30.234 1 98.38 513 ARG B O 1
ATOM 7977 N N . PRO B 1 514 ? -11.164 20.234 29.094 1 98.38 514 PRO B N 1
ATOM 7978 C CA . PRO B 1 514 ? -10.352 19.312 29.891 1 98.38 514 PRO B CA 1
ATOM 7979 C C . PRO B 1 514 ? -8.859 19.594 29.766 1 98.38 514 PRO B C 1
ATOM 7981 O O . PRO B 1 514 ? -8.117 19.438 30.75 1 98.38 514 PRO B O 1
ATOM 7984 N N . LEU B 1 515 ? -8.422 19.969 28.594 1 98.44 515 LEU B N 1
ATOM 7985 C CA . LEU B 1 515 ? -7.02 20.297 28.375 1 98.44 515 LEU B CA 1
ATOM 7986 C C . LEU B 1 515 ? -6.617 21.531 29.188 1 98.44 515 LEU B C 1
ATOM 7988 O O . LEU B 1 515 ? -5.574 21.531 29.844 1 98.44 515 LEU B O 1
ATOM 7992 N N . ALA B 1 516 ? -7.418 22.547 29.141 1 98 516 ALA B N 1
ATOM 7993 C CA . ALA B 1 516 ? -7.148 23.75 29.938 1 98 516 ALA B CA 1
ATOM 7994 C C . ALA B 1 516 ? -7.109 23.438 31.422 1 98 516 ALA B C 1
ATOM 7996 O O . ALA B 1 516 ? -6.199 23.875 32.125 1 98 516 ALA B O 1
ATOM 7997 N N . ASP B 1 517 ? -8.062 22.672 31.875 1 97.12 517 ASP B N 1
ATOM 7998 C CA . ASP B 1 517 ? -8.266 22.406 33.281 1 97.12 517 ASP B CA 1
ATOM 7999 C C . ASP B 1 517 ? -7.105 21.594 33.875 1 97.12 517 ASP B C 1
ATOM 8001 O O . ASP B 1 517 ? -6.621 21.891 34.969 1 97.12 517 ASP B O 1
ATOM 8005 N N . ILE B 1 518 ? -6.68 20.578 33.188 1 95.88 518 ILE B N 1
ATOM 8006 C CA . ILE B 1 518 ? -5.668 19.688 33.719 1 95.88 518 ILE B CA 1
ATOM 8007 C C . ILE B 1 518 ? -4.336 20.422 33.844 1 95.88 518 ILE B C 1
ATOM 8009 O O . ILE B 1 518 ? -3.568 20.172 34.781 1 95.88 518 ILE B O 1
ATOM 8013 N N . ILE B 1 519 ? -4.012 21.281 32.938 1 94.94 519 ILE B N 1
ATOM 8014 C CA . ILE B 1 519 ? -2.777 22.062 32.969 1 94.94 519 ILE B CA 1
ATOM 8015 C C . ILE B 1 519 ? -2.859 23.094 34.094 1 94.94 519 ILE B C 1
ATOM 8017 O O . ILE B 1 519 ? -1.901 23.281 34.844 1 94.94 519 ILE B O 1
ATOM 8021 N N . ASN B 1 520 ? -3.965 23.734 34.188 1 93.19 520 ASN B N 1
ATOM 8022 C CA . ASN B 1 520 ? -4.164 24.75 35.219 1 93.19 520 ASN B CA 1
ATOM 8023 C C . ASN B 1 520 ? -4.086 24.141 36.594 1 93.19 520 ASN B C 1
ATOM 8025 O O . ASN B 1 520 ? -3.695 24.828 37.562 1 93.19 520 ASN B O 1
ATOM 8029 N N . ALA B 1 521 ? -4.449 22.922 36.688 1 91.81 521 ALA B N 1
ATOM 8030 C CA . ALA B 1 521 ? -4.488 22.266 38 1 91.81 521 ALA B CA 1
ATOM 8031 C C . ALA B 1 521 ? -3.084 21.906 38.469 1 91.81 521 ALA B C 1
ATOM 8033 O O . ALA B 1 521 ? -2.883 21.609 39.656 1 91.81 521 ALA B O 1
ATOM 8034 N N . LEU B 1 522 ? -2.145 21.969 37.625 1 89.81 522 LEU B N 1
ATOM 8035 C CA . LEU B 1 522 ? -0.773 21.656 38 1 89.81 522 LEU B CA 1
ATOM 8036 C C . LEU B 1 522 ? -0.19 22.766 38.906 1 89.81 522 LEU B C 1
ATOM 8038 O O . LEU B 1 522 ? -0.526 23.938 38.75 1 89.81 522 LEU B O 1
ATOM 8042 N N . PRO B 1 523 ? 0.653 22.359 39.812 1 86.19 523 PRO B N 1
ATOM 8043 C CA . PRO B 1 523 ? 1.285 23.375 40.656 1 86.19 523 PRO B CA 1
ATOM 8044 C C . PRO B 1 523 ? 2.299 24.234 39.906 1 86.19 523 PRO B C 1
ATOM 8046 O O . PRO B 1 523 ? 2.854 23.781 38.875 1 86.19 523 PRO B O 1
ATOM 8049 N N . ASP B 1 524 ? 2.508 25.406 40.438 1 86.69 524 ASP B N 1
ATOM 8050 C CA . ASP B 1 524 ? 3.553 26.266 39.906 1 86.69 524 ASP B CA 1
ATOM 8051 C C . ASP B 1 524 ? 4.941 25.719 40.219 1 86.69 524 ASP B C 1
ATOM 8053 O O . ASP B 1 524 ? 5.133 25.078 41.25 1 86.69 524 ASP B O 1
ATOM 8057 N N . ARG B 1 525 ? 5.824 25.875 39.156 1 77.19 525 ARG B N 1
ATOM 8058 C CA . ARG B 1 525 ? 7.203 25.484 39.438 1 77.19 525 ARG B CA 1
ATOM 8059 C C . ARG B 1 525 ? 7.754 26.25 40.656 1 77.19 525 ARG B C 1
ATOM 8061 O O . ARG B 1 525 ? 7.477 27.438 40.812 1 77.19 525 ARG B O 1
ATOM 8068 N N . LYS B 1 526 ? 8.305 25.531 41.812 1 66.19 526 LYS B N 1
ATOM 8069 C CA . LYS B 1 526 ? 8.953 26.141 42.969 1 66.19 526 LYS B CA 1
ATOM 8070 C C . LYS B 1 526 ? 10.273 26.797 42.562 1 66.19 526 LYS B C 1
ATOM 8072 O O . LYS B 1 526 ? 11.008 26.281 41.719 1 66.19 526 LYS B O 1
#

Radius of gyration: 32.68 Å; Cα contacts (8 Å, |Δi|>4): 1879; chains: 2; bounding box: 110×82×136 Å

Nearest PDB structures (foldseek):
  5v12-assembly2_H  TM=8.337E-01  e=2.065E-25  Neurospora crassa OR74A
  5v12-assembly2_G  TM=8.151E-01  e=5.319E-25  Neurospora crassa OR74A
  5uts-assembly2_D  TM=8.202E-01  e=1.448E-24  Neurospora crassa OR74A
  5uts-assembly1_G  TM=7.976E-01  e=1.370E-24  Neurospora crassa OR74A
  5v1x-assembly2_D  TM=7.966E-01  e=7.275E-24  Neurospora crassa OR74A

pLDDT: mean 85.75, std 22.9, range [18.3, 98.94]

Solvent-accessible surface area (backbone atoms only — not comparable to full-atom values): 55566 Å² total; per-residue (Å²): 136,83,77,79,77,76,78,74,79,66,73,61,57,58,53,47,53,57,54,64,72,48,67,71,79,68,46,76,32,59,74,89,41,68,39,58,20,59,65,49,51,42,76,43,62,70,92,74,47,66,71,76,60,65,60,86,65,72,77,67,61,84,72,78,77,60,57,71,41,32,70,70,33,41,64,40,37,58,53,47,66,88,64,30,35,76,22,40,47,78,76,68,26,53,40,32,48,53,19,48,52,31,18,50,47,42,52,52,54,30,39,34,39,45,61,56,32,64,34,53,37,40,65,57,46,50,43,51,40,39,47,53,52,17,55,70,32,49,43,56,35,79,26,46,43,65,38,56,20,25,58,46,30,50,38,24,49,52,56,34,47,42,76,71,48,37,62,73,33,27,38,34,35,47,65,64,51,45,67,39,56,52,48,40,47,50,50,47,17,67,75,39,50,24,42,71,45,64,45,80,73,72,77,55,33,63,41,66,59,57,59,49,50,53,52,49,54,52,51,70,68,40,50,86,80,61,49,43,48,32,36,47,43,48,36,33,27,72,79,66,24,37,27,47,62,49,57,61,48,26,37,49,40,45,71,71,35,68,79,36,42,27,38,33,44,19,46,54,24,46,60,52,38,91,57,45,45,55,59,37,42,73,27,39,44,43,33,43,16,22,22,38,18,25,72,48,17,17,29,58,31,26,12,33,36,35,28,79,47,68,70,52,46,71,53,42,53,58,75,44,64,28,64,23,55,88,66,44,75,53,32,26,47,77,40,62,64,76,54,63,57,30,28,54,62,20,34,57,47,28,52,49,41,40,63,65,57,32,56,67,58,47,37,50,49,13,33,50,49,30,54,52,47,53,50,50,46,25,63,75,52,73,42,53,49,57,56,66,44,86,48,65,66,38,53,54,60,35,31,44,33,33,40,44,40,41,55,47,80,56,36,39,53,55,58,54,16,52,54,46,55,52,48,52,61,54,54,70,67,57,70,66,75,76,74,76,72,79,69,83,77,80,74,79,84,74,79,70,76,76,69,78,71,76,74,68,72,76,61,70,50,71,61,58,54,49,55,55,68,68,48,54,63,35,61,39,35,28,50,39,37,43,77,70,32,32,40,45,50,42,40,72,57,96,87,38,50,23,38,38,41,33,31,48,52,52,48,48,74,73,54,51,47,63,62,48,49,60,58,65,68,44,56,66,58,129,136,82,77,76,76,74,79,74,80,65,74,61,57,60,52,48,52,58,56,62,73,49,68,73,78,66,44,75,32,60,72,89,40,68,39,58,20,59,66,49,50,42,74,42,63,71,91,76,48,66,70,75,59,65,60,85,66,72,78,68,61,83,74,76,76,60,57,70,41,32,70,70,32,41,64,40,38,57,54,45,67,88,64,30,34,76,21,40,47,78,76,64,24,53,40,32,48,53,20,47,51,31,19,50,47,43,51,52,53,28,40,34,41,44,59,55,30,65,34,52,36,41,65,57,45,50,44,51,42,39,45,54,51,17,56,69,31,49,44,56,35,80,25,46,42,66,39,56,19,26,59,45,31,50,38,26,49,54,57,35,47,40,76,72,47,37,61,73,32,28,38,35,35,48,67,63,50,46,67,39,56,53,49,39,48,49,52,48,17,66,75,38,50,24,40,71,44,66,45,79,73,72,77,54,32,62,41,67,60,58,59,49,49,54,52,50,53,52,50,69,67,40,51,86,79,60,47,43,48,32,36,46,41,48,36,32,29,69,78,64,24,36,27,47,61,49,56,62,48,26,39,49,41,45,70,70,35,68,79,35,42,28,38,32,45,20,46,54,24,44,60,52,39,91,59,45,46,55,60,37,42,75,27,39,44,43,34,41,14,22,22,38,19,26,71,49,17,17,31,58,31,26,11,32,35,35,29,78,46,70,70,53,44,72,55,43,52,58,75,42,64,27,63,24,56,89,67,46,73,54,31,24,46,75,40,63,64,76,54,64,56,28,28,54,62,20,33,56,49,28,52,50,40,40,62,65,56,31,56,68,59,47,36,51,49,14,33,50,49,30,53,52,46,53,50,50,45,25,62,76,52,72,42,53,51,56,56,67,44,86,47,66,66,37,55,56,59,34,32,43,33,32,38,44,39,43,56,49,80,57,36,39,54,55,58,52,16,51,53,47,55,53,45,51,62,52,51,68,67,55,68,64,74,76,73,76,72,80,69,83,76,79,75,80,84,76,80,71,75,76,68,78,73,74,74,69,71,76,62,71,51,72,62,59,53,49,56,56,66,68,47,55,62,36,61,39,35,27,50,39,37,43,77,69,32,32,40,45,49,41,40,72,57,95,87,37,51,22,38,39,43,33,31,48,51,51,48,48,76,74,55,52,45,63,61,48,49,60,58,65,68,44,57,66,59,130

Organism: Salpingoeca rosetta (strain ATCC 50818 / BSB-021) (NCBI:txid946362)

Foldseek 3Di:
DPPPPPDPPDPPVVVVVVVPVCLPPQDCDFDQAPDGHLLVLLQDAPVSDPPVQAPDQDDQDDAAADFFQDPVVVVQFPDPLVQFLAFPLLPQHTAGPSLVVSLVVLVVSCVVPVCCCPRRHPSSLLSNLLCLVCVLLQHRSQFKEKDQALLQQLLQLLVLVLVVDALLAEEEEEPLADPSSVVSRVVSCVVHNHYYHYFYQDWLAAFLVSVVVSLLVVLVPDDLSNQHQEYEEECAGRFAQWRHPQLSNQLSCCVSPVNYAYEYEDQVDRLLHRRHPVSNVVSHHAKYKYWCCRQLNFPRGMIMIGGHDPVSLVSGAHPAADRQPPVGSHSRRVDRDDDSCSRSSSVVVSSVNCVNHPSVVFQVVLLVQQVVLLVVLCVLQVWHFRHPHPDPVRVSNTHGQKTKHFAHPQFPLLVLLVVVLQVVLVVVVPPPPPPPPVDDDDDDDDDPPVPPPPCPVPPPPPVSVVVSVPDDSQVSSQVSCVVSNYHWGWHADPNTIITMGGGGSNDDSVSSVVVSVVSSPGDTDD/DPPPPPDPPDPVVVVVVCVPVCLPPQDCDFDQAPDGHLLVLLQDAPVSDDPQQAPDQDDQDDAAADFFQDPVVVVQFPDPLVQFLAFPLLPQHTAGPSLVVSLVVLVVSCVVPVCCCPRRHPSSLLSNLLCLVCVLQQHRSQFKEKDQALLQQLLQLLVLVLVVDALLAEEEEEPLADPSSVVSRVVSCVVHNHYYHYFYQDWLAAFLVSVVCSLLVVLVPDDLSNQHQEYEEECAGRFAQWRHPQLSNQLSCCVSPVNYAYEYEDQVDRLLHRRHPVSNVVSHHAKYKYWCCRQLNFPRGMIMIGGHDPVSLVSGAHPAADRQPPVGSHSRRVDRDDDSCSRSSSVVVSSVNCVNHPSVVFQVVLLVQQVVLLVVLCVLQVWAFRHPHPDPVRVSNTHGQKTKHFAHPQFPLLVVLLVVLQVCLVVVVPPPPPPVPVDDDDDDDDDPPVPPPPPPVPRPDPVSVVVSVPDPSQVSSQVSCVVSNYHWGWHADPNTIITMGGGGSNDDSVSSVVVSVVSSPGDTDD